Protein AF-A0A1G1V1R4-F1 (afdb_monomer)

Solvent-accessible surface area (backbone atoms only — not comparable to full-atom values): 64163 Å² total; per-residue (Å²): 136,84,91,83,68,83,73,84,56,60,66,58,58,49,45,51,55,51,50,50,51,65,74,57,40,102,78,60,54,80,65,60,55,51,54,53,52,52,51,54,52,51,55,51,52,53,51,51,53,53,53,28,50,53,25,45,52,54,18,42,77,54,49,71,54,102,63,96,54,65,66,62,29,54,48,25,45,53,51,23,53,51,47,33,61,77,70,66,51,61,91,56,66,72,45,66,31,69,69,56,47,52,47,46,52,54,31,33,52,47,17,31,57,74,55,36,62,64,63,26,48,51,52,33,61,76,43,67,54,63,76,67,54,54,74,33,70,71,47,47,54,32,47,53,52,24,31,53,51,26,48,49,52,31,71,71,38,100,70,60,47,68,64,33,53,49,49,26,51,51,52,37,61,74,55,67,60,63,56,75,85,40,54,69,62,52,50,55,54,37,53,56,27,28,72,70,44,40,50,71,57,37,55,52,53,30,64,76,51,67,55,54,62,77,69,42,55,35,72,72,51,30,58,33,41,55,54,19,39,53,56,26,52,81,69,48,40,62,72,54,42,54,50,42,26,72,55,44,34,73,86,60,56,63,68,61,48,51,50,53,52,51,51,49,31,58,76,71,62,40,37,58,57,48,49,55,39,35,79,60,34,78,78,41,42,63,58,48,52,52,54,52,50,51,36,51,50,50,40,62,41,84,88,56,56,67,74,57,30,48,50,31,38,56,48,54,42,44,37,37,67,43,67,44,58,68,59,51,51,54,31,26,49,53,43,44,52,52,67,79,56,80,71,52,94,87,38,96,57,42,42,57,70,52,39,46,44,28,47,59,32,35,74,74,46,73,35,69,62,28,48,49,28,47,55,52,47,46,55,33,86,63,44,38,52,68,58,37,46,54,43,50,59,56,52,61,35,92,88,44,78,83,50,57,70,64,46,36,51,22,50,48,41,47,62,70,71,46,54,66,90,74,48,69,62,63,51,43,39,36,58,53,40,30,70,63,44,84,51,64,67,60,29,52,49,52,51,60,60,42,59,56,46,64,75,56,62,53,90,83,51,46,63,47,62,49,34,65,77,74,35,61,49,36,52,60,61,41,41,62,46,53,51,42,45,34,59,56,13,73,35,79,66,49,63,61,32,48,28,44,24,31,57,58,39,71,88,40,65,71,54,52,53,46,32,47,54,16,48,54,54,37,69,78,41,58,61,71,59,37,30,49,50,22,57,47,54,59,74,31,81,57,34,50,64,70,43,45,58,38,48,21,50,36,30,46,50,51,38,51,40,48,50,55,52,56,33,56,64,58,70,72,55,84,85,62,97,71,93,72,98,63,88,82,74,73,78,83,72,82,74,78,59,67,72,63,59,49,50,64,71,49,91,53,82,36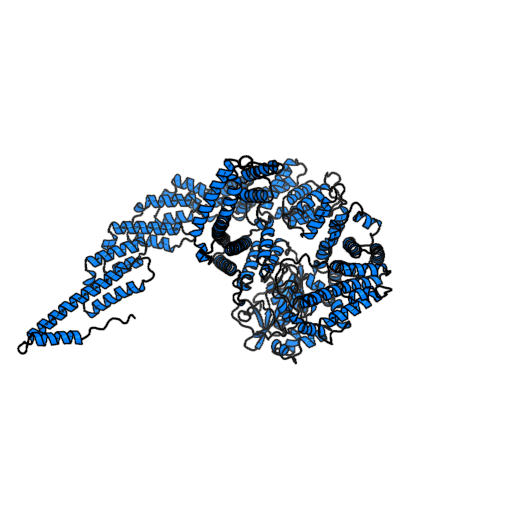,58,63,53,44,34,51,49,52,47,54,52,42,37,51,56,52,43,75,70,24,85,42,91,70,53,41,63,68,50,56,48,52,51,34,64,74,57,70,58,58,56,66,62,52,48,42,45,51,73,39,62,90,47,34,64,62,52,25,54,53,64,45,35,64,81,37,79,66,47,33,52,51,63,38,65,32,64,85,41,68,56,38,25,57,33,52,57,77,50,53,75,70,40,43,52,59,67,68,50,72,48,74,41,58,51,40,76,42,69,49,69,61,74,81,59,54,65,31,55,50,40,32,46,51,56,46,42,37,51,76,73,65,30,32,60,37,42,85,89,75,74,53,80,59,51,46,66,52,39,53,53,51,53,52,51,54,54,50,33,72,76,39,68,93,44,39,62,61,55,47,52,51,50,43,52,52,50,51,52,52,44,48,33,48,48,19,47,56,52,42,67,49,42,60,58,48,52,51,45,48,43,66,47,65,70,42,90,54,73,44,62,69,43,75,69,52,53,52,42,51,61,58,53,40,72,56,41,59,74,70,56,28,54,51,39,54,49,35,43,65,71,44,58,85,38,84,55,45,52,49,70,72,49,48,49,73,68,55,52,52,45,39,54,53,44,51,51,51,35,52,53,42,27,56,52,34,73,73,43,65,61,42,73,77,67,69,49,62,77,92,50,66,81,57,56,64,66,51,54,54,49,46,51,50,50,50,47,43,43,52,53,48,45,52,51,62,41,44,68,56,31,61,48,61,47,32,66,67,96,67,93,76,94,84,85,78,65,33,46,69,63,47,50,55,52,45,36,65,75,33,68,93,34,58,43,36,36,53,52,48,29,46,52,38,58,74,69,58,81,82,80,35,84,53,76,37,47,31,29,39,37,39,35,69,51,65,68,61,43,64,41,46,28,55,42,14,73,58,36,58,38,54,50,12,55,86,80,21,78,48,26,75,15,46,50,13,48,57,61,26,62,30,36,35,41,34,38,36,28,35,55,78,64,45,56,68,73,57,44,51,46,31,70,74,62,32,59,87,73,35,58,85,73,57,55,66,64,54,51,43,72,20,24,46,23,28,29,48,36,33,48,29,20,39,93,82,56,46,54,26,43,35,43,44,66,28,32,28,35,81,36,80,54,38,69,84,54,40,57,58,54,51,51,50,45,34,70,73,44,26,61,78,55,71,33,47,39,32,32,64,84,33,86,39,55,54,48,68,44,69,54,76,30,93,75,27,53,74,72,97,56,57,51,67,25,20,30,76,62,72,81,81,89,77,75,51,75,68,52,50,53,28,51,52,41,48,60,71,70,106

Sequence (1176 aa):
MPENFKPYNLEKAQKEANRLKDIIGPKGTGEDYTAAYNLVKKENFGKAKQEAKSKLESFLSRVGGDSYDSRYAEESLRNARSIQQKFNIPAGELEADPKLQEEAKKAMLKTLSSADLKEMEDIASNLSVSGEVYTQPEFQEAAKKAVILKIGNYVSSYCPADKDLRKALDIKRKFNIDDQSFAETSHVLILNNLKSGNVNNVVKIQEVFSISDEKLLSPEYVALAEQALLANFERGNKDSIEKIKEKFLPDLDITEFVKTQYTGYINERKWDLVIKLKSHFSECEPIFQEFFAEQKEITKNNELPFAERRKAFDILAGLTKNGEASVGQEFSEIISARAKQKEIADSKWGLDPLQEGAFYTLMRLDNSDSNRALFGLVFNENIDSTIKYAVLKKLLRNDSGFLNSQLKENLHAWLYSTSPKQADWHDMQFIGEIQKIPSKELRDKSLKSLSILKGFDLSIFPLYKTWSEKYSNIPQNVFLQVLELDWACESEGLLDKFQKLFSNIRKESSKKDSLLYGITNVLETDTQILKLLGEKLATIDFGSKQDADSLSELLRRIVFLNRIEKIKSYQSDDDQYDRDEDYEEQSRGKQLPPEISEIFSKEAKNLNELVSLVKEVATRKFQEILPNENITAEKIEAIGKEWGDLEPICTYLGRFPSLKEYVAEIVANIDTVGGWKNWRYDLKNEGVKNQVGHLSEEQLEIWRGDYFSEIGDIMVAETGSDKPKQIQHILQEAVLQHRHIFNPEMGQNKNEFISKTLEAIFTEMAKTPDRQSEIIDSEIKNISSDARSIDAIINFNNLSRVRQGIELILSASAEITPSSKIKNTVGFISAYLPAELRKVLESNYSRLEDQKKMTADELFTSEMRQAIEQKTREVEENYQNALNSDIWGEYQLDKNNAKNLEQFYQKRQELKSTIDLLRLLDLSNKLIATNRMAEKEGKKGGETITSVLERLKKYFKDSPLVQDISNVEFILKEKIDFGEKRRLAMIFTDNAQMLWQAGKYPLGNSSCQHYAEGSYANQLMGYVGDPNCKVAYLVDLNRLSQDIRDEIEERGIEEAKDRIPKQDLLNASLARSIIKMTKDRKEEPVILLEPTYTVVYKGDTSMDRYFNLFVDLIVAEPMKAKMARGGGNDSVIKGRSLSPEGQYEDLDLNGVKFIHKLSKSTKEEMEVMERIRSSR

Radius of gyration: 41.55 Å; Cα contacts (8 Å, |Δi|>4): 1458; chains: 1; bounding box: 84×84×143 Å

Structure (mmCIF, N/CA/C/O backbone):
data_AF-A0A1G1V1R4-F1
#
_entry.id   AF-A0A1G1V1R4-F1
#
loop_
_atom_site.group_PDB
_atom_site.id
_atom_site.type_symbol
_atom_site.label_atom_id
_atom_site.label_alt_id
_atom_site.label_comp_id
_atom_site.label_asym_id
_atom_site.label_entity_id
_atom_site.label_seq_id
_atom_site.pdbx_PDB_ins_code
_atom_site.Cartn_x
_atom_site.Cartn_y
_atom_site.Cartn_z
_atom_site.occupancy
_atom_site.B_iso_or_equiv
_atom_site.auth_seq_id
_atom_site.auth_comp_id
_atom_site.auth_asym_id
_atom_site.auth_atom_id
_atom_site.pdbx_PDB_model_num
ATOM 1 N N . MET A 1 1 ? -12.011 -23.637 52.956 1.00 32.91 1 MET A N 1
ATOM 2 C CA . MET A 1 1 ? -12.407 -23.790 54.373 1.00 32.91 1 MET A CA 1
ATOM 3 C C . MET A 1 1 ? -11.177 -23.528 55.226 1.00 32.91 1 MET A C 1
ATOM 5 O O . MET A 1 1 ? -10.180 -24.181 54.951 1.00 32.91 1 MET A O 1
ATOM 9 N N . PRO A 1 2 ? -11.182 -22.602 56.199 1.00 33.88 2 PRO A N 1
ATOM 10 C CA . PRO A 1 2 ? -10.068 -22.478 57.132 1.00 33.88 2 PRO A CA 1
ATOM 11 C C . PRO A 1 2 ? -10.282 -23.405 58.338 1.00 33.88 2 PRO A C 1
ATOM 13 O O . PRO A 1 2 ? -11.259 -23.289 59.074 1.00 33.88 2 PRO A O 1
ATOM 16 N N . GLU A 1 3 ? -9.337 -24.322 58.522 1.00 35.12 3 GLU A N 1
ATOM 17 C CA . GLU A 1 3 ? -9.336 -25.483 59.424 1.00 35.12 3 GLU A CA 1
ATOM 18 C C . GLU A 1 3 ? -9.110 -25.193 60.921 1.00 35.12 3 GLU A C 1
ATOM 20 O O . GLU A 1 3 ? -8.816 -26.107 61.683 1.00 35.12 3 GLU A O 1
ATOM 25 N N . ASN A 1 4 ? -9.279 -23.963 61.411 1.00 36.47 4 ASN A N 1
ATOM 26 C CA . ASN A 1 4 ? -8.907 -23.632 62.797 1.00 36.47 4 ASN A CA 1
ATOM 27 C C . ASN A 1 4 ? -10.069 -23.194 63.691 1.00 36.47 4 ASN A C 1
ATOM 29 O O . ASN A 1 4 ? -9.960 -22.228 64.444 1.00 36.47 4 ASN A O 1
ATOM 33 N N . PHE A 1 5 ? -11.156 -23.966 63.698 1.00 33.91 5 PHE A N 1
ATOM 34 C CA . PHE A 1 5 ? -12.104 -23.936 64.812 1.00 33.91 5 PHE A CA 1
ATOM 35 C C . PHE A 1 5 ? -12.383 -25.354 65.307 1.00 33.91 5 PHE A C 1
ATOM 37 O O . PHE A 1 5 ? -13.095 -26.128 64.670 1.00 33.91 5 PHE A O 1
ATOM 44 N N . LYS A 1 6 ? -11.822 -25.703 66.474 1.00 32.78 6 LYS A N 1
ATOM 45 C CA . LYS A 1 6 ? -12.224 -26.920 67.187 1.00 32.78 6 LYS A CA 1
ATOM 46 C C . LYS A 1 6 ? -13.711 -26.783 67.540 1.00 32.78 6 LYS A C 1
ATOM 48 O O . LYS A 1 6 ? -14.059 -25.832 68.247 1.00 32.78 6 LYS A O 1
ATOM 53 N N . PRO A 1 7 ? -14.591 -27.698 67.094 1.00 36.09 7 PRO A N 1
ATOM 54 C CA . PRO A 1 7 ? -15.961 -27.716 67.573 1.00 36.09 7 PRO A CA 1
ATOM 55 C C . PRO A 1 7 ? -15.930 -27.899 69.091 1.00 36.09 7 PRO A C 1
ATOM 57 O O . PRO A 1 7 ? -15.103 -28.643 69.616 1.00 36.09 7 PRO A O 1
ATOM 60 N N . TYR A 1 8 ? -16.794 -27.144 69.770 1.00 45.06 8 TYR A N 1
ATOM 61 C CA . TYR A 1 8 ? -17.070 -27.170 71.206 1.00 45.06 8 TYR A CA 1
ATOM 62 C C . TYR A 1 8 ? -16.668 -28.508 71.844 1.00 45.06 8 TYR A C 1
ATOM 64 O O . TYR A 1 8 ? -17.337 -29.520 71.634 1.00 45.06 8 TYR A O 1
ATOM 72 N N . ASN A 1 9 ? -15.541 -28.527 72.569 1.00 46.81 9 ASN A N 1
ATOM 73 C CA . ASN A 1 9 ? -15.081 -29.751 73.208 1.00 46.81 9 ASN A CA 1
ATOM 74 C C . ASN A 1 9 ? -16.046 -30.051 74.359 1.00 46.81 9 ASN A C 1
ATOM 76 O O . ASN A 1 9 ? -15.928 -29.463 75.438 1.00 46.81 9 ASN A O 1
ATOM 80 N N . LEU A 1 10 ? -17.006 -30.944 74.103 1.00 43.81 10 LEU A N 1
ATOM 81 C CA . LEU A 1 10 ? -17.908 -31.486 75.108 1.00 43.81 10 LEU A CA 1
ATOM 82 C C . LEU A 1 10 ? -17.106 -31.966 76.318 1.00 43.81 10 LEU A C 1
ATOM 84 O O . LEU A 1 10 ? -17.548 -31.708 77.421 1.00 43.81 10 LEU A O 1
ATOM 88 N N . GLU A 1 11 ? -15.882 -32.493 76.162 1.00 43.19 11 GLU A N 1
ATOM 89 C CA . GLU A 1 11 ? -15.020 -32.851 77.297 1.00 43.19 11 GLU A CA 1
ATOM 90 C C . GLU A 1 11 ? -14.605 -31.664 78.161 1.00 43.19 11 GLU A C 1
ATOM 92 O O . GLU A 1 11 ? -14.310 -31.882 79.324 1.00 43.19 11 GLU A O 1
ATOM 97 N N . LYS A 1 12 ? -14.526 -30.428 77.648 1.00 51.38 12 LYS A N 1
ATOM 98 C CA . LYS A 1 12 ? -14.167 -29.247 78.455 1.00 51.38 12 LYS A CA 1
ATOM 99 C C . LYS A 1 12 ? -15.366 -28.774 79.274 1.00 51.38 12 LYS A C 1
ATOM 101 O O . LYS A 1 12 ? -15.198 -28.453 80.443 1.00 51.38 12 LYS A O 1
ATOM 106 N N . ALA A 1 13 ? -16.566 -28.814 78.691 1.00 47.94 13 ALA A N 1
ATOM 107 C CA . ALA A 1 13 ? -17.819 -28.579 79.409 1.00 47.94 13 ALA A CA 1
ATOM 108 C C . ALA A 1 13 ? -18.133 -29.722 80.397 1.00 47.94 13 ALA A C 1
ATOM 110 O O . ALA A 1 13 ? -18.536 -29.454 81.523 1.00 47.94 13 ALA A O 1
ATOM 111 N N . GLN A 1 14 ? -17.858 -30.980 80.026 1.00 49.69 14 GLN A N 1
ATOM 112 C CA . GLN A 1 14 ? -17.952 -32.153 80.901 1.00 49.69 14 GLN A CA 1
ATOM 113 C C . GLN A 1 14 ? -16.873 -32.118 81.986 1.00 49.69 14 GLN A C 1
ATOM 115 O O . GLN A 1 14 ? -17.165 -32.463 83.121 1.00 49.69 14 GLN A O 1
ATOM 120 N N . LYS A 1 15 ? -15.638 -31.687 81.678 1.00 53.00 15 LYS A N 1
ATOM 121 C CA . LYS A 1 15 ? -14.561 -31.504 82.666 1.00 53.00 15 LYS A CA 1
ATOM 122 C C . LYS A 1 15 ? -14.915 -30.421 83.657 1.00 53.00 15 LYS A C 1
ATOM 124 O O . LYS A 1 15 ? -14.669 -30.637 84.829 1.00 53.00 15 LYS A O 1
ATOM 129 N N . GLU A 1 16 ? -15.487 -29.305 83.217 1.00 52.84 16 GLU A N 1
ATOM 130 C CA . GLU A 1 16 ? -15.883 -28.221 84.117 1.00 52.84 16 GLU A CA 1
ATOM 131 C C . GLU A 1 16 ? -17.115 -28.614 84.948 1.00 52.84 16 GLU A C 1
ATOM 133 O O . GLU A 1 16 ? -17.140 -28.371 86.149 1.00 52.84 16 GLU A O 1
ATOM 138 N N . ALA A 1 17 ? -18.077 -29.341 84.363 1.00 50.62 17 ALA A N 1
ATOM 139 C CA . ALA A 1 17 ? -19.190 -29.956 85.092 1.00 50.62 17 ALA A CA 1
ATOM 140 C C . ALA A 1 17 ? -18.720 -31.027 86.100 1.00 50.62 17 ALA A C 1
ATOM 142 O O . ALA A 1 17 ? -19.251 -31.113 87.205 1.00 50.62 17 ALA A O 1
ATOM 143 N N . ASN A 1 18 ? -17.686 -31.805 85.759 1.00 53.41 18 ASN A N 1
ATOM 144 C CA . ASN A 1 18 ? -17.048 -32.768 86.660 1.00 53.41 18 ASN A CA 1
ATOM 145 C C . ASN A 1 18 ? -16.196 -32.067 87.736 1.00 53.41 18 ASN A C 1
ATOM 147 O O . ASN A 1 18 ? -16.193 -32.506 88.877 1.00 53.41 18 ASN A O 1
ATOM 151 N N . ARG A 1 19 ? -15.550 -30.936 87.423 1.00 58.41 19 ARG A N 1
ATOM 152 C CA . ARG A 1 19 ? -14.848 -30.080 88.397 1.00 58.41 19 ARG A CA 1
ATOM 153 C C . ARG A 1 19 ? -15.816 -29.448 89.393 1.00 58.41 19 ARG A C 1
ATOM 155 O O . ARG A 1 19 ? -15.507 -29.351 90.573 1.00 58.41 19 ARG A O 1
ATOM 162 N N . LEU A 1 20 ? -17.002 -29.054 88.931 1.00 51.91 20 LEU A N 1
ATOM 163 C CA . LEU A 1 20 ? -18.094 -28.571 89.778 1.00 51.91 20 LEU A CA 1
ATOM 164 C C . LEU A 1 20 ? -18.643 -29.688 90.685 1.00 51.91 20 LEU A C 1
ATOM 166 O O . LEU A 1 20 ? -19.013 -29.410 91.821 1.00 51.91 20 LEU A O 1
ATOM 170 N N . LYS A 1 21 ? -18.589 -30.954 90.241 1.00 51.72 21 LYS A N 1
ATOM 171 C CA . LYS A 1 21 ? -18.844 -32.149 91.070 1.00 51.72 21 LYS A CA 1
ATOM 172 C C . LYS A 1 21 ? -17.867 -32.259 92.251 1.00 51.72 21 LYS A C 1
ATOM 174 O O . LYS A 1 21 ? -18.291 -32.552 93.367 1.00 51.72 21 LYS A O 1
ATOM 179 N N . ASP A 1 22 ? -16.589 -31.953 92.019 1.00 52.12 22 ASP A N 1
ATOM 180 C CA . ASP A 1 22 ? -15.541 -31.960 93.050 1.00 52.12 22 ASP A CA 1
ATOM 181 C C . ASP A 1 22 ? -15.615 -30.744 93.997 1.00 52.12 22 ASP A C 1
ATOM 183 O O . ASP A 1 22 ? -15.282 -30.866 95.175 1.00 52.12 22 ASP A O 1
ATOM 187 N N . ILE A 1 23 ? -16.091 -29.582 93.522 1.00 53.03 23 ILE A N 1
ATOM 188 C CA . ILE A 1 23 ? -16.262 -28.356 94.333 1.00 53.03 23 ILE A CA 1
ATOM 189 C C . ILE A 1 23 ? -17.466 -28.457 95.288 1.00 53.03 23 ILE A C 1
ATOM 191 O O . ILE A 1 23 ? -17.404 -27.953 96.407 1.00 53.03 23 ILE A O 1
ATOM 195 N N . ILE A 1 24 ? -18.556 -29.111 94.872 1.00 54.81 24 ILE A N 1
ATOM 196 C CA . ILE A 1 24 ? -19.787 -29.245 95.676 1.00 54.81 24 ILE A CA 1
ATOM 197 C C . ILE A 1 24 ? -19.661 -30.384 96.721 1.00 54.81 24 ILE A C 1
ATOM 199 O O . ILE A 1 24 ? -20.363 -30.403 97.735 1.00 54.81 24 ILE A O 1
ATOM 203 N N . GLY A 1 25 ? -18.705 -31.302 96.535 1.00 52.81 25 GLY A N 1
ATOM 204 C CA . GLY A 1 25 ? -18.397 -32.389 97.468 1.00 52.81 25 GLY A CA 1
ATOM 205 C C . GLY A 1 25 ? -19.476 -33.490 97.548 1.00 52.81 25 GLY A C 1
ATOM 206 O O . GLY A 1 25 ? -20.545 -33.378 96.945 1.00 52.81 25 GLY A O 1
ATOM 207 N N . PRO A 1 26 ? -19.249 -34.576 98.324 1.00 50.19 26 PRO A N 1
ATOM 208 C CA . PRO A 1 26 ? -20.081 -35.794 98.309 1.00 50.19 26 PRO A CA 1
ATOM 209 C C . PRO A 1 26 ? -21.522 -35.632 98.827 1.00 50.19 26 PRO A C 1
ATOM 211 O O . PRO A 1 26 ? -22.249 -36.619 98.908 1.00 50.19 26 PRO A O 1
ATOM 214 N N . LYS A 1 27 ? -21.920 -34.422 99.239 1.00 48.53 27 LYS A N 1
ATOM 215 C CA . LYS A 1 27 ? -23.222 -34.119 99.855 1.00 48.53 27 LYS A CA 1
ATOM 216 C C . LYS A 1 27 ? -24.107 -33.177 99.022 1.00 48.53 27 LYS A C 1
ATOM 218 O O . LYS A 1 27 ? -25.182 -32.826 99.495 1.00 48.53 27 LYS A O 1
ATOM 223 N N . GLY A 1 28 ? -23.686 -32.778 97.818 1.00 53.69 28 GLY A N 1
ATOM 224 C CA . GLY A 1 28 ? -24.488 -31.920 96.936 1.00 53.69 28 GLY A CA 1
ATOM 225 C C . GLY A 1 28 ? -25.776 -32.579 96.447 1.00 53.69 28 GLY A C 1
ATOM 226 O O . GLY A 1 28 ? -25.763 -33.743 96.041 1.00 53.69 28 GLY A O 1
ATOM 227 N N . THR A 1 29 ? -26.879 -31.831 96.453 1.00 58.47 29 THR A N 1
ATOM 228 C CA . THR A 1 29 ? -28.194 -32.302 95.993 1.00 58.47 29 THR A CA 1
ATOM 229 C C . THR A 1 29 ? -28.345 -32.138 94.473 1.00 58.47 29 THR A C 1
ATOM 231 O O . THR A 1 29 ? -27.593 -31.404 93.834 1.00 58.47 29 THR A O 1
ATOM 234 N N . GLY A 1 30 ? -29.320 -32.814 93.849 1.00 55.41 30 GLY A N 1
ATOM 235 C CA . GLY A 1 30 ? -29.573 -32.692 92.399 1.00 55.41 30 GLY A CA 1
ATOM 236 C C . GLY A 1 30 ? -29.926 -31.269 91.926 1.00 55.41 30 GLY A C 1
ATOM 237 O O . GLY A 1 30 ? -29.737 -30.938 90.752 1.00 55.41 30 GLY A O 1
ATOM 238 N N . GLU A 1 31 ? -30.386 -30.406 92.833 1.00 56.53 31 GLU A N 1
ATOM 239 C CA . GLU A 1 31 ? -30.707 -29.001 92.558 1.00 56.53 31 GLU A CA 1
ATOM 240 C C . GLU A 1 31 ? -29.444 -28.141 92.393 1.00 56.53 31 GLU A C 1
ATOM 242 O O . GLU A 1 31 ? -29.388 -27.309 91.484 1.00 56.53 31 GLU A O 1
ATOM 247 N N . ASP A 1 32 ? -28.386 -28.417 93.164 1.00 51.03 32 ASP A N 1
ATOM 248 C CA . ASP A 1 32 ? -27.105 -27.697 93.093 1.00 51.03 32 ASP A CA 1
ATOM 249 C C . ASP A 1 32 ? -26.419 -27.890 91.726 1.00 51.03 32 ASP A C 1
ATOM 251 O O . ASP A 1 32 ? -25.897 -26.946 91.124 1.00 51.03 32 ASP A O 1
ATOM 255 N N . TYR A 1 33 ? -26.502 -29.104 91.170 1.00 54.84 33 TYR A N 1
ATOM 256 C CA . TYR A 1 33 ? -26.005 -29.416 89.823 1.00 54.84 33 TYR A CA 1
ATOM 257 C C . TYR A 1 33 ? -26.789 -28.702 88.721 1.00 54.84 33 TYR A C 1
ATOM 259 O O . TYR A 1 33 ? -26.208 -28.231 87.739 1.00 54.84 33 TYR A O 1
ATOM 267 N N . THR A 1 34 ? -28.108 -28.604 88.883 1.00 58.19 34 THR A N 1
ATOM 268 C CA . THR A 1 34 ? -28.993 -27.959 87.907 1.00 58.19 34 THR A CA 1
ATOM 269 C C . THR A 1 34 ? -28.767 -26.444 87.883 1.00 58.19 34 THR A C 1
ATOM 271 O O . THR A 1 34 ? -28.711 -25.843 86.807 1.00 58.19 34 THR A O 1
ATOM 274 N N . ALA A 1 35 ? -28.556 -25.824 89.048 1.00 56.44 35 ALA A N 1
ATOM 275 C CA . ALA A 1 35 ? -28.215 -24.408 89.159 1.00 56.44 35 ALA A CA 1
ATOM 276 C C . ALA A 1 35 ? -26.865 -24.083 88.493 1.00 56.44 35 ALA A C 1
ATOM 278 O O . ALA A 1 35 ? -26.789 -23.149 87.690 1.00 56.44 35 ALA A O 1
ATOM 279 N N . ALA A 1 36 ? -25.826 -24.887 88.744 1.00 51.53 36 ALA A N 1
ATOM 280 C CA . ALA A 1 36 ? -24.508 -24.704 88.135 1.00 51.53 36 ALA A CA 1
ATOM 281 C C . ALA A 1 36 ? -24.531 -24.893 86.603 1.00 51.53 36 ALA A C 1
ATOM 283 O O . ALA A 1 36 ? -23.967 -24.080 85.866 1.00 51.53 36 ALA A O 1
ATOM 284 N N . TYR A 1 37 ? -25.247 -25.907 86.101 1.00 57.22 37 TYR A N 1
ATOM 285 C CA . TYR A 1 37 ? -25.440 -26.130 84.662 1.00 57.22 37 TYR A CA 1
ATOM 286 C C . TYR A 1 37 ? -26.163 -24.956 83.979 1.00 57.22 37 TYR A C 1
ATOM 288 O O . TYR A 1 37 ? -25.748 -24.499 82.910 1.00 57.22 37 TYR A O 1
ATOM 296 N N . ASN A 1 38 ? -27.209 -24.415 84.611 1.00 57.84 38 ASN A N 1
ATOM 297 C CA . ASN A 1 38 ? -27.937 -23.253 84.096 1.00 57.84 38 ASN A CA 1
ATOM 298 C C . ASN A 1 38 ? -27.076 -21.980 84.070 1.00 57.84 38 ASN A C 1
ATOM 300 O O . ASN A 1 38 ? -27.204 -21.175 83.145 1.00 57.84 38 ASN A O 1
ATOM 304 N N . LEU A 1 39 ? -26.169 -21.815 85.036 1.00 55.25 39 LEU A N 1
ATOM 305 C CA . LEU A 1 39 ? -25.247 -20.680 85.099 1.00 55.25 39 LEU A CA 1
ATOM 306 C C . LEU A 1 39 ? -24.216 -20.732 83.957 1.00 55.25 39 LEU A C 1
ATOM 308 O O . LEU A 1 39 ? -24.060 -19.756 83.223 1.00 55.25 39 LEU A O 1
ATOM 312 N N . VAL A 1 40 ? -23.624 -21.908 83.709 1.00 55.78 40 VAL A N 1
ATOM 313 C CA . VAL A 1 40 ? -22.711 -22.152 82.573 1.00 55.78 40 VAL A CA 1
ATOM 314 C C . VAL A 1 40 ? -23.427 -21.985 81.225 1.00 55.78 40 VAL A C 1
ATOM 316 O O . VAL A 1 40 ? -22.871 -21.413 80.285 1.00 55.78 40 VAL A O 1
ATOM 319 N N . LYS A 1 41 ? -24.687 -22.428 81.112 1.00 59.41 41 LYS A N 1
ATOM 320 C CA . LYS A 1 41 ? -25.512 -22.226 79.908 1.00 59.41 41 LYS A CA 1
ATOM 321 C C . LYS A 1 41 ? -25.770 -20.737 79.635 1.00 59.41 41 LYS A C 1
ATOM 323 O O . LYS A 1 41 ? -25.674 -20.311 78.485 1.00 59.41 41 LYS A O 1
ATOM 328 N N . LYS A 1 42 ? -26.046 -19.942 80.675 1.00 62.22 42 LYS A N 1
ATOM 329 C CA . LYS A 1 42 ? -26.276 -18.490 80.575 1.00 62.22 42 LYS A CA 1
ATOM 330 C C . LYS A 1 42 ? -25.007 -17.723 80.182 1.00 62.22 42 LYS A C 1
ATOM 332 O O . LYS A 1 42 ? -25.074 -16.853 79.316 1.00 62.22 42 LYS A O 1
ATOM 337 N N . GLU A 1 43 ? -23.850 -18.070 80.748 1.00 64.12 43 GLU A N 1
ATOM 338 C CA . GLU A 1 43 ? -22.564 -17.469 80.357 1.00 64.12 43 GLU A CA 1
ATOM 339 C C . GLU A 1 43 ? -22.169 -17.806 78.913 1.00 64.12 43 GLU A C 1
ATOM 341 O O . GLU A 1 43 ? -21.701 -16.937 78.174 1.00 64.12 43 GLU A O 1
ATOM 346 N N . ASN A 1 44 ? -22.392 -19.051 78.482 1.00 63.25 44 ASN A N 1
ATOM 347 C CA . ASN A 1 44 ? -22.116 -19.470 77.107 1.00 63.25 44 ASN A CA 1
ATOM 348 C C . ASN A 1 44 ? -23.034 -18.770 76.094 1.00 63.25 44 ASN A C 1
ATOM 350 O O . ASN A 1 44 ? -22.564 -18.363 75.033 1.00 63.25 44 ASN A O 1
ATOM 354 N N . PHE A 1 45 ? -24.312 -18.572 76.434 1.00 69.75 45 PHE A N 1
ATOM 355 C CA . PHE A 1 45 ? -25.243 -17.789 75.618 1.00 69.75 45 PHE A CA 1
ATOM 356 C C . PHE A 1 45 ? -24.788 -16.323 75.485 1.00 69.75 45 PHE A C 1
ATOM 358 O O . PHE A 1 45 ? -24.783 -15.775 74.383 1.00 69.75 45 PHE A O 1
ATOM 365 N N . GLY A 1 46 ? -24.313 -15.708 76.576 1.00 71.31 46 GLY A N 1
ATOM 366 C CA . GLY A 1 46 ? -23.757 -14.350 76.555 1.00 71.31 46 GLY A CA 1
ATOM 367 C C . GLY A 1 46 ? -22.527 -14.202 75.647 1.00 71.31 46 GLY A C 1
ATOM 368 O O . GLY A 1 46 ? -22.459 -13.263 74.854 1.00 71.31 46 GLY A O 1
ATOM 369 N N . LYS A 1 47 ? -21.587 -15.156 75.699 1.00 74.12 47 LYS A N 1
ATOM 370 C CA . LYS A 1 47 ? -20.391 -15.165 74.832 1.00 74.12 47 LYS A CA 1
ATOM 371 C C . LYS A 1 47 ? -20.742 -15.357 73.354 1.00 74.12 47 LYS A C 1
ATOM 373 O O . LYS A 1 47 ? -20.213 -14.637 72.512 1.00 74.12 47 LYS A O 1
ATOM 378 N N . ALA A 1 48 ? -21.668 -16.267 73.044 1.00 70.62 48 ALA A N 1
ATOM 379 C CA . ALA A 1 48 ? -22.133 -16.496 71.674 1.00 70.62 48 ALA A CA 1
ATOM 380 C C . ALA A 1 48 ? -22.805 -15.250 71.072 1.00 70.62 48 ALA A C 1
ATOM 382 O O . ALA A 1 48 ? -22.561 -14.914 69.914 1.00 70.62 48 ALA A O 1
ATOM 383 N N . LYS A 1 49 ? -23.593 -14.517 71.874 1.00 77.88 49 LYS A N 1
ATOM 384 C CA . LYS A 1 49 ? -24.199 -13.242 71.462 1.00 77.88 49 LYS A CA 1
ATOM 385 C C . LYS A 1 49 ? -23.136 -12.189 71.125 1.00 77.88 49 LYS A C 1
ATOM 387 O O . LYS A 1 49 ? -23.247 -11.503 70.111 1.00 77.88 49 LYS A O 1
ATOM 392 N N . GLN A 1 50 ? -22.090 -12.083 71.944 1.00 79.38 50 GLN A N 1
ATOM 393 C CA . GLN A 1 50 ? -20.995 -11.135 71.723 1.00 79.38 50 GLN A CA 1
ATOM 394 C C . GLN A 1 50 ? -20.157 -11.482 70.479 1.00 79.38 50 GLN A C 1
ATOM 396 O O . GLN A 1 50 ? -19.779 -10.586 69.725 1.00 79.38 50 GLN A O 1
ATOM 401 N N . GLU A 1 51 ? -19.909 -12.768 70.223 1.00 79.50 51 GLU A N 1
ATOM 402 C CA . GLU A 1 51 ? -19.195 -13.224 69.026 1.00 79.50 51 GLU A CA 1
ATOM 403 C C . GLU A 1 51 ? -20.005 -12.977 67.746 1.00 79.50 51 GLU A C 1
ATOM 405 O O . GLU A 1 51 ? -19.472 -12.422 66.784 1.00 79.50 51 GLU A O 1
ATOM 410 N N . ALA A 1 52 ? -21.304 -13.303 67.746 1.00 81.50 52 ALA A N 1
ATOM 411 C CA . ALA A 1 52 ? -22.192 -13.010 66.621 1.00 81.50 52 ALA A CA 1
ATOM 412 C C . ALA A 1 52 ? -22.231 -11.506 66.305 1.00 81.50 52 ALA A C 1
ATOM 414 O O . ALA A 1 52 ? -22.135 -11.118 65.141 1.00 81.50 52 ALA A O 1
ATOM 415 N N . LYS A 1 53 ? -22.284 -10.657 67.341 1.00 82.81 53 LYS A N 1
ATOM 416 C CA . LYS A 1 53 ? -22.219 -9.199 67.197 1.00 82.81 53 LYS A CA 1
ATOM 417 C C . LYS A 1 53 ? -20.908 -8.735 66.554 1.00 82.81 53 LYS A C 1
ATOM 419 O O . LYS A 1 53 ? -20.944 -7.985 65.585 1.00 82.81 53 LYS A O 1
ATOM 424 N N . SER A 1 54 ? -19.764 -9.237 67.022 1.00 82.81 54 SER A N 1
ATOM 425 C CA . SER A 1 54 ? -18.452 -8.896 66.452 1.00 82.81 54 SER A CA 1
ATOM 426 C C . SER A 1 54 ? -18.327 -9.298 64.972 1.00 82.81 54 SER A C 1
ATOM 428 O O . SER A 1 54 ? -17.703 -8.587 64.183 1.00 82.81 54 SER A O 1
ATOM 430 N N . LYS A 1 55 ? -18.960 -10.405 64.554 1.00 85.06 55 LYS A N 1
ATOM 431 C CA . LYS A 1 55 ? -19.007 -10.810 63.138 1.00 85.06 55 LYS A CA 1
ATOM 432 C C . LYS A 1 55 ? -19.863 -9.874 62.279 1.00 85.06 55 LYS A C 1
ATOM 434 O O . LYS A 1 55 ? -19.464 -9.582 61.154 1.00 85.06 55 LYS A O 1
ATOM 439 N N . LEU A 1 56 ? -20.980 -9.361 62.799 1.00 83.12 56 LEU A N 1
ATOM 440 C CA . LEU A 1 56 ? -21.798 -8.358 62.101 1.00 83.12 56 LEU A CA 1
ATOM 441 C C . LEU A 1 56 ? -21.074 -7.004 61.989 1.00 83.12 56 LEU A C 1
ATOM 443 O O . LEU A 1 56 ? -21.098 -6.387 60.929 1.00 83.12 56 LEU A O 1
ATOM 447 N N . GLU A 1 57 ? -20.349 -6.580 63.026 1.00 82.88 57 GLU A N 1
ATOM 448 C CA . GLU A 1 57 ? -19.483 -5.387 62.974 1.00 82.88 57 GLU A CA 1
ATOM 449 C C . GLU A 1 57 ? -18.351 -5.554 61.935 1.00 82.88 57 GLU A C 1
ATOM 451 O O . GLU A 1 57 ? -18.039 -4.640 61.166 1.00 82.88 57 GLU A O 1
ATOM 456 N N . SER A 1 58 ? -17.764 -6.755 61.845 1.00 82.88 58 SER A N 1
ATOM 457 C CA . SER A 1 58 ? -16.764 -7.079 60.820 1.00 82.88 58 SER A CA 1
ATOM 458 C C . SER A 1 58 ? -17.333 -7.092 59.397 1.00 82.88 58 SER A C 1
ATOM 460 O O . SER A 1 58 ? -16.584 -6.826 58.461 1.00 82.88 58 SER A O 1
ATOM 462 N N . PHE A 1 59 ? -18.614 -7.423 59.215 1.00 84.88 59 PHE A N 1
ATOM 463 C CA . PHE A 1 59 ? -19.296 -7.272 57.928 1.00 84.88 59 PHE A CA 1
ATOM 464 C C . PHE A 1 59 ? -19.423 -5.784 57.581 1.00 84.88 59 PHE A C 1
ATOM 466 O O . PHE A 1 59 ? -18.881 -5.347 56.571 1.00 84.88 59 PHE A O 1
ATOM 473 N N . LEU A 1 60 ? -20.018 -4.985 58.471 1.00 82.38 60 LEU A N 1
ATOM 474 C CA . LEU A 1 60 ? -20.281 -3.558 58.251 1.00 82.38 60 LEU A CA 1
ATOM 475 C C . LEU A 1 60 ? -19.026 -2.726 57.954 1.00 82.38 60 LEU A C 1
ATOM 477 O O . LEU A 1 60 ? -19.037 -1.895 57.053 1.00 82.38 60 LEU A O 1
ATOM 481 N N . SER A 1 61 ? -17.926 -2.979 58.664 1.00 79.12 61 SER A N 1
ATOM 482 C CA . SER A 1 61 ? -16.649 -2.274 58.450 1.00 79.12 61 SER A CA 1
ATOM 483 C C . SER A 1 61 ? -15.986 -2.549 57.094 1.00 79.12 61 SER A C 1
ATOM 485 O O . SER A 1 61 ? -15.130 -1.773 56.666 1.00 79.12 61 SER A O 1
ATOM 487 N N . ARG A 1 62 ? -16.352 -3.648 56.422 1.00 76.31 62 ARG A N 1
ATOM 488 C CA . ARG A 1 62 ? -15.760 -4.084 55.144 1.00 76.31 62 ARG A CA 1
ATOM 489 C C . ARG A 1 62 ? -16.646 -3.787 53.936 1.00 76.31 62 ARG A C 1
ATOM 491 O O . ARG A 1 62 ? -16.155 -3.830 52.814 1.00 76.31 62 ARG A O 1
ATOM 498 N N . VAL A 1 63 ? -17.917 -3.478 54.170 1.00 71.25 63 VAL A N 1
ATOM 499 C CA . VAL A 1 63 ? -18.906 -3.119 53.149 1.00 71.25 63 VAL A CA 1
ATOM 500 C C . VAL A 1 63 ? -18.678 -1.670 52.690 1.00 71.25 63 VAL A C 1
ATOM 502 O O . VAL A 1 63 ? -18.375 -0.783 53.496 1.00 71.25 63 VAL A O 1
ATOM 505 N N . GLY A 1 64 ? -18.745 -1.428 51.376 1.00 60.78 64 GLY A N 1
ATOM 506 C CA . GLY A 1 64 ? -18.476 -0.117 50.769 1.00 60.78 64 GLY A CA 1
ATOM 507 C C . GLY A 1 64 ? -17.014 0.368 50.807 1.00 60.78 64 GLY A C 1
ATOM 508 O O . GLY A 1 64 ? -16.783 1.574 50.868 1.00 60.78 64 GLY A O 1
ATOM 509 N N . GLY A 1 65 ? -16.005 -0.511 50.877 1.00 58.16 65 GLY A N 1
ATOM 510 C CA . GLY A 1 65 ? -14.581 -0.155 50.693 1.00 58.16 65 GLY A CA 1
ATOM 511 C C . GLY A 1 65 ? -14.031 -0.585 49.325 1.00 58.16 65 GLY A C 1
ATOM 512 O O . GLY A 1 65 ? -14.550 -1.528 48.744 1.00 58.16 65 GLY A O 1
ATOM 513 N N . ASP A 1 66 ? -12.946 0.040 48.851 1.00 50.75 66 ASP A N 1
ATOM 514 C CA . ASP A 1 66 ? -12.313 -0.208 47.531 1.00 50.75 66 ASP A CA 1
ATOM 515 C C . ASP A 1 66 ? -11.615 -1.588 47.390 1.00 50.75 66 ASP A C 1
ATOM 517 O O . ASP A 1 66 ? -10.759 -1.793 46.531 1.00 50.75 66 ASP A O 1
ATOM 521 N N . SER A 1 67 ? -11.933 -2.551 48.260 1.00 46.28 67 SER A N 1
ATOM 522 C CA . SER A 1 67 ? -11.242 -3.838 48.388 1.00 46.28 67 SER A CA 1
ATOM 523 C C . SER A 1 67 ? -11.977 -4.964 47.655 1.00 46.28 67 SER A C 1
ATOM 525 O O . SER A 1 67 ? -13.154 -5.221 47.899 1.00 46.28 67 SER A O 1
ATOM 527 N N . TYR A 1 68 ? -11.239 -5.691 46.814 1.00 46.91 68 TYR A N 1
ATOM 528 C CA . TYR A 1 68 ? -11.668 -6.783 45.926 1.00 46.91 68 TYR A CA 1
ATOM 529 C C . TYR A 1 68 ? -12.190 -8.068 46.614 1.00 46.91 68 TYR A C 1
ATOM 531 O O . TYR A 1 68 ? -12.268 -9.115 45.970 1.00 46.91 68 TYR A O 1
ATOM 539 N N . ASP A 1 69 ? -12.550 -8.038 47.902 1.00 54.44 69 ASP A N 1
ATOM 540 C CA . ASP A 1 69 ? -12.819 -9.258 48.677 1.00 54.44 69 ASP A CA 1
ATOM 541 C C . ASP A 1 69 ? -14.199 -9.297 49.357 1.00 54.44 69 ASP A C 1
ATOM 543 O O . ASP A 1 69 ? -14.343 -9.552 50.558 1.00 54.44 69 ASP A O 1
ATOM 547 N N . SER A 1 70 ? -15.249 -9.089 48.552 1.00 61.72 70 SER A N 1
ATOM 548 C CA . SER A 1 70 ? -16.664 -9.210 48.954 1.00 61.72 70 SER A CA 1
ATOM 549 C C . SER A 1 70 ? -16.993 -10.549 49.636 1.00 61.72 70 SER A C 1
ATOM 551 O O . SER A 1 70 ? -17.857 -10.617 50.513 1.00 61.72 70 SER A O 1
ATOM 553 N N . ARG A 1 71 ? -16.234 -11.607 49.317 1.00 64.75 71 ARG A N 1
ATOM 554 C CA . ARG A 1 71 ? -16.392 -12.957 49.877 1.00 64.75 71 ARG A CA 1
ATOM 555 C C . ARG A 1 71 ? -16.207 -13.008 51.396 1.00 64.75 71 ARG A C 1
ATOM 557 O O . ARG A 1 71 ? -16.960 -13.710 52.067 1.00 64.75 71 ARG A O 1
ATOM 564 N N . TYR A 1 72 ? -15.265 -12.249 51.963 1.00 66.88 72 TYR A N 1
ATOM 565 C CA . TYR A 1 72 ? -15.042 -12.243 53.418 1.00 66.88 72 TYR A CA 1
ATOM 566 C C . TYR A 1 72 ? -16.095 -11.439 54.190 1.00 66.88 72 TYR A C 1
ATOM 568 O O . TYR A 1 72 ? -16.363 -11.733 55.363 1.00 66.88 72 TYR A O 1
ATOM 576 N N . ALA A 1 73 ? -16.683 -10.415 53.564 1.00 72.31 73 ALA A N 1
ATOM 577 C CA . ALA A 1 73 ? -17.792 -9.673 54.153 1.00 72.31 73 ALA A CA 1
ATOM 578 C C . ALA A 1 73 ? -19.025 -10.589 54.253 1.00 72.31 73 ALA A C 1
ATOM 580 O O . ALA A 1 73 ? -19.546 -10.804 55.351 1.00 72.31 73 ALA A O 1
ATOM 581 N N . GLU A 1 74 ? -19.416 -11.231 53.149 1.00 75.00 74 GLU A N 1
ATOM 582 C CA . GLU A 1 74 ? -20.537 -12.182 53.126 1.00 75.00 74 GLU A CA 1
ATOM 583 C C . GLU A 1 74 ? -20.325 -13.382 54.065 1.00 75.00 74 GLU A C 1
ATOM 585 O O . GLU A 1 74 ? -21.257 -13.817 54.748 1.00 75.00 74 GLU A O 1
ATOM 590 N N . GLU A 1 75 ? -19.094 -13.895 54.169 1.00 80.19 75 GLU A N 1
ATOM 591 C CA . GLU A 1 75 ? -18.743 -14.960 55.113 1.00 80.19 75 GLU A CA 1
ATOM 592 C C . GLU A 1 75 ? -18.978 -14.534 56.571 1.00 80.19 75 GLU A C 1
ATOM 594 O O . GLU A 1 75 ? -19.473 -15.322 57.381 1.00 80.19 75 GLU A O 1
ATOM 599 N N . SER A 1 76 ? -18.687 -13.278 56.915 1.00 78.00 76 SER A N 1
ATOM 600 C CA . SER A 1 76 ? -18.912 -12.751 58.267 1.00 78.00 76 SER A CA 1
ATOM 601 C C . SER A 1 76 ? -20.405 -12.685 58.610 1.00 78.00 76 SER A C 1
ATOM 603 O O . SER A 1 76 ? -20.800 -13.122 59.695 1.00 78.00 76 SER A O 1
ATOM 605 N N . LEU A 1 77 ? -21.247 -12.245 57.665 1.00 82.38 77 LEU A N 1
ATOM 606 C CA . LEU A 1 77 ? -22.708 -12.240 57.811 1.00 82.38 77 LEU A CA 1
ATOM 607 C C . LEU A 1 77 ? -23.272 -13.667 57.934 1.00 82.38 77 LEU A C 1
ATOM 609 O O . LEU A 1 77 ? -24.067 -13.953 58.834 1.00 82.38 77 LEU A O 1
ATOM 613 N N . ARG A 1 78 ? -22.819 -14.595 57.079 1.00 82.69 78 ARG A N 1
ATOM 614 C CA . ARG A 1 78 ? -23.229 -16.009 57.121 1.00 82.69 78 ARG A CA 1
ATOM 615 C C . ARG A 1 78 ? -22.848 -16.670 58.448 1.00 82.69 78 ARG A C 1
ATOM 617 O O . ARG A 1 78 ? -23.659 -17.390 59.033 1.00 82.69 78 ARG A O 1
ATOM 624 N N . ASN A 1 79 ? -21.646 -16.398 58.950 1.00 79.94 79 ASN A N 1
ATOM 625 C CA . ASN A 1 79 ? -21.175 -16.912 60.234 1.00 79.94 79 ASN A CA 1
ATOM 626 C C . ASN A 1 79 ? -22.006 -16.371 61.403 1.00 79.94 79 ASN A C 1
ATOM 628 O O . ASN A 1 79 ? -22.406 -17.146 62.271 1.00 79.94 79 ASN A O 1
ATOM 632 N N . ALA A 1 80 ? -22.336 -15.076 61.401 1.00 81.19 80 ALA A N 1
ATOM 633 C CA . ALA A 1 80 ? -23.213 -14.492 62.412 1.00 81.19 80 ALA A CA 1
ATOM 634 C C . ALA A 1 80 ? -24.599 -15.165 62.432 1.00 81.19 80 ALA A C 1
ATOM 636 O O . ALA A 1 80 ? -25.077 -15.556 63.498 1.00 81.19 80 ALA A O 1
ATOM 637 N N . ARG A 1 81 ? -25.205 -15.388 61.255 1.00 81.12 81 ARG A N 1
ATOM 638 C CA . ARG A 1 81 ? -26.495 -16.094 61.114 1.00 81.12 81 ARG A CA 1
ATOM 639 C C . ARG A 1 81 ? -26.427 -17.543 61.604 1.00 81.12 81 ARG A C 1
ATOM 641 O O . ARG A 1 81 ? -27.346 -18.010 62.275 1.00 81.12 81 ARG A O 1
ATOM 648 N N . SER A 1 82 ? -25.325 -18.243 61.333 1.00 77.25 82 SER A N 1
ATOM 649 C CA . SER A 1 82 ? -25.107 -19.608 61.828 1.00 77.25 82 SER A CA 1
ATOM 650 C C . SER A 1 82 ? -24.993 -19.663 63.359 1.00 77.25 82 SER A C 1
ATOM 652 O O . SER A 1 82 ? -25.593 -20.539 63.985 1.00 77.25 82 SER A O 1
ATOM 654 N N . ILE A 1 83 ? -24.292 -18.706 63.984 1.00 76.00 83 ILE A N 1
ATOM 655 C CA . ILE A 1 83 ? -24.210 -18.594 65.452 1.00 76.00 83 ILE A CA 1
ATOM 656 C C . ILE A 1 83 ? -25.600 -18.302 66.038 1.00 76.00 83 ILE A C 1
ATOM 658 O O . ILE A 1 83 ? -26.011 -18.969 66.987 1.00 76.00 83 ILE A O 1
ATOM 662 N N . GLN A 1 84 ? -26.354 -17.373 65.443 1.00 77.00 84 GLN A N 1
ATOM 663 C CA . GLN A 1 84 ? -27.717 -17.033 65.869 1.00 77.00 84 GLN A CA 1
ATOM 664 C C . GLN A 1 84 ? -28.628 -18.272 65.909 1.00 77.00 84 GLN A C 1
ATOM 666 O O . GLN A 1 84 ? -29.250 -18.544 66.936 1.00 77.00 84 GLN A O 1
ATOM 671 N N . GLN A 1 85 ? -28.631 -19.074 64.838 1.00 76.06 85 GLN A N 1
ATOM 672 C CA . GLN A 1 85 ? -29.412 -20.314 64.753 1.00 76.06 85 GLN A CA 1
ATOM 673 C C . GLN A 1 85 ? -28.941 -21.376 65.754 1.00 76.06 85 GLN A C 1
ATOM 675 O O . GLN A 1 85 ? -29.753 -21.971 66.459 1.00 76.06 85 GLN A O 1
ATOM 680 N N . LYS A 1 86 ? -27.626 -21.603 65.860 1.00 73.50 86 LYS A N 1
ATOM 681 C CA . LYS A 1 86 ? -27.048 -22.651 66.718 1.00 73.50 86 LYS A CA 1
ATOM 682 C C . LYS A 1 86 ? -27.329 -22.433 68.205 1.00 73.50 86 LYS A C 1
ATOM 684 O O . LYS A 1 86 ? -27.467 -23.402 68.949 1.00 73.50 86 LYS A O 1
ATOM 689 N N . PHE A 1 87 ? -27.395 -21.176 68.637 1.00 71.19 87 PHE A N 1
ATOM 690 C CA . PHE A 1 87 ? -27.652 -20.807 70.031 1.00 71.19 87 PHE A CA 1
ATOM 691 C C . PHE A 1 87 ? -29.104 -20.396 70.292 1.00 71.19 87 PHE A C 1
ATOM 693 O O . PHE A 1 87 ? -29.427 -20.024 71.418 1.00 71.19 87 PHE A O 1
ATOM 700 N N . ASN A 1 88 ? -29.980 -20.516 69.288 1.00 72.62 88 ASN A N 1
ATOM 701 C CA . ASN A 1 88 ? -31.395 -20.157 69.365 1.00 72.62 88 ASN A CA 1
ATOM 702 C C . ASN A 1 88 ? -31.610 -18.705 69.841 1.00 72.62 88 ASN A C 1
ATOM 704 O O . ASN A 1 88 ? -32.515 -18.423 70.626 1.00 72.62 88 ASN A O 1
ATOM 708 N N . ILE A 1 89 ? -30.731 -17.797 69.401 1.00 77.06 89 ILE A N 1
ATOM 709 C CA . ILE A 1 89 ? -30.850 -16.362 69.669 1.00 77.06 89 ILE A CA 1
ATOM 710 C C . ILE A 1 89 ? -32.025 -15.845 68.819 1.00 77.06 89 ILE A C 1
ATOM 712 O O . ILE A 1 89 ? -31.993 -16.032 67.599 1.00 77.06 89 ILE A O 1
ATOM 716 N N . PRO A 1 90 ? -33.052 -15.215 69.417 1.00 76.12 90 PRO A N 1
ATOM 717 C CA . PRO A 1 90 ? -34.180 -14.649 68.689 1.00 76.12 90 PRO A CA 1
ATOM 718 C C . PRO A 1 90 ? -33.755 -13.780 67.498 1.00 76.12 90 PRO A C 1
ATOM 720 O O . PRO A 1 90 ? -32.853 -12.942 67.596 1.00 76.12 90 PRO A O 1
ATOM 723 N N . ALA A 1 91 ? -34.433 -13.975 66.366 1.00 64.62 91 ALA A N 1
ATOM 724 C CA . ALA A 1 91 ? -34.318 -13.086 65.217 1.00 64.62 91 ALA A CA 1
ATOM 725 C C . ALA A 1 91 ? -34.775 -11.679 65.631 1.00 64.62 91 ALA A C 1
ATOM 727 O O . ALA A 1 91 ? -35.860 -11.529 66.189 1.00 64.62 91 ALA A O 1
ATOM 728 N N . GLY A 1 92 ? -33.937 -10.668 65.415 1.00 69.44 92 GLY A N 1
ATOM 729 C CA . GLY A 1 92 ? -34.184 -9.296 65.851 1.00 69.44 92 GLY A CA 1
ATOM 730 C C . GLY A 1 92 ? -33.407 -8.889 67.104 1.00 69.44 92 GLY A C 1
ATOM 731 O O . GLY A 1 92 ? -33.208 -7.700 67.314 1.00 69.44 92 GLY A O 1
ATOM 732 N N . GLU A 1 93 ? -32.924 -9.819 67.937 1.00 76.75 93 GLU A N 1
ATOM 733 C CA . GLU A 1 93 ? -32.226 -9.447 69.181 1.00 76.75 93 GLU A CA 1
ATOM 734 C C . GLU A 1 93 ? -30.816 -8.885 68.930 1.00 76.75 93 GLU A C 1
ATOM 736 O O . GLU A 1 93 ? -30.349 -8.022 69.676 1.00 76.75 93 GLU A O 1
ATOM 741 N N . LEU A 1 94 ? -30.126 -9.374 67.896 1.00 77.75 94 LEU A N 1
ATOM 742 C CA . LEU A 1 94 ? -28.828 -8.838 67.473 1.00 77.75 94 LEU A CA 1
ATOM 743 C C . LEU A 1 94 ? -29.015 -7.601 66.589 1.00 77.75 94 LEU A C 1
ATOM 745 O O . LEU A 1 94 ? -28.245 -6.651 66.681 1.00 77.75 94 LEU A O 1
ATOM 749 N N . GLU A 1 95 ? -30.054 -7.616 65.758 1.00 73.12 95 GLU A N 1
ATOM 750 C CA . GLU A 1 95 ? -30.403 -6.556 64.820 1.00 73.12 95 GLU A CA 1
ATOM 751 C C . GLU A 1 95 ? -30.943 -5.313 65.539 1.00 73.12 95 GLU A C 1
ATOM 753 O O . GLU A 1 95 ? -30.676 -4.203 65.104 1.00 73.12 95 GLU A O 1
ATOM 758 N N . ALA A 1 96 ? -31.610 -5.459 66.685 1.00 75.62 96 ALA A N 1
ATOM 759 C CA . ALA A 1 96 ? -32.065 -4.339 67.510 1.00 75.62 96 ALA A CA 1
ATOM 760 C C . ALA A 1 96 ? -30.945 -3.687 68.347 1.00 75.62 96 ALA A C 1
ATOM 762 O O . ALA A 1 96 ? -31.222 -2.783 69.137 1.00 75.62 96 ALA A O 1
ATOM 763 N N . ASP A 1 97 ? -29.688 -4.130 68.217 1.00 82.44 97 ASP A N 1
ATOM 764 C CA . ASP A 1 97 ? -28.572 -3.531 68.946 1.00 82.44 97 ASP A CA 1
ATOM 765 C C . ASP A 1 97 ? -28.309 -2.088 68.465 1.00 82.44 97 ASP A C 1
ATOM 767 O O . ASP A 1 97 ? -27.973 -1.885 67.295 1.00 82.44 97 ASP A O 1
ATOM 771 N N . PRO A 1 98 ? -28.391 -1.071 69.348 1.00 80.44 98 PRO A N 1
ATOM 772 C CA . PRO A 1 98 ? -28.271 0.327 68.933 1.00 80.44 98 PRO A CA 1
ATOM 773 C C . PRO A 1 98 ? -26.925 0.681 68.293 1.00 80.44 98 PRO A C 1
ATOM 775 O O . PRO A 1 98 ? -26.879 1.526 67.404 1.00 80.44 98 PRO A O 1
ATOM 778 N N . LYS A 1 99 ? -25.824 0.041 68.718 1.00 82.62 99 LYS A N 1
ATOM 779 C CA . LYS A 1 99 ? -24.505 0.288 68.114 1.00 82.62 99 LYS A CA 1
ATOM 780 C C . LYS A 1 99 ? -24.430 -0.314 66.717 1.00 82.62 99 LYS A C 1
ATOM 782 O O . LYS A 1 99 ? -23.881 0.311 65.820 1.00 82.62 99 LYS A O 1
ATOM 787 N N . LEU A 1 100 ? -24.999 -1.504 66.534 1.00 82.56 100 LEU A N 1
ATOM 788 C CA . LEU A 1 100 ? -25.020 -2.166 65.235 1.00 82.56 100 LEU A CA 1
ATOM 789 C C . LEU A 1 100 ? -25.897 -1.411 64.226 1.00 82.56 100 LEU A C 1
ATOM 791 O O . LEU A 1 100 ? -25.504 -1.262 63.074 1.00 82.56 100 LEU A O 1
ATOM 795 N N . GLN A 1 101 ? -27.041 -0.883 64.669 1.00 84.81 101 GLN A N 1
ATOM 796 C CA . GLN A 1 101 ? -27.906 -0.022 63.855 1.00 84.81 101 GLN A CA 1
ATOM 797 C C . GLN A 1 101 ? -27.195 1.260 63.407 1.00 84.81 101 GLN A C 1
ATOM 799 O O . GLN A 1 101 ? -27.338 1.682 62.263 1.00 84.81 101 GLN A O 1
ATOM 804 N N . GLU A 1 102 ? -26.398 1.867 64.284 1.00 85.19 102 GLU A N 1
ATOM 805 C CA . GLU A 1 102 ? -25.631 3.066 63.946 1.00 85.19 102 GLU A CA 1
ATOM 806 C C . GLU A 1 102 ? -24.507 2.779 62.937 1.00 85.19 102 GLU A C 1
ATOM 808 O O . GLU A 1 102 ? -24.336 3.510 61.962 1.00 85.19 102 GLU A O 1
ATOM 813 N N . GLU A 1 103 ? -23.775 1.676 63.109 1.00 83.19 103 GLU A N 1
ATOM 814 C CA . GLU A 1 103 ? -22.759 1.249 62.137 1.00 83.19 103 GLU A CA 1
ATOM 815 C C . GLU A 1 103 ? -23.381 0.846 60.787 1.00 83.19 103 GLU A C 1
ATOM 817 O O . GLU A 1 103 ? -22.801 1.115 59.734 1.00 83.19 103 GLU A O 1
ATOM 822 N N . ALA A 1 104 ? -24.593 0.279 60.792 1.00 85.56 104 ALA A N 1
ATOM 823 C CA . ALA A 1 104 ? -25.339 -0.021 59.573 1.00 85.56 104 ALA A CA 1
ATOM 824 C C . ALA A 1 104 ? -25.683 1.252 58.792 1.00 85.56 104 ALA A C 1
ATOM 826 O O . ALA A 1 104 ? -25.442 1.311 57.587 1.00 85.56 104 ALA A O 1
ATOM 827 N N . LYS A 1 105 ? -26.155 2.307 59.471 1.00 88.88 105 LYS A N 1
ATOM 828 C CA . LYS A 1 105 ? -26.410 3.611 58.838 1.00 88.88 105 LYS A CA 1
ATOM 829 C C . LYS A 1 105 ? -25.143 4.216 58.233 1.00 88.88 105 LYS A C 1
ATOM 831 O O . LYS A 1 105 ? -25.182 4.689 57.100 1.00 88.88 105 LYS A O 1
ATOM 836 N N . LYS A 1 106 ? -24.003 4.153 58.930 1.00 88.38 106 LYS A N 1
ATOM 837 C CA . LYS A 1 106 ? -22.718 4.634 58.387 1.00 88.38 106 LYS A CA 1
ATOM 838 C C . LYS A 1 106 ? -22.310 3.883 57.118 1.00 88.38 106 LYS A C 1
ATOM 840 O O . LYS A 1 106 ? -21.908 4.513 56.141 1.00 88.38 106 LYS A O 1
ATOM 845 N N . ALA A 1 107 ? -22.445 2.556 57.107 1.00 85.88 107 ALA A N 1
ATOM 846 C CA . ALA A 1 107 ? -22.165 1.743 55.924 1.00 85.88 107 ALA A CA 1
ATOM 847 C C . ALA A 1 107 ? -23.131 2.059 54.763 1.00 85.88 107 ALA A C 1
ATOM 849 O O . ALA A 1 107 ? -22.705 2.161 53.610 1.00 85.88 107 ALA A O 1
ATOM 850 N N . MET A 1 108 ? -24.412 2.299 55.064 1.00 90.06 108 MET A N 1
ATOM 851 C CA . MET A 1 108 ? -25.407 2.743 54.081 1.00 90.06 108 MET A CA 1
ATOM 852 C C . MET A 1 108 ? -25.073 4.129 53.496 1.00 90.06 108 MET A C 1
ATOM 854 O O . MET A 1 108 ? -25.174 4.315 52.288 1.00 90.06 108 MET A O 1
ATOM 858 N N . LEU A 1 109 ? -24.625 5.103 54.300 1.00 88.94 109 LEU A N 1
ATOM 859 C CA . LEU A 1 109 ? -24.179 6.414 53.790 1.00 88.94 109 LEU A CA 1
ATOM 860 C C . LEU A 1 109 ? -22.955 6.295 52.879 1.00 88.94 109 LEU A C 1
ATOM 862 O O . LEU A 1 109 ? -22.858 6.984 51.859 1.00 88.94 109 LEU A O 1
ATOM 866 N N . LYS A 1 110 ? -22.019 5.413 53.237 1.00 86.94 110 LYS A N 1
ATOM 867 C CA . LYS A 1 110 ? -20.797 5.176 52.466 1.00 86.94 110 LYS A CA 1
ATOM 868 C C . LYS A 1 110 ? -21.100 4.580 51.087 1.00 86.94 110 LYS A C 1
ATOM 870 O O . LYS A 1 110 ? -20.618 5.101 50.086 1.00 86.94 110 LYS A O 1
ATOM 875 N N . THR A 1 111 ? -21.942 3.548 51.034 1.00 86.56 111 THR A N 1
ATOM 876 C CA . THR A 1 111 ? -22.387 2.893 49.784 1.00 86.56 111 THR A CA 1
ATOM 877 C C . THR A 1 111 ? -23.272 3.803 48.925 1.00 86.56 111 THR A C 1
ATOM 879 O O . THR A 1 111 ? -23.140 3.846 47.702 1.00 86.56 111 THR A O 1
ATOM 882 N N . LEU A 1 112 ? -24.114 4.634 49.544 1.00 88.25 112 LEU A N 1
ATOM 883 C CA . LEU A 1 112 ? -24.874 5.658 48.826 1.00 88.25 112 LEU A CA 1
ATOM 884 C C . LEU A 1 112 ? -23.963 6.731 48.211 1.00 88.25 112 LEU A C 1
ATOM 886 O O . LEU A 1 112 ? -24.215 7.179 47.095 1.00 88.25 112 LEU A O 1
ATOM 890 N N . SER A 1 113 ? -22.878 7.107 48.892 1.00 84.31 113 SER A N 1
ATOM 891 C CA . SER A 1 113 ? -21.908 8.092 48.387 1.00 84.31 113 SER A CA 1
ATOM 892 C C . SER A 1 113 ? -21.130 7.594 47.160 1.00 84.31 113 SER A C 1
ATOM 894 O O . SER A 1 113 ? -20.756 8.403 46.313 1.00 84.31 113 SER A O 1
ATOM 896 N N . SER A 1 114 ? -20.937 6.277 47.009 1.00 80.62 114 SER A N 1
ATOM 897 C CA . SER A 1 114 ? -20.432 5.653 45.770 1.00 80.62 114 SER A CA 1
ATOM 898 C C . SER A 1 114 ? -21.538 5.379 44.732 1.00 80.62 114 SER A C 1
ATOM 900 O O . SER A 1 114 ? -21.271 4.901 43.620 1.00 80.62 114 SER A O 1
ATOM 902 N N . ALA A 1 115 ? -22.781 5.750 45.057 1.00 84.88 115 ALA A N 1
ATOM 903 C CA . ALA A 1 115 ? -23.985 5.550 44.262 1.00 84.88 115 ALA A CA 1
ATOM 904 C C . ALA A 1 115 ? -24.275 4.064 43.951 1.00 84.88 115 ALA A C 1
ATOM 906 O O . ALA A 1 115 ? -24.719 3.731 42.842 1.00 84.88 115 ALA A O 1
ATOM 907 N N . ASP A 1 116 ? -24.019 3.179 44.924 1.00 84.69 116 ASP A N 1
ATOM 908 C CA . ASP A 1 116 ? -24.445 1.775 44.913 1.00 84.69 116 ASP A CA 1
ATOM 909 C C . ASP A 1 116 ? -25.720 1.582 45.748 1.00 84.69 116 ASP A C 1
ATOM 911 O O . ASP A 1 116 ? -25.699 1.290 46.944 1.00 84.69 116 ASP A O 1
ATOM 915 N N . LEU A 1 117 ? -26.865 1.772 45.088 1.00 87.12 117 LEU A N 1
ATOM 916 C CA . LEU A 1 117 ? -28.172 1.642 45.726 1.00 87.12 117 LEU A CA 1
ATOM 917 C C . LEU A 1 117 ? -28.474 0.198 46.159 1.00 87.12 117 LEU A C 1
ATOM 919 O O . LEU A 1 117 ? -29.170 -0.003 47.149 1.00 87.12 117 LEU A O 1
ATOM 923 N N . LYS A 1 118 ? -27.948 -0.802 45.442 1.00 85.25 118 LYS A N 1
ATOM 924 C CA . LYS A 1 118 ? -28.255 -2.211 45.707 1.00 85.25 118 LYS A CA 1
ATOM 925 C C . LYS A 1 118 ? -27.573 -2.681 46.988 1.00 85.25 118 LYS A C 1
ATOM 927 O O . LYS A 1 118 ? -28.233 -3.245 47.851 1.00 85.25 118 LYS A O 1
ATOM 932 N N . GLU A 1 119 ? -26.278 -2.404 47.134 1.00 83.06 119 GLU A N 1
ATOM 933 C CA . GLU A 1 119 ? -25.532 -2.771 48.344 1.00 83.06 119 GLU A CA 1
ATOM 934 C C . GLU A 1 119 ? -26.099 -2.052 49.582 1.00 83.06 119 GLU A C 1
ATOM 936 O O . GLU A 1 119 ? -26.261 -2.657 50.641 1.00 83.06 119 GLU A O 1
ATOM 941 N N . MET A 1 120 ? -26.502 -0.783 49.435 1.00 88.00 120 MET A N 1
ATOM 942 C CA . MET A 1 120 ? -27.196 -0.033 50.487 1.00 88.00 120 MET A CA 1
ATOM 943 C C . MET A 1 120 ? -28.516 -0.707 50.912 1.00 88.00 120 MET A C 1
ATOM 945 O O . MET A 1 120 ? -28.803 -0.818 52.108 1.00 88.00 120 MET A O 1
ATOM 949 N N . GLU A 1 121 ? -29.324 -1.160 49.949 1.00 85.50 121 GLU A N 1
ATOM 950 C CA . GLU A 1 121 ? -30.579 -1.877 50.209 1.00 85.50 121 GLU A CA 1
ATOM 951 C C . GLU A 1 121 ? -30.345 -3.242 50.863 1.00 85.50 121 GLU A C 1
ATOM 953 O O . GLU A 1 121 ? -31.067 -3.606 51.797 1.00 85.50 121 GLU A O 1
ATOM 958 N N . ASP A 1 122 ? -29.306 -3.962 50.442 1.00 83.88 122 ASP A N 1
ATOM 959 C CA . ASP A 1 122 ? -28.917 -5.239 51.034 1.00 83.88 122 ASP A CA 1
ATOM 960 C C . ASP A 1 122 ? -28.532 -5.066 52.514 1.00 83.88 122 ASP A C 1
ATOM 962 O O . ASP A 1 122 ? -28.939 -5.873 53.354 1.00 83.88 122 ASP A O 1
ATOM 966 N N . ILE A 1 123 ? -27.814 -3.996 52.881 1.00 83.88 123 ILE A N 1
ATOM 967 C CA . ILE A 1 123 ? -27.506 -3.677 54.290 1.00 83.88 123 ILE A CA 1
ATOM 968 C C . ILE A 1 123 ? -28.793 -3.390 55.070 1.00 83.88 123 ILE A C 1
ATOM 970 O O . ILE A 1 123 ? -29.006 -3.962 56.145 1.00 83.88 123 ILE A O 1
ATOM 974 N N . ALA A 1 124 ? -29.657 -2.525 54.528 1.00 85.12 124 ALA A N 1
ATOM 975 C CA . ALA A 1 124 ? -30.895 -2.112 55.183 1.00 85.12 124 ALA A CA 1
ATOM 976 C C . ALA A 1 124 ? -31.817 -3.308 55.461 1.00 85.12 124 ALA A C 1
ATOM 978 O O . ALA A 1 124 ? -32.345 -3.446 56.566 1.00 85.12 124 ALA A O 1
ATOM 979 N N . SER A 1 125 ? -31.955 -4.209 54.484 1.00 83.62 125 SER A N 1
ATOM 980 C CA . SER A 1 125 ? -32.759 -5.425 54.603 1.00 83.62 125 SER A CA 1
ATOM 981 C C . SER A 1 125 ? -32.154 -6.418 55.600 1.00 83.62 125 SER A C 1
ATOM 983 O O . SER A 1 125 ? -32.832 -6.858 56.531 1.00 83.62 125 SER A O 1
ATOM 985 N N . ASN A 1 126 ? -30.859 -6.730 55.469 1.00 80.44 126 ASN A N 1
ATOM 986 C CA . ASN A 1 126 ? -30.207 -7.763 56.280 1.00 80.44 126 ASN A CA 1
ATOM 987 C C . ASN A 1 126 ? -30.103 -7.411 57.768 1.00 80.44 126 ASN A C 1
ATOM 989 O O . ASN A 1 126 ? -30.053 -8.322 58.600 1.00 80.44 126 ASN A O 1
ATOM 993 N N . LEU A 1 127 ? -30.064 -6.119 58.105 1.00 82.25 127 LEU A N 1
ATOM 994 C CA . LEU A 1 127 ? -29.973 -5.621 59.480 1.00 82.25 127 LEU A CA 1
ATOM 995 C C . LEU A 1 127 ? -31.264 -4.962 59.973 1.00 82.25 127 LEU A C 1
ATOM 997 O O . LEU A 1 127 ? -31.273 -4.406 61.066 1.00 82.25 127 LEU A O 1
ATOM 1001 N N . SER A 1 128 ? -32.360 -5.055 59.211 1.00 81.88 128 SER A N 1
ATOM 1002 C CA . SER A 1 128 ? -33.672 -4.506 59.596 1.00 81.88 128 SER A CA 1
ATOM 1003 C C . SER A 1 128 ? -33.620 -3.015 59.965 1.00 81.88 128 SER A C 1
ATOM 1005 O O . SER A 1 128 ? -34.251 -2.581 60.929 1.00 81.88 128 SER A O 1
ATOM 1007 N N . VAL A 1 129 ? -32.846 -2.230 59.211 1.00 83.31 129 VAL A N 1
ATOM 1008 C CA . VAL A 1 129 ? -32.756 -0.778 59.408 1.00 83.31 129 VAL A CA 1
ATOM 1009 C C . VAL A 1 129 ? -34.088 -0.138 59.009 1.00 83.31 129 VAL A C 1
ATOM 1011 O O . VAL A 1 129 ? -34.638 -0.434 57.948 1.00 83.31 129 VAL A O 1
ATOM 1014 N N . SER A 1 130 ? -34.618 0.742 59.863 1.00 82.75 130 SER A N 1
ATOM 1015 C CA . SER A 1 130 ? -35.896 1.424 59.616 1.00 82.75 130 SER A CA 1
ATOM 1016 C C . SER A 1 130 ? -35.871 2.257 58.329 1.00 82.75 130 SER A C 1
ATOM 1018 O O . SER A 1 130 ? -34.913 2.985 58.062 1.00 82.75 130 SER A O 1
ATOM 1020 N N . GLY A 1 131 ? -36.977 2.234 57.578 1.00 80.19 131 GLY A N 1
ATOM 1021 C CA . GLY A 1 131 ? -37.173 3.077 56.395 1.00 80.19 131 GLY A CA 1
ATOM 1022 C C . GLY A 1 131 ? -37.200 4.584 56.692 1.00 80.19 131 GLY A C 1
ATOM 1023 O O . GLY A 1 131 ? -37.025 5.390 55.783 1.00 80.19 131 GLY A O 1
ATOM 1024 N N . GLU A 1 132 ? -37.341 4.990 57.956 1.00 84.06 132 GLU A N 1
ATOM 1025 C CA . GLU A 1 132 ? -37.221 6.399 58.364 1.00 84.06 132 GLU A CA 1
ATOM 1026 C C . GLU A 1 132 ? -35.842 6.990 58.027 1.00 84.06 132 GLU A C 1
ATOM 1028 O O . GLU A 1 132 ? -35.724 8.196 57.804 1.00 84.06 132 GLU A O 1
ATOM 1033 N N . VAL A 1 133 ? -34.805 6.150 57.910 1.00 85.56 133 VAL A N 1
ATOM 1034 C CA . VAL A 1 133 ? -33.440 6.563 57.550 1.00 85.56 133 VAL A CA 1
ATOM 1035 C C . VAL A 1 133 ? -33.382 7.256 56.185 1.00 85.56 133 VAL A C 1
ATOM 1037 O O . VAL A 1 133 ? -32.642 8.223 56.028 1.00 85.56 133 VAL A O 1
ATOM 1040 N N . TYR A 1 134 ? -34.224 6.862 55.223 1.00 86.81 134 TYR A N 1
ATOM 1041 C CA . TYR A 1 134 ? -34.270 7.504 53.903 1.00 86.81 134 TYR A CA 1
ATOM 1042 C C . TYR A 1 134 ? -34.744 8.963 53.959 1.00 86.81 134 TYR A C 1
ATOM 1044 O O . TYR A 1 134 ? -34.465 9.726 53.040 1.00 86.81 134 TYR A O 1
ATOM 1052 N N . THR A 1 135 ? -35.434 9.372 55.027 1.00 85.94 135 THR A N 1
ATOM 1053 C CA . THR A 1 135 ? -35.922 10.751 55.213 1.00 85.94 135 THR A CA 1
ATOM 1054 C C . THR A 1 135 ? -34.955 11.637 56.002 1.00 85.94 135 THR A C 1
ATOM 1056 O O . THR A 1 135 ? -35.207 12.829 56.171 1.00 85.94 135 THR A O 1
ATOM 1059 N N . GLN A 1 136 ? -33.836 11.084 56.484 1.00 90.25 136 GLN A N 1
ATOM 1060 C CA . GLN A 1 136 ? -32.875 11.832 57.292 1.00 90.25 136 GLN A CA 1
ATOM 1061 C C . GLN A 1 136 ? -32.039 12.794 56.427 1.00 90.25 136 GLN A C 1
ATOM 1063 O O . GLN A 1 136 ? -31.651 12.428 55.313 1.00 90.25 136 GLN A O 1
ATOM 1068 N N . PRO A 1 137 ? -31.704 14.003 56.928 1.00 87.75 137 PRO A N 1
ATOM 1069 C CA . PRO A 1 137 ? -31.009 15.027 56.141 1.00 87.75 137 PRO A CA 1
ATOM 1070 C C . PRO A 1 137 ? -29.685 14.560 55.522 1.00 87.75 137 PRO A C 1
ATOM 1072 O O . PRO A 1 137 ? -29.393 14.861 54.370 1.00 87.75 137 PRO A O 1
ATOM 1075 N N . GLU A 1 138 ? -28.895 13.784 56.262 1.00 89.50 138 GLU A N 1
ATOM 1076 C CA . GLU A 1 138 ? -27.604 13.260 55.801 1.00 89.50 138 GLU A CA 1
ATOM 1077 C C . GLU A 1 138 ? -27.734 12.281 54.621 1.00 89.50 138 GLU A C 1
ATOM 1079 O O . GLU A 1 138 ? -26.934 12.327 53.686 1.00 89.50 138 GLU A O 1
ATOM 1084 N N . PHE A 1 139 ? -28.783 11.455 54.613 1.00 90.06 139 PHE A N 1
ATOM 1085 C CA . PHE A 1 139 ? -29.086 10.527 53.523 1.00 90.06 139 PHE A CA 1
ATOM 1086 C C . PHE A 1 139 ? -29.653 11.247 52.300 1.00 90.06 139 PHE A C 1
ATOM 1088 O O . PHE A 1 139 ? -29.299 10.909 51.171 1.00 90.06 139 PHE A O 1
ATOM 1095 N N . GLN A 1 140 ? -30.476 12.274 52.517 1.00 89.56 140 GLN A N 1
ATOM 1096 C CA . GLN A 1 140 ? -30.987 13.137 51.452 1.00 89.56 140 GLN A CA 1
ATOM 1097 C C . GLN A 1 140 ? -29.845 13.875 50.737 1.00 89.56 140 GLN A C 1
ATOM 1099 O O . GLN A 1 140 ? -29.773 13.866 49.509 1.00 89.56 140 GLN A O 1
ATOM 1104 N N . GLU A 1 141 ? -28.895 14.441 51.483 1.00 87.25 141 GLU A N 1
ATOM 1105 C CA . GLU A 1 141 ? -27.723 15.108 50.902 1.00 87.25 141 GLU A CA 1
ATOM 1106 C C . GLU A 1 141 ? -26.766 14.136 50.194 1.00 87.25 141 GLU A C 1
ATOM 1108 O O . GLU A 1 141 ? -26.265 14.436 49.106 1.00 87.25 141 GLU A O 1
ATOM 1113 N N . ALA A 1 142 ? -26.534 12.947 50.757 1.00 88.44 142 ALA A N 1
ATOM 1114 C CA . ALA A 1 142 ? -25.735 11.912 50.100 1.00 88.44 142 ALA A CA 1
ATOM 1115 C C . ALA A 1 142 ? -26.378 11.441 48.782 1.00 88.44 142 ALA A C 1
ATOM 1117 O O . ALA A 1 142 ? -25.687 11.317 47.768 1.00 88.44 142 ALA A O 1
ATOM 1118 N N . ALA A 1 143 ? -27.701 11.260 48.759 1.00 88.69 143 ALA A N 1
ATOM 1119 C CA . ALA A 1 143 ? -28.435 10.887 47.556 1.00 88.69 143 ALA A CA 1
ATOM 1120 C C . ALA A 1 143 ? -28.388 11.986 46.477 1.00 88.69 143 ALA A C 1
ATOM 1122 O O . ALA A 1 143 ? -28.156 11.677 45.307 1.00 88.69 143 ALA A O 1
ATOM 1123 N N . LYS A 1 144 ? -28.506 13.272 46.847 1.00 86.56 144 LYS A N 1
ATOM 1124 C CA . LYS A 1 144 ? -28.331 14.396 45.904 1.00 86.56 144 LYS A CA 1
ATOM 1125 C C . LYS A 1 144 ? -26.949 14.383 45.250 1.00 86.56 144 LYS A C 1
ATOM 1127 O O . LYS A 1 144 ? -26.843 14.477 44.027 1.00 86.56 144 LYS A O 1
ATOM 1132 N N . LYS A 1 145 ? -25.885 14.207 46.041 1.00 86.56 145 LYS A N 1
ATOM 1133 C CA . LYS A 1 145 ? -24.508 14.107 45.524 1.00 86.56 145 LYS A CA 1
ATOM 1134 C C . LYS A 1 145 ? -24.326 12.905 44.599 1.00 86.56 145 LYS A C 1
ATOM 1136 O O . LYS A 1 145 ? -23.681 13.034 43.561 1.00 86.56 145 LYS A O 1
ATOM 1141 N N . ALA A 1 146 ? -24.926 11.765 44.936 1.00 88.31 146 ALA A N 1
ATOM 1142 C CA . ALA A 1 146 ? -24.888 10.557 44.119 1.00 88.31 146 ALA A CA 1
ATOM 1143 C C . ALA A 1 146 ? -25.561 10.750 42.744 1.00 88.31 146 ALA A C 1
ATOM 1145 O O . ALA A 1 146 ? -25.014 10.315 41.728 1.00 88.31 146 ALA A O 1
ATOM 1146 N N . VAL A 1 147 ? -26.703 11.450 42.692 1.00 86.12 147 VAL A N 1
ATOM 1147 C CA . VAL A 1 147 ? -27.386 11.823 41.437 1.00 86.12 147 VAL A CA 1
ATOM 1148 C C . VAL A 1 147 ? -26.484 12.707 40.571 1.00 86.12 147 VAL A C 1
ATOM 1150 O O . VAL A 1 147 ? -26.271 12.398 39.398 1.00 86.12 147 VAL A O 1
ATOM 1153 N N . ILE A 1 148 ? -25.891 13.757 41.153 1.00 83.19 148 ILE A N 1
ATOM 1154 C CA . ILE A 1 148 ? -24.969 14.661 40.443 1.00 83.19 148 ILE A CA 1
ATOM 1155 C C . ILE A 1 148 ? -23.758 13.892 39.904 1.00 83.19 148 ILE A C 1
ATOM 1157 O O . ILE A 1 148 ? -23.391 14.072 38.746 1.00 83.19 148 ILE A O 1
ATOM 1161 N N . LEU A 1 149 ? -23.171 13.001 40.707 1.00 84.75 149 LEU A N 1
ATOM 1162 C CA . LEU A 1 149 ? -22.032 12.175 40.305 1.00 84.75 149 LEU A CA 1
ATOM 1163 C C . LEU A 1 149 ? -22.364 11.297 39.090 1.00 84.75 149 LEU A C 1
ATOM 1165 O O . LEU A 1 149 ? -21.585 11.243 38.141 1.00 84.75 149 LEU A O 1
ATOM 1169 N N . LYS A 1 150 ? -23.522 10.621 39.084 1.00 85.62 150 LYS A N 1
ATOM 1170 C CA . LYS A 1 150 ? -23.914 9.753 37.961 1.00 85.62 150 LYS A CA 1
ATOM 1171 C C . LYS A 1 150 ? -24.207 10.531 36.684 1.00 85.62 150 LYS A C 1
ATOM 1173 O O . LYS A 1 150 ? -23.811 10.085 35.611 1.00 85.62 150 LYS A O 1
ATOM 1178 N N . ILE A 1 151 ? -24.822 11.705 36.790 1.00 79.06 151 ILE A N 1
ATOM 1179 C CA . ILE A 1 151 ? -25.033 12.588 35.636 1.00 79.06 151 ILE A CA 1
ATOM 1180 C C . ILE A 1 151 ? -23.693 13.137 35.135 1.00 79.06 151 ILE A C 1
ATOM 1182 O O . ILE A 1 151 ? -23.458 13.162 33.932 1.00 79.06 151 ILE A O 1
ATOM 1186 N N . GLY A 1 152 ? -22.785 13.504 36.044 1.00 75.88 152 GLY A N 1
ATOM 1187 C CA . GLY A 1 152 ? -21.421 13.908 35.713 1.00 75.88 152 GLY A CA 1
ATOM 1188 C C . GLY A 1 152 ? -20.682 12.836 34.914 1.00 75.88 152 GLY A C 1
ATOM 1189 O O . GLY A 1 152 ? -20.163 13.145 33.848 1.00 75.88 152 GLY A O 1
ATOM 1190 N N . ASN A 1 153 ? -20.718 11.579 35.368 1.00 79.56 153 ASN A N 1
ATOM 1191 C CA . ASN A 1 153 ? -20.130 10.438 34.654 1.00 79.56 153 ASN A CA 1
ATOM 1192 C C . ASN A 1 153 ? -20.788 10.194 33.291 1.00 79.56 153 ASN A C 1
ATOM 1194 O O . ASN A 1 153 ? -20.102 9.916 32.311 1.00 79.56 153 ASN A O 1
ATOM 1198 N N . TYR A 1 154 ? -22.115 10.313 33.220 1.00 74.06 154 TYR A N 1
ATOM 1199 C CA . TYR A 1 154 ? -22.858 10.172 31.972 1.00 74.06 154 TYR A CA 1
ATOM 1200 C C . TYR A 1 154 ? -22.433 11.235 30.939 1.00 74.06 154 TYR A C 1
ATOM 1202 O O . TYR A 1 154 ? -22.257 10.916 29.767 1.00 74.06 154 TYR A O 1
ATOM 1210 N N . VAL A 1 155 ? -22.235 12.484 31.375 1.00 69.38 155 VAL A N 1
ATOM 1211 C CA . VAL A 1 155 ? -21.884 13.622 30.507 1.00 69.38 155 VAL A CA 1
ATOM 1212 C C . VAL A 1 155 ? -20.387 13.677 30.169 1.00 69.38 155 VAL A C 1
ATOM 1214 O O . VAL A 1 155 ? -20.040 14.134 29.083 1.00 69.38 155 VAL A O 1
ATOM 1217 N N . SER A 1 156 ? -19.496 13.236 31.064 1.00 66.31 156 SER A N 1
ATOM 1218 C CA . SER A 1 156 ? -18.036 13.263 30.859 1.00 66.31 156 SER A CA 1
ATOM 1219 C C . SER A 1 156 ? -17.480 12.030 30.137 1.00 66.31 156 SER A C 1
ATOM 1221 O O . SER A 1 156 ? -16.334 12.053 29.689 1.00 66.31 156 SER A O 1
ATOM 1223 N N . SER A 1 157 ? -18.270 10.960 30.011 1.00 59.03 157 SER A N 1
ATOM 1224 C CA . SER A 1 157 ? -17.867 9.740 29.313 1.00 59.03 157 SER A CA 1
ATOM 1225 C C . SER A 1 157 ? -17.946 9.899 27.791 1.00 59.03 157 SER A C 1
ATOM 1227 O O . SER A 1 157 ? -18.983 10.275 27.245 1.00 59.03 157 SER A O 1
ATOM 1229 N N . TYR A 1 158 ? -16.884 9.494 27.086 1.00 46.97 158 TYR A N 1
ATOM 1230 C CA . TYR A 1 158 ? -16.865 9.359 25.619 1.00 46.97 158 TYR A CA 1
ATOM 1231 C C . TYR A 1 158 ? -17.878 8.316 25.097 1.00 46.97 158 TYR A C 1
ATOM 1233 O O . TYR A 1 158 ? -18.215 8.304 23.907 1.00 46.97 158 TYR A O 1
ATOM 1241 N N . CYS A 1 159 ? -18.391 7.457 25.987 1.00 47.09 159 CYS A N 1
ATOM 1242 C CA . CYS A 1 159 ? -19.460 6.499 25.724 1.00 47.09 159 CYS A CA 1
ATOM 1243 C C . CYS A 1 159 ? -20.484 6.557 26.879 1.00 47.09 159 CYS A C 1
ATOM 1245 O O . CYS A 1 159 ? -20.311 5.880 27.901 1.00 47.09 159 CYS A O 1
ATOM 1247 N N . PRO A 1 160 ? -21.512 7.419 26.787 1.00 59.66 160 PRO A N 1
ATOM 1248 C CA . PRO A 1 160 ? -22.505 7.581 27.841 1.00 59.66 160 PRO A CA 1
ATOM 1249 C C . PRO A 1 160 ? -23.265 6.269 28.055 1.00 59.66 160 PRO A C 1
ATOM 1251 O O . PRO A 1 160 ? -23.985 5.806 27.171 1.00 59.66 160 PRO A O 1
ATOM 1254 N N . ALA A 1 161 ? -23.122 5.649 29.224 1.00 63.31 161 ALA A N 1
ATOM 1255 C CA . ALA A 1 161 ? -23.894 4.460 29.547 1.00 63.31 161 ALA A CA 1
ATOM 1256 C C . ALA A 1 161 ? -25.272 4.882 30.071 1.00 63.31 161 ALA A C 1
ATOM 1258 O O . ALA A 1 161 ? -25.371 5.457 31.155 1.00 63.31 161 ALA A O 1
ATOM 1259 N N . ASP A 1 162 ? -26.352 4.507 29.378 1.00 70.75 162 ASP A N 1
ATOM 1260 C CA . ASP A 1 162 ? -27.734 4.699 29.862 1.00 70.75 162 ASP A CA 1
ATOM 1261 C C . ASP A 1 162 ? -27.950 4.128 31.278 1.00 70.75 162 ASP A C 1
ATOM 1263 O O . ASP A 1 162 ? -28.852 4.540 32.005 1.00 70.75 162 ASP A O 1
ATOM 1267 N N . LYS A 1 163 ? -27.093 3.193 31.706 1.00 80.19 163 LYS A N 1
ATOM 1268 C CA . LYS A 1 163 ? -27.040 2.664 33.071 1.00 80.19 163 LYS A CA 1
ATOM 1269 C C . LYS A 1 163 ? -26.824 3.752 34.128 1.00 80.19 163 LYS A C 1
ATOM 1271 O O . LYS A 1 163 ? -27.447 3.667 35.182 1.00 80.19 163 LYS A O 1
ATOM 1276 N N . ASP A 1 164 ? -25.969 4.744 33.886 1.00 82.12 164 ASP A N 1
ATOM 1277 C CA . ASP A 1 164 ? -25.710 5.812 34.861 1.00 82.12 164 ASP A CA 1
ATOM 1278 C C . ASP A 1 164 ? -26.894 6.776 34.964 1.00 82.12 164 ASP A C 1
ATOM 1280 O O . ASP A 1 164 ? -27.285 7.154 36.069 1.00 82.12 164 ASP A O 1
ATOM 1284 N N . LEU A 1 165 ? -27.545 7.064 33.833 1.00 78.69 165 LEU A N 1
ATOM 1285 C CA . LEU A 1 165 ? -28.792 7.829 33.788 1.00 78.69 165 LEU A CA 1
ATOM 1286 C C . LEU A 1 165 ? -29.917 7.118 34.557 1.00 78.69 165 LEU A C 1
ATOM 1288 O O . LEU A 1 165 ? -30.590 7.720 35.392 1.00 78.69 165 LEU A O 1
ATOM 1292 N N . ARG A 1 166 ? -30.081 5.806 34.333 1.00 83.50 166 ARG A N 1
ATOM 1293 C CA . ARG A 1 166 ? -31.053 4.972 35.061 1.00 83.50 166 ARG A CA 1
ATOM 1294 C C . ARG A 1 166 ? -30.773 4.959 36.560 1.00 83.50 166 ARG A C 1
ATOM 1296 O O . ARG A 1 166 ? -31.690 5.174 37.340 1.00 83.50 166 ARG A O 1
ATOM 1303 N N . LYS A 1 167 ? -29.508 4.804 36.966 1.00 85.25 167 LYS A N 1
ATOM 1304 C CA . LYS A 1 167 ? -29.112 4.867 38.382 1.00 85.25 167 LYS A CA 1
ATOM 1305 C C . LYS A 1 167 ? -29.442 6.216 39.020 1.00 85.25 167 LYS A C 1
ATOM 1307 O O . LYS A 1 167 ? -29.920 6.242 40.150 1.00 85.25 167 LYS A O 1
ATOM 1312 N N . ALA A 1 168 ? -29.211 7.323 38.313 1.00 85.75 168 ALA A N 1
ATOM 1313 C CA . ALA A 1 168 ? -29.575 8.652 38.799 1.00 85.75 168 ALA A CA 1
ATOM 1314 C C . ALA A 1 168 ? -31.095 8.770 39.029 1.00 85.75 168 ALA A C 1
ATOM 1316 O O . ALA A 1 168 ? -31.525 9.244 40.082 1.00 85.75 168 ALA A O 1
ATOM 1317 N N . LEU A 1 169 ? -31.906 8.270 38.088 1.00 84.94 169 LEU A N 1
ATOM 1318 C CA . LEU A 1 169 ? -33.368 8.234 38.208 1.00 84.94 169 LEU A CA 1
ATOM 1319 C C . LEU A 1 169 ? -33.847 7.326 39.352 1.00 84.94 169 LEU A C 1
ATOM 1321 O O . LEU A 1 169 ? -34.763 7.705 40.084 1.00 84.94 169 LEU A O 1
ATOM 1325 N N . ASP A 1 170 ? -33.223 6.162 39.537 1.00 87.38 170 ASP A N 1
ATOM 1326 C CA . ASP A 1 170 ? -33.568 5.217 40.603 1.00 87.38 170 ASP A CA 1
ATOM 1327 C C . ASP A 1 170 ? -33.290 5.811 41.992 1.00 87.38 170 ASP A C 1
ATOM 1329 O O . ASP A 1 170 ? -34.152 5.746 42.871 1.00 87.38 170 ASP A O 1
ATOM 1333 N N . ILE A 1 171 ? -32.136 6.468 42.179 1.00 88.56 171 ILE A N 1
ATOM 1334 C CA . ILE A 1 171 ? -31.795 7.168 43.429 1.00 88.56 171 ILE A CA 1
ATOM 1335 C C . ILE A 1 171 ? -32.786 8.312 43.677 1.00 88.56 171 ILE A C 1
ATOM 1337 O O . ILE A 1 171 ? -33.384 8.385 44.750 1.00 88.56 171 ILE A O 1
ATOM 1341 N N . LYS A 1 172 ? -33.033 9.169 42.679 1.00 86.69 172 LYS A N 1
ATOM 1342 C CA . LYS A 1 172 ? -33.992 10.281 42.790 1.00 86.69 172 LYS A CA 1
ATOM 1343 C C . LYS A 1 172 ? -35.382 9.793 43.217 1.00 86.69 172 LYS A C 1
ATOM 1345 O O . LYS A 1 172 ? -35.976 10.358 44.134 1.00 86.69 172 LYS A O 1
ATOM 1350 N N . ARG A 1 173 ? -35.876 8.710 42.601 1.00 87.94 173 ARG A N 1
ATOM 1351 C CA . ARG A 1 173 ? -37.176 8.102 42.926 1.00 87.94 173 ARG A CA 1
ATOM 1352 C C . ARG A 1 173 ? -37.195 7.504 44.332 1.00 87.94 173 ARG A C 1
ATOM 1354 O O . ARG A 1 173 ? -38.163 7.711 45.055 1.00 87.94 173 ARG A O 1
ATOM 1361 N N . LYS A 1 174 ? -36.148 6.772 44.728 1.00 88.12 174 LYS A N 1
ATOM 1362 C CA . LYS A 1 174 ? -36.079 6.096 46.034 1.00 88.12 174 LYS A CA 1
ATOM 1363 C C . LYS A 1 174 ? -36.088 7.082 47.199 1.00 88.12 174 LYS A C 1
ATOM 1365 O O . LYS A 1 174 ? -36.765 6.840 48.193 1.00 88.12 174 LYS A O 1
ATOM 1370 N N . PHE A 1 175 ? -35.344 8.176 47.066 1.00 90.00 175 PHE A N 1
ATOM 1371 C CA . PHE A 1 175 ? -35.214 9.195 48.108 1.00 90.00 175 PHE A CA 1
ATOM 1372 C C . PHE A 1 175 ? -36.273 10.300 48.010 1.00 90.00 175 PHE A C 1
ATOM 1374 O O . PHE A 1 175 ? -36.295 11.176 48.869 1.00 90.00 175 PHE A O 1
ATOM 1381 N N . ASN A 1 176 ? -37.162 10.243 47.009 1.00 86.38 176 ASN A N 1
ATOM 1382 C CA . ASN A 1 176 ? -38.200 11.244 46.752 1.00 86.38 176 ASN A CA 1
ATOM 1383 C C . ASN A 1 176 ? -37.634 12.679 46.683 1.00 86.38 176 ASN A C 1
ATOM 1385 O O . ASN A 1 176 ? -38.190 13.602 47.276 1.00 86.38 176 ASN A O 1
ATOM 1389 N N . ILE A 1 177 ? -36.499 12.844 45.992 1.00 84.81 177 ILE A N 1
ATOM 1390 C CA . ILE A 1 177 ? -35.813 14.137 45.861 1.00 84.81 177 ILE A CA 1
ATOM 1391 C C . ILE A 1 177 ? -36.539 14.979 44.810 1.00 84.81 177 ILE A C 1
ATOM 1393 O O . ILE A 1 177 ? -36.758 14.520 43.685 1.00 84.81 177 ILE A O 1
ATOM 1397 N N . ASP A 1 178 ? -36.891 16.211 45.171 1.00 81.19 178 ASP A N 1
ATOM 1398 C CA . ASP A 1 178 ? -37.564 17.155 44.283 1.00 81.19 178 ASP A CA 1
ATOM 1399 C C . ASP A 1 178 ? -36.626 17.746 43.211 1.00 81.19 178 ASP A C 1
ATOM 1401 O O . ASP A 1 178 ? -35.406 17.800 43.369 1.00 81.19 178 ASP A O 1
ATOM 1405 N N . ASP A 1 179 ? -37.212 18.223 42.110 1.00 72.06 179 ASP A N 1
ATOM 1406 C CA . ASP A 1 179 ? -36.467 18.821 40.993 1.00 72.06 179 ASP A CA 1
ATOM 1407 C C . ASP A 1 179 ? -35.880 20.206 41.312 1.00 72.06 179 ASP A C 1
ATOM 1409 O O . ASP A 1 179 ? -34.868 20.604 40.727 1.00 72.06 179 ASP A O 1
ATOM 1413 N N . GLN A 1 180 ? -36.469 20.945 42.260 1.00 74.12 180 GLN A N 1
ATOM 1414 C CA . GLN A 1 180 ? -35.984 22.278 42.634 1.00 74.12 180 GLN A CA 1
ATOM 1415 C C . GLN A 1 180 ? -34.621 22.208 43.331 1.00 74.12 180 GLN A C 1
ATOM 1417 O O . GLN A 1 180 ? -33.803 23.112 43.157 1.00 74.12 180 GLN A O 1
ATOM 1422 N N . SER A 1 181 ? -34.333 21.097 44.013 1.00 73.38 181 SER A N 1
ATOM 1423 C CA . SER A 1 181 ? -33.047 20.795 44.645 1.00 73.38 181 SER A CA 1
ATOM 1424 C C . SER A 1 181 ? -31.844 20.802 43.683 1.00 73.38 181 SER A C 1
ATOM 1426 O O . SER A 1 181 ? -30.709 20.845 44.155 1.00 73.38 181 SER A O 1
ATOM 1428 N N . PHE A 1 182 ? -32.050 20.787 42.356 1.00 75.94 182 PHE A N 1
ATOM 1429 C CA . PHE A 1 182 ? -30.976 20.749 41.347 1.00 75.94 182 PHE A CA 1
ATOM 1430 C C . PHE A 1 182 ? -31.005 21.910 40.338 1.00 75.94 182 PHE A C 1
ATOM 1432 O O . PHE A 1 182 ? -30.342 21.847 39.296 1.00 75.94 182 PHE A O 1
ATOM 1439 N N . ALA A 1 183 ? -31.764 22.976 40.605 1.00 71.56 183 ALA A N 1
ATOM 1440 C CA . ALA A 1 183 ? -31.978 24.057 39.639 1.00 71.56 183 ALA A CA 1
ATOM 1441 C C . ALA A 1 183 ? -30.674 24.739 39.164 1.00 71.56 183 ALA A C 1
ATOM 1443 O O . ALA A 1 183 ? -30.519 24.981 37.969 1.00 71.56 183 ALA A O 1
ATOM 1444 N N . GLU A 1 184 ? -29.721 25.002 40.064 1.00 76.00 184 GLU A N 1
ATOM 1445 C CA . GLU A 1 184 ? -28.426 25.620 39.724 1.00 76.00 184 GLU A CA 1
ATOM 1446 C C . GLU A 1 184 ? -27.484 24.644 39.002 1.00 76.00 184 GLU A C 1
ATOM 1448 O O . GLU A 1 184 ? -26.845 24.991 38.010 1.00 76.00 184 GLU A O 1
ATOM 1453 N N . THR A 1 185 ? -27.420 23.391 39.463 1.00 75.88 185 THR A N 1
ATOM 1454 C CA . THR A 1 185 ? -26.551 22.365 38.871 1.00 75.88 185 THR A CA 1
ATOM 1455 C C . THR A 1 185 ? -26.975 22.024 37.447 1.00 75.88 185 THR A C 1
ATOM 1457 O O . THR A 1 185 ? -26.139 21.949 36.547 1.00 75.88 185 THR A O 1
ATOM 1460 N N . SER A 1 186 ? -28.278 21.851 37.224 1.00 78.56 186 SER A N 1
ATOM 1461 C CA . SER A 1 186 ? -28.817 21.578 35.893 1.00 78.56 186 SER A CA 1
ATOM 1462 C C . SER A 1 186 ? -28.586 22.742 34.925 1.00 78.56 186 SER A C 1
ATOM 1464 O O . SER A 1 186 ? -28.195 22.509 33.784 1.00 78.56 186 SER A O 1
ATOM 1466 N N . HIS A 1 187 ? -28.714 23.986 35.395 1.00 82.62 187 HIS A N 1
ATOM 1467 C CA . HIS A 1 187 ? -28.400 25.186 34.620 1.00 82.62 187 HIS A CA 1
ATOM 1468 C C . HIS A 1 187 ? -26.939 25.200 34.135 1.00 82.62 187 HIS A C 1
ATOM 1470 O O . HIS A 1 187 ? -26.691 25.305 32.933 1.00 82.62 187 HIS A O 1
ATOM 1476 N N . VAL A 1 188 ? -25.966 24.987 35.030 1.00 81.81 188 VAL A N 1
ATOM 1477 C CA . VAL A 1 188 ? -24.533 24.941 34.668 1.00 81.81 188 VAL A CA 1
ATOM 1478 C C . VAL A 1 188 ? -24.231 23.828 33.658 1.00 81.81 188 VAL A C 1
ATOM 1480 O O . VAL A 1 188 ? -23.482 24.035 32.700 1.00 81.81 188 VAL A O 1
ATOM 1483 N N . LEU A 1 189 ? -24.824 22.646 33.844 1.00 81.06 189 LEU A N 1
ATOM 1484 C CA . LEU A 1 189 ? -24.624 21.512 32.940 1.00 81.06 189 LEU A CA 1
ATOM 1485 C C . LEU A 1 189 ? -25.172 21.789 31.534 1.00 81.06 189 LEU A C 1
ATOM 1487 O O . LEU A 1 189 ? -24.513 21.441 30.551 1.00 81.06 189 LEU A O 1
ATOM 1491 N N . ILE A 1 190 ? -26.336 22.435 31.424 1.00 84.75 190 ILE A N 1
ATOM 1492 C CA . ILE A 1 190 ? -26.924 22.821 30.134 1.00 84.75 190 ILE A CA 1
ATOM 1493 C C . ILE A 1 190 ? -26.025 23.829 29.416 1.00 84.75 190 ILE A C 1
ATOM 1495 O O . ILE A 1 190 ? -25.677 23.605 28.256 1.00 84.75 190 ILE A O 1
ATOM 1499 N N . LEU A 1 191 ? -25.581 24.887 30.107 1.00 84.62 191 LEU A N 1
ATOM 1500 C CA . LEU A 1 191 ? -24.719 25.918 29.519 1.00 84.62 191 LEU A CA 1
ATOM 1501 C C . LEU A 1 191 ? -23.422 25.331 28.949 1.00 84.62 191 LEU A C 1
ATOM 1503 O O . LEU A 1 191 ? -23.033 25.653 27.827 1.00 84.62 191 LEU A O 1
ATOM 1507 N N . ASN A 1 192 ? -22.758 24.447 29.697 1.00 82.38 192 ASN A N 1
ATOM 1508 C CA . ASN A 1 192 ? -21.502 23.834 29.259 1.00 82.38 192 ASN A CA 1
ATOM 1509 C C . ASN A 1 192 ? -21.688 22.920 28.040 1.00 82.38 192 ASN A C 1
ATOM 1511 O O . ASN A 1 192 ? -20.842 22.904 27.141 1.00 82.38 192 ASN A O 1
ATOM 1515 N N . ASN A 1 193 ? -22.799 22.180 27.980 1.00 84.19 193 ASN A N 1
ATOM 1516 C CA . ASN A 1 193 ? -23.088 21.313 26.841 1.00 84.19 193 ASN A CA 1
ATOM 1517 C C . ASN A 1 193 ? -23.479 22.115 25.594 1.00 84.19 193 ASN A C 1
ATOM 1519 O O . ASN A 1 193 ? -22.987 21.787 24.516 1.00 84.19 193 ASN A O 1
ATOM 1523 N N . LEU A 1 194 ? -24.265 23.191 25.725 1.00 85.06 194 LEU A N 1
ATOM 1524 C CA . LEU A 1 194 ? -24.563 24.092 24.604 1.00 85.06 194 LEU A CA 1
ATOM 1525 C C . LEU A 1 194 ? -23.289 24.754 24.063 1.00 85.06 194 LEU A C 1
ATOM 1527 O O . LEU A 1 194 ? -23.037 24.675 22.865 1.00 85.06 194 LEU A O 1
ATOM 1531 N N . LYS A 1 195 ? -22.414 25.281 24.933 1.00 83.69 195 LYS A N 1
ATOM 1532 C CA . LYS A 1 195 ? -21.104 25.839 24.530 1.00 83.69 195 LYS A CA 1
ATOM 1533 C C . LYS A 1 195 ? -20.223 24.850 23.764 1.00 83.69 195 LYS A C 1
ATOM 1535 O O . LYS A 1 195 ? -19.426 25.256 22.927 1.00 83.69 195 LYS A O 1
ATOM 1540 N N . SER A 1 196 ? -20.361 23.559 24.053 1.00 77.44 196 SER A N 1
ATOM 1541 C CA . SER A 1 196 ? -19.591 22.490 23.401 1.00 77.44 196 SER A CA 1
ATOM 1542 C C . SER A 1 196 ? -20.274 21.931 22.137 1.00 77.44 196 SER A C 1
ATOM 1544 O O . SER A 1 196 ? -19.690 21.110 21.421 1.00 77.44 196 SER A O 1
ATOM 1546 N N . GLY A 1 197 ? -21.507 22.365 21.849 1.00 81.81 197 GLY A N 1
ATOM 1547 C CA . GLY A 1 197 ? -22.334 21.875 20.746 1.00 81.81 197 GLY A CA 1
ATOM 1548 C C . GLY A 1 197 ? -23.066 20.552 21.019 1.00 81.81 197 GLY A C 1
ATOM 1549 O O . GLY A 1 197 ? -23.605 19.959 20.090 1.00 81.81 197 GLY A O 1
ATOM 1550 N N . ASN A 1 198 ? -23.109 20.072 22.265 1.00 84.06 198 ASN A N 1
ATOM 1551 C CA . ASN A 1 198 ? -23.618 18.746 22.642 1.00 84.06 198 ASN A CA 1
ATOM 1552 C C . ASN A 1 198 ? -25.112 18.761 23.014 1.00 84.06 198 ASN A C 1
ATOM 1554 O O . ASN A 1 198 ? -25.488 18.460 24.149 1.00 84.06 198 ASN A O 1
ATOM 1558 N N . VAL A 1 199 ? -25.990 19.084 22.060 1.00 85.75 199 VAL A N 1
ATOM 1559 C CA . VAL A 1 199 ? -27.439 19.224 22.324 1.00 85.75 199 VAL A CA 1
ATOM 1560 C C . VAL A 1 199 ? -28.108 17.931 22.815 1.00 85.75 199 VAL A C 1
ATOM 1562 O O . VAL A 1 199 ? -29.012 17.978 23.644 1.00 85.75 199 VAL A O 1
ATOM 1565 N N . ASN A 1 200 ? -27.614 16.760 22.403 1.00 84.06 200 ASN A N 1
ATOM 1566 C CA . ASN A 1 200 ? -28.122 15.467 22.882 1.00 84.06 200 ASN A CA 1
ATOM 1567 C C . ASN A 1 200 ? -28.004 15.311 24.406 1.00 84.06 200 ASN A C 1
ATOM 1569 O O . ASN A 1 200 ? -28.895 14.757 25.047 1.00 84.06 200 ASN A O 1
ATOM 1573 N N . ASN A 1 201 ? -26.923 15.822 24.999 1.00 82.62 201 ASN A N 1
ATOM 1574 C CA . ASN A 1 201 ? -26.746 15.795 26.448 1.00 82.62 201 ASN A CA 1
ATOM 1575 C C . ASN A 1 201 ? -27.697 16.772 27.135 1.00 82.62 201 ASN A C 1
ATOM 1577 O O . ASN A 1 201 ? -28.214 16.465 28.203 1.00 82.62 201 ASN A O 1
ATOM 1581 N N . VAL A 1 202 ? -27.964 17.919 26.507 1.00 85.31 202 VAL A N 1
ATOM 1582 C CA . VAL A 1 202 ? -28.910 18.915 27.018 1.00 85.31 202 VAL A CA 1
ATOM 1583 C C . VAL A 1 202 ? -30.319 18.331 27.112 1.00 85.31 202 VAL A C 1
ATOM 1585 O O . VAL A 1 202 ? -30.947 18.460 28.159 1.00 85.31 202 VAL A O 1
ATOM 1588 N N . VAL A 1 203 ? -30.777 17.612 26.081 1.00 84.31 203 VAL A N 1
ATOM 1589 C CA . VAL A 1 203 ? -32.079 16.917 26.094 1.00 84.31 203 VAL A CA 1
ATOM 1590 C C . VAL A 1 203 ? -32.143 15.871 27.214 1.00 84.31 203 VAL A C 1
ATOM 1592 O O . VAL A 1 203 ? -33.126 15.793 27.940 1.00 84.31 203 VAL A O 1
ATOM 1595 N N . LYS A 1 204 ? -31.072 15.110 27.444 1.00 80.81 204 LYS A N 1
ATOM 1596 C CA . LYS A 1 204 ? -31.053 14.101 28.518 1.00 80.81 204 LYS A CA 1
ATOM 1597 C C . LYS A 1 204 ? -30.994 14.713 29.921 1.00 80.81 204 LYS A C 1
ATOM 1599 O O . LYS A 1 204 ? -31.617 14.204 30.847 1.00 80.81 204 LYS A O 1
ATOM 1604 N N . ILE A 1 205 ? -30.285 15.830 30.091 1.00 81.81 205 ILE A N 1
ATOM 1605 C CA . ILE A 1 205 ? -30.308 16.623 31.332 1.00 81.81 205 ILE A CA 1
ATOM 1606 C C . ILE A 1 205 ? -31.725 17.166 31.573 1.00 81.81 205 ILE A C 1
ATOM 1608 O O . ILE A 1 205 ? -32.217 17.111 32.701 1.00 81.81 205 ILE A O 1
ATOM 1612 N N . GLN A 1 206 ? -32.393 17.636 30.513 1.00 83.75 206 GLN A N 1
ATOM 1613 C CA . GLN A 1 206 ? -33.778 18.098 30.561 1.00 83.75 206 GLN A CA 1
ATOM 1614 C C . GLN A 1 206 ? -34.719 17.004 31.089 1.00 83.75 206 GLN A C 1
ATOM 1616 O O . GLN A 1 206 ? -35.521 17.284 31.979 1.00 83.75 206 GLN A O 1
ATOM 1621 N N . GLU A 1 207 ? -34.587 15.768 30.600 1.00 80.50 207 GLU A N 1
ATOM 1622 C CA . GLU A 1 207 ? -35.392 14.618 31.039 1.00 80.50 207 GLU A CA 1
ATOM 1623 C C . GLU A 1 207 ? -35.186 14.271 32.522 1.00 80.50 207 GLU A C 1
ATOM 1625 O O . GLU A 1 207 ? -36.150 14.028 33.246 1.00 80.50 207 GLU A O 1
ATOM 1630 N N . VAL A 1 208 ? -33.939 14.259 33.005 1.00 78.94 208 VAL A N 1
ATOM 1631 C CA . VAL A 1 208 ? -33.622 13.838 34.385 1.00 78.94 208 VAL A CA 1
ATOM 1632 C C . VAL A 1 208 ? -34.122 14.835 35.425 1.00 78.94 208 VAL A C 1
ATOM 1634 O O . VAL A 1 208 ? -34.586 14.431 36.496 1.00 78.94 208 VAL A O 1
ATOM 1637 N N . PHE A 1 209 ? -34.021 16.127 35.118 1.00 80.75 209 PHE A N 1
ATOM 1638 C CA . PHE A 1 209 ? -34.403 17.219 36.017 1.00 80.75 209 PHE A CA 1
ATOM 1639 C C . PHE A 1 209 ? -35.779 17.820 35.691 1.00 80.75 209 PHE A C 1
ATOM 1641 O O . PHE A 1 209 ? -36.122 18.872 36.227 1.00 80.75 209 PHE A O 1
ATOM 1648 N N . SER A 1 210 ? -36.547 17.179 34.802 1.00 80.56 210 SER A N 1
ATOM 1649 C CA . SER A 1 210 ? -37.894 17.599 34.385 1.00 80.56 210 SER A CA 1
ATOM 1650 C C . SER A 1 210 ? -37.975 19.081 33.976 1.00 80.56 210 SER A C 1
ATOM 1652 O O . SER A 1 210 ? -38.910 19.796 34.340 1.00 80.56 210 SER A O 1
ATOM 1654 N N . ILE A 1 211 ? -36.968 19.580 33.254 1.00 81.56 211 ILE A N 1
ATOM 1655 C CA . ILE A 1 211 ? -36.887 20.999 32.877 1.00 81.56 211 ILE A CA 1
ATOM 1656 C C . ILE A 1 211 ? -37.891 21.278 31.754 1.00 81.56 211 ILE A C 1
ATOM 1658 O O . ILE A 1 211 ? -37.867 20.614 30.718 1.00 81.56 211 ILE A O 1
ATOM 1662 N N . SER A 1 212 ? -38.769 22.268 31.934 1.00 82.19 212 SER A N 1
ATOM 1663 C CA . SER A 1 212 ? -39.753 22.630 30.907 1.00 82.19 212 SER A CA 1
ATOM 1664 C C . SER A 1 212 ? -39.085 23.217 29.661 1.00 82.19 212 SER A C 1
ATOM 1666 O O . SER A 1 212 ? -38.087 23.934 29.763 1.00 82.19 212 SER A O 1
ATOM 1668 N N . ASP A 1 213 ? -39.665 22.957 28.484 1.00 80.56 213 ASP A N 1
ATOM 1669 C CA . ASP A 1 213 ? -39.197 23.550 27.224 1.00 80.56 213 ASP A CA 1
ATOM 1670 C C . ASP A 1 213 ? -39.225 25.093 27.293 1.00 80.56 213 ASP A C 1
ATOM 1672 O O . ASP A 1 213 ? -38.278 25.746 26.869 1.00 80.56 213 ASP A O 1
ATOM 1676 N N . GLU A 1 214 ? -40.225 25.691 27.957 1.00 82.88 214 GLU A N 1
ATOM 1677 C CA . GLU A 1 214 ? -40.311 27.146 28.192 1.00 82.88 214 GLU A CA 1
ATOM 1678 C C . GLU A 1 214 ? -39.070 27.724 28.891 1.00 82.88 214 GLU A C 1
ATOM 1680 O O . GLU A 1 214 ? -38.650 28.843 28.602 1.00 82.88 214 GLU A O 1
ATOM 1685 N N . LYS A 1 215 ? -38.447 26.960 29.799 1.00 81.69 215 LYS A N 1
ATOM 1686 C CA . LYS A 1 215 ? -37.234 27.390 30.505 1.00 81.69 215 LYS A CA 1
ATOM 1687 C C . LYS A 1 215 ? -35.993 27.316 29.612 1.00 81.69 215 LYS A C 1
ATOM 1689 O O . LYS A 1 215 ? -35.053 28.078 29.835 1.00 81.69 215 LYS A O 1
ATOM 1694 N N . LEU A 1 216 ? -35.986 26.424 28.618 1.00 82.50 216 LEU A N 1
ATOM 1695 C CA . LEU A 1 216 ? -34.921 26.312 27.616 1.00 82.50 216 LEU A CA 1
ATOM 1696 C C . LEU A 1 216 ? -34.986 27.421 26.555 1.00 82.50 216 LEU A C 1
ATOM 1698 O O . LEU A 1 216 ? -33.966 27.720 25.945 1.00 82.50 216 LEU A O 1
ATOM 1702 N N . LEU A 1 217 ? -36.132 28.090 26.406 1.00 86.31 217 LEU A N 1
ATOM 1703 C CA . LEU A 1 217 ? -36.327 29.234 25.504 1.00 86.31 217 LEU A CA 1
ATOM 1704 C C . LEU A 1 217 ? -35.896 30.583 26.109 1.00 86.31 217 LEU A C 1
ATOM 1706 O O . LEU A 1 217 ? -36.251 31.648 25.601 1.00 86.31 217 LEU A O 1
ATOM 1710 N N . SER A 1 218 ? -35.138 30.574 27.209 1.00 86.44 218 SER A N 1
ATOM 1711 C CA . SER A 1 218 ? -34.595 31.810 27.773 1.00 86.44 218 SER A CA 1
ATOM 1712 C C . SER A 1 218 ? -33.522 32.414 26.845 1.00 86.44 218 SER A C 1
ATOM 1714 O O . SER A 1 218 ? -32.784 31.665 26.195 1.00 86.44 218 SER A O 1
ATOM 1716 N N . PRO A 1 219 ? -33.365 33.754 26.802 1.00 86.50 219 PRO A N 1
ATOM 1717 C CA . PRO A 1 219 ? -32.409 34.408 25.901 1.00 86.50 219 PRO A CA 1
ATOM 1718 C C . PRO A 1 219 ? -30.966 33.897 26.025 1.00 86.50 219 PRO A C 1
ATOM 1720 O O . PRO A 1 219 ? -30.230 33.863 25.044 1.00 86.50 219 PRO A O 1
ATOM 1723 N N . GLU A 1 220 ? -30.561 33.478 27.226 1.00 88.75 220 GLU A N 1
ATOM 1724 C CA . GLU A 1 220 ? -29.221 32.951 27.491 1.00 88.75 220 GLU A CA 1
ATOM 1725 C C . GLU A 1 220 ? -28.966 31.614 26.782 1.00 88.75 220 GLU A C 1
ATOM 1727 O O . GLU A 1 220 ? -27.924 31.430 26.151 1.00 88.75 220 GLU A O 1
ATOM 1732 N N . TYR A 1 221 ? -29.918 30.681 26.859 1.00 89.12 221 TYR A N 1
ATOM 1733 C CA . TYR A 1 221 ? -29.785 29.380 26.208 1.00 89.12 221 TYR A CA 1
ATOM 1734 C C . TYR A 1 221 ? -29.937 29.486 24.696 1.00 89.12 221 TYR A C 1
ATOM 1736 O O . TYR A 1 221 ? -29.195 28.824 23.975 1.00 89.12 221 TYR A O 1
ATOM 1744 N N . VAL A 1 222 ? -30.838 30.351 24.224 1.00 89.31 222 VAL A N 1
ATOM 1745 C CA . VAL A 1 222 ? -31.042 30.624 22.796 1.00 89.31 222 VAL A CA 1
ATOM 1746 C C . VAL A 1 222 ? -29.751 31.144 22.153 1.00 89.31 222 VAL A C 1
ATOM 1748 O O . VAL A 1 222 ? -29.294 30.571 21.168 1.00 89.31 222 VAL A O 1
ATOM 1751 N N . ALA A 1 223 ? -29.084 32.133 22.758 1.00 88.31 223 ALA A N 1
ATOM 1752 C CA . ALA A 1 223 ? -27.830 32.679 22.227 1.00 88.31 223 ALA A CA 1
ATOM 1753 C C . ALA A 1 223 ? -26.700 31.631 22.141 1.00 88.31 223 ALA A C 1
ATOM 1755 O O . ALA A 1 223 ? -25.910 31.616 21.196 1.00 88.31 223 ALA A O 1
ATOM 1756 N N . LEU A 1 224 ? -26.607 30.726 23.120 1.00 88.75 224 LEU A N 1
ATOM 1757 C CA . LEU A 1 224 ? -25.636 29.627 23.081 1.00 88.75 224 LEU A CA 1
ATOM 1758 C C . LEU A 1 224 ? -26.036 28.526 22.094 1.00 88.75 224 LEU A C 1
ATOM 1760 O O . LEU A 1 224 ? -25.164 27.898 21.495 1.00 88.75 224 LEU A O 1
ATOM 1764 N N . ALA A 1 225 ? -27.333 28.297 21.905 1.00 89.06 225 ALA A N 1
ATOM 1765 C CA . ALA A 1 225 ? -27.845 27.359 20.919 1.00 89.06 225 ALA A CA 1
ATOM 1766 C C . ALA A 1 225 ? -27.558 27.827 19.482 1.00 89.06 225 ALA A C 1
ATOM 1768 O O . ALA A 1 225 ? -27.220 26.996 18.645 1.00 89.06 225 ALA A O 1
ATOM 1769 N N . GLU A 1 226 ? -27.581 29.134 19.201 1.00 89.38 226 GLU A N 1
ATOM 1770 C CA . GLU A 1 226 ? -27.152 29.699 17.910 1.00 89.38 226 GLU A CA 1
ATOM 1771 C C . GLU A 1 226 ? -25.659 29.450 17.629 1.00 89.38 226 GLU A C 1
ATOM 1773 O O . GLU A 1 226 ? -25.274 29.084 16.518 1.00 89.38 226 GLU A O 1
ATOM 1778 N N . GLN A 1 227 ? -24.799 29.571 18.644 1.00 89.00 227 GLN A N 1
ATOM 1779 C CA . GLN A 1 227 ? -23.377 29.223 18.510 1.00 89.00 227 GLN A CA 1
ATOM 1780 C C . GLN A 1 227 ? -23.187 27.717 18.291 1.00 89.00 227 GLN A C 1
ATOM 1782 O O . GLN A 1 227 ? -22.403 27.294 17.438 1.00 89.00 227 GLN A O 1
ATOM 1787 N N . ALA A 1 228 ? -23.937 26.899 19.034 1.00 89.50 228 ALA A N 1
ATOM 1788 C CA . ALA A 1 228 ? -23.949 25.451 18.877 1.00 89.50 228 ALA A CA 1
ATOM 1789 C C . ALA A 1 228 ? -24.430 25.027 17.482 1.00 89.50 228 ALA A C 1
ATOM 1791 O O . ALA A 1 228 ? -23.923 24.044 16.941 1.00 89.50 228 ALA A O 1
ATOM 1792 N N . LEU A 1 229 ? -25.385 25.757 16.902 1.00 93.06 229 LEU A N 1
ATOM 1793 C CA . LEU A 1 229 ? -25.928 25.521 15.568 1.00 93.06 229 LEU A CA 1
ATOM 1794 C C . LEU A 1 229 ? -24.830 25.644 14.505 1.00 93.06 229 LEU A C 1
ATOM 1796 O O . LEU A 1 229 ? -24.636 24.715 13.723 1.00 93.06 229 LEU A O 1
ATOM 1800 N N . LEU A 1 230 ? -24.061 26.739 14.529 1.00 89.75 230 LEU A N 1
ATOM 1801 C CA . LEU A 1 230 ? -22.928 26.956 13.619 1.00 89.75 230 LEU A CA 1
ATOM 1802 C C . LEU A 1 230 ? -21.840 25.889 13.792 1.00 89.75 230 LEU A C 1
ATOM 1804 O O . LEU A 1 230 ? -21.397 25.291 12.814 1.00 89.75 230 LEU A O 1
ATOM 1808 N N . ALA A 1 231 ? -21.460 25.583 15.035 1.00 87.44 231 ALA A N 1
ATOM 1809 C CA . ALA A 1 231 ? -20.447 24.565 15.307 1.00 87.44 231 ALA A CA 1
ATOM 1810 C C . ALA A 1 231 ? -20.875 23.166 14.824 1.00 87.44 231 ALA A C 1
ATOM 1812 O O . ALA A 1 231 ? -20.060 22.403 14.305 1.00 87.44 231 ALA A O 1
ATOM 1813 N N . ASN A 1 232 ? -22.155 22.809 14.980 1.00 89.25 232 ASN A N 1
ATOM 1814 C CA . ASN A 1 232 ? -22.684 21.542 14.472 1.00 89.25 232 ASN A CA 1
ATOM 1815 C C . ASN A 1 232 ? -22.811 21.530 12.947 1.00 89.25 232 ASN A C 1
ATOM 1817 O O . ASN A 1 232 ? -22.581 20.481 12.342 1.00 89.25 232 ASN A O 1
ATOM 1821 N N . PHE A 1 233 ? -23.100 22.678 12.329 1.00 91.62 233 PHE A N 1
ATOM 1822 C CA . PHE A 1 233 ? -23.067 22.830 10.879 1.00 91.62 233 PHE A CA 1
ATOM 1823 C C . PHE A 1 233 ? -21.672 22.550 10.327 1.00 91.62 233 PHE A C 1
ATOM 1825 O O . PHE A 1 233 ? -21.533 21.623 9.541 1.00 91.62 233 PHE A O 1
ATOM 1832 N N . GLU A 1 234 ? -20.626 23.213 10.827 1.00 89.12 234 GLU A N 1
ATOM 1833 C CA . GLU A 1 234 ? -19.228 22.976 10.412 1.00 89.12 234 GLU A CA 1
ATOM 1834 C C . GLU A 1 234 ? -18.759 21.525 10.653 1.00 89.12 234 GLU A C 1
ATOM 1836 O O . GLU A 1 234 ? -17.896 20.989 9.942 1.00 89.12 234 GLU A O 1
ATOM 1841 N N . ARG A 1 235 ? -19.352 20.840 11.640 1.00 87.12 235 ARG A N 1
ATOM 1842 C CA . ARG A 1 235 ? -19.124 19.411 11.902 1.00 87.12 235 ARG A CA 1
ATOM 1843 C C . ARG A 1 235 ? -19.881 18.479 10.950 1.00 87.12 235 ARG A C 1
ATOM 1845 O O . ARG A 1 235 ? -19.447 17.342 10.821 1.00 87.12 235 ARG A O 1
ATOM 1852 N N . GLY A 1 236 ? -20.931 18.941 10.268 1.00 87.88 236 GLY A N 1
ATOM 1853 C CA . GLY A 1 236 ? -21.798 18.120 9.414 1.00 87.88 236 GLY A CA 1
ATOM 1854 C C . GLY A 1 236 ? -22.889 17.354 10.176 1.00 87.88 236 GLY A C 1
ATOM 1855 O O . GLY A 1 236 ? -23.413 16.370 9.665 1.00 87.88 236 GLY A O 1
ATOM 1856 N N . ASN A 1 237 ? -23.222 17.757 11.408 1.00 87.56 237 ASN A N 1
ATOM 1857 C CA . ASN A 1 237 ? -24.124 17.008 12.288 1.00 87.56 237 ASN A CA 1
ATOM 1858 C C . ASN A 1 237 ? -25.590 17.453 12.133 1.00 87.56 237 ASN A C 1
ATOM 1860 O O . ASN A 1 237 ? -26.075 18.298 12.891 1.00 87.56 237 ASN A O 1
ATOM 1864 N N . LYS A 1 238 ? -26.293 16.868 11.156 1.00 87.50 238 LYS A N 1
ATOM 1865 C CA . LYS A 1 238 ? -27.695 17.190 10.842 1.00 87.50 238 LYS A CA 1
ATOM 1866 C C . LYS A 1 238 ? -28.649 16.939 12.016 1.00 87.50 238 LYS A C 1
ATOM 1868 O O . LYS A 1 238 ? -29.438 17.819 12.350 1.00 87.50 238 LYS A O 1
ATOM 1873 N N . ASP A 1 239 ? -28.516 15.807 12.700 1.00 87.62 239 ASP A N 1
ATOM 1874 C CA . ASP A 1 239 ? -29.385 15.439 13.826 1.00 87.62 239 ASP A CA 1
ATOM 1875 C C . ASP A 1 239 ? -29.329 16.462 14.968 1.00 87.62 239 ASP A C 1
ATOM 1877 O O . ASP A 1 239 ? -30.342 16.783 15.593 1.00 87.62 239 ASP A O 1
ATOM 1881 N N . SER A 1 240 ? -28.137 16.986 15.267 1.00 88.69 240 SER A N 1
ATOM 1882 C CA . SER A 1 240 ? -27.984 18.013 16.302 1.00 88.69 240 SER A CA 1
ATOM 1883 C C . SER A 1 240 ? -28.589 19.350 15.875 1.00 88.69 240 SER A C 1
ATOM 1885 O O . SER A 1 240 ? -29.168 20.040 16.708 1.00 88.69 240 SER A O 1
ATOM 1887 N N . ILE A 1 241 ? -28.499 19.711 14.593 1.00 90.75 241 ILE A N 1
ATOM 1888 C CA . ILE A 1 241 ? -29.123 20.925 14.043 1.00 90.75 241 ILE A CA 1
ATOM 1889 C C . ILE A 1 241 ? -30.649 20.843 14.160 1.00 90.75 241 ILE A C 1
ATOM 1891 O O . ILE A 1 241 ? -31.276 21.792 14.632 1.00 90.75 241 ILE A O 1
ATOM 1895 N N . GLU A 1 242 ? -31.242 19.700 13.806 1.00 89.44 242 GLU A N 1
ATOM 1896 C CA . GLU A 1 242 ? -32.687 19.470 13.938 1.00 89.44 242 GLU A CA 1
ATOM 1897 C C . GLU A 1 242 ? -33.143 19.565 15.398 1.00 89.44 242 GLU A C 1
ATOM 1899 O O . GLU A 1 242 ? -34.096 20.278 15.707 1.00 89.44 242 GLU A O 1
ATOM 1904 N N . LYS A 1 243 ? -32.399 18.959 16.328 1.00 89.75 243 LYS A N 1
ATOM 1905 C CA . LYS A 1 243 ? -32.698 19.049 17.767 1.00 89.75 243 LYS A CA 1
ATOM 1906 C C . LYS A 1 243 ? -32.552 20.462 18.326 1.00 89.75 243 LYS A C 1
ATOM 1908 O O . LYS A 1 243 ? -33.332 20.858 19.189 1.00 89.75 243 LYS A O 1
ATOM 1913 N N . ILE A 1 244 ? -31.568 21.231 17.855 1.00 90.25 244 ILE A N 1
ATOM 1914 C CA . ILE A 1 244 ? -31.414 22.641 18.238 1.00 90.25 244 ILE A CA 1
ATOM 1915 C C . ILE A 1 244 ? -32.620 23.454 17.758 1.00 90.25 244 ILE A C 1
ATOM 1917 O O . ILE A 1 244 ? -33.175 24.222 18.545 1.00 90.25 244 ILE A O 1
ATOM 1921 N N . LYS A 1 245 ? -33.066 23.245 16.511 1.00 91.25 245 LYS A N 1
ATOM 1922 C CA . LYS A 1 245 ? -34.300 23.851 15.995 1.00 91.25 245 LYS A CA 1
ATOM 1923 C C . LYS A 1 245 ? -35.490 23.504 16.882 1.00 91.25 245 LYS A C 1
ATOM 1925 O O . LYS A 1 245 ? -36.176 24.396 17.354 1.00 91.25 245 LYS A O 1
ATOM 1930 N N . GLU A 1 246 ? -35.724 22.224 17.147 1.00 89.94 246 GLU A N 1
ATOM 1931 C CA . GLU A 1 246 ? -36.894 21.789 17.919 1.00 89.94 246 GLU A CA 1
ATOM 1932 C C . GLU A 1 246 ? -36.934 22.363 19.340 1.00 89.94 246 GLU A C 1
ATOM 1934 O O . GLU A 1 246 ? -38.011 22.683 19.840 1.00 89.94 246 GLU A O 1
ATOM 1939 N N . LYS A 1 247 ? -35.774 22.480 19.999 1.00 87.06 247 LYS A N 1
ATOM 1940 C CA . LYS A 1 247 ? -35.697 22.784 21.435 1.00 87.06 247 LYS A CA 1
ATOM 1941 C C . LYS A 1 247 ? -35.387 24.237 21.776 1.00 87.06 247 LYS A C 1
ATOM 1943 O O . LYS A 1 247 ? -35.784 24.691 22.844 1.00 87.06 247 LYS A O 1
ATOM 1948 N N . PHE A 1 248 ? -34.666 24.945 20.911 1.00 89.81 248 PHE A N 1
ATOM 1949 C CA . PHE A 1 248 ? -34.146 26.285 21.207 1.00 89.81 248 PHE A CA 1
ATOM 1950 C C . PHE A 1 248 ? -34.513 27.318 20.147 1.00 89.81 248 PHE A C 1
ATOM 1952 O O . PHE A 1 248 ? -34.670 28.487 20.481 1.00 89.81 248 PHE A O 1
ATOM 1959 N N . LEU A 1 249 ? -34.646 26.902 18.884 1.00 89.56 249 LEU A N 1
ATOM 1960 C CA . LEU A 1 249 ? -34.854 27.797 17.744 1.00 89.56 249 LEU A CA 1
ATOM 1961 C C . LEU A 1 249 ? -36.027 27.315 16.868 1.00 89.56 249 LEU A C 1
ATOM 1963 O O . LEU A 1 249 ? -35.810 26.982 15.701 1.00 89.56 249 LEU A O 1
ATOM 1967 N N . PRO A 1 250 ? -37.265 27.242 17.397 1.00 85.88 250 PRO A N 1
ATOM 1968 C CA . PRO A 1 250 ? -38.394 26.625 16.690 1.00 85.88 250 PRO A CA 1
ATOM 1969 C C . PRO A 1 250 ? -38.753 27.335 15.378 1.00 85.88 250 PRO A C 1
ATOM 1971 O O . PRO A 1 250 ? -39.219 26.686 14.440 1.00 85.88 250 PRO A O 1
ATOM 1974 N N . ASP A 1 251 ? -38.465 28.636 15.292 1.00 87.81 251 ASP A N 1
ATOM 1975 C CA . ASP A 1 251 ? -38.702 29.473 14.112 1.00 87.81 251 ASP A CA 1
ATOM 1976 C C . ASP A 1 251 ? -37.565 29.405 13.069 1.00 87.81 251 ASP A C 1
ATOM 1978 O O . ASP A 1 251 ? -37.643 30.059 12.028 1.00 87.81 251 ASP A O 1
ATOM 1982 N N . LEU A 1 252 ? -36.496 28.632 13.318 1.00 91.38 252 LEU A N 1
ATOM 1983 C CA . LEU A 1 252 ? -35.373 28.490 12.390 1.00 91.38 252 LEU A CA 1
ATOM 1984 C C . LEU A 1 252 ? -35.785 27.718 11.131 1.00 91.38 252 LEU A C 1
ATOM 1986 O O . LEU A 1 252 ? -36.153 26.539 11.188 1.00 91.38 252 LEU A O 1
ATOM 1990 N N . ASP A 1 253 ? -35.593 28.347 9.975 1.00 91.81 253 ASP A N 1
ATOM 1991 C CA . ASP A 1 253 ? -35.552 27.651 8.694 1.00 91.81 253 ASP A CA 1
ATOM 1992 C C . ASP A 1 253 ? -34.148 27.060 8.481 1.00 91.81 253 ASP A C 1
ATOM 1994 O O . ASP A 1 253 ? -33.192 27.767 8.154 1.00 91.81 253 ASP A O 1
ATOM 1998 N N . ILE A 1 254 ? -34.014 25.746 8.698 1.00 89.00 254 ILE A N 1
ATOM 1999 C CA . ILE A 1 254 ? -32.739 25.030 8.531 1.00 89.00 254 ILE A CA 1
ATOM 2000 C C . ILE A 1 254 ? -32.251 25.118 7.088 1.00 89.00 254 ILE A C 1
ATOM 2002 O O . ILE A 1 254 ? -31.053 25.276 6.865 1.00 89.00 254 ILE A O 1
ATOM 2006 N N . THR A 1 255 ? -33.151 25.021 6.110 1.00 88.12 255 THR A N 1
ATOM 2007 C CA . THR A 1 255 ? -32.767 25.049 4.701 1.00 88.12 255 THR A CA 1
ATOM 2008 C C . THR A 1 255 ? -32.185 26.411 4.348 1.00 88.12 255 THR A C 1
ATOM 2010 O O . THR A 1 255 ? -31.104 26.472 3.764 1.00 88.12 255 THR A O 1
ATOM 2013 N N . GLU A 1 256 ? -32.840 27.501 4.743 1.00 91.56 256 GLU A N 1
ATOM 2014 C CA . GLU A 1 256 ? -32.333 28.852 4.481 1.00 91.56 256 GLU A CA 1
ATOM 2015 C C . GLU A 1 256 ? -31.029 29.143 5.240 1.00 91.56 256 GLU A C 1
ATOM 2017 O O . GLU A 1 256 ? -30.090 29.724 4.683 1.00 91.56 256 GLU A O 1
ATOM 2022 N N . PHE A 1 257 ? -30.919 28.664 6.484 1.00 92.75 257 PHE A N 1
ATOM 2023 C CA . PHE A 1 257 ? -29.691 28.750 7.272 1.00 92.75 257 PHE A CA 1
ATOM 2024 C C . PHE A 1 257 ? -28.519 28.040 6.581 1.00 92.75 257 PHE A C 1
ATOM 2026 O O . PHE A 1 257 ? -27.473 28.656 6.366 1.00 92.75 257 PHE A O 1
ATOM 2033 N N . VAL A 1 258 ? -28.701 26.774 6.186 1.00 92.69 258 VAL A N 1
ATOM 2034 C CA . VAL A 1 258 ? -27.676 25.971 5.500 1.00 92.69 258 VAL A CA 1
ATOM 2035 C C . VAL A 1 258 ? -27.224 26.674 4.224 1.00 92.69 258 VAL A C 1
ATOM 2037 O O . VAL A 1 258 ? -26.024 26.859 4.025 1.00 92.69 258 VAL A O 1
ATOM 2040 N N . LYS A 1 259 ? -28.165 27.138 3.391 1.00 92.38 259 LYS A N 1
ATOM 2041 C CA . LYS A 1 259 ? -27.849 27.850 2.144 1.00 92.38 259 LYS A CA 1
ATOM 2042 C C . LYS A 1 259 ? -27.046 29.127 2.391 1.00 92.38 259 LYS A C 1
ATOM 2044 O O . LYS A 1 259 ? -26.044 29.360 1.710 1.00 92.38 259 LYS A O 1
ATOM 2049 N N . THR A 1 260 ? -27.455 29.931 3.373 1.00 93.19 260 THR A N 1
ATOM 2050 C CA . THR A 1 260 ? -26.788 31.193 3.727 1.00 93.19 260 THR A CA 1
ATOM 2051 C C . THR A 1 260 ? -25.355 30.950 4.190 1.00 93.19 260 THR A C 1
ATOM 2053 O O . THR A 1 260 ? -24.424 31.563 3.665 1.00 93.19 260 THR A O 1
ATOM 2056 N N . GLN A 1 261 ? -25.158 30.023 5.133 1.00 94.25 261 GLN A N 1
ATOM 2057 C CA . GLN A 1 261 ? -23.828 29.723 5.667 1.00 94.25 261 GLN A CA 1
ATOM 2058 C C . GLN A 1 261 ? -22.921 29.106 4.600 1.00 94.25 261 GLN A C 1
ATOM 2060 O O . GLN A 1 261 ? -21.776 29.527 4.438 1.00 94.25 261 GLN A O 1
ATOM 2065 N N . TYR A 1 262 ? -23.445 28.163 3.813 1.00 94.19 262 TYR A N 1
ATOM 2066 C CA . TYR A 1 262 ? -22.696 27.522 2.736 1.00 94.19 262 TYR A CA 1
ATOM 2067 C C . TYR A 1 262 ? -22.216 28.533 1.685 1.00 94.19 262 TYR A C 1
ATOM 2069 O O . TYR A 1 262 ? -21.040 28.545 1.319 1.00 94.19 262 TYR A O 1
ATOM 2077 N N . THR A 1 263 ? -23.094 29.451 1.271 1.00 93.75 263 THR A N 1
ATOM 2078 C CA . THR A 1 263 ? -22.749 30.545 0.348 1.00 93.75 263 THR A CA 1
ATOM 2079 C C . THR A 1 263 ? -21.710 31.491 0.957 1.00 93.75 263 THR A C 1
ATOM 2081 O O . THR A 1 263 ? -20.773 31.913 0.276 1.00 93.75 263 THR A O 1
ATOM 2084 N N . GLY A 1 264 ? -21.821 31.788 2.256 1.00 93.69 264 GLY A N 1
ATOM 2085 C CA . GLY A 1 264 ? -20.811 32.538 3.004 1.00 93.69 264 GLY A CA 1
ATOM 2086 C C . GLY A 1 264 ? -19.426 31.892 2.914 1.00 93.69 264 GLY A C 1
ATOM 2087 O O . GLY A 1 264 ? -18.457 32.557 2.549 1.00 93.69 264 GLY A O 1
ATOM 2088 N N . TYR A 1 265 ? -19.332 30.580 3.135 1.00 93.94 265 TYR A N 1
ATOM 2089 C CA . TYR A 1 265 ? -18.067 29.847 3.038 1.00 93.94 265 TYR A CA 1
ATOM 2090 C C . TYR A 1 265 ? -17.488 29.792 1.618 1.00 93.94 265 TYR A C 1
ATOM 2092 O O . TYR A 1 265 ? -16.263 29.846 1.468 1.00 93.94 265 TYR A O 1
ATOM 2100 N N . ILE A 1 266 ? -18.332 29.753 0.579 1.00 91.25 266 ILE A N 1
ATOM 2101 C CA . ILE A 1 266 ? -17.892 29.907 -0.819 1.00 91.25 266 ILE A CA 1
ATOM 2102 C C . ILE A 1 266 ? -17.239 31.283 -1.019 1.00 91.25 266 ILE A C 1
ATOM 2104 O O . ILE A 1 266 ? -16.118 31.372 -1.528 1.00 91.25 266 ILE A O 1
ATOM 2108 N N . ASN A 1 267 ? -17.894 32.353 -0.561 1.00 89.81 267 ASN A N 1
ATOM 2109 C CA . ASN A 1 267 ? -17.392 33.726 -0.686 1.00 89.81 267 ASN A CA 1
ATOM 2110 C C . ASN A 1 267 ? -16.092 33.955 0.104 1.00 89.81 267 ASN A C 1
ATOM 2112 O O . ASN A 1 267 ? -15.174 34.625 -0.376 1.00 89.81 267 ASN A O 1
ATOM 2116 N N . GLU A 1 268 ? -15.984 33.352 1.289 1.00 91.19 268 GLU A N 1
ATOM 2117 C CA . GLU A 1 268 ? -14.789 33.380 2.142 1.00 91.19 268 GLU A CA 1
ATOM 2118 C C . GLU A 1 268 ? -13.666 32.448 1.660 1.00 91.19 268 GLU A C 1
ATOM 2120 O O . GLU A 1 268 ? -12.550 32.512 2.180 1.00 91.19 268 GLU A O 1
ATOM 2125 N N . ARG A 1 269 ? -13.925 31.615 0.642 1.00 89.38 269 ARG A N 1
ATOM 2126 C CA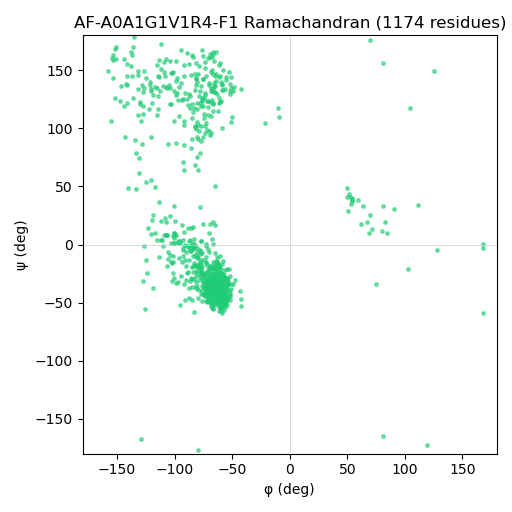 . ARG A 1 269 ? -12.976 30.647 0.065 1.00 89.38 269 ARG A CA 1
ATOM 2127 C C . ARG A 1 269 ? -12.529 29.548 1.037 1.00 89.38 269 ARG A C 1
ATOM 2129 O O . ARG A 1 269 ? -11.397 29.065 0.946 1.00 89.38 269 ARG A O 1
ATOM 2136 N N . LYS A 1 270 ? -13.412 29.123 1.947 1.00 89.44 270 LYS A N 1
ATOM 2137 C CA . LYS A 1 270 ? -13.182 28.006 2.884 1.00 89.44 270 LYS A CA 1
ATOM 2138 C C . LYS A 1 270 ? -13.471 26.659 2.209 1.00 89.44 270 LYS A C 1
ATOM 2140 O O . LYS A 1 270 ? -14.473 26.002 2.479 1.00 89.44 270 LYS A O 1
ATOM 2145 N N . TRP A 1 271 ? -12.631 26.291 1.239 1.00 87.69 271 TRP A N 1
ATOM 2146 C CA . TRP A 1 271 ? -12.887 25.171 0.319 1.00 87.69 271 TRP A CA 1
ATOM 2147 C C . TRP A 1 271 ? -13.000 23.800 0.988 1.00 87.69 271 TRP A C 1
ATOM 2149 O O . TRP A 1 271 ? -13.732 22.946 0.502 1.00 87.69 271 TRP A O 1
ATOM 2159 N N . ASP A 1 272 ? -12.296 23.589 2.092 1.00 85.25 272 ASP A N 1
ATOM 2160 C CA . ASP A 1 272 ? -12.401 22.396 2.927 1.00 85.25 272 ASP A CA 1
ATOM 2161 C C . ASP A 1 272 ? -13.816 22.231 3.504 1.00 85.25 272 ASP A C 1
ATOM 2163 O O . ASP A 1 272 ? -14.412 21.163 3.361 1.00 85.25 272 ASP A O 1
ATOM 2167 N N . LEU A 1 273 ? -14.392 23.302 4.063 1.00 87.62 273 LEU A N 1
ATOM 2168 C CA . LEU A 1 273 ? -15.775 23.310 4.542 1.00 87.62 273 LEU A CA 1
ATOM 2169 C C . LEU A 1 273 ? -16.767 23.181 3.385 1.00 87.62 273 LEU A C 1
ATOM 2171 O O . LEU A 1 273 ? -17.716 22.412 3.487 1.00 87.62 273 LEU A O 1
ATOM 2175 N N . VAL A 1 274 ? -16.541 23.875 2.266 1.00 89.19 274 VAL A N 1
ATOM 2176 C CA . VAL A 1 274 ? -17.420 23.800 1.084 1.00 89.19 274 VAL A CA 1
ATOM 2177 C C . VAL A 1 274 ? -17.535 22.360 0.569 1.00 89.19 274 VAL A C 1
ATOM 2179 O O . VAL A 1 274 ? -18.643 21.886 0.320 1.00 89.19 274 VAL A O 1
ATOM 2182 N N . ILE A 1 275 ? -16.422 21.629 0.450 1.00 85.75 275 ILE A N 1
ATOM 2183 C CA . ILE A 1 275 ? -16.455 20.231 -0.002 1.00 85.75 275 ILE A CA 1
ATOM 2184 C C . ILE A 1 275 ? -17.028 19.305 1.077 1.00 85.75 275 ILE A C 1
ATOM 2186 O O . ILE A 1 275 ? -17.862 18.457 0.766 1.00 85.75 275 ILE A O 1
ATOM 2190 N N . LYS A 1 276 ? -16.648 19.485 2.348 1.00 86.12 276 LYS A N 1
ATOM 2191 C CA . LYS A 1 276 ? -17.175 18.675 3.455 1.00 86.12 276 LYS A CA 1
ATOM 2192 C C . LYS A 1 276 ? -18.694 18.810 3.589 1.00 86.12 276 LYS A C 1
ATOM 2194 O O . LYS A 1 276 ? -19.394 17.814 3.710 1.00 86.12 276 LYS A O 1
ATOM 2199 N N . LEU A 1 277 ? -19.223 20.030 3.583 1.00 87.38 277 LEU A N 1
ATOM 2200 C CA . LEU A 1 277 ? -20.645 20.287 3.829 1.00 87.38 277 LEU A CA 1
ATOM 2201 C C . LEU A 1 277 ? -21.523 19.861 2.650 1.00 87.38 277 LEU A C 1
ATOM 2203 O O . LEU A 1 277 ? -22.645 19.418 2.877 1.00 87.38 277 LEU A O 1
ATOM 2207 N N . LYS A 1 278 ? -20.994 19.907 1.419 1.00 85.12 278 LYS A N 1
ATOM 2208 C CA . LYS A 1 278 ? -21.651 19.364 0.218 1.00 85.12 278 LYS A CA 1
ATOM 2209 C C . LYS A 1 278 ? -22.099 17.913 0.420 1.00 85.12 278 LYS A C 1
ATOM 2211 O O . LYS A 1 278 ? -23.220 17.567 0.076 1.00 85.12 278 LYS A O 1
ATOM 2216 N N . SER A 1 279 ? -21.250 17.074 1.021 1.00 79.75 279 SER A N 1
ATOM 2217 C CA . SER A 1 279 ? -21.561 15.652 1.222 1.00 79.75 279 SER A CA 1
ATOM 2218 C C . SER A 1 279 ? -22.508 15.374 2.394 1.00 79.75 279 SER A C 1
ATOM 2220 O O . SER A 1 279 ? -23.043 14.274 2.484 1.00 79.75 279 SER A O 1
ATOM 2222 N N . HIS A 1 280 ? -22.696 16.335 3.305 1.00 84.06 280 HIS A N 1
ATOM 2223 C CA . HIS A 1 280 ? -23.525 16.175 4.507 1.00 84.06 280 HIS A CA 1
ATOM 2224 C C . HIS A 1 280 ? -24.912 16.821 4.365 1.00 84.06 280 HIS A C 1
ATOM 2226 O O . HIS A 1 280 ? -25.854 16.402 5.037 1.00 84.06 280 HIS A O 1
ATOM 2232 N N . PHE A 1 281 ? -25.053 17.817 3.484 1.00 87.38 281 PHE A N 1
ATOM 2233 C CA . PHE A 1 281 ? -26.294 18.557 3.264 1.00 87.38 281 PHE A CA 1
ATOM 2234 C C . PHE A 1 281 ? -26.654 18.566 1.780 1.00 87.38 281 PHE A C 1
ATOM 2236 O O . PHE A 1 281 ? -25.999 19.213 0.965 1.00 87.38 281 PHE A O 1
ATOM 2243 N N . SER A 1 282 ? -27.742 17.880 1.433 1.00 87.75 282 SER A N 1
ATOM 2244 C CA . SER A 1 282 ? -28.257 17.789 0.059 1.00 87.75 282 SER A CA 1
ATOM 2245 C C . SER A 1 282 ? -28.560 19.148 -0.582 1.00 87.75 282 SER A C 1
ATOM 2247 O O . SER A 1 282 ? -28.479 19.305 -1.794 1.00 87.75 282 SER A O 1
ATOM 2249 N N . GLU A 1 283 ? -28.889 20.142 0.235 1.00 87.00 283 GLU A N 1
ATOM 2250 C CA . GLU A 1 283 ? -29.239 21.507 -0.139 1.00 87.00 283 GLU A CA 1
ATOM 2251 C C . GLU A 1 283 ? -28.032 22.303 -0.651 1.00 87.00 283 GLU A C 1
ATOM 2253 O O . GLU A 1 283 ? -28.202 23.281 -1.379 1.00 87.00 283 GLU A O 1
ATOM 2258 N N . CYS A 1 284 ? -26.820 21.876 -0.290 1.00 90.44 284 CYS A N 1
ATOM 2259 C CA . CYS A 1 284 ? -25.569 22.472 -0.742 1.00 90.44 284 CYS A CA 1
ATOM 2260 C C . CYS A 1 284 ? -25.199 22.035 -2.165 1.00 90.44 284 CYS A C 1
ATOM 2262 O O . CYS A 1 284 ? -24.522 22.782 -2.868 1.00 90.44 284 CYS A O 1
ATOM 2264 N N . GLU A 1 285 ? -25.647 20.854 -2.606 1.00 86.19 285 GLU A N 1
ATOM 2265 C CA . GLU A 1 285 ? -25.277 20.287 -3.909 1.00 86.19 285 GLU A CA 1
ATOM 2266 C C . GLU A 1 285 ? -25.675 21.199 -5.084 1.00 86.19 285 GLU A C 1
ATOM 2268 O O . GLU A 1 285 ? -24.801 21.520 -5.888 1.00 86.19 285 GLU A O 1
ATOM 2273 N N . PRO A 1 286 ? -26.923 21.704 -5.194 1.00 88.75 286 PRO A N 1
ATOM 2274 C CA . PRO A 1 286 ? -27.297 22.582 -6.302 1.00 88.75 286 PRO A CA 1
ATOM 2275 C C . PRO A 1 286 ? -26.499 23.892 -6.320 1.00 88.75 286 PRO A C 1
ATOM 2277 O O . PRO A 1 286 ? -26.067 24.319 -7.387 1.00 88.75 286 PRO A O 1
ATOM 2280 N N . ILE A 1 287 ? -26.248 24.491 -5.146 1.00 92.12 287 ILE A N 1
ATOM 2281 C CA . ILE A 1 287 ? -25.458 25.729 -5.009 1.00 92.12 287 ILE A CA 1
ATOM 2282 C C . ILE A 1 287 ? -24.023 25.487 -5.470 1.00 92.12 287 ILE A C 1
ATOM 2284 O O . ILE A 1 287 ? -23.455 26.284 -6.216 1.00 92.12 287 ILE A O 1
ATOM 2288 N N . PHE A 1 288 ? -23.438 24.372 -5.031 1.00 89.56 288 PHE A N 1
ATOM 2289 C CA . PHE A 1 288 ? -22.101 23.983 -5.438 1.00 89.56 288 PHE A CA 1
ATOM 2290 C C . PHE A 1 288 ? -22.022 23.786 -6.950 1.00 89.56 288 PHE A C 1
ATOM 2292 O O . PHE A 1 288 ? -21.114 24.326 -7.572 1.00 89.56 288 PHE A O 1
ATOM 2299 N N . GLN A 1 289 ? -22.959 23.041 -7.542 1.00 85.19 289 GLN A N 1
ATOM 2300 C CA . GLN A 1 289 ? -22.951 22.752 -8.977 1.00 85.19 289 GLN A CA 1
ATOM 2301 C C . GLN A 1 289 ? -23.118 24.013 -9.824 1.00 85.19 289 GLN A C 1
ATOM 2303 O O . GLN A 1 289 ? -22.406 24.172 -10.812 1.00 85.19 289 GLN A O 1
ATOM 2308 N N . GLU A 1 290 ? -24.000 24.931 -9.423 1.00 90.00 290 GLU A N 1
ATOM 2309 C CA . GLU A 1 290 ? -24.181 26.216 -10.102 1.00 90.00 290 GLU A CA 1
ATOM 2310 C C . GLU A 1 290 ? -22.906 27.067 -10.038 1.00 90.00 290 GLU A C 1
ATOM 2312 O O . GLU A 1 290 ? -22.376 27.459 -11.078 1.00 90.00 290 GLU A O 1
ATOM 2317 N N . PHE A 1 291 ? -22.347 27.263 -8.837 1.00 90.00 291 PHE A N 1
ATOM 2318 C CA . PHE A 1 291 ? -21.086 27.986 -8.646 1.00 90.00 291 PHE A CA 1
ATOM 2319 C C . PHE A 1 291 ? -19.943 27.356 -9.448 1.00 90.00 291 PHE A C 1
ATOM 2321 O O . PHE A 1 291 ? -19.162 28.036 -10.111 1.00 90.00 291 PHE A O 1
ATOM 2328 N N . PHE A 1 292 ? -19.839 26.033 -9.400 1.00 82.62 292 PHE A N 1
ATOM 2329 C CA . PHE A 1 292 ? -18.797 25.279 -10.072 1.00 82.62 292 PHE A CA 1
ATOM 2330 C C . PHE A 1 292 ? -18.897 25.384 -11.597 1.00 82.62 292 PHE A C 1
ATOM 2332 O O . PHE A 1 292 ? -17.882 25.609 -12.262 1.00 82.62 292 PHE A O 1
ATOM 2339 N N . ALA A 1 293 ? -20.107 25.272 -12.151 1.00 82.25 293 ALA A N 1
ATOM 2340 C CA . ALA A 1 293 ? -20.370 25.468 -13.572 1.00 82.25 293 ALA A CA 1
ATOM 2341 C C . ALA A 1 293 ? -20.056 26.905 -14.011 1.00 82.25 293 ALA A C 1
ATOM 2343 O O . ALA A 1 293 ? -19.392 27.098 -15.027 1.00 82.25 293 ALA A O 1
ATOM 2344 N N . GLU A 1 294 ? -20.437 27.906 -13.215 1.00 89.50 294 GLU A N 1
ATOM 2345 C CA . GLU A 1 294 ? -20.112 29.310 -13.476 1.00 89.50 294 GLU A CA 1
ATOM 2346 C C . GLU A 1 294 ? -18.595 29.526 -13.561 1.00 89.50 294 GLU A C 1
ATOM 2348 O O . GLU A 1 294 ? -18.099 30.108 -14.529 1.00 89.50 294 GLU A O 1
ATOM 2353 N N . GLN A 1 295 ? -17.828 29.006 -12.594 1.00 87.38 295 GLN A N 1
ATOM 2354 C CA . GLN A 1 295 ? -16.370 29.133 -12.635 1.00 87.38 295 GLN A CA 1
ATOM 2355 C C . GLN A 1 295 ? -15.777 28.457 -13.879 1.00 87.38 295 GLN A C 1
ATOM 2357 O O . GLN A 1 295 ? -14.853 29.004 -14.484 1.00 87.38 295 GLN A O 1
ATOM 2362 N N . LYS A 1 296 ? -16.317 27.308 -14.307 1.00 76.19 296 LYS A N 1
ATOM 2363 C CA . LYS A 1 296 ? -15.901 26.646 -15.555 1.00 76.19 296 LYS A CA 1
ATOM 2364 C C . LYS A 1 296 ? -16.178 27.512 -16.781 1.00 76.19 296 LYS A C 1
ATOM 2366 O O . LYS A 1 296 ? -15.286 27.669 -17.616 1.00 76.19 296 LYS A O 1
ATOM 2371 N N . GLU A 1 297 ? -17.352 28.120 -16.882 1.00 82.94 297 GLU A N 1
ATOM 2372 C CA . GLU A 1 297 ? -17.680 29.008 -18.002 1.00 82.94 297 GLU A CA 1
ATOM 2373 C C . GLU A 1 297 ? -16.787 30.255 -18.028 1.00 82.94 297 GLU A C 1
ATOM 2375 O O . GLU A 1 297 ? -16.249 30.605 -19.081 1.00 82.94 297 GLU A O 1
ATOM 2380 N N . ILE A 1 298 ? -16.502 30.861 -16.869 1.00 84.94 298 ILE A N 1
ATOM 2381 C CA . ILE A 1 298 ? -15.555 31.986 -16.767 1.00 84.94 298 ILE A CA 1
ATOM 2382 C C . ILE A 1 298 ? -14.175 31.585 -17.302 1.00 84.94 298 ILE A C 1
ATOM 2384 O O . ILE A 1 298 ? -13.529 32.361 -18.007 1.00 84.94 298 ILE A O 1
ATOM 2388 N N . THR A 1 299 ? -13.717 30.364 -17.009 1.00 72.50 299 THR A N 1
ATOM 2389 C CA . THR A 1 299 ? -12.424 29.883 -17.516 1.00 72.50 299 THR A CA 1
ATOM 2390 C C . THR A 1 299 ? -12.403 29.631 -19.025 1.00 72.50 299 THR A C 1
ATOM 2392 O O . THR A 1 299 ? -11.348 29.785 -19.641 1.00 72.50 299 THR A O 1
ATOM 2395 N N . LYS A 1 300 ? -13.553 29.295 -19.624 1.00 69.25 300 LYS A N 1
ATOM 2396 C CA . LYS A 1 300 ? -13.723 29.026 -21.064 1.00 69.25 300 LYS A CA 1
ATOM 2397 C C . LYS A 1 300 ? -13.956 30.300 -21.891 1.00 69.25 300 LYS A C 1
ATOM 2399 O O . LYS A 1 300 ? -13.725 30.290 -23.098 1.00 69.25 300 LYS A O 1
ATOM 2404 N N . ASN A 1 301 ? -14.371 31.406 -21.268 1.00 78.56 301 ASN A N 1
ATOM 2405 C CA . ASN A 1 301 ? -14.712 32.641 -21.972 1.00 78.56 301 ASN A CA 1
ATOM 2406 C C . ASN A 1 301 ? -13.474 33.477 -22.355 1.00 78.56 301 ASN A C 1
ATOM 2408 O O . ASN A 1 301 ? -12.883 34.167 -21.527 1.00 78.56 301 ASN A O 1
ATOM 2412 N N . ASN A 1 302 ? -13.105 33.471 -23.637 1.00 67.25 302 ASN A N 1
ATOM 2413 C CA . ASN A 1 302 ? -11.930 34.186 -24.152 1.00 67.25 302 ASN A CA 1
ATOM 2414 C C . ASN A 1 302 ? -12.063 35.714 -24.218 1.00 67.25 302 ASN A C 1
ATOM 2416 O O . ASN A 1 302 ? -11.055 36.390 -24.415 1.00 67.25 302 ASN A O 1
ATOM 2420 N N . GLU A 1 303 ? -13.263 36.258 -24.024 1.00 78.50 303 GLU A N 1
ATOM 2421 C CA . GLU A 1 303 ? -13.511 37.702 -24.011 1.00 78.50 303 GLU A CA 1
ATOM 2422 C C . GLU A 1 303 ? -13.207 38.333 -22.639 1.00 78.50 303 GLU A C 1
ATOM 2424 O O . GLU A 1 303 ? -13.035 39.550 -22.539 1.00 78.50 303 GLU A O 1
ATOM 2429 N N . LEU A 1 304 ? -13.082 37.521 -21.578 1.00 79.81 304 LEU A N 1
ATOM 2430 C CA . LEU A 1 304 ? -12.796 38.003 -20.225 1.00 79.81 304 LEU A CA 1
ATOM 2431 C C . LEU A 1 304 ? -11.297 38.291 -19.993 1.00 79.81 304 LEU A C 1
ATOM 2433 O O . LEU A 1 304 ? -10.424 37.523 -20.426 1.00 79.81 304 LEU A O 1
ATOM 2437 N N . PRO A 1 305 ? -10.954 39.346 -19.222 1.00 80.31 305 PRO A N 1
ATOM 2438 C CA . PRO A 1 305 ? -9.574 39.640 -18.850 1.00 80.31 305 PRO A CA 1
ATOM 2439 C C . PRO A 1 305 ? -8.881 38.456 -18.162 1.00 80.31 305 PRO A C 1
ATOM 2441 O O . PRO A 1 305 ? -9.448 37.787 -17.298 1.00 80.31 305 PRO A O 1
ATOM 2444 N N . PHE A 1 306 ? -7.592 38.243 -18.458 1.00 70.50 306 PHE A N 1
ATOM 2445 C CA . PHE A 1 306 ? -6.799 37.163 -17.846 1.00 70.50 306 PHE A CA 1
ATOM 2446 C C . PHE A 1 306 ? -6.836 37.181 -16.310 1.00 70.50 306 PHE A C 1
ATOM 2448 O O . PHE A 1 306 ? -6.851 36.128 -15.683 1.00 70.50 306 PHE A O 1
ATOM 2455 N N . ALA A 1 307 ? -6.879 38.362 -15.685 1.00 74.25 307 ALA A N 1
ATOM 2456 C CA . ALA A 1 307 ? -6.956 38.485 -14.230 1.00 74.25 307 ALA A CA 1
ATOM 2457 C C . ALA A 1 307 ? -8.242 37.879 -13.638 1.00 74.25 307 ALA A C 1
ATOM 2459 O O . ALA A 1 307 ? -8.215 37.362 -12.523 1.00 74.25 307 ALA A O 1
ATOM 2460 N N . GLU A 1 308 ? -9.348 37.937 -14.373 1.00 81.12 308 GLU A N 1
ATOM 2461 C CA . GLU A 1 308 ? -10.651 37.427 -13.951 1.00 81.12 308 GLU A CA 1
ATOM 2462 C C . GLU A 1 308 ? -10.720 35.910 -14.135 1.00 81.12 308 GLU A C 1
ATOM 2464 O O . GLU A 1 308 ? -10.986 35.178 -13.183 1.00 81.12 308 GLU A O 1
ATOM 2469 N N . ARG A 1 309 ? -10.280 35.424 -15.298 1.00 77.44 309 ARG A N 1
ATOM 2470 C CA . ARG A 1 309 ? -10.113 33.987 -15.562 1.00 77.44 309 ARG A CA 1
ATOM 2471 C C . ARG A 1 309 ? -9.141 33.328 -14.591 1.00 77.44 309 ARG A C 1
ATOM 2473 O O . ARG A 1 309 ? -9.397 32.243 -14.081 1.00 77.44 309 ARG A O 1
ATOM 2480 N N . ARG A 1 310 ? -8.052 34.020 -14.246 1.00 76.12 310 ARG A N 1
ATOM 2481 C CA . ARG A 1 310 ? -7.088 33.575 -13.232 1.00 76.12 310 ARG A CA 1
ATOM 2482 C C . ARG A 1 310 ? -7.731 33.379 -11.863 1.00 76.12 310 ARG A C 1
ATOM 2484 O O . ARG A 1 310 ? -7.375 32.419 -11.189 1.00 76.12 310 ARG A O 1
ATOM 2491 N N . LYS A 1 311 ? -8.664 34.241 -11.444 1.00 84.38 311 LYS A N 1
ATOM 2492 C CA . LYS A 1 311 ? -9.391 34.040 -10.180 1.00 84.38 311 LYS A CA 1
ATOM 2493 C C . LYS A 1 311 ? -10.232 32.764 -10.229 1.00 84.38 311 LYS A C 1
ATOM 2495 O O . LYS A 1 311 ? -10.183 32.004 -9.268 1.00 84.38 311 LYS A O 1
ATOM 2500 N N . ALA A 1 312 ? -10.920 32.502 -11.339 1.00 84.69 312 ALA A N 1
ATOM 2501 C CA . ALA A 1 312 ? -11.678 31.266 -11.520 1.00 84.69 312 ALA A CA 1
ATOM 2502 C C . ALA A 1 312 ? -10.762 30.023 -11.507 1.00 84.69 312 ALA A C 1
ATOM 2504 O O . ALA A 1 312 ? -11.049 29.058 -10.803 1.00 84.69 312 ALA A O 1
ATOM 2505 N N . PHE A 1 313 ? -9.587 30.075 -12.150 1.00 76.75 313 PHE A N 1
ATOM 2506 C CA . PHE A 1 313 ? -8.579 29.006 -12.039 1.00 76.75 313 PHE A CA 1
ATOM 2507 C C . PHE A 1 313 ? -8.062 28.817 -10.607 1.00 76.75 313 PHE A C 1
ATOM 2509 O O . PHE A 1 313 ? -7.873 27.687 -10.158 1.00 76.75 313 PHE A O 1
ATOM 2516 N N . ASP A 1 314 ? -7.826 29.904 -9.865 1.00 80.56 314 ASP A N 1
ATOM 2517 C CA . ASP A 1 314 ? -7.407 29.840 -8.461 1.00 80.56 314 ASP A CA 1
ATOM 2518 C C . ASP A 1 314 ? -8.476 29.148 -7.590 1.00 80.56 314 ASP A C 1
ATOM 2520 O O . ASP A 1 314 ? -8.124 28.355 -6.712 1.00 80.56 314 ASP A O 1
ATOM 2524 N N . ILE A 1 315 ? -9.759 29.414 -7.859 1.00 86.31 315 ILE A N 1
ATOM 2525 C CA . ILE A 1 315 ? -10.907 28.790 -7.189 1.00 86.31 315 ILE A CA 1
ATOM 2526 C C . ILE A 1 315 ? -10.986 27.299 -7.530 1.00 86.31 315 ILE A C 1
ATOM 2528 O O . ILE A 1 315 ? -10.940 26.471 -6.622 1.00 86.31 315 ILE A O 1
ATOM 2532 N N . LEU A 1 316 ? -11.015 26.937 -8.817 1.00 81.19 316 LEU A N 1
ATOM 2533 C CA . LEU A 1 316 ? -11.105 25.543 -9.267 1.00 81.19 316 LEU A CA 1
ATOM 2534 C C . LEU A 1 316 ? -9.923 24.696 -8.765 1.00 81.19 316 LEU A C 1
ATOM 2536 O O . LEU A 1 316 ? -10.112 23.572 -8.297 1.00 81.19 316 LEU A O 1
ATOM 2540 N N . ALA A 1 317 ? -8.706 25.252 -8.761 1.00 73.38 317 ALA A N 1
ATOM 2541 C CA . ALA A 1 317 ? -7.540 24.603 -8.162 1.00 73.38 317 ALA A CA 1
ATOM 2542 C C . ALA A 1 317 ? -7.692 24.412 -6.641 1.00 73.38 317 ALA A C 1
ATOM 2544 O O . ALA A 1 317 ? -7.236 23.406 -6.096 1.00 73.38 317 ALA A O 1
ATOM 2545 N N . GLY A 1 318 ? -8.303 25.380 -5.951 1.00 79.19 318 GLY A N 1
ATOM 2546 C CA . GLY A 1 318 ? -8.628 25.303 -4.527 1.00 79.19 318 GLY A CA 1
ATOM 2547 C C . GLY A 1 318 ? -9.630 24.193 -4.214 1.00 79.19 318 GLY A C 1
ATOM 2548 O O . GLY A 1 318 ? -9.383 23.407 -3.303 1.00 79.19 318 GLY A O 1
ATOM 2549 N N . LEU A 1 319 ? -10.696 24.072 -5.006 1.00 80.25 319 LEU A N 1
ATOM 2550 C CA . LEU A 1 319 ? -11.691 23.000 -4.887 1.00 80.25 319 LEU A CA 1
ATOM 2551 C C . LEU A 1 319 ? -11.075 21.620 -5.161 1.00 80.25 319 LEU A C 1
ATOM 2553 O O . LEU A 1 319 ? -11.248 20.694 -4.371 1.00 80.25 319 LEU A O 1
ATOM 2557 N N . THR A 1 320 ? -10.263 21.504 -6.217 1.00 73.44 320 THR A N 1
ATOM 2558 C CA . THR A 1 320 ? -9.590 20.242 -6.579 1.00 73.44 320 THR A CA 1
ATOM 2559 C C . THR A 1 320 ? -8.660 19.756 -5.465 1.00 73.44 320 THR A C 1
ATOM 2561 O O . THR A 1 320 ? -8.629 18.573 -5.138 1.00 73.44 320 THR A O 1
ATOM 2564 N N . LYS A 1 321 ? -7.924 20.673 -4.820 1.00 69.88 321 LYS A N 1
ATOM 2565 C CA . LYS A 1 321 ? -7.056 20.352 -3.671 1.00 69.88 321 LYS A CA 1
ATOM 2566 C C . LYS A 1 321 ? -7.812 19.846 -2.445 1.00 69.88 321 LYS A C 1
ATOM 2568 O O . LYS A 1 321 ? -7.188 19.229 -1.586 1.00 69.88 321 LYS A O 1
ATOM 2573 N N . ASN A 1 322 ? -9.106 20.138 -2.348 1.00 71.31 322 ASN A N 1
ATOM 2574 C CA . ASN A 1 322 ? -9.939 19.801 -1.199 1.00 71.31 322 ASN A CA 1
ATOM 2575 C C . ASN A 1 322 ? -10.935 18.665 -1.478 1.00 71.31 322 ASN A C 1
ATOM 2577 O O . ASN A 1 322 ? -11.742 18.376 -0.604 1.00 71.31 322 ASN A O 1
ATOM 2581 N N . GLY A 1 323 ? -10.849 17.988 -2.631 1.00 63.34 323 GLY A N 1
ATOM 2582 C CA . GLY A 1 323 ? -11.584 16.742 -2.890 1.00 63.34 323 GLY A CA 1
ATOM 2583 C C . GLY A 1 323 ? -12.402 16.701 -4.183 1.00 63.34 323 GLY A C 1
ATOM 2584 O O . GLY A 1 323 ? -12.934 15.646 -4.509 1.00 63.34 323 GLY A O 1
ATOM 2585 N N . GLU A 1 324 ? -12.487 17.793 -4.951 1.00 74.56 324 GLU A N 1
ATOM 2586 C CA . GLU A 1 324 ? -13.244 17.809 -6.215 1.00 74.56 324 GLU A CA 1
ATOM 2587 C C . GLU A 1 324 ? -12.392 17.308 -7.398 1.00 74.56 324 GLU A C 1
ATOM 2589 O O . GLU A 1 324 ? -11.779 18.088 -8.131 1.00 74.56 324 GLU A O 1
ATOM 2594 N N . ALA A 1 325 ? -12.316 15.984 -7.566 1.00 65.69 325 ALA A N 1
ATOM 2595 C CA . ALA A 1 325 ? -11.461 15.332 -8.564 1.00 65.69 325 ALA A CA 1
ATOM 2596 C C . ALA A 1 325 ? -11.887 15.592 -10.025 1.00 65.69 325 ALA A C 1
ATOM 2598 O O . ALA A 1 325 ? -11.034 15.569 -10.917 1.00 65.69 325 ALA A O 1
ATOM 2599 N N . SER A 1 326 ? -13.167 15.901 -10.272 1.00 67.44 326 SER A N 1
ATOM 2600 C CA . SER A 1 326 ? -13.725 16.062 -11.625 1.00 67.44 326 SER A CA 1
ATOM 2601 C C . SER A 1 326 ? -13.041 17.169 -12.444 1.00 67.44 326 SER A C 1
ATOM 2603 O O . SER A 1 326 ? -12.842 17.021 -13.648 1.00 67.44 326 SER A O 1
ATOM 2605 N N . VAL A 1 327 ? -12.594 18.253 -11.794 1.00 66.00 327 VAL A N 1
ATOM 2606 C CA . VAL A 1 327 ? -11.821 19.338 -12.435 1.00 66.00 327 VAL A CA 1
ATOM 2607 C C . VAL A 1 327 ? -10.461 18.850 -12.908 1.00 66.00 327 VAL A C 1
ATOM 2609 O O . VAL A 1 327 ? -10.014 19.191 -14.002 1.00 66.00 327 VAL A O 1
ATOM 2612 N N . GLY A 1 328 ? -9.771 18.095 -12.048 1.00 67.56 328 GLY A N 1
ATOM 2613 C CA . GLY A 1 328 ? -8.431 17.599 -12.328 1.00 67.56 328 GLY A CA 1
ATOM 2614 C C . GLY A 1 328 ? -8.430 16.701 -13.559 1.00 67.56 328 GLY A C 1
ATOM 2615 O O . GLY A 1 328 ? -7.531 16.820 -14.390 1.00 67.56 328 GLY A O 1
ATOM 2616 N N . GLN A 1 329 ? -9.463 15.869 -13.699 1.00 68.31 329 GLN A N 1
ATOM 2617 C CA . GLN A 1 329 ? -9.665 15.000 -14.852 1.00 68.31 329 GLN A CA 1
ATOM 2618 C C . GLN A 1 329 ? -9.998 15.795 -16.122 1.00 68.31 329 GLN A C 1
ATOM 2620 O O . GLN A 1 329 ? -9.259 15.683 -17.096 1.00 68.31 329 GLN A O 1
ATOM 2625 N N . GLU A 1 330 ? -11.003 16.678 -16.096 1.00 71.62 330 GLU A N 1
ATOM 2626 C CA . GLU A 1 330 ? -11.386 17.498 -17.264 1.00 71.62 330 GLU A CA 1
ATOM 2627 C C . GLU A 1 330 ? -10.209 18.359 -17.766 1.00 71.62 330 GLU A C 1
ATOM 2629 O O . GLU A 1 330 ? -9.921 18.418 -18.962 1.00 71.62 330 GLU A O 1
ATOM 2634 N N . PHE A 1 331 ? -9.451 18.990 -16.862 1.00 74.75 331 PHE A N 1
ATOM 2635 C CA . PHE A 1 331 ? -8.262 19.757 -17.244 1.00 74.75 331 PHE A CA 1
ATOM 2636 C C . PHE A 1 331 ? -7.103 18.879 -17.713 1.00 74.75 331 PHE A C 1
ATOM 2638 O O . PHE A 1 331 ? -6.352 19.294 -18.600 1.00 74.75 331 PHE A O 1
ATOM 2645 N N . SER A 1 332 ? -6.961 17.669 -17.173 1.00 75.00 332 SER A N 1
ATOM 2646 C CA . SER A 1 332 ? -6.005 16.690 -17.695 1.00 75.00 332 SER A CA 1
ATOM 2647 C C . SER A 1 332 ? -6.375 16.260 -19.110 1.00 75.00 332 SER A C 1
ATOM 2649 O O . SER A 1 332 ? -5.480 16.151 -19.944 1.00 75.00 332 SER A O 1
ATOM 2651 N N . GLU A 1 333 ? -7.659 16.083 -19.420 1.00 77.94 333 GLU A N 1
ATOM 2652 C CA . GLU A 1 333 ? -8.152 15.771 -20.765 1.00 77.94 333 GLU A CA 1
ATOM 2653 C C . GLU A 1 333 ? -7.906 16.927 -21.739 1.00 77.94 333 GLU A C 1
ATOM 2655 O O . GLU A 1 333 ? -7.345 16.708 -22.813 1.00 77.94 333 GLU A O 1
ATOM 2660 N N . ILE A 1 334 ? -8.223 18.165 -21.340 1.00 77.00 334 ILE A N 1
ATOM 2661 C CA . ILE A 1 334 ? -7.952 19.380 -22.128 1.00 77.00 334 ILE A CA 1
ATOM 2662 C C . ILE A 1 334 ? -6.457 19.501 -22.458 1.00 77.00 334 ILE A C 1
ATOM 2664 O O . ILE A 1 334 ? -6.085 19.739 -23.609 1.00 77.00 334 ILE A O 1
ATOM 2668 N N . ILE A 1 335 ? -5.585 19.295 -21.466 1.00 78.50 335 ILE A N 1
ATOM 2669 C CA . ILE A 1 335 ? -4.130 19.340 -21.659 1.00 78.50 335 ILE A CA 1
ATOM 2670 C C . ILE A 1 335 ? -3.625 18.159 -22.484 1.00 78.50 335 ILE A C 1
ATOM 2672 O O . ILE A 1 335 ? -2.778 18.335 -23.356 1.00 78.50 335 ILE A O 1
ATOM 2676 N N . SER A 1 336 ? -4.160 16.962 -22.267 1.00 73.12 336 SER A N 1
ATOM 2677 C CA . SER A 1 336 ? -3.752 15.767 -23.011 1.00 73.12 336 SER A CA 1
ATOM 2678 C C . SER A 1 336 ? -4.182 15.840 -24.478 1.00 73.12 336 SER A C 1
ATOM 2680 O O . SER A 1 336 ? -3.450 15.385 -25.357 1.00 73.12 336 SER A O 1
ATOM 2682 N N . ALA A 1 337 ? -5.323 16.468 -24.779 1.00 74.69 337 ALA A N 1
ATOM 2683 C CA . ALA A 1 337 ? -5.774 16.717 -26.146 1.00 74.69 337 ALA A CA 1
ATOM 2684 C C . ALA A 1 337 ? -4.789 17.599 -26.929 1.00 74.69 337 ALA A C 1
ATOM 2686 O O . ALA A 1 337 ? -4.614 17.402 -28.135 1.00 74.69 337 ALA A O 1
ATOM 2687 N N . ARG A 1 338 ? -4.071 18.507 -26.252 1.00 74.44 338 ARG A N 1
ATOM 2688 C CA . ARG A 1 338 ? -3.048 19.349 -26.884 1.00 74.44 338 ARG A CA 1
ATOM 2689 C C . ARG A 1 338 ? -1.909 18.536 -27.495 1.00 74.44 338 ARG A C 1
ATOM 2691 O O . ARG A 1 338 ? -1.385 18.931 -28.535 1.00 74.44 338 ARG A O 1
ATOM 2698 N N . ALA A 1 339 ? -1.570 17.380 -26.917 1.00 63.22 339 ALA A N 1
ATOM 2699 C CA . ALA A 1 339 ? -0.579 16.458 -27.479 1.00 63.22 339 ALA A CA 1
ATOM 2700 C C . ALA A 1 339 ? -0.943 15.955 -28.893 1.00 63.22 339 ALA A C 1
ATOM 2702 O O . ALA A 1 339 ? -0.072 15.458 -29.600 1.00 63.22 339 ALA A O 1
ATOM 2703 N N . LYS A 1 340 ? -2.208 16.102 -29.321 1.00 64.50 340 LYS A N 1
ATOM 2704 C CA . LYS A 1 340 ? -2.738 15.617 -30.607 1.00 64.50 340 LYS A CA 1
ATOM 2705 C C . LYS A 1 340 ? -3.068 16.731 -31.619 1.00 64.50 340 LYS A C 1
ATOM 2707 O O . LYS A 1 340 ? -3.511 16.423 -32.722 1.00 64.50 340 LYS A O 1
ATOM 2712 N N . GLN A 1 341 ? -2.894 18.010 -31.273 1.00 67.12 341 GLN A N 1
ATOM 2713 C CA . GLN A 1 341 ? -3.335 19.159 -32.088 1.00 67.12 341 GLN A CA 1
ATOM 2714 C C . GLN A 1 341 ? -2.147 19.958 -32.666 1.00 67.12 341 GLN A C 1
ATOM 2716 O O . GLN A 1 341 ? -1.088 20.022 -32.045 1.00 67.12 341 GLN A O 1
ATOM 2721 N N . LYS A 1 342 ? -2.321 20.606 -33.833 1.00 60.94 342 LYS A N 1
ATOM 2722 C CA . LYS A 1 342 ? -1.329 21.539 -34.426 1.00 60.94 342 LYS A CA 1
ATOM 2723 C C . LYS A 1 342 ? -1.321 22.898 -33.709 1.00 60.94 342 LYS A C 1
ATOM 2725 O O . LYS A 1 342 ? -2.230 23.189 -32.940 1.00 60.94 342 LYS A O 1
ATOM 2730 N N . GLU A 1 343 ? -0.259 23.685 -33.881 1.00 58.22 343 GLU A N 1
ATOM 2731 C CA . GLU A 1 343 ? -0.084 25.009 -33.260 1.00 58.22 343 GLU A CA 1
ATOM 2732 C C . GLU A 1 343 ? -1.235 25.983 -33.560 1.00 58.22 343 GLU A C 1
ATOM 2734 O O . GLU A 1 343 ? -1.798 25.985 -34.655 1.00 58.22 343 GLU A O 1
ATOM 2739 N N . ILE A 1 344 ? -1.567 26.817 -32.572 1.00 64.94 344 ILE A N 1
ATOM 2740 C CA . ILE A 1 344 ? -2.499 27.935 -32.720 1.00 64.94 344 ILE A CA 1
ATOM 2741 C C . ILE A 1 344 ? -1.650 29.176 -32.975 1.00 64.94 344 ILE A C 1
ATOM 2743 O O . ILE A 1 344 ? -0.944 29.625 -32.075 1.00 64.94 344 ILE A O 1
ATOM 2747 N N . ALA A 1 345 ? -1.718 29.695 -34.202 1.00 51.81 345 ALA A N 1
ATOM 2748 C CA . ALA A 1 345 ? -0.787 30.689 -34.746 1.00 51.81 345 ALA A CA 1
ATOM 2749 C C . ALA A 1 345 ? -0.653 31.988 -33.922 1.00 51.81 345 ALA A C 1
ATOM 2751 O O . ALA A 1 345 ? 0.371 32.659 -34.019 1.00 51.81 345 ALA A O 1
ATOM 2752 N N . ASP A 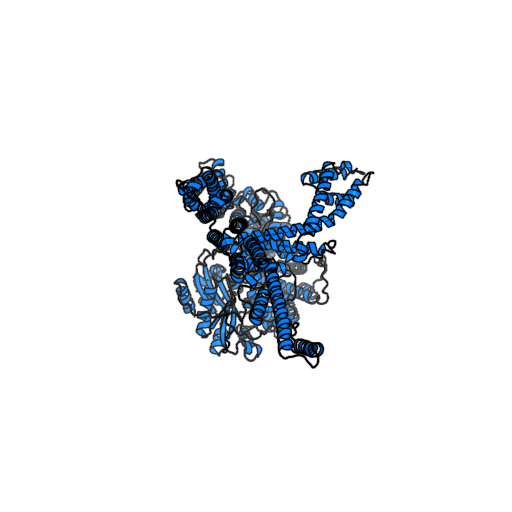1 346 ? -1.646 32.314 -33.088 1.00 59.50 346 ASP A N 1
ATOM 2753 C CA . ASP A 1 346 ? -1.698 33.554 -32.301 1.00 59.50 346 ASP A CA 1
ATOM 2754 C C . ASP A 1 346 ? -1.430 33.354 -30.791 1.00 59.50 346 ASP A C 1
ATOM 2756 O O . ASP A 1 346 ? -1.598 34.285 -29.998 1.00 59.50 346 ASP A O 1
ATOM 2760 N N . SER A 1 347 ? -1.017 32.156 -30.351 1.00 66.75 347 SER A N 1
ATOM 2761 C CA . SER A 1 347 ? -0.696 31.891 -28.939 1.00 66.75 347 SER A CA 1
ATOM 2762 C C . SER A 1 347 ? 0.779 32.135 -28.617 1.00 66.75 347 SER A C 1
ATOM 2764 O O . SER A 1 347 ? 1.673 31.569 -29.239 1.00 66.75 347 SER A O 1
ATOM 2766 N N . LYS A 1 348 ? 1.048 32.899 -27.549 1.00 64.00 348 LYS A N 1
ATOM 2767 C CA . LYS A 1 348 ? 2.410 33.172 -27.054 1.00 64.00 348 LYS A CA 1
ATOM 2768 C C . LYS A 1 348 ? 3.148 31.918 -26.569 1.00 64.00 348 LYS A C 1
ATOM 2770 O O . LYS A 1 348 ? 4.376 31.899 -26.582 1.00 64.00 348 LYS A O 1
ATOM 2775 N N . TRP A 1 349 ? 2.420 30.914 -26.086 1.00 68.06 349 TRP A N 1
ATOM 2776 C CA . TRP A 1 349 ? 2.999 29.690 -25.527 1.00 68.06 349 TRP A CA 1
ATOM 2777 C C . TRP A 1 349 ? 2.547 28.422 -26.264 1.00 68.06 349 TRP A C 1
ATOM 2779 O O . TRP A 1 349 ? 2.798 27.310 -25.798 1.00 68.06 349 TRP A O 1
ATOM 2789 N N . GLY A 1 350 ? 1.866 28.575 -27.403 1.00 70.12 350 GLY A N 1
ATOM 2790 C CA . GLY A 1 350 ? 1.292 27.462 -28.154 1.00 70.12 350 GLY A CA 1
ATOM 2791 C C . GLY A 1 350 ? 0.147 26.755 -27.420 1.00 70.12 350 GLY A C 1
ATOM 2792 O O . GLY A 1 350 ? -0.155 25.611 -27.748 1.00 70.12 350 GLY A O 1
ATOM 2793 N N . LEU A 1 351 ? -0.469 27.395 -26.424 1.00 76.94 351 LEU A N 1
ATOM 2794 C CA . LEU A 1 351 ? -1.675 26.940 -25.730 1.00 76.94 351 LEU A CA 1
ATOM 2795 C C . LEU A 1 351 ? -2.810 27.933 -26.008 1.00 76.94 351 LEU A C 1
ATOM 2797 O O . LEU A 1 351 ? -2.596 29.143 -25.922 1.00 76.94 351 LEU A O 1
ATOM 2801 N N . ASP A 1 352 ? -4.013 27.464 -26.334 1.00 73.12 352 ASP A N 1
ATOM 2802 C CA . ASP A 1 352 ? -5.176 28.357 -26.277 1.00 73.12 352 ASP A CA 1
ATOM 2803 C C . ASP A 1 352 ? -5.463 28.768 -24.823 1.00 73.12 352 ASP A C 1
ATOM 2805 O O . ASP A 1 352 ? -4.955 28.150 -23.884 1.00 73.12 352 ASP A O 1
ATOM 2809 N N . PRO A 1 353 ? -6.283 29.799 -24.587 1.00 68.38 353 PRO A N 1
ATOM 2810 C CA . PRO A 1 353 ? -6.485 30.265 -23.224 1.00 68.38 353 PRO A CA 1
ATOM 2811 C C . PRO A 1 353 ? -7.158 29.248 -22.281 1.00 68.38 353 PRO A C 1
ATOM 2813 O O . PRO A 1 353 ? -6.931 29.309 -21.071 1.00 68.38 353 PRO A O 1
ATOM 2816 N N . LEU A 1 354 ? -7.952 28.304 -22.805 1.00 70.88 354 LEU A N 1
ATOM 2817 C CA . LEU A 1 354 ? -8.532 27.215 -22.014 1.00 70.88 354 LEU A CA 1
ATOM 2818 C C . LEU A 1 354 ? -7.434 26.226 -21.591 1.00 70.88 354 LEU A C 1
ATOM 2820 O O . LEU A 1 354 ? -7.371 25.815 -20.430 1.00 70.88 354 LEU A O 1
ATOM 2824 N N . GLN A 1 355 ? -6.521 25.902 -22.503 1.00 77.62 355 GLN A N 1
ATOM 2825 C CA . GLN A 1 355 ? -5.344 25.077 -22.249 1.00 77.62 355 GLN A CA 1
ATOM 2826 C C . GLN A 1 355 ? -4.343 25.768 -21.315 1.00 77.62 355 GLN A C 1
ATOM 2828 O O . GLN A 1 355 ? -3.828 25.124 -20.408 1.00 77.62 355 GLN A O 1
ATOM 2833 N N . GLU A 1 356 ? -4.081 27.070 -21.461 1.00 76.62 356 GLU A N 1
ATOM 2834 C CA . GLU A 1 356 ? -3.250 27.832 -20.513 1.00 76.62 356 GLU A CA 1
ATOM 2835 C C . GLU A 1 356 ? -3.831 27.757 -19.099 1.00 76.62 356 GLU A C 1
ATOM 2837 O O . GLU A 1 356 ? -3.118 27.557 -18.114 1.00 76.62 356 GLU A O 1
ATOM 2842 N N . GLY A 1 357 ? -5.151 27.868 -19.007 1.00 72.00 357 GLY A N 1
ATOM 2843 C CA . GLY A 1 357 ? -5.914 27.713 -17.786 1.00 72.00 357 GLY A CA 1
ATOM 2844 C C . GLY A 1 357 ? -5.771 26.363 -17.100 1.00 72.00 357 GLY A C 1
ATOM 2845 O O . GLY A 1 357 ? -5.429 26.268 -15.912 1.00 72.00 357 GLY A O 1
ATOM 2846 N N . ALA A 1 358 ? -6.000 25.308 -17.878 1.00 78.44 358 ALA A N 1
ATOM 2847 C CA . ALA A 1 358 ? -5.808 23.938 -17.444 1.00 78.44 358 ALA A CA 1
ATOM 2848 C C . ALA A 1 358 ? -4.348 23.720 -17.008 1.00 78.44 358 ALA A C 1
ATOM 2850 O O . ALA A 1 358 ? -4.097 23.234 -15.907 1.00 78.44 358 ALA A O 1
ATOM 2851 N N . PHE A 1 359 ? -3.378 24.210 -17.784 1.00 83.31 359 PHE A N 1
ATOM 2852 C CA . PHE A 1 359 ? -1.953 24.142 -17.471 1.00 83.31 359 PHE A CA 1
ATOM 2853 C C . PHE A 1 359 ? -1.634 24.798 -16.122 1.00 83.31 359 PHE A C 1
ATOM 2855 O O . PHE A 1 359 ? -1.022 24.169 -15.257 1.00 83.31 359 PHE A O 1
ATOM 2862 N N . TYR A 1 360 ? -2.095 26.031 -15.887 1.00 78.50 360 TYR A N 1
ATOM 2863 C CA . TYR A 1 360 ? -1.883 26.727 -14.615 1.00 78.50 360 TYR A CA 1
ATOM 2864 C C . TYR A 1 360 ? -2.490 25.993 -13.422 1.00 78.50 360 TYR A C 1
ATOM 2866 O O . TYR A 1 360 ? -1.896 25.987 -12.337 1.00 78.50 360 TYR A O 1
ATOM 2874 N N . THR A 1 361 ? -3.656 25.382 -13.617 1.00 75.94 361 THR A N 1
ATOM 2875 C CA . THR A 1 361 ? -4.333 24.603 -12.582 1.00 75.94 361 THR A CA 1
ATOM 2876 C C . THR A 1 361 ? -3.533 23.345 -12.257 1.00 75.94 361 THR A C 1
ATOM 2878 O O . THR A 1 361 ? -3.109 23.175 -11.111 1.00 75.94 361 THR A O 1
ATOM 2881 N N . LEU A 1 362 ? -3.212 22.527 -13.264 1.00 81.19 362 LEU A N 1
ATOM 2882 C CA . LEU A 1 362 ? -2.442 21.291 -13.094 1.00 81.19 362 LEU A CA 1
ATOM 2883 C C . LEU A 1 362 ? -1.038 21.551 -12.524 1.00 81.19 362 LEU A C 1
ATOM 2885 O O . LEU A 1 362 ? -0.533 20.763 -11.725 1.00 81.19 362 LEU A O 1
ATOM 2889 N N . MET A 1 363 ? -0.400 22.676 -12.865 1.00 82.50 363 MET A N 1
ATOM 2890 C CA . MET A 1 363 ? 0.913 23.067 -12.329 1.00 82.50 363 MET A CA 1
ATOM 2891 C C . MET A 1 363 ? 0.913 23.302 -10.809 1.00 82.50 363 MET A C 1
ATOM 2893 O O . MET A 1 363 ? 1.974 23.305 -10.183 1.00 82.50 363 MET A O 1
ATOM 2897 N N . ARG A 1 364 ? -0.260 23.487 -10.194 1.00 77.25 364 ARG A N 1
ATOM 2898 C CA . ARG A 1 364 ? -0.424 23.683 -8.743 1.00 77.25 364 ARG A CA 1
ATOM 2899 C C . ARG A 1 364 ? -0.940 22.451 -8.013 1.00 77.25 364 ARG A C 1
ATOM 2901 O O . ARG A 1 364 ? -0.998 22.490 -6.779 1.00 77.25 364 ARG A O 1
ATOM 2908 N N . LEU A 1 365 ? -1.347 21.431 -8.758 1.00 73.56 365 LEU A N 1
ATOM 2909 C CA . LEU A 1 365 ? -1.778 20.136 -8.258 1.00 73.56 365 LEU A CA 1
ATOM 2910 C C . LEU A 1 365 ? -0.584 19.188 -8.279 1.00 73.56 365 LEU A C 1
ATOM 2912 O O . LEU A 1 365 ? 0.190 19.200 -9.231 1.00 73.56 365 LEU A O 1
ATOM 2916 N N . ASP A 1 366 ? -0.424 18.375 -7.243 1.00 71.81 366 ASP A N 1
ATOM 2917 C CA . ASP A 1 366 ? 0.637 17.366 -7.186 1.00 71.81 366 ASP A CA 1
ATOM 2918 C C . ASP A 1 366 ? 0.035 15.971 -7.032 1.00 71.81 366 ASP A C 1
ATOM 2920 O O . ASP A 1 366 ? 0.299 15.244 -6.084 1.00 71.81 366 ASP A O 1
ATOM 2924 N N . ASN A 1 367 ? -0.848 15.636 -7.973 1.00 70.44 367 ASN A N 1
ATOM 2925 C CA . ASN A 1 367 ? -1.413 14.303 -8.112 1.00 70.44 367 ASN A CA 1
ATOM 2926 C C . ASN A 1 367 ? -0.942 13.670 -9.425 1.00 70.44 367 ASN A C 1
ATOM 2928 O O . ASN A 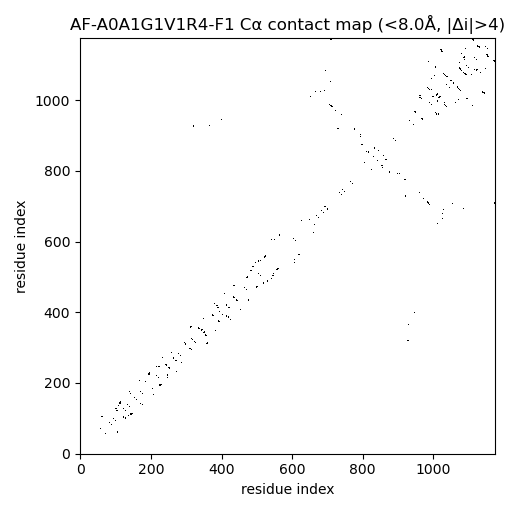1 367 ? -0.543 14.351 -10.374 1.00 70.44 367 ASN A O 1
ATOM 2932 N N . SER A 1 368 ? -1.004 12.343 -9.479 1.00 67.94 368 SER A N 1
ATOM 2933 C CA . SER A 1 368 ? -0.471 11.563 -10.593 1.00 67.94 368 SER A CA 1
ATOM 2934 C C . SER A 1 368 ? -1.172 11.859 -11.935 1.00 67.94 368 SER A C 1
ATOM 2936 O O . SER A 1 368 ? -0.536 11.722 -12.975 1.00 67.94 368 SER A O 1
ATOM 2938 N N . ASP A 1 369 ? -2.455 12.262 -11.980 1.00 64.62 369 ASP A N 1
ATOM 2939 C CA . ASP A 1 369 ? -3.164 12.569 -13.252 1.00 64.62 369 ASP A CA 1
ATOM 2940 C C . ASP A 1 369 ? -2.653 13.869 -13.836 1.00 64.62 369 ASP A C 1
ATOM 2942 O O . ASP A 1 369 ? -2.190 13.917 -14.975 1.00 64.62 369 ASP A O 1
ATOM 2946 N N . SER A 1 370 ? -2.612 14.886 -12.981 1.00 77.88 370 SER A N 1
ATOM 2947 C CA . SER A 1 370 ? -2.084 16.199 -13.318 1.00 77.88 370 SER A CA 1
ATOM 2948 C C . SER A 1 370 ? -0.628 16.093 -13.766 1.00 77.88 370 SER A C 1
ATOM 2950 O O . SER A 1 370 ? -0.239 16.681 -14.771 1.00 77.88 370 SER A O 1
ATOM 2952 N N . ASN A 1 371 ? 0.187 15.319 -13.043 1.00 83.25 371 ASN A N 1
ATOM 2953 C CA . ASN A 1 371 ? 1.597 15.124 -13.371 1.00 83.25 371 ASN A CA 1
ATOM 2954 C C . ASN A 1 371 ? 1.786 14.381 -14.700 1.00 83.25 371 ASN A C 1
ATOM 2956 O O . ASN A 1 371 ? 2.634 14.790 -15.489 1.00 83.25 371 ASN A O 1
ATOM 2960 N N . ARG A 1 372 ? 0.969 13.360 -14.992 1.00 79.75 372 ARG A N 1
ATOM 2961 C CA . ARG A 1 372 ? 1.006 12.627 -16.267 1.00 79.75 372 ARG A CA 1
ATOM 2962 C C . ARG A 1 372 ? 0.600 13.506 -17.450 1.00 79.75 372 ARG A C 1
ATOM 2964 O O . ARG A 1 372 ? 1.329 13.543 -18.438 1.00 79.75 372 ARG A O 1
ATOM 2971 N N . ALA A 1 373 ? -0.510 14.236 -17.333 1.00 80.12 373 ALA A N 1
ATOM 2972 C CA . ALA A 1 373 ? -0.977 15.149 -18.375 1.00 80.12 373 ALA A CA 1
ATOM 2973 C C . ALA A 1 373 ? 0.064 16.241 -18.672 1.00 80.12 373 ALA A C 1
ATOM 2975 O O . ALA A 1 373 ? 0.384 16.503 -19.830 1.00 80.12 373 ALA A O 1
ATOM 2976 N N . LEU A 1 374 ? 0.666 16.823 -17.628 1.00 87.12 374 LEU A N 1
ATOM 2977 C CA . LEU A 1 374 ? 1.753 17.790 -17.786 1.00 87.12 374 LEU A CA 1
ATOM 2978 C C . LEU A 1 374 ? 2.994 17.164 -18.425 1.00 87.12 374 LEU A C 1
ATOM 2980 O O . LEU A 1 374 ? 3.559 17.759 -19.337 1.00 87.12 374 LEU A O 1
ATOM 2984 N N . PHE A 1 375 ? 3.418 15.977 -17.980 1.00 87.25 375 PHE A N 1
ATOM 2985 C CA . PHE A 1 375 ? 4.604 15.313 -18.525 1.00 87.25 375 PHE A CA 1
ATOM 2986 C C . PHE A 1 375 ? 4.455 15.020 -20.021 1.00 87.25 375 PHE A C 1
ATOM 2988 O O . PHE A 1 375 ? 5.407 15.211 -20.771 1.00 87.25 375 PHE A O 1
ATOM 2995 N N . GLY A 1 376 ? 3.242 14.686 -20.475 1.00 83.88 376 GLY A N 1
ATOM 2996 C CA . GLY A 1 376 ? 2.920 14.530 -21.895 1.00 83.88 376 GLY A CA 1
ATOM 2997 C C . GLY A 1 376 ? 3.254 15.756 -22.757 1.00 83.88 376 GLY A C 1
ATOM 2998 O O . GLY A 1 376 ? 3.679 15.603 -23.901 1.00 83.88 376 GLY A O 1
ATOM 2999 N N . LEU A 1 377 ? 3.140 16.975 -22.212 1.00 85.06 377 LEU A N 1
ATOM 3000 C CA . LEU A 1 377 ? 3.481 18.212 -22.931 1.00 85.06 377 LEU A CA 1
ATOM 3001 C C . LEU A 1 377 ? 4.977 18.339 -23.238 1.00 85.06 377 LEU A C 1
ATOM 3003 O O . LEU A 1 377 ? 5.343 19.012 -24.201 1.00 85.06 377 LEU A O 1
ATOM 3007 N N . VAL A 1 378 ? 5.844 17.699 -22.446 1.00 87.06 378 VAL A N 1
ATOM 3008 C CA . VAL A 1 378 ? 7.303 17.745 -22.642 1.00 87.06 378 VAL A CA 1
ATOM 3009 C C . VAL A 1 378 ? 7.686 17.146 -23.998 1.00 87.06 378 VAL A C 1
ATOM 3011 O O . VAL A 1 378 ? 8.587 17.656 -24.663 1.00 87.06 378 VAL A O 1
ATOM 3014 N N . PHE A 1 379 ? 6.952 16.122 -24.439 1.00 81.88 379 PHE A N 1
ATOM 3015 C CA . PHE A 1 379 ? 7.222 15.380 -25.672 1.00 81.88 379 PHE A CA 1
ATOM 3016 C C . PHE A 1 379 ? 6.646 16.037 -26.934 1.00 81.88 379 PHE A C 1
ATOM 3018 O O . PHE A 1 379 ? 6.956 15.607 -28.041 1.00 81.88 379 PHE A O 1
ATOM 3025 N N . ASN A 1 380 ? 5.811 17.073 -26.803 1.00 78.00 380 ASN A N 1
ATOM 3026 C CA . ASN A 1 380 ? 5.170 17.714 -27.950 1.00 78.00 380 ASN A CA 1
ATOM 3027 C C . ASN A 1 380 ? 6.087 18.780 -28.567 1.00 78.00 380 ASN A C 1
ATOM 3029 O O . ASN A 1 380 ? 6.465 19.745 -27.903 1.00 78.00 380 ASN A O 1
ATOM 3033 N N . GLU A 1 381 ? 6.435 18.630 -29.844 1.00 75.25 381 GLU A N 1
ATOM 3034 C CA . GLU A 1 381 ? 7.287 19.572 -30.588 1.00 75.25 381 GLU A CA 1
ATOM 3035 C C . GLU A 1 381 ? 6.705 20.994 -30.643 1.00 75.25 381 GLU A C 1
ATOM 3037 O O . GLU A 1 381 ? 7.455 21.963 -30.601 1.00 75.25 381 GLU A O 1
ATOM 3042 N N . ASN A 1 382 ? 5.375 21.127 -30.634 1.00 75.06 382 ASN A N 1
ATOM 3043 C CA . ASN A 1 382 ? 4.658 22.396 -30.803 1.00 75.06 382 ASN A CA 1
ATOM 3044 C C . ASN A 1 382 ? 4.407 23.156 -29.484 1.00 75.06 38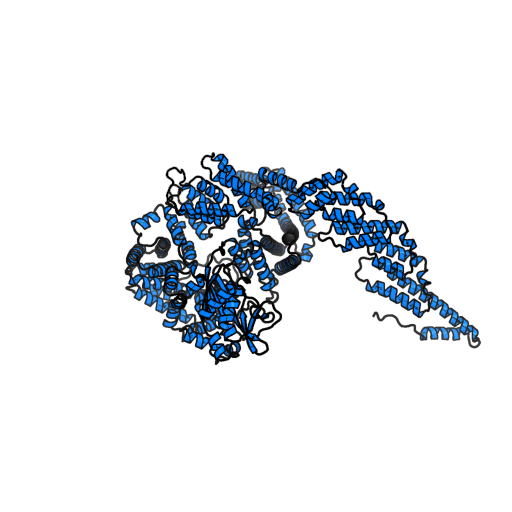2 ASN A C 1
ATOM 3046 O O . ASN A 1 382 ? 3.545 24.035 -29.431 1.00 75.06 382 ASN A O 1
ATOM 3050 N N . ILE A 1 383 ? 5.083 22.774 -28.397 1.00 81.38 383 ILE A N 1
ATOM 3051 C CA . ILE A 1 383 ? 4.980 23.423 -27.082 1.00 81.38 383 ILE A CA 1
ATOM 3052 C C . ILE A 1 383 ? 6.242 24.236 -26.805 1.00 81.38 383 ILE A C 1
ATOM 3054 O O . ILE A 1 383 ? 7.358 23.739 -26.969 1.00 81.38 383 ILE A O 1
ATOM 3058 N N . ASP A 1 384 ? 6.060 25.466 -26.320 1.00 82.25 384 ASP A N 1
ATOM 3059 C CA . ASP A 1 384 ? 7.169 26.361 -25.994 1.00 82.25 384 ASP A CA 1
ATOM 3060 C C . ASP A 1 384 ? 8.122 25.751 -24.946 1.00 82.25 384 ASP A C 1
ATOM 3062 O O . ASP A 1 384 ? 7.706 25.189 -23.926 1.00 82.25 384 ASP A O 1
ATOM 3066 N N . SER A 1 385 ? 9.428 25.917 -25.175 1.00 84.25 385 SER A N 1
ATOM 3067 C CA . SER A 1 385 ? 10.498 25.431 -24.286 1.00 84.25 385 SER A CA 1
ATOM 3068 C C . SER A 1 385 ? 10.346 25.888 -22.827 1.00 84.25 385 SER A C 1
ATOM 3070 O O . SER A 1 385 ? 10.711 25.156 -21.905 1.00 84.25 385 SER A O 1
ATOM 3072 N N . THR A 1 386 ? 9.751 27.060 -22.582 1.00 84.00 386 THR A N 1
ATOM 3073 C CA . THR A 1 386 ? 9.496 27.590 -21.236 1.00 84.00 386 THR A CA 1
ATOM 3074 C C . THR A 1 386 ? 8.433 26.777 -20.502 1.00 84.00 386 THR A C 1
ATOM 3076 O O . THR A 1 386 ? 8.569 26.549 -19.297 1.00 84.00 386 THR A O 1
ATOM 3079 N N . ILE A 1 387 ? 7.395 26.304 -21.207 1.00 85.69 387 ILE A N 1
ATOM 3080 C CA . ILE A 1 387 ? 6.386 25.399 -20.638 1.00 85.69 387 ILE A CA 1
ATOM 3081 C C . ILE A 1 387 ? 7.039 24.068 -20.287 1.00 85.69 387 ILE A C 1
ATOM 3083 O O . ILE A 1 387 ? 6.912 23.619 -19.147 1.00 85.69 387 ILE A O 1
ATOM 3087 N N . LYS A 1 388 ? 7.778 23.466 -21.227 1.00 88.06 388 LYS A N 1
ATOM 3088 C CA . LYS A 1 388 ? 8.459 22.181 -21.000 1.00 88.06 388 LYS A CA 1
ATOM 3089 C C . LYS A 1 388 ? 9.404 22.257 -19.800 1.00 88.06 388 LYS A C 1
ATOM 3091 O O . LYS A 1 388 ? 9.381 21.391 -18.926 1.00 88.06 388 LYS A O 1
ATOM 3096 N N . TYR A 1 389 ? 10.157 23.352 -19.699 1.00 88.06 389 TYR A N 1
ATOM 3097 C CA . TYR A 1 389 ? 11.023 23.638 -18.560 1.00 88.06 389 TYR A CA 1
ATOM 3098 C C . TYR A 1 389 ? 10.249 23.766 -17.246 1.00 88.06 389 TYR A C 1
ATOM 3100 O O . TYR A 1 389 ? 10.641 23.174 -16.240 1.00 88.06 389 TYR A O 1
ATOM 3108 N N . ALA A 1 390 ? 9.144 24.516 -17.234 1.00 88.06 390 ALA A N 1
ATOM 3109 C CA . ALA A 1 390 ? 8.317 24.675 -16.043 1.00 88.06 390 ALA A CA 1
ATOM 3110 C C . ALA A 1 390 ? 7.743 23.330 -15.571 1.00 88.06 390 ALA A C 1
ATOM 3112 O O . ALA A 1 390 ? 7.794 23.038 -14.373 1.00 88.06 390 ALA A O 1
ATOM 3113 N N . VAL A 1 391 ? 7.267 22.499 -16.505 1.00 90.12 391 VAL A N 1
ATOM 3114 C CA . VAL A 1 391 ? 6.784 21.140 -16.230 1.00 90.12 391 VAL A CA 1
ATOM 3115 C C . VAL A 1 391 ? 7.883 20.286 -15.613 1.00 90.12 391 VAL A C 1
ATOM 3117 O O . VAL A 1 391 ? 7.700 19.793 -14.501 1.00 90.12 391 VAL A O 1
ATOM 3120 N N . LEU A 1 392 ? 9.035 20.133 -16.277 1.00 88.88 392 LEU A N 1
ATOM 3121 C CA . LEU A 1 392 ? 10.113 19.293 -15.749 1.00 88.88 392 LEU A CA 1
ATOM 3122 C C . LEU A 1 392 ? 10.588 19.795 -14.386 1.00 88.88 392 LEU A C 1
ATOM 3124 O O . LEU A 1 392 ? 10.700 19.013 -13.448 1.00 88.88 392 LEU A O 1
ATOM 3128 N N . LYS A 1 393 ? 10.755 21.110 -14.215 1.00 89.31 393 LYS A N 1
ATOM 3129 C CA . LYS A 1 393 ? 11.136 21.696 -12.926 1.00 89.31 393 LYS A CA 1
ATOM 3130 C C . LYS A 1 393 ? 10.134 21.385 -11.815 1.00 89.31 393 LYS A C 1
ATOM 3132 O O . LYS A 1 393 ? 10.547 21.227 -10.670 1.00 89.31 393 LYS A O 1
ATOM 3137 N N . LYS A 1 394 ? 8.834 21.309 -12.123 1.00 89.00 394 LYS A N 1
ATOM 3138 C CA . LYS A 1 394 ? 7.802 20.869 -11.173 1.00 89.00 394 LYS A CA 1
ATOM 3139 C C . LYS A 1 394 ? 7.947 19.383 -10.848 1.00 89.00 394 LYS A C 1
ATOM 3141 O O . LYS A 1 394 ? 7.955 19.029 -9.674 1.00 89.00 394 LYS A O 1
ATOM 3146 N N . LEU A 1 395 ? 8.055 18.531 -11.864 1.00 86.50 395 LEU A N 1
ATOM 3147 C CA . LEU A 1 395 ? 8.075 17.075 -11.691 1.00 86.50 395 LEU A CA 1
ATOM 3148 C C . LEU A 1 395 ? 9.350 16.577 -10.994 1.00 86.50 395 LEU A C 1
ATOM 3150 O O . LEU A 1 395 ? 9.304 15.577 -10.279 1.00 86.50 395 LEU A O 1
ATOM 3154 N N . LEU A 1 396 ? 10.459 17.302 -11.153 1.00 84.88 396 LEU A N 1
ATOM 3155 C CA . LEU A 1 396 ? 11.764 16.991 -10.568 1.00 84.88 396 LEU A CA 1
ATOM 3156 C C . LEU A 1 396 ? 11.944 17.474 -9.118 1.00 84.88 396 LEU A C 1
ATOM 3158 O O . LEU A 1 396 ? 12.989 17.214 -8.525 1.00 84.88 396 LEU A O 1
ATOM 3162 N N . ARG A 1 397 ? 10.964 18.154 -8.504 1.00 80.56 397 ARG A N 1
ATOM 3163 C CA . ARG A 1 397 ? 11.086 18.604 -7.102 1.00 80.56 397 ARG A CA 1
ATOM 3164 C C . ARG A 1 397 ? 11.155 17.412 -6.147 1.00 80.56 397 ARG A C 1
ATOM 3166 O O . ARG A 1 397 ? 10.497 16.401 -6.373 1.00 80.56 397 ARG A O 1
ATOM 3173 N N . ASN A 1 398 ? 11.925 17.522 -5.064 1.00 57.88 398 ASN A N 1
ATOM 3174 C CA . ASN A 1 398 ? 12.166 16.419 -4.119 1.00 57.88 398 ASN A CA 1
ATOM 3175 C C . ASN A 1 398 ? 10.890 15.842 -3.476 1.00 57.88 398 ASN A C 1
ATOM 3177 O O . ASN A 1 398 ? 10.886 14.672 -3.119 1.00 57.88 398 ASN A O 1
ATOM 3181 N N . ASP A 1 399 ? 9.818 16.628 -3.373 1.00 60.00 399 ASP A N 1
ATOM 3182 C CA . ASP A 1 399 ? 8.504 16.238 -2.844 1.00 60.00 399 ASP A CA 1
ATOM 3183 C C . ASP A 1 399 ? 7.609 15.480 -3.848 1.00 60.00 399 ASP A C 1
ATOM 3185 O O . ASP A 1 399 ? 6.698 14.765 -3.427 1.00 60.00 399 ASP A O 1
ATOM 3189 N N . SER A 1 400 ? 7.901 15.568 -5.153 1.00 61.03 400 SER A N 1
ATOM 3190 C CA . SER A 1 400 ? 7.190 14.844 -6.215 1.00 61.03 400 SER A CA 1
ATOM 3191 C C . SER A 1 400 ? 7.681 13.394 -6.319 1.00 61.03 400 SER A C 1
ATOM 3193 O O . SER A 1 400 ? 8.846 13.138 -6.653 1.00 61.03 400 SER A O 1
ATOM 3195 N N . GLY A 1 401 ? 6.775 12.444 -6.060 1.00 64.06 401 GLY A N 1
ATOM 3196 C CA . GLY A 1 401 ? 6.986 10.995 -6.208 1.00 64.06 401 GLY A CA 1
ATOM 3197 C C . GLY A 1 401 ? 6.582 10.427 -7.576 1.00 64.06 401 GLY A C 1
ATOM 3198 O O . GLY A 1 401 ? 6.483 9.212 -7.722 1.00 64.06 401 GLY A O 1
ATOM 3199 N N . PHE A 1 402 ? 6.295 11.285 -8.563 1.00 73.44 402 PHE A N 1
ATOM 3200 C CA . PHE A 1 402 ? 5.787 10.867 -9.876 1.00 73.44 402 PHE A CA 1
ATOM 3201 C C . PHE A 1 402 ? 6.833 10.140 -10.739 1.00 73.44 402 PHE A C 1
ATOM 3203 O O . PHE A 1 402 ? 6.496 9.184 -11.432 1.00 73.44 402 PHE A O 1
ATOM 3210 N N . LEU A 1 403 ? 8.092 10.584 -10.701 1.00 75.88 403 LEU A N 1
ATOM 3211 C CA . LEU A 1 403 ? 9.205 9.965 -11.428 1.00 75.88 403 LEU A CA 1
ATOM 3212 C C . LEU A 1 403 ? 10.003 9.064 -10.480 1.00 75.88 403 LEU A C 1
ATOM 3214 O O . LEU A 1 403 ? 10.231 9.441 -9.329 1.00 75.88 403 LEU A O 1
ATOM 3218 N N . ASN A 1 404 ? 10.458 7.903 -10.965 1.00 72.56 404 ASN A N 1
ATOM 3219 C CA . ASN A 1 404 ? 11.387 7.066 -10.201 1.00 72.56 404 ASN A CA 1
ATOM 3220 C C . ASN A 1 404 ? 12.708 7.822 -9.940 1.00 72.56 404 ASN A C 1
ATOM 3222 O O . ASN A 1 404 ? 13.056 8.739 -10.689 1.00 72.56 404 ASN A O 1
ATOM 3226 N N . SER A 1 405 ? 13.422 7.465 -8.869 1.00 72.62 405 SER A N 1
ATOM 3227 C CA . SER A 1 405 ? 14.622 8.184 -8.412 1.00 72.62 405 SER A CA 1
ATOM 3228 C C . SER A 1 405 ? 15.694 8.294 -9.498 1.00 72.62 405 SER A C 1
ATOM 3230 O O . SER A 1 405 ? 16.173 9.393 -9.759 1.00 72.62 405 SER A O 1
ATOM 3232 N N . GLN A 1 406 ? 15.997 7.198 -10.194 1.00 72.31 406 GLN A N 1
ATOM 3233 C CA . GLN A 1 406 ? 17.040 7.167 -11.221 1.00 72.31 406 GLN A CA 1
ATOM 3234 C C . GLN A 1 406 ? 16.707 8.049 -12.436 1.00 72.31 406 GLN A C 1
ATOM 3236 O O . GLN A 1 406 ? 17.523 8.857 -12.870 1.00 72.31 406 GLN A O 1
ATOM 3241 N N . LEU A 1 407 ? 15.486 7.949 -12.968 1.00 76.94 407 LEU A N 1
ATOM 3242 C CA . LEU A 1 407 ? 15.013 8.775 -14.081 1.00 76.94 407 LEU A CA 1
ATOM 3243 C C . LEU A 1 407 ? 14.935 10.248 -13.674 1.00 76.94 407 LEU A C 1
ATOM 3245 O O . LEU A 1 407 ? 15.256 11.122 -14.474 1.00 76.94 407 LEU A O 1
ATOM 3249 N N . LYS A 1 408 ? 14.530 10.529 -12.432 1.00 82.00 408 LYS A N 1
ATOM 3250 C CA . LYS A 1 408 ? 14.515 11.879 -11.865 1.00 82.00 408 LYS A CA 1
ATOM 3251 C C . LYS A 1 408 ? 15.924 12.461 -11.806 1.00 82.00 408 LYS A C 1
ATOM 3253 O O . LYS A 1 408 ? 16.107 13.595 -12.230 1.00 82.00 408 LYS A O 1
ATOM 3258 N N . GLU A 1 409 ? 16.914 11.698 -11.349 1.00 79.94 409 GLU A N 1
ATOM 3259 C CA . GLU A 1 409 ? 18.320 12.116 -11.361 1.00 79.94 409 GLU A CA 1
ATOM 3260 C C . GLU A 1 409 ? 18.837 12.368 -12.779 1.00 79.94 409 GLU A C 1
ATOM 3262 O O . GLU A 1 409 ? 19.416 13.421 -13.037 1.00 79.94 409 GLU A O 1
ATOM 3267 N N . ASN A 1 410 ? 18.577 11.448 -13.710 1.00 78.75 410 ASN A N 1
ATOM 3268 C CA . ASN A 1 410 ? 19.020 11.554 -15.101 1.00 78.75 410 ASN A CA 1
ATOM 3269 C C . ASN A 1 410 ? 18.393 12.771 -15.807 1.00 78.75 410 ASN A C 1
ATOM 3271 O O . ASN A 1 410 ? 19.089 13.559 -16.444 1.00 78.75 410 ASN A O 1
ATOM 3275 N N . LEU A 1 411 ? 17.083 12.981 -15.642 1.00 83.00 411 LEU A N 1
ATOM 3276 C CA . LEU A 1 411 ? 16.378 14.149 -16.176 1.00 83.00 411 LEU A CA 1
ATOM 3277 C C . LEU A 1 411 ? 16.797 15.448 -15.489 1.00 83.00 411 LEU A C 1
ATOM 3279 O O . LEU A 1 411 ? 16.812 16.495 -16.131 1.00 83.00 411 LEU A O 1
ATOM 3283 N N . HIS A 1 412 ? 17.137 15.404 -14.201 1.00 84.38 412 HIS A N 1
ATOM 3284 C CA . HIS A 1 412 ? 17.697 16.550 -13.497 1.00 84.38 412 HIS A CA 1
ATOM 3285 C C . HIS A 1 412 ? 19.072 16.910 -14.069 1.00 84.38 412 HIS A C 1
ATOM 3287 O O . HIS A 1 412 ? 19.302 18.072 -14.393 1.00 84.38 412 HIS A O 1
ATOM 3293 N N . ALA A 1 413 ? 19.964 15.936 -14.263 1.00 80.62 413 ALA A N 1
ATOM 3294 C CA . ALA A 1 413 ? 21.259 16.162 -14.902 1.00 80.62 413 ALA A CA 1
ATOM 3295 C C . ALA A 1 413 ? 21.096 16.765 -16.309 1.00 80.62 413 ALA A C 1
ATOM 3297 O O . ALA A 1 413 ? 21.676 17.815 -16.588 1.00 80.62 413 ALA A O 1
ATOM 3298 N N . TRP A 1 414 ? 20.218 16.192 -17.141 1.00 82.56 414 TRP A N 1
ATOM 3299 C CA . TRP A 1 414 ? 19.909 16.716 -18.476 1.00 82.56 414 TRP A CA 1
ATOM 3300 C C . TRP A 1 414 ? 19.353 18.150 -18.427 1.00 82.56 414 TRP A C 1
ATOM 3302 O O . TRP A 1 414 ? 19.887 19.038 -19.091 1.00 82.56 414 TRP A O 1
ATOM 3312 N N . LEU A 1 415 ? 18.340 18.420 -17.590 1.00 83.19 415 LEU A N 1
ATOM 3313 C CA . LEU A 1 415 ? 17.669 19.727 -17.513 1.00 83.19 415 LEU A CA 1
ATOM 3314 C C . LEU A 1 415 ? 18.615 20.863 -17.102 1.00 83.19 415 LEU A C 1
ATOM 3316 O O . LEU A 1 415 ? 18.412 22.009 -17.504 1.00 83.19 415 LEU A O 1
ATOM 3320 N N . TYR A 1 416 ? 19.610 20.556 -16.268 1.00 79.44 416 TYR A N 1
ATOM 3321 C CA . TYR A 1 416 ? 20.569 21.529 -15.747 1.00 79.44 416 TYR A CA 1
ATOM 3322 C C . TYR A 1 416 ? 21.922 21.512 -16.475 1.00 79.44 416 TYR A C 1
ATOM 3324 O O . TYR A 1 416 ? 22.791 22.309 -16.125 1.00 79.44 416 TYR A O 1
ATOM 3332 N N . SER A 1 417 ? 22.091 20.670 -17.501 1.00 74.12 417 SER A N 1
ATOM 3333 C CA . SER A 1 417 ? 23.297 20.633 -18.344 1.00 74.12 417 SER A CA 1
ATOM 3334 C C . SER A 1 417 ? 23.423 21.847 -19.278 1.00 74.12 417 SER A C 1
ATOM 3336 O O . SER A 1 417 ? 24.523 22.217 -19.678 1.00 74.12 417 SER A O 1
ATOM 3338 N N . THR A 1 418 ? 22.307 22.505 -19.611 1.00 68.06 418 THR A N 1
ATOM 3339 C CA . THR A 1 418 ? 22.256 23.657 -20.522 1.00 68.06 418 THR A CA 1
ATOM 3340 C C . THR A 1 418 ? 21.080 24.578 -20.183 1.00 68.06 418 THR A C 1
ATOM 3342 O O . THR A 1 418 ? 20.212 24.242 -19.375 1.00 68.06 418 THR A O 1
ATOM 3345 N N . SER A 1 419 ? 21.037 25.783 -20.759 1.00 68.75 419 SER A N 1
ATOM 3346 C CA . SER A 1 419 ? 19.902 26.686 -20.538 1.00 68.75 419 SER A CA 1
ATOM 3347 C C . SER A 1 419 ? 18.652 26.212 -21.303 1.00 68.75 419 SER A C 1
ATOM 3349 O O . SER A 1 419 ? 18.778 25.636 -22.381 1.00 68.75 419 SER A O 1
ATOM 3351 N N . PRO A 1 420 ? 17.420 26.506 -20.840 1.00 67.75 420 PRO A N 1
ATOM 3352 C CA . PRO A 1 420 ? 16.193 25.973 -21.458 1.00 67.75 420 PRO A CA 1
ATOM 3353 C C . PRO A 1 420 ? 15.993 26.355 -22.929 1.00 67.75 420 PRO A C 1
ATOM 3355 O O . PRO A 1 420 ? 15.319 25.640 -23.665 1.00 67.75 420 PRO A O 1
ATOM 3358 N N . LYS A 1 421 ? 16.574 27.490 -23.342 1.00 67.69 421 LYS A N 1
ATOM 3359 C CA . LYS A 1 421 ? 16.553 27.989 -24.726 1.00 67.69 421 LYS A CA 1
ATOM 3360 C C . LYS A 1 421 ? 17.621 27.347 -25.617 1.00 67.69 421 LYS A C 1
ATOM 3362 O O . LYS A 1 421 ? 17.544 27.486 -26.829 1.00 67.69 421 LYS A O 1
ATOM 3367 N N . GLN A 1 422 ? 18.632 26.728 -25.014 1.00 69.94 422 GLN A N 1
ATOM 3368 C CA . GLN A 1 422 ? 19.742 26.051 -25.688 1.00 69.94 422 GLN A CA 1
ATOM 3369 C C . GLN A 1 422 ? 19.613 24.522 -25.620 1.00 69.94 422 GLN A C 1
ATOM 3371 O O . GLN A 1 422 ? 20.333 23.834 -26.334 1.00 69.94 422 GLN A O 1
ATOM 3376 N N . ALA A 1 423 ? 18.716 23.998 -24.778 1.00 73.75 423 ALA A N 1
ATOM 3377 C CA . ALA A 1 423 ? 18.392 22.580 -24.706 1.00 73.75 423 ALA A CA 1
ATOM 3378 C C . ALA A 1 423 ? 17.715 22.105 -25.997 1.00 73.75 423 ALA A C 1
ATOM 3380 O O . ALA A 1 423 ? 16.741 22.716 -26.450 1.00 73.75 423 ALA A O 1
ATOM 3381 N N . ASP A 1 424 ? 18.193 20.991 -26.552 1.00 82.38 424 ASP A N 1
ATOM 3382 C CA . ASP A 1 424 ? 17.513 20.318 -27.653 1.00 82.38 424 ASP A CA 1
ATOM 3383 C C . ASP A 1 424 ? 16.372 19.456 -27.102 1.00 82.38 424 ASP A C 1
ATOM 3385 O O . ASP A 1 424 ? 16.538 18.303 -26.711 1.00 82.38 424 ASP A O 1
ATOM 3389 N N . TRP A 1 425 ? 15.175 20.038 -27.037 1.00 83.62 425 TRP A N 1
ATOM 3390 C CA . TRP A 1 425 ? 13.992 19.363 -26.501 1.00 83.62 425 TRP A CA 1
ATOM 3391 C C . TRP A 1 425 ? 13.560 18.127 -27.306 1.00 83.62 425 TRP A C 1
ATOM 3393 O O . TRP A 1 425 ? 12.720 17.373 -26.812 1.00 83.62 425 TRP A O 1
ATOM 3403 N N . HIS A 1 426 ? 14.117 17.890 -28.500 1.00 85.12 426 HIS A N 1
ATOM 3404 C CA . HIS A 1 426 ? 13.875 16.658 -29.255 1.00 85.12 426 HIS A CA 1
ATOM 3405 C C . HIS A 1 426 ? 14.518 15.435 -28.589 1.00 85.12 426 HIS A C 1
ATOM 3407 O O . HIS A 1 426 ? 14.012 14.329 -28.757 1.00 85.12 426 HIS A O 1
ATOM 3413 N N . ASP A 1 427 ? 15.534 15.614 -27.736 1.00 84.06 427 ASP A N 1
ATOM 3414 C CA . ASP A 1 427 ? 16.105 14.524 -26.932 1.00 84.06 427 ASP A CA 1
ATOM 3415 C C . ASP A 1 427 ? 15.044 13.844 -26.047 1.00 84.06 427 ASP A C 1
ATOM 3417 O O . ASP A 1 427 ? 15.105 12.645 -25.771 1.00 84.06 427 ASP A O 1
ATOM 3421 N N . MET A 1 428 ? 14.010 14.587 -25.633 1.00 85.00 428 MET A N 1
ATOM 3422 C CA . MET A 1 428 ? 12.912 14.039 -24.833 1.00 85.00 428 MET A CA 1
ATOM 3423 C C . MET A 1 428 ? 12.037 13.052 -25.617 1.00 85.00 428 MET A C 1
ATOM 3425 O O . MET A 1 428 ? 11.341 12.248 -24.995 1.00 85.00 428 MET A O 1
ATOM 3429 N N . GLN A 1 429 ? 12.083 13.055 -26.955 1.00 84.06 429 GLN A N 1
ATOM 3430 C CA . GLN A 1 429 ? 11.333 12.097 -27.772 1.00 84.06 429 GLN A CA 1
ATOM 3431 C C . GLN A 1 429 ? 11.765 10.662 -27.505 1.00 84.06 429 GLN A C 1
ATOM 3433 O O . GLN A 1 429 ? 10.906 9.793 -27.423 1.00 84.06 429 GLN A O 1
ATOM 3438 N N . PHE A 1 430 ? 13.057 10.412 -27.273 1.00 87.44 430 PHE A N 1
ATOM 3439 C CA . PHE A 1 430 ? 13.539 9.072 -26.938 1.00 87.44 430 PHE A CA 1
ATOM 3440 C C . PHE A 1 430 ? 12.849 8.525 -25.681 1.00 87.44 430 PHE A C 1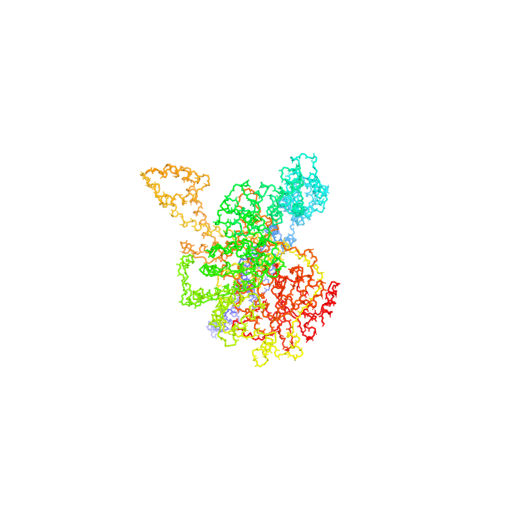
ATOM 3442 O O . PHE A 1 430 ? 12.390 7.386 -25.667 1.00 87.44 430 PHE A O 1
ATOM 3449 N N . ILE A 1 431 ? 12.685 9.358 -24.649 1.00 85.94 431 ILE A N 1
ATOM 3450 C CA . ILE A 1 431 ? 11.973 8.986 -23.417 1.00 85.94 431 ILE A CA 1
ATOM 3451 C C . ILE A 1 431 ? 10.482 8.757 -23.702 1.00 85.94 431 ILE A C 1
ATOM 3453 O O . ILE A 1 431 ? 9.896 7.806 -23.183 1.00 85.94 431 ILE A O 1
ATOM 3457 N N . GLY A 1 432 ? 9.875 9.597 -24.544 1.00 82.94 432 GLY A N 1
ATOM 3458 C CA . GLY A 1 432 ? 8.492 9.430 -24.994 1.00 82.94 432 GLY A CA 1
ATOM 3459 C C . GLY A 1 432 ? 8.259 8.123 -25.764 1.00 82.94 432 GLY A C 1
ATOM 3460 O O . GLY A 1 432 ? 7.256 7.454 -25.535 1.00 82.94 432 GLY A O 1
ATOM 3461 N N . GLU A 1 433 ? 9.188 7.719 -26.630 1.00 86.75 433 GLU A N 1
ATOM 3462 C CA . GLU A 1 433 ? 9.116 6.471 -27.400 1.00 86.75 433 GLU A CA 1
ATOM 3463 C C . GLU A 1 433 ? 9.405 5.233 -26.542 1.00 86.75 433 GLU A C 1
ATOM 3465 O O . GLU A 1 433 ? 8.722 4.219 -26.679 1.00 86.75 433 GLU A O 1
ATOM 3470 N N . ILE A 1 434 ? 10.339 5.315 -25.586 1.00 86.25 434 ILE A N 1
ATOM 3471 C CA . ILE A 1 434 ? 10.557 4.251 -24.591 1.00 86.25 434 ILE A CA 1
ATOM 3472 C C . ILE A 1 434 ? 9.274 4.009 -23.785 1.00 86.25 434 ILE A C 1
ATOM 3474 O O . ILE A 1 434 ? 8.905 2.862 -23.536 1.00 86.25 434 ILE A O 1
ATOM 3478 N N . GLN A 1 435 ? 8.533 5.065 -23.426 1.00 78.88 435 GLN A N 1
ATOM 3479 C CA . GLN A 1 435 ? 7.258 4.920 -22.715 1.00 78.88 435 GLN A CA 1
ATOM 3480 C C . GLN A 1 435 ? 6.186 4.154 -23.504 1.00 78.88 435 GLN A C 1
ATOM 3482 O O . GLN A 1 435 ? 5.265 3.615 -22.889 1.00 78.88 435 GLN A O 1
ATOM 3487 N N . LYS A 1 436 ? 6.314 4.060 -24.833 1.00 78.88 436 LYS A N 1
ATOM 3488 C CA . LYS A 1 436 ? 5.402 3.306 -25.706 1.00 78.88 436 LYS A CA 1
ATOM 3489 C C . LYS A 1 436 ? 5.762 1.823 -25.829 1.00 78.88 436 LYS A C 1
ATOM 3491 O O . LYS A 1 436 ? 4.998 1.082 -26.442 1.00 78.88 436 LYS A O 1
ATOM 3496 N N . ILE A 1 437 ? 6.885 1.370 -25.258 1.00 74.81 437 ILE A N 1
ATOM 3497 C CA . ILE A 1 437 ? 7.249 -0.054 -25.233 1.00 74.81 437 ILE A CA 1
ATOM 3498 C C . ILE A 1 437 ? 6.143 -0.836 -24.494 1.00 74.81 437 ILE A C 1
ATOM 3500 O O . ILE A 1 437 ? 5.872 -0.514 -23.331 1.00 74.81 437 ILE A O 1
ATOM 3504 N N . PRO A 1 438 ? 5.520 -1.862 -25.116 1.00 56.38 438 PRO A N 1
ATOM 3505 C CA . PRO A 1 438 ? 4.406 -2.596 -24.508 1.00 56.38 438 PRO A CA 1
ATOM 3506 C C . PRO A 1 438 ? 4.795 -3.315 -23.212 1.00 56.38 438 PRO A C 1
ATOM 3508 O O . PRO A 1 438 ? 4.108 -3.202 -22.195 1.00 56.38 438 PRO A O 1
ATOM 3511 N N . SER A 1 439 ? 5.942 -4.001 -23.220 1.00 61.88 439 SER A N 1
ATOM 3512 C CA . SER A 1 439 ? 6.453 -4.724 -22.053 1.00 61.88 439 SER A CA 1
ATOM 3513 C C . SER A 1 439 ? 6.830 -3.755 -20.930 1.00 61.88 439 SER A C 1
ATOM 3515 O O . SER A 1 439 ? 7.763 -2.963 -21.069 1.00 61.88 439 SER A O 1
ATOM 3517 N N . LYS A 1 440 ? 6.110 -3.829 -19.798 1.00 59.78 440 LYS A N 1
ATOM 3518 C CA . LYS A 1 440 ? 6.383 -3.022 -18.593 1.00 59.78 440 LYS A CA 1
ATOM 3519 C C . LYS A 1 440 ? 7.799 -3.247 -18.082 1.00 59.78 440 LYS A C 1
ATOM 3521 O O . LYS A 1 440 ? 8.509 -2.279 -17.850 1.00 59.78 440 LYS A O 1
ATOM 3526 N N . GLU A 1 441 ? 8.221 -4.505 -17.989 1.00 64.19 441 GLU A N 1
ATOM 3527 C CA . GLU A 1 441 ? 9.573 -4.851 -17.550 1.00 64.19 441 GLU A CA 1
ATOM 3528 C C . GLU A 1 441 ? 10.637 -4.235 -18.467 1.00 64.19 441 GLU A C 1
ATOM 3530 O O . GLU A 1 441 ? 11.566 -3.583 -17.994 1.00 64.19 441 GLU A O 1
ATOM 3535 N N . LEU A 1 442 ? 10.474 -4.390 -19.785 1.00 70.69 442 LEU A N 1
ATOM 3536 C CA . LEU A 1 442 ? 11.435 -3.875 -20.757 1.00 70.69 442 LEU A CA 1
ATOM 3537 C C . LEU A 1 442 ? 11.465 -2.346 -20.767 1.00 70.69 442 LEU A C 1
ATOM 3539 O O . LEU A 1 442 ? 12.541 -1.760 -20.849 1.00 70.69 442 LEU A O 1
ATOM 3543 N N . ARG A 1 443 ? 10.302 -1.699 -20.647 1.00 79.12 443 ARG A N 1
ATOM 3544 C CA . ARG A 1 443 ? 10.173 -0.244 -20.529 1.00 79.12 443 ARG A CA 1
ATOM 3545 C C . ARG A 1 443 ? 10.863 0.278 -19.272 1.00 79.12 443 ARG A C 1
ATOM 3547 O O . ARG A 1 443 ? 11.650 1.215 -19.362 1.00 79.12 443 ARG A O 1
ATOM 3554 N N . ASP A 1 444 ? 10.600 -0.333 -18.121 1.00 70.25 444 ASP A N 1
ATOM 3555 C CA . ASP A 1 444 ? 11.164 0.096 -16.841 1.00 70.25 444 ASP A CA 1
ATOM 3556 C C . ASP A 1 444 ? 12.687 -0.086 -16.827 1.00 70.25 444 ASP A C 1
ATOM 3558 O O . ASP A 1 444 ? 13.402 0.835 -16.431 1.00 70.25 444 ASP A O 1
ATOM 3562 N N . LYS A 1 445 ? 13.200 -1.217 -17.334 1.00 77.38 445 LYS A N 1
ATOM 3563 C CA . LYS A 1 445 ? 14.645 -1.427 -17.532 1.00 77.38 445 LYS A CA 1
ATOM 3564 C C . LYS A 1 445 ? 15.237 -0.403 -18.503 1.00 77.38 445 LYS A C 1
ATOM 3566 O O . LYS A 1 445 ? 16.230 0.238 -18.185 1.00 77.38 445 LYS A O 1
ATOM 3571 N N . SER A 1 446 ? 14.576 -0.155 -19.633 1.00 83.00 446 SER A N 1
ATOM 3572 C CA . SER A 1 446 ? 15.035 0.820 -20.634 1.00 83.00 446 SER A CA 1
ATOM 3573 C C . SER A 1 446 ? 15.097 2.253 -20.093 1.00 83.00 446 SER A C 1
ATOM 3575 O O . SER A 1 446 ? 15.964 3.011 -20.517 1.00 83.00 446 SER A O 1
ATOM 3577 N N . LEU A 1 447 ? 14.208 2.626 -19.160 1.00 79.94 447 LEU A N 1
ATOM 3578 C CA . LEU A 1 447 ? 14.229 3.921 -18.464 1.00 79.94 447 LEU A CA 1
ATOM 3579 C C . LEU A 1 447 ? 15.272 3.983 -17.336 1.00 79.94 447 LEU A C 1
ATOM 3581 O O . LEU A 1 447 ? 15.776 5.068 -17.042 1.00 79.94 447 LEU A O 1
ATOM 3585 N N . LYS A 1 448 ? 15.578 2.848 -16.691 1.00 74.00 448 LYS A N 1
ATOM 3586 C CA . LYS A 1 448 ? 16.643 2.744 -15.679 1.00 74.00 448 LYS A CA 1
ATOM 3587 C C . LYS A 1 448 ? 18.026 2.903 -16.313 1.00 74.00 448 LYS A C 1
ATOM 3589 O O . LYS A 1 448 ? 18.837 3.658 -15.784 1.00 74.00 448 LYS A O 1
ATOM 3594 N N . SER A 1 449 ? 18.261 2.273 -17.463 1.00 65.75 449 SER A N 1
ATOM 3595 C CA . SER A 1 449 ? 19.554 2.236 -18.165 1.00 65.75 449 SER A CA 1
ATOM 3596 C C . SER A 1 449 ? 19.889 3.511 -18.958 1.00 65.75 449 SER A C 1
ATOM 3598 O O . SER A 1 449 ? 20.510 3.435 -20.010 1.00 65.75 449 SER A O 1
ATOM 3600 N N . LEU A 1 450 ? 19.453 4.689 -18.492 1.00 71.25 450 LEU A N 1
ATOM 3601 C CA . LEU A 1 450 ? 19.682 5.987 -19.152 1.00 71.25 450 LEU A CA 1
ATOM 3602 C C . LEU A 1 450 ? 20.830 6.792 -18.513 1.00 71.25 450 LEU A C 1
ATOM 3604 O O . LEU A 1 450 ? 20.764 8.024 -18.449 1.00 71.25 450 LEU A O 1
ATOM 3608 N N . SER A 1 451 ? 21.863 6.117 -18.002 1.00 68.06 451 SER A N 1
ATOM 3609 C CA . SER A 1 451 ? 23.030 6.747 -17.360 1.00 68.06 451 SER A CA 1
ATOM 3610 C C . SER A 1 451 ? 23.753 7.735 -18.270 1.00 68.06 451 SER A C 1
ATOM 3612 O O . SER A 1 451 ? 24.328 8.707 -17.773 1.00 68.06 451 SER A O 1
ATOM 3614 N N . ILE A 1 452 ? 23.660 7.566 -19.590 1.00 69.38 452 ILE A N 1
ATOM 3615 C CA . ILE A 1 452 ? 24.207 8.507 -20.562 1.00 69.38 452 ILE A CA 1
ATOM 3616 C C . ILE A 1 452 ? 23.732 9.950 -20.355 1.00 69.38 452 ILE A C 1
ATOM 3618 O O . ILE A 1 452 ? 24.516 10.880 -20.517 1.00 69.38 452 ILE A O 1
ATOM 3622 N N . LEU A 1 453 ? 22.503 10.173 -19.877 1.00 70.69 453 LEU A N 1
ATOM 3623 C CA . LEU A 1 453 ? 21.992 11.525 -19.603 1.00 70.69 453 LEU A CA 1
ATOM 3624 C C . LEU A 1 453 ? 22.726 12.236 -18.445 1.00 70.69 453 LEU A C 1
ATOM 3626 O O . LEU A 1 453 ? 22.591 13.448 -18.290 1.00 70.69 453 LEU A O 1
ATOM 3630 N N . LYS A 1 454 ? 23.495 11.497 -17.634 1.00 68.06 454 LYS A N 1
ATOM 3631 C CA . LYS A 1 454 ? 24.309 12.007 -16.518 1.00 68.06 454 LYS A CA 1
ATOM 3632 C C . LYS A 1 454 ? 25.786 12.178 -16.891 1.00 68.06 454 LYS A C 1
ATOM 3634 O O . LYS A 1 454 ? 26.442 13.060 -16.343 1.00 68.06 454 LYS A O 1
ATOM 3639 N N . GLY A 1 455 ? 26.310 11.312 -17.761 1.00 59.44 455 GLY A N 1
ATOM 3640 C CA . GLY A 1 455 ? 27.744 11.205 -18.055 1.00 59.44 455 GLY A CA 1
ATOM 3641 C C . GLY A 1 455 ? 28.207 11.849 -19.365 1.00 59.44 455 GLY A C 1
ATOM 3642 O O . GLY A 1 455 ? 29.406 12.064 -19.524 1.00 59.44 455 GLY A O 1
ATOM 3643 N N . PHE A 1 456 ? 27.295 12.158 -20.292 1.00 64.31 456 PHE A N 1
ATOM 3644 C CA . PHE A 1 456 ? 27.644 12.689 -21.612 1.00 64.31 456 PHE A CA 1
ATOM 3645 C C . PHE A 1 456 ? 27.568 14.216 -21.676 1.00 64.31 456 PHE A C 1
ATOM 3647 O O . PHE A 1 456 ? 26.585 14.827 -21.254 1.00 64.31 456 PHE A O 1
ATOM 3654 N N . ASP A 1 457 ? 28.576 14.838 -22.288 1.00 67.12 457 ASP A N 1
ATOM 3655 C CA . ASP A 1 457 ? 28.500 16.246 -22.668 1.00 67.12 457 ASP A CA 1
ATOM 3656 C C . ASP A 1 457 ? 27.669 16.392 -23.953 1.00 67.12 457 ASP A C 1
ATOM 3658 O O . ASP A 1 457 ? 28.155 16.219 -25.075 1.00 67.12 457 ASP A O 1
ATOM 3662 N N . LEU A 1 458 ? 26.392 16.727 -23.777 1.00 67.62 458 LEU A N 1
ATOM 3663 C CA . LEU A 1 458 ? 25.431 16.930 -24.867 1.00 67.62 458 LEU A CA 1
ATOM 3664 C C . LEU A 1 458 ? 25.816 18.086 -25.802 1.00 67.62 458 LEU A C 1
ATOM 3666 O O . LEU A 1 458 ? 25.307 18.161 -26.920 1.00 67.62 458 LEU A O 1
ATOM 3670 N N . SER A 1 459 ? 26.721 18.979 -25.381 1.00 65.12 459 SER A N 1
ATOM 3671 C CA . SER A 1 459 ? 27.256 20.024 -26.259 1.00 65.12 459 SER A CA 1
ATOM 3672 C C . SER A 1 459 ? 28.251 19.474 -27.289 1.00 65.12 459 SER A C 1
ATOM 3674 O O . SER A 1 459 ? 28.377 20.033 -28.379 1.00 65.12 459 SER A O 1
ATOM 3676 N N . ILE A 1 460 ? 28.914 18.356 -26.973 1.00 67.31 460 ILE A N 1
ATOM 3677 C CA . ILE A 1 460 ? 29.886 17.672 -27.837 1.00 67.31 460 ILE A CA 1
ATOM 3678 C C . ILE A 1 460 ? 29.192 16.602 -28.691 1.00 67.31 460 ILE A C 1
ATOM 3680 O O . ILE A 1 460 ? 29.557 16.407 -29.852 1.00 67.31 460 ILE A O 1
ATOM 3684 N N . PHE A 1 461 ? 28.162 15.945 -28.151 1.00 74.88 461 PHE A N 1
ATOM 3685 C CA . PHE A 1 461 ? 27.376 14.932 -28.855 1.00 74.88 461 PHE A CA 1
ATOM 3686 C C . PHE A 1 461 ? 25.872 15.243 -28.751 1.00 74.88 461 PHE A C 1
ATOM 3688 O O . PHE A 1 461 ? 25.195 14.750 -27.847 1.00 74.88 461 PHE A O 1
ATOM 3695 N N . PRO A 1 462 ? 25.321 16.065 -29.664 1.00 80.06 462 PRO A N 1
ATOM 3696 C CA . PRO A 1 462 ? 23.896 16.379 -29.660 1.00 80.06 462 PRO A CA 1
ATOM 3697 C C . PRO A 1 462 ? 23.100 15.124 -30.043 1.00 80.06 462 PRO A C 1
ATOM 3699 O O . PRO A 1 462 ? 23.185 14.667 -31.187 1.00 80.06 462 PRO A O 1
ATOM 3702 N N . LEU A 1 463 ? 22.361 14.547 -29.089 1.00 85.81 463 LEU A N 1
ATOM 3703 C CA . LEU A 1 463 ? 21.748 13.217 -29.211 1.00 85.81 463 LEU A CA 1
ATOM 3704 C C . LEU A 1 463 ? 20.794 13.131 -30.405 1.00 85.81 463 LEU A C 1
ATOM 3706 O O . LEU A 1 463 ? 21.022 12.329 -31.316 1.00 85.81 463 LEU A O 1
ATOM 3710 N N . TYR A 1 464 ? 19.758 13.974 -30.439 1.00 87.94 464 TYR A N 1
ATOM 3711 C CA . TYR A 1 464 ? 18.764 13.932 -31.511 1.00 87.94 464 TYR A CA 1
ATOM 3712 C C . TYR A 1 464 ? 19.355 14.255 -32.889 1.00 87.94 464 TYR A C 1
ATOM 3714 O O . TYR A 1 464 ? 19.068 13.576 -33.880 1.00 87.94 464 TYR A O 1
ATOM 3722 N N . LYS A 1 465 ? 20.231 15.261 -32.968 1.00 87.56 465 LYS A N 1
ATOM 3723 C CA . LYS A 1 465 ? 20.910 15.621 -34.220 1.00 87.56 465 LYS A CA 1
ATOM 3724 C C . LYS A 1 465 ? 21.777 14.475 -34.744 1.00 87.56 465 LYS A C 1
ATOM 3726 O O . LYS A 1 465 ? 21.707 14.132 -35.919 1.00 87.56 465 LYS A O 1
ATOM 3731 N N . THR A 1 466 ? 22.558 13.844 -33.872 1.00 88.25 466 THR A N 1
ATOM 3732 C CA . THR A 1 466 ? 23.438 12.738 -34.268 1.00 88.25 466 THR A CA 1
ATOM 3733 C C . THR A 1 466 ? 22.633 11.525 -34.720 1.00 88.25 466 THR A C 1
ATOM 3735 O O . THR A 1 466 ? 22.947 10.917 -35.745 1.00 88.25 466 THR A O 1
ATOM 3738 N N . TRP A 1 467 ? 21.553 11.208 -34.003 1.00 92.75 467 TRP A N 1
ATOM 3739 C CA . TRP A 1 467 ? 20.616 10.170 -34.410 1.00 92.75 467 TRP A CA 1
ATOM 3740 C C . TRP A 1 467 ? 19.998 10.465 -35.781 1.00 92.75 467 TRP A C 1
ATOM 3742 O O . TRP A 1 467 ? 20.098 9.642 -36.686 1.00 92.75 467 TRP A O 1
ATOM 3752 N N . SER A 1 468 ? 19.412 11.648 -35.971 1.00 92.44 468 SER A N 1
ATOM 3753 C CA . SER A 1 468 ? 18.707 11.995 -37.211 1.00 92.44 468 SER A CA 1
ATOM 3754 C C . SER A 1 468 ? 19.627 12.052 -38.438 1.00 92.44 468 SER A C 1
ATOM 3756 O O . SER A 1 468 ? 19.241 11.572 -39.506 1.00 92.44 468 SER A O 1
ATOM 3758 N N . GLU A 1 469 ? 20.850 12.572 -38.296 1.00 91.94 469 GLU A N 1
ATOM 3759 C CA . GLU A 1 469 ? 21.800 12.722 -39.407 1.00 91.94 469 GLU A CA 1
ATOM 3760 C C . GLU A 1 469 ? 22.554 11.427 -39.751 1.00 91.94 469 GLU A C 1
ATOM 3762 O O . GLU A 1 469 ? 22.833 11.187 -40.927 1.00 91.94 469 GLU A O 1
ATOM 3767 N N . LYS A 1 470 ? 22.897 10.589 -38.759 1.00 91.44 470 LYS A N 1
ATOM 3768 C CA . LYS A 1 470 ? 23.782 9.421 -38.964 1.00 91.44 470 LYS A CA 1
ATOM 3769 C C . LYS A 1 470 ? 23.137 8.074 -38.653 1.00 91.44 470 LYS A C 1
ATOM 3771 O O . LYS A 1 470 ? 23.380 7.106 -39.374 1.00 91.44 470 LYS A O 1
ATOM 3776 N N . TYR A 1 471 ? 22.304 8.003 -37.616 1.00 93.94 471 TYR A N 1
ATOM 3777 C CA . TYR A 1 471 ? 21.836 6.738 -37.033 1.00 93.94 471 TYR A CA 1
ATOM 3778 C C . TYR A 1 471 ? 20.313 6.536 -37.093 1.00 93.94 471 TYR A C 1
ATOM 3780 O O . TYR A 1 471 ? 19.738 5.778 -36.315 1.00 93.94 471 TYR A O 1
ATOM 3788 N N . SER A 1 472 ? 19.645 7.179 -38.052 1.00 93.06 472 SER A N 1
ATOM 3789 C CA . SER A 1 472 ? 18.179 7.229 -38.147 1.00 93.06 472 SER A CA 1
ATOM 3790 C C . SER A 1 472 ? 17.509 5.905 -38.531 1.00 93.06 472 SER A C 1
ATOM 3792 O O . SER A 1 472 ? 16.281 5.811 -38.494 1.00 93.06 472 SER A O 1
ATOM 3794 N N . ASN A 1 473 ? 18.280 4.864 -38.882 1.00 93.69 473 ASN A N 1
ATOM 3795 C CA . ASN A 1 473 ? 17.713 3.526 -39.061 1.00 93.69 473 ASN A CA 1
ATOM 3796 C C . ASN A 1 473 ? 17.514 2.819 -37.715 1.00 93.69 473 ASN A C 1
ATOM 3798 O O . ASN A 1 473 ? 16.642 1.954 -37.630 1.00 93.69 473 ASN A O 1
ATOM 3802 N N . ILE A 1 474 ? 18.271 3.190 -36.675 1.00 94.19 474 ILE A N 1
ATOM 3803 C CA . ILE A 1 474 ? 18.057 2.701 -35.311 1.00 94.19 474 ILE A CA 1
ATOM 3804 C C . ILE A 1 474 ? 16.765 3.338 -34.769 1.00 94.19 474 ILE A C 1
ATOM 3806 O O . ILE A 1 474 ? 16.655 4.565 -34.759 1.00 94.19 474 ILE A O 1
ATOM 3810 N N . PRO A 1 475 ? 15.769 2.552 -34.325 1.00 92.25 475 PRO A N 1
ATOM 3811 C CA . PRO A 1 475 ? 14.523 3.100 -33.791 1.00 92.25 475 PRO A CA 1
ATOM 3812 C C . PRO A 1 475 ? 14.741 3.993 -32.559 1.00 92.25 475 PRO A C 1
ATOM 3814 O O . PRO A 1 475 ? 15.591 3.705 -31.717 1.00 92.25 475 PRO A O 1
ATOM 3817 N N . GLN A 1 476 ? 13.935 5.049 -32.409 1.00 90.19 476 GLN A N 1
ATOM 3818 C CA . GLN A 1 476 ? 14.037 5.991 -31.282 1.00 90.19 476 GLN A CA 1
ATOM 3819 C C . GLN A 1 476 ? 13.851 5.309 -29.914 1.00 90.19 476 GLN A C 1
ATOM 3821 O O . GLN A 1 476 ? 14.546 5.643 -28.961 1.00 90.19 476 GLN A O 1
ATOM 3826 N N . ASN A 1 477 ? 12.979 4.302 -29.818 1.00 88.31 477 ASN A N 1
ATOM 3827 C CA . ASN A 1 477 ? 12.773 3.515 -28.597 1.00 88.31 477 ASN A CA 1
ATOM 3828 C C . ASN A 1 477 ? 13.921 2.538 -28.265 1.00 88.31 477 ASN A C 1
ATOM 3830 O O . ASN A 1 477 ? 13.817 1.828 -27.269 1.00 88.31 477 ASN A O 1
ATOM 3834 N N . VAL A 1 478 ? 14.967 2.469 -29.099 1.00 90.56 478 VAL A N 1
ATOM 3835 C CA . VAL A 1 478 ? 16.125 1.563 -28.948 1.00 90.56 478 VAL A CA 1
ATOM 3836 C C . VAL A 1 478 ? 17.458 2.329 -28.930 1.00 90.56 478 VAL A C 1
ATOM 3838 O O . VAL A 1 478 ? 18.456 1.843 -28.398 1.00 90.56 478 VAL A O 1
ATOM 3841 N N . PHE A 1 479 ? 17.502 3.526 -29.525 1.00 91.81 479 PHE A N 1
ATOM 3842 C CA . PHE A 1 479 ? 18.740 4.270 -29.768 1.00 91.81 479 PHE A CA 1
ATOM 3843 C C . PHE A 1 479 ? 19.554 4.536 -28.499 1.00 91.81 479 PHE A C 1
ATOM 3845 O O . PHE A 1 479 ? 20.758 4.292 -28.501 1.00 91.81 479 PHE A O 1
ATOM 3852 N N . LEU A 1 480 ? 18.910 4.975 -27.411 1.00 88.88 480 LEU A N 1
ATOM 3853 C CA . LEU A 1 480 ? 19.621 5.249 -26.158 1.00 88.88 480 LEU A CA 1
ATOM 3854 C C . LEU A 1 480 ? 20.232 3.979 -25.555 1.00 88.88 480 LEU A C 1
ATOM 3856 O O . LEU A 1 480 ? 21.330 4.043 -25.020 1.00 88.88 480 LEU A O 1
ATOM 3860 N N . GLN A 1 481 ? 19.579 2.822 -25.697 1.00 90.38 481 GLN A N 1
ATOM 3861 C CA . GLN A 1 481 ? 20.097 1.547 -25.195 1.00 90.38 481 GLN A CA 1
ATOM 3862 C C . GLN A 1 481 ? 21.288 1.052 -26.027 1.00 90.38 481 GLN A C 1
ATOM 3864 O O . GLN A 1 481 ? 22.250 0.531 -25.471 1.00 90.38 481 GLN A O 1
ATOM 3869 N N . VAL A 1 482 ? 21.255 1.237 -27.352 1.00 90.94 482 VAL A N 1
ATOM 3870 C CA . VAL A 1 482 ? 22.403 0.924 -28.225 1.00 90.94 482 VAL A CA 1
ATOM 3871 C C . VAL A 1 482 ? 23.580 1.846 -27.924 1.00 90.94 482 VAL A C 1
ATOM 3873 O O . VAL A 1 482 ? 24.714 1.384 -27.885 1.00 90.94 482 VAL A O 1
ATOM 3876 N N . LEU A 1 483 ? 23.312 3.133 -27.705 1.00 88.81 483 LEU A N 1
ATOM 3877 C CA . LEU A 1 483 ? 24.338 4.118 -27.386 1.00 88.81 483 LEU A CA 1
ATOM 3878 C C . LEU A 1 483 ? 24.981 3.841 -26.018 1.00 88.81 483 LEU A C 1
ATOM 3880 O O . LEU A 1 483 ? 26.200 3.898 -25.895 1.00 88.81 483 LEU A O 1
ATOM 3884 N N . GLU A 1 484 ? 24.179 3.484 -25.012 1.00 87.25 484 GLU A N 1
ATOM 3885 C CA . GLU A 1 484 ? 24.682 3.046 -23.706 1.00 87.25 484 GLU A CA 1
ATOM 3886 C C . GLU A 1 484 ? 25.532 1.773 -23.838 1.00 87.25 484 GLU A C 1
ATOM 3888 O O . GLU A 1 484 ? 26.576 1.665 -23.202 1.00 87.25 484 GLU A O 1
ATOM 3893 N N . LEU A 1 485 ? 25.128 0.827 -24.696 1.00 88.56 485 LEU A N 1
ATOM 3894 C CA . LEU A 1 485 ? 25.883 -0.405 -24.930 1.00 88.56 485 LEU A CA 1
ATOM 3895 C C . LEU A 1 485 ? 27.224 -0.131 -25.619 1.00 88.56 485 LEU A C 1
ATOM 3897 O O . LEU A 1 485 ? 28.241 -0.652 -25.177 1.00 88.56 485 LEU A O 1
ATOM 3901 N N . ASP A 1 486 ? 27.233 0.692 -26.669 1.00 88.56 486 ASP A N 1
ATOM 3902 C CA . ASP A 1 486 ? 28.449 1.142 -27.366 1.00 88.56 486 ASP A CA 1
ATOM 3903 C C . ASP A 1 486 ? 29.436 1.787 -26.381 1.00 88.56 486 ASP A C 1
ATOM 3905 O O . ASP A 1 486 ? 30.611 1.414 -26.345 1.00 88.56 486 ASP A O 1
ATOM 3909 N N . TRP A 1 487 ? 28.926 2.646 -25.492 1.00 85.19 487 TRP A N 1
ATOM 3910 C CA . TRP A 1 487 ? 29.722 3.288 -24.450 1.00 85.19 487 TRP A CA 1
ATOM 3911 C C . TRP A 1 487 ? 30.246 2.301 -23.398 1.00 85.19 487 TRP A C 1
ATOM 3913 O O . TRP A 1 487 ? 31.438 2.314 -23.093 1.00 85.19 487 TRP A O 1
ATOM 3923 N N . ALA A 1 488 ? 29.396 1.413 -22.875 1.00 84.81 488 ALA A N 1
ATOM 3924 C CA . ALA A 1 488 ? 29.782 0.410 -21.880 1.00 84.81 488 ALA A CA 1
ATOM 3925 C C . ALA A 1 488 ? 30.786 -0.622 -22.428 1.00 84.81 488 ALA A C 1
ATOM 3927 O O . ALA A 1 488 ? 31.612 -1.149 -21.682 1.00 84.81 488 ALA A O 1
ATOM 3928 N N . CYS A 1 489 ? 30.723 -0.898 -23.731 1.00 85.88 489 CYS A N 1
ATOM 3929 C CA . CYS A 1 489 ? 31.651 -1.766 -24.444 1.00 85.88 489 CYS A CA 1
ATOM 3930 C C . CYS A 1 489 ? 33.010 -1.111 -24.739 1.00 85.88 489 CYS A C 1
ATOM 3932 O O . CYS A 1 489 ? 33.932 -1.837 -25.102 1.00 85.88 489 CYS A O 1
ATOM 3934 N N . GLU A 1 490 ? 33.140 0.219 -24.630 1.00 82.81 490 GLU A N 1
ATOM 3935 C CA . GLU A 1 490 ? 34.340 0.988 -25.020 1.00 82.81 490 GLU A CA 1
ATOM 3936 C C . GLU A 1 490 ? 34.845 0.660 -26.448 1.00 82.81 490 GLU A C 1
ATOM 3938 O O . GLU A 1 490 ? 36.035 0.753 -26.747 1.00 82.81 490 GLU A O 1
ATOM 3943 N N . SER A 1 491 ? 33.937 0.261 -27.346 1.00 75.06 491 SER A N 1
ATOM 3944 C CA . SER A 1 491 ? 34.266 -0.222 -28.692 1.00 75.06 491 SER A CA 1
ATOM 3945 C C . SER A 1 491 ? 34.105 0.878 -29.739 1.00 75.06 491 SER A C 1
ATOM 3947 O O . SER A 1 491 ? 33.032 1.455 -29.871 1.00 75.06 491 SER A O 1
ATOM 3949 N N . GLU A 1 492 ? 35.106 1.087 -30.598 1.00 73.31 492 GLU A N 1
ATOM 3950 C CA . GLU A 1 492 ? 34.948 1.960 -31.770 1.00 73.31 492 GLU A CA 1
ATOM 3951 C C . GLU A 1 492 ? 34.091 1.285 -32.865 1.00 73.31 492 GLU A C 1
ATOM 3953 O O . GLU A 1 492 ? 34.343 0.148 -33.270 1.00 73.31 492 GLU A O 1
ATOM 3958 N N . GLY A 1 493 ? 33.075 1.995 -33.373 1.00 80.38 493 GLY A N 1
ATOM 3959 C CA . GLY A 1 493 ? 32.322 1.615 -34.579 1.00 80.38 493 GLY A CA 1
ATOM 3960 C C . GLY A 1 493 ? 31.166 0.624 -34.387 1.00 80.38 493 GLY A C 1
ATOM 3961 O O . GLY A 1 493 ? 30.618 0.137 -35.380 1.00 80.38 493 GLY A O 1
ATOM 3962 N N . LEU A 1 494 ? 30.759 0.311 -33.151 1.00 88.25 494 LEU A N 1
ATOM 3963 C CA . LEU A 1 494 ? 29.642 -0.608 -32.899 1.00 88.25 494 LEU A CA 1
ATOM 3964 C C . LEU A 1 494 ? 28.291 0.023 -33.304 1.00 88.25 494 LEU A C 1
ATOM 3966 O O . LEU A 1 494 ? 27.474 -0.644 -33.948 1.00 88.25 494 LEU A O 1
ATOM 3970 N N . LEU A 1 495 ? 28.093 1.321 -33.049 1.00 89.88 495 LEU A N 1
ATOM 3971 C CA . LEU A 1 495 ? 26.949 2.106 -33.550 1.00 89.88 495 LEU A CA 1
ATOM 3972 C C . LEU A 1 495 ? 26.730 1.995 -35.070 1.00 89.88 495 LEU A C 1
ATOM 3974 O O . LEU A 1 495 ? 25.596 1.797 -35.512 1.00 89.88 495 LEU A O 1
ATOM 3978 N N . ASP A 1 496 ? 27.794 2.073 -35.877 1.00 91.44 496 ASP A N 1
ATOM 3979 C CA . ASP A 1 496 ? 27.705 1.965 -37.342 1.00 91.44 496 ASP A CA 1
ATOM 3980 C C . ASP A 1 496 ? 27.201 0.580 -37.784 1.00 91.44 496 ASP A C 1
ATOM 3982 O O . ASP A 1 496 ? 26.409 0.453 -38.728 1.00 91.44 496 ASP A O 1
ATOM 3986 N N . LYS A 1 497 ? 27.605 -0.476 -37.068 1.00 92.44 497 LYS A N 1
ATOM 3987 C CA . LYS A 1 497 ? 27.139 -1.847 -37.322 1.00 92.44 497 LYS A CA 1
ATOM 3988 C C . LYS A 1 497 ? 25.667 -2.015 -36.959 1.00 92.44 497 LYS A C 1
ATOM 3990 O O . LYS A 1 497 ? 24.907 -2.571 -37.753 1.00 92.44 497 LYS A O 1
ATOM 3995 N N . PHE A 1 498 ? 25.227 -1.475 -35.820 1.00 93.81 498 PHE A N 1
ATOM 3996 C CA . PHE A 1 498 ? 23.804 -1.457 -35.461 1.00 93.81 498 PHE A CA 1
ATOM 3997 C C . PHE A 1 498 ? 22.968 -0.663 -36.467 1.00 93.81 498 PHE A C 1
ATOM 3999 O O . PHE A 1 498 ? 21.904 -1.123 -36.876 1.00 93.81 498 PHE A O 1
ATOM 4006 N N . GLN A 1 499 ? 23.461 0.479 -36.941 1.00 94.00 499 GLN A N 1
ATOM 4007 C CA . GLN A 1 499 ? 22.811 1.265 -37.989 1.00 94.00 499 GLN A CA 1
ATOM 4008 C C . GLN A 1 499 ? 22.621 0.456 -39.283 1.00 94.00 499 GLN A C 1
ATOM 4010 O O . GLN A 1 499 ? 21.525 0.443 -39.854 1.00 94.00 499 GLN A O 1
ATOM 4015 N N . LYS A 1 500 ? 23.656 -0.272 -39.725 1.00 94.50 500 LYS A N 1
ATOM 4016 C CA . LYS A 1 500 ? 23.583 -1.195 -40.872 1.00 94.50 500 LYS A CA 1
ATOM 4017 C C . LYS A 1 500 ? 22.587 -2.331 -40.613 1.00 94.50 500 LYS A C 1
ATOM 4019 O O . LYS A 1 500 ? 21.740 -2.594 -41.467 1.00 94.50 500 LYS A O 1
ATOM 4024 N N . LEU A 1 501 ? 22.619 -2.948 -39.431 1.00 95.06 501 LEU A N 1
ATOM 4025 C CA . LEU A 1 501 ? 21.706 -4.024 -39.035 1.00 95.06 501 LEU A CA 1
ATOM 4026 C C . LEU A 1 501 ? 20.240 -3.575 -39.068 1.00 95.06 501 LEU A C 1
ATOM 4028 O O . LEU A 1 501 ? 19.425 -4.176 -39.771 1.00 95.06 501 LEU A O 1
ATOM 4032 N N . PHE A 1 502 ? 19.909 -2.484 -38.371 1.00 94.50 502 PHE A N 1
ATOM 4033 C CA . PHE A 1 502 ? 18.548 -1.951 -38.299 1.00 94.50 502 PHE A CA 1
ATOM 4034 C C . PHE A 1 502 ? 18.016 -1.485 -39.660 1.00 94.50 502 PHE A C 1
ATOM 4036 O O . PHE A 1 502 ? 16.818 -1.622 -39.922 1.00 94.50 502 PHE A O 1
ATOM 4043 N N . SER A 1 503 ? 18.893 -1.032 -40.566 1.00 94.19 503 SER A N 1
ATOM 4044 C CA . SER A 1 503 ? 18.507 -0.738 -41.953 1.00 94.19 503 SER A CA 1
ATOM 4045 C C . SER A 1 503 ? 17.986 -1.983 -42.691 1.00 94.19 503 SER A C 1
ATOM 4047 O O . SER A 1 503 ? 16.982 -1.905 -43.404 1.00 94.19 503 SER A O 1
ATOM 4049 N N . ASN A 1 504 ? 18.591 -3.149 -42.441 1.00 92.69 504 ASN A N 1
ATOM 4050 C CA . ASN A 1 504 ? 18.259 -4.416 -43.096 1.00 92.69 504 ASN A CA 1
ATOM 4051 C C . ASN A 1 504 ? 17.077 -5.158 -42.449 1.00 92.69 504 ASN A C 1
ATOM 4053 O O . ASN A 1 504 ? 16.456 -5.997 -43.102 1.00 92.69 504 ASN A O 1
ATOM 4057 N N . ILE A 1 505 ? 16.714 -4.827 -41.204 1.00 91.69 505 ILE A N 1
ATOM 4058 C CA . ILE A 1 505 ? 15.541 -5.387 -40.501 1.00 91.69 505 ILE A CA 1
ATOM 4059 C C . ILE A 1 505 ? 14.388 -4.385 -40.354 1.00 91.69 505 ILE A C 1
ATOM 4061 O O . ILE A 1 505 ? 13.490 -4.567 -39.534 1.00 91.69 505 ILE A O 1
ATOM 4065 N N . ARG A 1 506 ? 14.365 -3.315 -41.160 1.00 85.81 506 ARG A N 1
ATOM 4066 C CA . ARG A 1 506 ? 13.398 -2.211 -41.020 1.00 85.81 506 ARG A CA 1
ATOM 4067 C C . ARG A 1 506 ? 11.925 -2.649 -41.019 1.00 85.81 506 ARG A C 1
ATOM 4069 O O . ARG A 1 506 ? 11.121 -1.972 -40.381 1.00 85.81 506 ARG A O 1
ATOM 4076 N N . LYS A 1 507 ? 11.568 -3.752 -41.686 1.00 84.00 507 LYS A N 1
ATOM 4077 C CA . LYS A 1 507 ? 10.192 -4.289 -41.763 1.00 84.00 507 LYS A CA 1
ATOM 4078 C C . LYS A 1 507 ? 9.912 -5.475 -40.825 1.00 84.00 507 LYS A C 1
ATOM 4080 O O . LYS A 1 507 ? 8.813 -6.005 -40.852 1.00 84.00 507 LYS A O 1
ATOM 4085 N N . GLU A 1 508 ? 10.880 -5.897 -40.018 1.00 78.56 508 GLU A N 1
ATOM 4086 C CA . GLU A 1 508 ? 10.794 -7.117 -39.204 1.00 78.56 508 GLU A CA 1
ATOM 4087 C C . GLU A 1 508 ? 10.578 -6.746 -37.728 1.00 78.56 508 GLU A C 1
ATOM 4089 O O . GLU A 1 508 ? 11.549 -6.593 -36.985 1.00 78.56 508 GLU A O 1
ATOM 4094 N N . SER A 1 509 ? 9.324 -6.547 -37.304 1.00 72.31 509 SER A N 1
ATOM 4095 C CA . SER A 1 509 ? 8.980 -6.152 -35.922 1.00 72.31 509 SER A CA 1
ATOM 4096 C C . SER A 1 509 ? 9.572 -7.112 -34.885 1.00 72.31 509 SER A C 1
ATOM 4098 O O . SER A 1 509 ? 10.350 -6.691 -34.031 1.00 72.31 509 SER A O 1
ATOM 4100 N N . SER A 1 510 ? 9.333 -8.414 -35.052 1.00 71.06 510 SER A N 1
ATOM 4101 C CA . SER A 1 510 ? 9.787 -9.468 -34.132 1.00 71.06 510 SER A CA 1
ATOM 4102 C C . SER A 1 510 ? 11.303 -9.480 -33.882 1.00 71.06 510 SER A C 1
ATOM 4104 O O . SER A 1 510 ? 11.759 -9.703 -32.756 1.00 71.06 510 SER A O 1
ATOM 4106 N N . LYS A 1 511 ? 12.106 -9.196 -34.917 1.00 81.88 511 LYS A N 1
ATOM 4107 C CA . LYS A 1 511 ? 13.573 -9.111 -34.811 1.00 81.88 511 LYS A CA 1
ATOM 4108 C C . LYS A 1 511 ? 14.015 -7.882 -34.025 1.00 81.88 511 LYS A C 1
ATOM 4110 O O . LYS A 1 511 ? 14.940 -7.975 -33.221 1.00 81.88 511 LYS A O 1
ATOM 4115 N N . LYS A 1 512 ? 13.359 -6.737 -34.235 1.00 84.56 512 LYS A N 1
ATOM 4116 C CA . LYS A 1 512 ? 13.660 -5.506 -33.489 1.00 84.56 512 LYS A CA 1
ATOM 4117 C C . LYS A 1 512 ? 13.338 -5.665 -32.010 1.00 84.56 512 LYS A C 1
ATOM 4119 O O . LYS A 1 512 ? 14.160 -5.283 -31.184 1.00 84.56 512 LYS A O 1
ATOM 4124 N N . ASP A 1 513 ? 12.202 -6.277 -31.690 1.00 76.50 513 ASP A N 1
ATOM 4125 C CA . ASP A 1 513 ? 11.788 -6.503 -30.304 1.00 76.50 513 ASP A CA 1
ATOM 4126 C C . ASP A 1 513 ? 12.733 -7.477 -29.593 1.00 76.50 513 ASP A C 1
ATOM 4128 O O . ASP A 1 513 ? 13.177 -7.223 -28.472 1.00 76.50 513 ASP A O 1
ATOM 4132 N N . SER A 1 514 ? 13.140 -8.545 -30.286 1.00 78.38 514 SER A N 1
ATOM 4133 C CA . SER A 1 514 ? 14.132 -9.498 -29.776 1.00 78.38 514 SER A CA 1
ATOM 4134 C C . SER A 1 514 ? 15.492 -8.843 -29.515 1.00 78.38 514 SER A C 1
ATOM 4136 O O . SER A 1 514 ? 16.154 -9.172 -28.525 1.00 78.38 514 SER A O 1
ATOM 4138 N N . LEU A 1 515 ? 15.924 -7.923 -30.382 1.00 88.88 515 LEU A N 1
ATOM 4139 C CA . LEU A 1 515 ? 17.159 -7.161 -30.194 1.00 88.88 515 LEU A CA 1
ATOM 4140 C C . LEU A 1 515 ? 17.047 -6.168 -29.041 1.00 88.88 515 LEU A C 1
ATOM 4142 O O . LEU A 1 515 ? 17.942 -6.148 -28.205 1.00 88.88 515 LEU A O 1
ATOM 4146 N N . LEU A 1 516 ? 15.960 -5.396 -28.955 1.00 86.38 516 LEU A N 1
ATOM 4147 C CA . LEU A 1 516 ? 15.726 -4.479 -27.838 1.00 86.38 516 LEU A CA 1
ATOM 4148 C C . LEU A 1 516 ? 15.763 -5.233 -26.504 1.00 86.38 516 LEU A C 1
ATOM 4150 O O . LEU A 1 516 ? 16.453 -4.808 -25.585 1.00 86.38 516 LEU A O 1
ATOM 4154 N N . TYR A 1 517 ? 15.102 -6.391 -26.420 1.00 82.88 517 TYR A N 1
ATOM 4155 C CA . TYR A 1 517 ? 15.176 -7.249 -25.239 1.00 82.88 517 TYR A CA 1
ATOM 4156 C C . TYR A 1 517 ? 16.621 -7.659 -24.909 1.00 82.88 517 TYR A C 1
ATOM 4158 O O . TYR A 1 517 ? 17.053 -7.518 -23.767 1.00 82.88 517 TYR A O 1
ATOM 4166 N N . GLY A 1 518 ? 17.386 -8.135 -25.897 1.00 84.06 518 GLY A N 1
ATOM 4167 C CA . GLY A 1 518 ? 18.784 -8.527 -25.694 1.00 84.06 518 GLY A CA 1
ATOM 4168 C C . GLY A 1 518 ? 19.667 -7.363 -25.228 1.00 84.06 518 GLY A C 1
ATOM 4169 O O . GLY A 1 518 ? 20.391 -7.501 -24.247 1.00 84.06 518 GLY A O 1
ATOM 4170 N N . ILE A 1 519 ? 19.566 -6.208 -25.892 1.00 89.75 519 ILE A N 1
ATOM 4171 C CA . ILE A 1 519 ? 20.355 -5.002 -25.601 1.00 89.75 519 ILE A CA 1
ATOM 4172 C C . ILE A 1 519 ? 20.018 -4.471 -24.209 1.00 89.75 519 ILE A C 1
ATOM 4174 O O . ILE A 1 519 ? 20.916 -4.253 -23.406 1.00 89.75 519 ILE A O 1
ATOM 4178 N N . THR A 1 520 ? 18.739 -4.297 -23.880 1.00 86.00 520 THR A N 1
ATOM 4179 C CA . THR A 1 520 ? 18.358 -3.724 -22.585 1.00 86.00 520 THR A CA 1
ATOM 4180 C C . THR A 1 520 ? 18.816 -4.598 -21.416 1.00 86.00 520 THR A C 1
ATOM 4182 O O . THR A 1 520 ? 19.278 -4.066 -20.413 1.00 86.00 520 THR A O 1
ATOM 4185 N N . ASN A 1 521 ? 18.728 -5.928 -21.536 1.00 81.62 521 ASN A N 1
ATOM 4186 C CA . ASN A 1 521 ? 19.153 -6.828 -20.461 1.00 81.62 521 ASN A CA 1
ATOM 4187 C C . ASN A 1 521 ? 20.680 -6.957 -20.358 1.00 81.62 521 ASN A C 1
ATOM 4189 O O . ASN A 1 521 ? 21.198 -7.109 -19.253 1.00 81.62 521 ASN A O 1
ATOM 4193 N N . VAL A 1 522 ? 21.418 -6.886 -21.474 1.00 87.25 522 VAL A N 1
ATOM 4194 C CA . VAL A 1 522 ? 22.885 -7.021 -21.434 1.00 87.25 522 VAL A CA 1
ATOM 4195 C C . VAL A 1 522 ? 23.550 -5.868 -20.687 1.00 87.25 522 VAL A C 1
ATOM 4197 O O . VAL A 1 522 ? 24.574 -6.090 -20.056 1.00 87.25 522 VAL A O 1
ATOM 4200 N N . LEU A 1 523 ? 22.930 -4.685 -20.651 1.00 85.94 523 LEU A N 1
ATOM 4201 C CA . LEU A 1 523 ? 23.430 -3.516 -19.917 1.00 85.94 523 LEU A CA 1
ATOM 4202 C C . LEU A 1 523 ? 23.541 -3.730 -18.395 1.00 85.94 523 LEU A C 1
ATOM 4204 O O . LEU A 1 523 ? 24.267 -2.997 -17.735 1.00 85.94 523 LEU A O 1
ATOM 4208 N N . GLU A 1 524 ? 22.875 -4.740 -17.827 1.00 80.88 524 GLU A N 1
ATOM 4209 C CA . GLU A 1 524 ? 22.990 -5.110 -16.403 1.00 80.88 524 GLU A CA 1
ATOM 4210 C C . GLU A 1 524 ? 24.166 -6.081 -16.121 1.00 80.88 524 GLU A C 1
ATOM 4212 O O . GLU A 1 524 ? 24.343 -6.582 -15.000 1.00 80.88 524 GLU A O 1
ATOM 4217 N N . THR A 1 525 ? 24.957 -6.394 -17.150 1.00 83.94 525 THR A N 1
ATOM 4218 C CA . THR A 1 525 ? 26.110 -7.301 -17.085 1.00 83.94 525 THR A CA 1
ATOM 4219 C C . THR A 1 525 ? 27.338 -6.614 -16.487 1.00 83.94 525 THR A C 1
ATOM 4221 O O . THR A 1 525 ? 27.479 -5.397 -16.570 1.00 83.94 525 THR A O 1
ATOM 4224 N N . ASP A 1 526 ? 28.241 -7.394 -15.882 1.00 82.94 526 ASP A N 1
ATOM 4225 C CA . ASP A 1 526 ? 29.529 -6.891 -15.403 1.00 82.94 526 ASP A CA 1
ATOM 4226 C C . ASP A 1 526 ? 30.282 -6.115 -16.501 1.00 82.94 526 ASP A C 1
ATOM 4228 O O . ASP A 1 526 ? 30.415 -6.574 -17.641 1.00 82.94 526 ASP A O 1
ATOM 4232 N N . THR A 1 527 ? 30.788 -4.929 -16.153 1.00 84.12 527 THR A N 1
ATOM 4233 C CA . THR A 1 527 ? 31.438 -4.019 -17.103 1.00 84.12 527 THR A CA 1
ATOM 4234 C C . THR A 1 527 ? 32.664 -4.649 -17.768 1.00 84.12 527 THR A C 1
ATOM 4236 O O . THR A 1 527 ? 32.937 -4.357 -18.928 1.00 84.12 527 THR A O 1
ATOM 4239 N N . GLN A 1 528 ? 33.396 -5.542 -17.091 1.00 84.88 528 GLN A N 1
ATOM 4240 C CA . GLN A 1 528 ? 34.542 -6.224 -17.695 1.00 84.88 528 GLN A CA 1
ATOM 4241 C C . GLN A 1 528 ? 34.098 -7.209 -18.793 1.00 84.88 528 GLN A C 1
ATOM 4243 O O . GLN A 1 528 ? 34.758 -7.304 -19.827 1.00 84.88 528 GLN A O 1
ATOM 4248 N N . ILE A 1 529 ? 32.958 -7.893 -18.623 1.00 87.69 529 ILE A N 1
ATOM 4249 C CA . ILE A 1 529 ? 32.377 -8.759 -19.668 1.00 87.69 529 ILE A CA 1
ATOM 4250 C C . ILE A 1 529 ? 31.908 -7.915 -20.857 1.00 87.69 529 ILE A C 1
ATOM 4252 O O . ILE A 1 529 ? 32.137 -8.300 -22.002 1.00 87.69 529 ILE A O 1
ATOM 4256 N N . LEU A 1 530 ? 31.279 -6.762 -20.603 1.00 89.06 530 LEU A N 1
ATOM 4257 C CA . LEU A 1 530 ? 30.832 -5.856 -21.667 1.00 89.06 530 LEU A CA 1
ATOM 4258 C C . LEU A 1 530 ? 32.000 -5.322 -22.503 1.00 89.06 530 LEU A C 1
ATOM 4260 O O . LEU A 1 530 ? 31.887 -5.292 -23.727 1.00 89.06 530 LEU A O 1
ATOM 4264 N N . LYS A 1 531 ? 33.135 -4.987 -21.877 1.00 88.44 531 LYS A N 1
ATOM 4265 C CA . LYS A 1 531 ? 34.366 -4.599 -22.586 1.00 88.44 531 LYS A CA 1
ATOM 4266 C C . LYS A 1 531 ? 34.876 -5.715 -23.499 1.00 88.44 531 LYS A C 1
ATOM 4268 O O . LYS A 1 531 ? 35.067 -5.488 -24.690 1.00 88.44 531 LYS A O 1
ATOM 4273 N N . LEU A 1 532 ? 35.003 -6.940 -22.981 1.00 88.50 532 LEU A N 1
ATOM 4274 C CA . LEU A 1 532 ? 35.440 -8.098 -23.776 1.00 88.50 532 LEU A CA 1
ATOM 4275 C C . LEU A 1 532 ? 34.472 -8.421 -24.928 1.00 88.50 532 LEU A C 1
ATOM 4277 O O . LEU A 1 532 ? 34.897 -8.746 -26.039 1.00 88.50 532 LEU A O 1
ATOM 4281 N N . LEU A 1 533 ? 33.162 -8.307 -24.684 1.00 89.81 533 LEU A N 1
ATOM 4282 C CA . LEU A 1 533 ? 32.140 -8.447 -25.718 1.00 89.81 533 LEU A CA 1
ATOM 4283 C C . LEU A 1 533 ? 32.292 -7.365 -26.794 1.00 89.81 533 LEU A C 1
ATOM 4285 O O . LEU A 1 533 ? 32.226 -7.684 -27.980 1.00 89.81 533 LEU A O 1
ATOM 4289 N N . GLY A 1 534 ? 32.524 -6.118 -26.384 1.00 87.81 534 GLY A N 1
ATOM 4290 C CA . GLY A 1 534 ? 32.773 -4.973 -27.255 1.00 87.81 534 GLY A CA 1
ATOM 4291 C C . GLY A 1 534 ? 33.966 -5.190 -28.176 1.00 87.81 534 GLY A C 1
ATOM 4292 O O . GLY A 1 534 ? 33.809 -5.178 -29.397 1.00 87.81 534 GLY A O 1
ATOM 4293 N N . GLU A 1 535 ? 35.132 -5.488 -27.598 1.00 86.62 535 GLU A N 1
ATOM 4294 C CA . GLU A 1 535 ? 36.359 -5.820 -28.332 1.00 86.62 535 GLU A CA 1
ATOM 4295 C C . GLU A 1 535 ? 36.111 -6.929 -29.360 1.00 86.62 535 GLU A C 1
ATOM 4297 O O . GLU A 1 535 ? 36.556 -6.848 -30.509 1.00 86.62 535 GLU A O 1
ATOM 4302 N N . LYS A 1 536 ? 35.340 -7.957 -28.986 1.00 88.56 536 LYS A N 1
ATOM 4303 C CA . LYS A 1 536 ? 35.047 -9.060 -29.896 1.00 88.56 536 LYS A CA 1
ATOM 4304 C C . LYS A 1 536 ? 34.100 -8.668 -31.020 1.00 88.56 536 LYS A C 1
ATOM 4306 O O . LYS A 1 536 ? 34.376 -8.968 -32.184 1.00 88.56 536 LYS A O 1
ATOM 4311 N N . LEU A 1 537 ? 33.009 -7.979 -30.700 1.00 89.75 537 LEU A N 1
ATOM 4312 C CA . LEU A 1 537 ? 32.049 -7.482 -31.682 1.00 89.75 537 LEU A CA 1
ATOM 4313 C C . LEU A 1 537 ? 32.685 -6.469 -32.639 1.00 89.75 537 LEU A C 1
ATOM 4315 O O . LEU A 1 537 ? 32.286 -6.418 -33.803 1.00 89.75 537 LEU A O 1
ATOM 4319 N N . ALA A 1 538 ? 33.709 -5.722 -32.217 1.00 85.88 538 ALA A N 1
ATOM 4320 C CA . ALA A 1 538 ? 34.488 -4.850 -33.094 1.00 85.88 538 ALA A CA 1
ATOM 4321 C C . ALA A 1 538 ? 35.170 -5.636 -34.232 1.00 85.88 538 ALA A C 1
ATOM 4323 O O . ALA A 1 538 ? 35.175 -5.178 -35.377 1.00 85.88 538 ALA A O 1
ATOM 4324 N N . THR A 1 539 ? 35.642 -6.858 -33.960 1.00 86.12 539 THR A N 1
ATOM 4325 C CA . THR A 1 539 ? 36.322 -7.718 -34.952 1.00 86.12 539 THR A CA 1
ATOM 4326 C C . THR A 1 539 ? 35.385 -8.479 -35.898 1.00 86.12 539 THR A C 1
ATOM 4328 O O . THR A 1 539 ? 35.819 -8.911 -36.964 1.00 86.12 539 THR A O 1
ATOM 4331 N N . ILE A 1 540 ? 34.102 -8.622 -35.550 1.00 89.31 540 ILE A N 1
ATOM 4332 C CA . ILE A 1 540 ? 33.107 -9.362 -36.342 1.00 89.31 540 ILE A CA 1
ATOM 4333 C C . ILE A 1 540 ? 32.303 -8.384 -37.212 1.00 89.31 540 ILE A C 1
ATOM 4335 O O . ILE A 1 540 ? 31.702 -7.446 -36.688 1.00 89.31 540 ILE A O 1
ATOM 4339 N N . ASP A 1 541 ? 32.250 -8.577 -38.534 1.00 86.69 541 ASP A N 1
ATOM 4340 C CA . ASP A 1 541 ? 31.281 -7.846 -39.372 1.00 86.69 541 ASP A CA 1
ATOM 4341 C C . ASP A 1 541 ? 29.896 -8.468 -39.181 1.00 86.69 541 ASP A C 1
ATOM 4343 O O . ASP A 1 541 ? 29.708 -9.670 -39.371 1.00 86.69 541 ASP A O 1
ATOM 4347 N N . PHE A 1 542 ? 28.931 -7.644 -38.786 1.00 89.81 542 PHE A N 1
ATOM 4348 C CA . PHE A 1 542 ? 27.534 -8.031 -38.681 1.00 89.81 542 PHE A CA 1
ATOM 4349 C C . PHE A 1 542 ? 26.653 -6.880 -39.154 1.00 89.81 542 PHE A C 1
ATOM 4351 O O . PHE A 1 542 ? 26.962 -5.700 -38.984 1.00 89.81 542 PHE A O 1
ATOM 4358 N N . GLY A 1 543 ? 25.543 -7.229 -39.789 1.00 85.56 543 GLY A N 1
ATOM 4359 C CA . GLY A 1 543 ? 24.601 -6.249 -40.318 1.00 85.56 543 GLY A CA 1
ATOM 4360 C C . GLY A 1 543 ? 23.558 -6.835 -41.257 1.00 85.56 543 GLY A C 1
ATOM 4361 O O . GLY A 1 543 ? 22.699 -6.097 -41.723 1.00 85.56 543 GLY A O 1
ATOM 4362 N N . SER A 1 544 ? 23.619 -8.130 -41.565 1.00 87.88 544 SER A N 1
ATOM 4363 C CA . SER A 1 544 ? 22.614 -8.830 -42.362 1.00 87.88 544 SER A CA 1
ATOM 4364 C C . SER A 1 544 ? 21.339 -9.116 -41.557 1.00 87.88 544 SER A C 1
ATOM 4366 O O . SER A 1 544 ? 21.306 -9.020 -40.332 1.00 87.88 544 SER A O 1
ATOM 4368 N N . LYS A 1 545 ? 20.261 -9.519 -42.240 1.00 85.44 545 LYS A N 1
ATOM 4369 C CA . LYS A 1 545 ? 18.997 -9.898 -41.583 1.00 85.44 545 LYS A CA 1
ATOM 4370 C C . LYS A 1 545 ? 19.146 -11.143 -40.690 1.00 85.44 545 LYS A C 1
ATOM 4372 O O . LYS A 1 545 ? 18.417 -11.278 -39.703 1.00 85.44 545 LYS A O 1
ATOM 4377 N N . GLN A 1 546 ? 20.047 -12.056 -41.049 1.00 84.50 546 GLN A N 1
ATOM 4378 C CA . GLN A 1 546 ? 20.344 -13.269 -40.286 1.00 84.50 546 GLN A CA 1
ATOM 4379 C C . GLN A 1 546 ? 21.091 -12.941 -38.989 1.00 84.50 546 GLN A C 1
ATOM 4381 O O . GLN A 1 546 ? 20.790 -13.528 -37.954 1.00 84.50 546 GLN A O 1
ATOM 4386 N N . ASP A 1 547 ? 21.973 -11.940 -39.024 1.00 90.06 547 ASP A N 1
ATOM 4387 C CA . ASP A 1 547 ? 22.772 -11.529 -37.864 1.00 90.06 547 ASP A CA 1
ATOM 4388 C C . ASP A 1 547 ? 21.924 -11.008 -36.699 1.00 90.06 547 ASP A C 1
ATOM 4390 O O . ASP A 1 547 ? 22.359 -11.076 -35.556 1.00 90.06 547 ASP A O 1
ATOM 4394 N N . ALA A 1 548 ? 20.710 -10.509 -36.960 1.00 87.19 548 ALA A N 1
ATOM 4395 C CA . ALA A 1 548 ? 19.818 -10.006 -35.915 1.00 87.19 548 ALA A CA 1
ATOM 4396 C C . ALA A 1 548 ? 19.452 -11.085 -34.882 1.00 87.19 548 ALA A C 1
ATOM 4398 O O . ALA A 1 548 ? 19.438 -10.804 -33.684 1.00 87.19 548 ALA A O 1
ATOM 4399 N N . ASP A 1 549 ? 19.191 -12.314 -35.337 1.00 82.81 549 ASP A N 1
ATOM 4400 C CA . ASP A 1 549 ? 18.824 -13.414 -34.437 1.00 82.81 549 ASP A CA 1
ATOM 4401 C C . ASP A 1 549 ? 20.056 -13.880 -33.662 1.00 82.81 549 ASP A C 1
ATOM 4403 O O . ASP A 1 549 ? 20.004 -14.016 -32.443 1.00 82.81 549 ASP A O 1
ATOM 4407 N N . SER A 1 550 ? 21.188 -14.036 -34.356 1.00 88.44 550 SER A N 1
ATOM 4408 C CA . SER A 1 550 ? 22.463 -14.430 -33.753 1.00 88.44 550 SER A CA 1
ATOM 4409 C C . SER A 1 550 ? 22.954 -13.418 -32.720 1.00 88.44 550 SER A C 1
ATOM 4411 O O . SER A 1 550 ? 23.463 -13.809 -31.673 1.00 88.44 550 SER A O 1
ATOM 4413 N N . LEU A 1 551 ? 22.788 -12.119 -32.982 1.00 91.88 551 LEU A N 1
ATOM 4414 C CA . LEU A 1 551 ? 23.155 -11.065 -32.043 1.00 91.88 551 LEU A CA 1
ATOM 4415 C C . LEU A 1 551 ? 22.220 -11.055 -30.834 1.00 91.88 551 LEU A C 1
ATOM 4417 O O . LEU A 1 551 ? 22.702 -11.018 -29.708 1.00 91.88 551 LEU A O 1
ATOM 4421 N N . SER A 1 552 ? 20.900 -11.129 -31.041 1.00 84.38 552 SER A N 1
ATOM 4422 C CA . SER A 1 552 ? 19.946 -11.222 -29.925 1.00 84.38 552 SER A CA 1
ATOM 4423 C C . SER A 1 552 ? 20.262 -12.422 -29.029 1.00 84.38 552 SER A C 1
ATOM 4425 O O . SER A 1 552 ? 20.321 -12.286 -27.807 1.00 84.38 552 SER A O 1
ATOM 4427 N N . GLU A 1 553 ? 20.547 -13.571 -29.639 1.00 83.06 553 GLU A N 1
ATOM 4428 C CA . GLU A 1 553 ? 20.914 -14.797 -28.939 1.00 83.06 553 GLU A CA 1
ATOM 4429 C C . GLU A 1 553 ? 22.232 -14.660 -28.169 1.00 83.06 553 GLU A C 1
ATOM 4431 O O . GLU A 1 553 ? 22.314 -15.046 -27.002 1.00 83.06 553 GLU A O 1
ATOM 4436 N N . LEU A 1 554 ? 23.256 -14.062 -28.786 1.00 89.06 554 LEU A N 1
ATOM 4437 C CA . LEU A 1 554 ? 24.528 -13.780 -28.126 1.00 89.06 554 LEU A CA 1
ATOM 4438 C C . LEU A 1 554 ? 24.317 -12.945 -26.860 1.00 89.06 554 LEU A C 1
ATOM 4440 O O . LEU A 1 554 ? 24.793 -13.327 -25.793 1.00 89.06 554 LEU A O 1
ATOM 4444 N N . LEU A 1 555 ? 23.577 -11.837 -26.965 1.00 88.44 555 LEU A N 1
ATOM 4445 C CA . LEU A 1 555 ? 23.329 -10.935 -25.840 1.00 88.44 555 LEU A CA 1
ATOM 4446 C C . LEU A 1 555 ? 22.593 -11.649 -24.698 1.00 88.44 555 LEU A C 1
ATOM 4448 O O . LEU A 1 555 ? 23.005 -11.538 -23.544 1.00 88.44 555 LEU A O 1
ATOM 4452 N N . ARG A 1 556 ? 21.568 -12.456 -25.007 1.00 79.38 556 ARG A N 1
ATOM 4453 C CA . ARG A 1 556 ? 20.856 -13.268 -24.001 1.00 79.38 556 ARG A CA 1
ATOM 4454 C C . ARG A 1 556 ? 21.784 -14.259 -23.301 1.00 79.38 556 ARG A C 1
ATOM 4456 O O . ARG A 1 556 ? 21.720 -14.406 -22.082 1.00 79.38 556 ARG A O 1
ATOM 4463 N N . ARG A 1 557 ? 22.682 -14.913 -24.043 1.00 79.94 557 ARG A N 1
ATOM 4464 C CA . ARG A 1 557 ? 23.649 -15.859 -23.466 1.00 79.94 557 ARG A CA 1
ATOM 4465 C C . ARG A 1 557 ? 24.694 -15.179 -22.589 1.00 79.94 557 ARG A C 1
ATOM 4467 O O . ARG A 1 557 ? 25.086 -15.759 -21.582 1.00 79.94 557 ARG A O 1
ATOM 4474 N N . ILE A 1 558 ? 25.117 -13.964 -22.930 1.00 84.56 558 ILE A N 1
ATOM 4475 C CA . ILE A 1 558 ? 26.015 -13.169 -22.083 1.00 84.56 558 ILE A CA 1
ATOM 4476 C C . ILE A 1 558 ? 25.334 -12.788 -20.766 1.00 84.56 558 ILE A C 1
ATOM 4478 O O . ILE A 1 558 ? 25.919 -12.995 -19.703 1.00 84.56 558 ILE A O 1
ATOM 4482 N N . VAL A 1 559 ? 24.082 -12.321 -20.822 1.00 78.31 559 VAL A N 1
ATOM 4483 C CA . VAL A 1 559 ? 23.270 -12.050 -19.620 1.00 78.31 559 VAL A CA 1
ATOM 4484 C C . VAL A 1 559 ? 23.185 -13.293 -18.738 1.00 78.31 559 VAL A C 1
ATOM 4486 O O . VAL A 1 559 ? 23.402 -13.228 -17.528 1.00 78.31 559 VAL A O 1
ATOM 4489 N N . PHE A 1 560 ? 22.898 -14.440 -19.352 1.00 74.12 560 PHE A N 1
ATOM 4490 C CA . PHE A 1 560 ? 22.802 -15.717 -18.660 1.00 74.12 560 PHE A CA 1
ATOM 4491 C C . PHE A 1 560 ? 24.126 -16.137 -18.003 1.00 74.12 560 PHE A C 1
ATOM 4493 O O . PHE A 1 560 ? 24.145 -16.460 -16.816 1.00 74.12 560 PHE A O 1
ATOM 4500 N N . LEU A 1 561 ? 25.243 -16.062 -18.733 1.00 78.19 561 LEU A N 1
ATOM 4501 C CA . LEU A 1 561 ? 26.578 -16.391 -18.227 1.00 78.19 561 LEU A CA 1
ATOM 4502 C C . LEU A 1 561 ? 26.965 -15.519 -17.023 1.00 78.19 561 LEU A C 1
ATOM 4504 O O . LEU A 1 561 ? 27.406 -16.036 -15.999 1.00 78.19 561 LEU A O 1
ATOM 4508 N N . ASN A 1 562 ? 26.735 -14.208 -17.115 1.00 78.69 562 ASN A N 1
ATOM 4509 C CA . ASN A 1 562 ? 26.991 -13.264 -16.027 1.00 78.69 562 ASN A CA 1
ATOM 4510 C C . ASN A 1 562 ? 26.216 -13.617 -14.747 1.00 78.69 562 ASN A C 1
ATOM 4512 O O . ASN A 1 562 ? 26.742 -13.503 -13.641 1.00 78.69 562 ASN A O 1
ATOM 4516 N N . ARG A 1 563 ? 24.969 -14.080 -14.881 1.00 73.38 563 ARG A N 1
ATOM 4517 C CA . ARG A 1 563 ? 24.158 -14.499 -13.729 1.00 73.38 563 ARG A CA 1
ATOM 4518 C C . ARG A 1 563 ? 24.681 -15.778 -13.080 1.00 73.38 563 ARG A C 1
ATOM 4520 O O . ARG A 1 563 ? 24.713 -15.840 -11.855 1.00 73.38 563 ARG A O 1
ATOM 4527 N N . ILE A 1 564 ? 25.124 -16.764 -13.865 1.00 72.69 564 ILE A N 1
ATOM 4528 C CA . ILE A 1 564 ? 25.728 -17.993 -13.321 1.00 72.69 564 ILE A CA 1
ATOM 4529 C C . ILE A 1 564 ? 26.960 -17.668 -12.466 1.00 72.69 564 ILE A C 1
ATOM 4531 O O . ILE A 1 564 ? 27.119 -18.225 -11.380 1.00 72.69 564 ILE A O 1
ATOM 4535 N N . GLU A 1 565 ? 27.807 -16.736 -12.904 1.00 73.81 565 GLU A N 1
ATOM 4536 C CA . GLU A 1 565 ? 28.990 -16.350 -12.125 1.00 73.81 565 GLU A CA 1
ATOM 4537 C C . GLU A 1 565 ? 28.642 -15.605 -10.837 1.00 73.81 565 GLU A C 1
ATOM 4539 O O . GLU A 1 565 ? 29.249 -15.867 -9.795 1.00 73.81 565 GLU A O 1
ATOM 4544 N N . LYS A 1 566 ? 27.617 -14.740 -10.861 1.00 69.62 566 LYS A N 1
ATOM 4545 C CA . LYS A 1 566 ? 27.106 -14.123 -9.629 1.00 69.62 566 LYS A CA 1
ATOM 4546 C C . LYS A 1 566 ? 26.710 -15.200 -8.612 1.00 69.62 566 LYS A C 1
ATOM 4548 O O . LYS A 1 566 ? 27.148 -15.114 -7.470 1.00 69.62 566 LYS A O 1
ATOM 4553 N N . ILE A 1 567 ? 25.994 -16.251 -9.030 1.00 65.75 567 ILE A N 1
ATOM 4554 C CA . ILE A 1 567 ? 25.571 -17.366 -8.156 1.00 65.75 567 ILE A CA 1
ATOM 4555 C C . ILE A 1 567 ? 26.766 -18.081 -7.515 1.00 65.75 567 ILE A C 1
ATOM 4557 O O . ILE A 1 567 ? 26.761 -18.308 -6.308 1.00 65.75 567 ILE A O 1
ATOM 4561 N N . LYS A 1 568 ? 27.810 -18.407 -8.287 1.00 61.06 568 LYS A N 1
ATOM 4562 C CA . LYS A 1 568 ? 29.003 -19.083 -7.748 1.00 61.06 568 LYS A CA 1
ATOM 4563 C C . LYS A 1 568 ? 29.736 -18.250 -6.704 1.00 61.06 568 LYS A C 1
ATOM 4565 O O . LYS A 1 568 ? 30.245 -18.808 -5.740 1.00 61.06 568 LYS A O 1
ATOM 4570 N N . SER A 1 569 ? 29.757 -16.930 -6.877 1.00 54.75 569 SER A N 1
ATOM 4571 C CA . SER A 1 569 ? 30.392 -16.032 -5.914 1.00 54.75 569 SER A CA 1
ATOM 4572 C C . SER A 1 569 ? 29.648 -15.924 -4.578 1.00 54.75 569 SER A C 1
ATOM 4574 O O . SER A 1 569 ? 30.271 -15.559 -3.593 1.00 54.75 569 SER A O 1
ATOM 4576 N N . TYR A 1 570 ? 28.355 -16.269 -4.532 1.00 49.56 570 TYR A N 1
ATOM 4577 C CA . TYR A 1 570 ? 27.589 -16.373 -3.284 1.00 49.56 570 TYR A CA 1
ATOM 4578 C C . TYR A 1 570 ? 27.811 -17.712 -2.565 1.00 49.56 570 TYR A C 1
ATOM 4580 O O . TYR A 1 570 ? 27.708 -17.770 -1.349 1.00 49.56 570 TYR A O 1
ATOM 4588 N N . GLN A 1 571 ? 28.147 -18.782 -3.294 1.00 46.16 571 GLN A N 1
ATOM 4589 C CA . GLN A 1 571 ? 28.369 -20.120 -2.724 1.00 46.16 571 GLN A CA 1
ATOM 4590 C C . GLN A 1 571 ? 29.759 -20.303 -2.085 1.00 46.16 571 GLN A C 1
ATOM 4592 O O . GLN A 1 571 ? 29.996 -21.319 -1.440 1.00 46.16 571 GLN A O 1
ATOM 4597 N N . SER A 1 572 ? 30.692 -19.362 -2.273 1.00 42.91 572 SER A N 1
ATOM 4598 C CA . SER A 1 572 ? 32.037 -19.420 -1.677 1.00 42.91 572 SER A CA 1
ATOM 4599 C C . SER A 1 572 ? 32.159 -18.737 -0.313 1.00 42.91 572 SER A C 1
ATOM 4601 O O . SER A 1 572 ? 33.165 -18.945 0.359 1.00 42.91 572 SER A O 1
ATOM 4603 N N . ASP A 1 573 ? 31.165 -17.940 0.090 1.00 35.97 573 ASP A N 1
ATOM 4604 C CA . ASP A 1 573 ? 31.235 -17.073 1.278 1.00 35.97 573 ASP A CA 1
ATOM 4605 C C . ASP A 1 573 ? 30.497 -17.666 2.505 1.00 35.97 573 ASP A C 1
ATOM 4607 O O . ASP A 1 573 ? 30.404 -17.021 3.549 1.00 35.97 573 ASP A O 1
ATOM 4611 N N . ASP A 1 574 ? 30.031 -18.921 2.419 1.00 35.16 574 ASP A N 1
ATOM 4612 C CA . ASP A 1 574 ? 29.264 -19.629 3.467 1.00 35.16 574 ASP A CA 1
ATOM 4613 C C . ASP A 1 574 ? 30.059 -19.967 4.753 1.00 35.16 574 ASP A C 1
ATOM 4615 O O . ASP A 1 574 ? 29.507 -20.567 5.675 1.00 35.16 574 ASP A O 1
ATOM 4619 N N . ASP A 1 575 ? 31.320 -19.538 4.879 1.00 34.03 575 ASP A N 1
ATOM 4620 C CA . ASP A 1 575 ? 32.139 -19.784 6.077 1.00 34.03 575 ASP A CA 1
ATOM 4621 C C . ASP A 1 575 ? 32.304 -18.577 7.025 1.00 34.03 575 ASP A C 1
ATOM 4623 O O . ASP A 1 575 ? 32.961 -18.720 8.059 1.00 34.03 575 ASP A O 1
ATOM 4627 N N . GLN A 1 576 ? 31.704 -17.402 6.775 1.00 30.84 576 GLN A N 1
ATOM 4628 C CA . GLN A 1 576 ? 31.846 -16.260 7.700 1.00 30.84 576 GLN A CA 1
ATOM 4629 C C . GLN A 1 576 ? 30.579 -15.407 7.863 1.00 30.84 576 GLN A C 1
ATOM 4631 O O . GLN A 1 576 ? 30.363 -14.404 7.188 1.00 30.84 576 GLN A O 1
ATOM 4636 N N . TYR A 1 577 ? 29.776 -15.751 8.873 1.00 34.03 577 TYR A N 1
ATOM 4637 C CA . TYR A 1 577 ? 28.846 -14.807 9.490 1.00 34.03 577 TYR A CA 1
ATOM 4638 C C . TYR A 1 577 ? 29.608 -13.861 10.423 1.00 34.03 577 TYR A C 1
ATOM 4640 O O . TYR A 1 577 ? 29.686 -14.118 11.620 1.00 34.03 577 TYR A O 1
ATOM 4648 N N . ASP A 1 578 ? 30.096 -12.742 9.895 1.00 31.56 578 ASP A N 1
ATOM 4649 C CA . ASP A 1 578 ? 30.250 -11.526 10.692 1.00 31.56 578 ASP A CA 1
ATOM 4650 C C . ASP A 1 578 ? 29.621 -10.343 9.948 1.00 31.56 578 ASP A C 1
ATOM 4652 O O . ASP A 1 578 ? 29.906 -10.051 8.787 1.00 31.56 578 ASP A O 1
ATOM 4656 N N . ARG A 1 579 ? 28.664 -9.712 10.633 1.00 42.84 579 ARG A N 1
ATOM 4657 C CA . ARG A 1 579 ? 27.970 -8.504 10.194 1.00 42.84 579 ARG A CA 1
ATOM 4658 C C . ARG A 1 579 ? 28.920 -7.326 10.345 1.00 42.84 579 ARG A C 1
ATOM 4660 O O . ARG A 1 579 ? 29.089 -6.880 11.472 1.00 42.84 579 ARG A O 1
ATOM 4667 N N . ASP A 1 580 ? 29.398 -6.777 9.235 1.00 29.62 580 ASP A N 1
ATOM 4668 C CA . ASP A 1 580 ? 29.899 -5.404 9.193 1.00 29.62 580 ASP A CA 1
ATOM 4669 C C . ASP A 1 580 ? 29.311 -4.628 8.004 1.00 29.62 580 ASP A C 1
ATOM 4671 O O . ASP A 1 580 ? 29.192 -5.112 6.876 1.00 29.62 580 ASP A O 1
ATOM 4675 N N . GLU A 1 581 ? 28.869 -3.410 8.319 1.00 33.69 581 GLU A N 1
ATOM 4676 C CA . GLU A 1 581 ? 28.219 -2.432 7.449 1.00 33.69 581 GLU A CA 1
ATOM 4677 C C . GLU A 1 581 ? 29.249 -1.669 6.594 1.00 33.69 581 GLU A C 1
ATOM 4679 O O . GLU A 1 581 ? 29.359 -0.461 6.732 1.00 33.69 581 GLU A O 1
ATOM 4684 N N . ASP A 1 582 ? 29.980 -2.342 5.698 1.00 27.88 582 ASP A N 1
ATOM 4685 C CA . ASP A 1 582 ? 30.902 -1.685 4.742 1.00 27.88 582 ASP A CA 1
ATOM 4686 C C . ASP A 1 582 ? 30.866 -2.344 3.342 1.00 27.88 582 ASP A C 1
ATOM 4688 O O . ASP A 1 582 ? 31.881 -2.654 2.717 1.00 27.88 582 ASP A O 1
ATOM 4692 N N . TYR A 1 583 ? 29.661 -2.565 2.804 1.00 31.59 583 TYR A N 1
ATOM 4693 C CA . TYR A 1 583 ? 29.464 -3.260 1.519 1.00 31.59 583 TYR A CA 1
ATOM 4694 C C . TYR A 1 583 ? 29.760 -2.434 0.249 1.00 31.59 583 TYR A C 1
ATOM 4696 O O . TYR A 1 583 ? 29.602 -2.957 -0.854 1.00 31.59 583 TYR A O 1
ATOM 4704 N N . GLU A 1 584 ? 30.223 -1.182 0.346 1.00 30.66 584 GLU A N 1
ATOM 4705 C CA . GLU A 1 584 ? 30.498 -0.360 -0.850 1.00 30.66 584 GLU A CA 1
ATOM 4706 C C . GLU A 1 584 ? 31.980 -0.245 -1.258 1.00 30.66 584 GLU A C 1
ATOM 4708 O O . GLU A 1 584 ? 32.251 0.174 -2.384 1.00 30.66 584 GLU A O 1
ATOM 4713 N N . GLU A 1 585 ? 32.956 -0.695 -0.456 1.00 29.03 585 GLU A N 1
ATOM 4714 C CA . GLU A 1 585 ? 34.386 -0.531 -0.809 1.00 29.03 585 GLU A CA 1
ATOM 4715 C C . GLU A 1 585 ? 35.129 -1.793 -1.290 1.00 29.03 585 GLU A C 1
ATOM 4717 O O . GLU A 1 585 ? 36.236 -1.676 -1.818 1.00 29.03 585 GLU A O 1
ATOM 4722 N N . GLN A 1 586 ? 34.531 -2.991 -1.247 1.00 30.00 586 GLN A N 1
ATOM 4723 C CA . GLN A 1 586 ? 35.223 -4.235 -1.655 1.00 30.00 586 GLN A CA 1
ATOM 4724 C C . GLN A 1 586 ? 34.995 -4.693 -3.112 1.00 30.00 586 GLN A C 1
ATOM 4726 O O . GLN A 1 586 ? 35.575 -5.686 -3.548 1.00 30.00 586 GLN A O 1
ATOM 4731 N N . SER A 1 587 ? 34.230 -3.957 -3.928 1.00 33.72 587 SER A N 1
ATOM 4732 C CA . SER A 1 587 ? 33.960 -4.350 -5.330 1.00 33.72 587 SER A CA 1
ATOM 4733 C C . SER A 1 587 ? 35.083 -4.001 -6.326 1.00 33.72 587 SER A C 1
ATOM 4735 O O . SER A 1 587 ? 35.007 -4.346 -7.505 1.00 33.72 587 SER A O 1
ATOM 4737 N N . ARG A 1 588 ? 36.164 -3.341 -5.890 1.00 32.94 588 ARG A N 1
ATOM 4738 C CA . ARG A 1 588 ? 37.322 -3.012 -6.741 1.00 32.94 588 ARG A CA 1
ATOM 4739 C C . ARG A 1 588 ? 38.401 -4.093 -6.642 1.00 32.94 588 ARG A C 1
ATOM 4741 O O . ARG A 1 588 ? 39.455 -3.864 -6.062 1.00 32.94 588 ARG A O 1
ATOM 4748 N N . GLY A 1 589 ? 38.149 -5.272 -7.215 1.00 39.00 589 GLY A N 1
ATOM 4749 C CA . GLY A 1 589 ? 39.206 -6.288 -7.309 1.00 39.00 589 GLY A CA 1
ATOM 4750 C C . GLY A 1 589 ? 38.836 -7.720 -7.699 1.00 39.00 589 GLY A C 1
ATOM 4751 O O . GLY A 1 589 ? 39.750 -8.538 -7.775 1.00 39.00 589 GLY A O 1
ATOM 4752 N N . LYS A 1 590 ? 37.568 -8.073 -7.962 1.00 53.91 590 LYS A N 1
ATOM 4753 C CA . LYS A 1 590 ? 37.256 -9.423 -8.471 1.00 53.91 590 LYS A CA 1
ATOM 4754 C C . LYS A 1 590 ? 37.752 -9.549 -9.923 1.00 53.91 590 LYS A C 1
ATOM 4756 O O . LYS A 1 590 ? 37.253 -8.872 -10.820 1.00 53.91 590 LYS A O 1
ATOM 4761 N N . GLN A 1 591 ? 38.782 -10.373 -10.137 1.00 60.50 591 GLN A N 1
ATOM 4762 C CA . GLN A 1 591 ? 39.217 -10.797 -11.471 1.00 60.50 591 GLN A CA 1
ATOM 4763 C C . GLN A 1 591 ? 38.124 -11.659 -12.111 1.00 60.50 591 GLN A C 1
ATOM 4765 O O . GLN A 1 591 ? 37.574 -12.544 -11.455 1.00 60.50 591 GLN A O 1
ATOM 4770 N N . LEU A 1 592 ? 37.839 -11.413 -13.392 1.00 69.31 592 LEU A N 1
ATOM 4771 C CA . LEU A 1 592 ? 36.985 -12.276 -14.205 1.00 69.31 592 LEU A CA 1
ATOM 4772 C C . LEU A 1 592 ? 37.450 -13.742 -14.139 1.00 69.31 592 LEU A C 1
ATOM 4774 O O . LEU A 1 592 ? 38.653 -13.996 -14.264 1.00 69.31 592 LEU A O 1
ATOM 4778 N N . PRO A 1 593 ? 36.524 -14.712 -14.025 1.00 73.44 593 PRO A N 1
ATOM 4779 C CA . PRO A 1 593 ? 36.849 -16.126 -14.142 1.00 73.44 593 PRO A CA 1
ATOM 4780 C C . PRO A 1 593 ? 37.654 -16.411 -15.425 1.00 73.44 593 PRO A C 1
ATOM 4782 O O . PRO A 1 593 ? 37.281 -15.920 -16.503 1.00 73.44 593 PRO A O 1
ATOM 4785 N N . PRO A 1 594 ? 38.743 -17.201 -15.350 1.00 76.12 594 PRO A N 1
ATOM 4786 C CA . PRO A 1 594 ? 39.608 -17.471 -16.496 1.00 76.12 594 PRO A CA 1
ATOM 4787 C C . PRO A 1 594 ? 38.853 -18.043 -17.696 1.00 76.12 594 PRO A C 1
ATOM 4789 O O . PRO A 1 594 ? 39.166 -17.691 -18.830 1.00 76.12 594 PRO A O 1
ATOM 4792 N N . GLU A 1 595 ? 37.823 -18.864 -17.464 1.00 76.25 595 GLU A N 1
ATOM 4793 C CA . GLU A 1 595 ? 37.074 -19.504 -18.547 1.00 76.25 595 GLU A CA 1
ATOM 4794 C C . GLU A 1 595 ? 36.230 -18.505 -19.347 1.00 76.25 595 GLU A C 1
ATOM 4796 O O . GLU A 1 595 ? 36.020 -18.718 -20.537 1.00 76.25 595 GLU A O 1
ATOM 4801 N N . ILE A 1 596 ? 35.779 -17.400 -18.737 1.00 78.44 596 ILE A N 1
ATOM 4802 C CA . ILE A 1 596 ? 35.062 -16.329 -19.452 1.00 78.44 596 ILE A CA 1
ATOM 4803 C C . ILE A 1 596 ? 36.035 -15.516 -20.295 1.00 78.44 596 ILE A C 1
ATOM 4805 O O . ILE A 1 596 ? 35.764 -15.246 -21.464 1.00 78.44 596 ILE A O 1
ATOM 4809 N N . SER A 1 597 ? 37.198 -15.185 -19.732 1.00 80.19 597 SER A N 1
ATOM 4810 C CA . SER A 1 597 ? 38.261 -14.497 -20.473 1.00 80.19 597 SER A CA 1
ATOM 4811 C C . SER A 1 597 ? 38.752 -15.338 -21.665 1.00 80.19 597 SER A C 1
ATOM 4813 O O . SER A 1 597 ? 39.048 -14.801 -22.733 1.00 80.19 597 SER A O 1
ATOM 4815 N N . GLU A 1 598 ? 38.774 -16.668 -21.523 1.00 82.69 598 GLU A N 1
ATOM 4816 C CA . GLU A 1 598 ? 39.150 -17.606 -22.586 1.00 82.69 598 GLU A CA 1
ATOM 4817 C C . GLU A 1 598 ? 38.140 -17.657 -23.750 1.00 82.69 598 GLU A C 1
ATOM 4819 O O . GLU A 1 598 ? 38.533 -17.890 -24.892 1.00 82.69 598 GLU A O 1
ATOM 4824 N N . ILE A 1 599 ? 36.842 -17.411 -23.513 1.00 81.75 599 ILE A N 1
ATOM 4825 C CA . ILE A 1 599 ? 35.838 -17.350 -24.596 1.00 81.75 599 ILE A CA 1
ATOM 4826 C C . ILE A 1 599 ? 36.209 -16.255 -25.594 1.00 81.75 599 ILE A C 1
ATOM 4828 O O . ILE A 1 599 ? 36.221 -16.483 -26.804 1.00 81.75 599 ILE A O 1
ATOM 4832 N N . PHE A 1 600 ? 36.509 -15.061 -25.084 1.00 80.94 600 PHE A N 1
ATOM 4833 C CA . PHE A 1 600 ? 36.743 -13.888 -25.919 1.00 80.94 600 PHE A CA 1
ATOM 4834 C C . PHE A 1 600 ? 38.133 -13.899 -26.577 1.00 80.94 600 PHE A C 1
ATOM 4836 O O . PHE A 1 600 ? 38.303 -13.312 -27.652 1.00 80.94 600 PHE A O 1
ATOM 4843 N N . SER A 1 601 ? 39.095 -14.648 -26.018 1.00 81.06 601 SER A N 1
ATOM 4844 C CA . SER A 1 601 ? 40.422 -14.848 -26.619 1.00 81.06 601 SER A CA 1
ATOM 4845 C C . SER A 1 601 ? 40.435 -15.836 -27.799 1.00 81.06 601 SER A C 1
ATOM 4847 O O . SER A 1 601 ? 41.304 -15.730 -28.666 1.00 81.06 601 SER A O 1
ATOM 4849 N N . LYS A 1 602 ? 39.461 -16.755 -27.898 1.00 84.19 602 LYS A N 1
ATOM 4850 C CA . LYS A 1 602 ? 39.327 -17.702 -29.026 1.00 84.19 602 LYS A CA 1
ATOM 4851 C C . LYS A 1 602 ? 38.900 -17.000 -30.314 1.00 84.19 602 LYS A C 1
ATOM 4853 O O . LYS A 1 602 ? 38.047 -16.120 -30.292 1.00 84.19 602 LYS A O 1
ATOM 4858 N N . GLU A 1 603 ? 39.473 -17.372 -31.459 1.00 82.44 603 GLU A N 1
ATOM 4859 C CA . GLU A 1 603 ? 39.116 -16.783 -32.761 1.00 82.44 603 GLU A CA 1
ATOM 4860 C C . GLU A 1 603 ? 37.658 -17.119 -33.138 1.00 82.44 603 GLU A C 1
ATOM 4862 O O . GLU A 1 603 ? 37.247 -18.273 -33.050 1.00 82.44 603 GLU A O 1
ATOM 4867 N N . ALA A 1 604 ? 36.878 -16.114 -33.552 1.00 86.62 604 ALA A N 1
ATOM 4868 C CA . ALA A 1 604 ? 35.504 -16.274 -34.035 1.00 86.62 604 ALA A CA 1
ATOM 4869 C C . ALA A 1 604 ? 35.280 -15.324 -35.216 1.00 86.62 604 ALA A C 1
ATOM 4871 O O . ALA A 1 604 ? 35.472 -14.115 -35.081 1.00 86.62 604 ALA A O 1
ATOM 4872 N N . LYS A 1 605 ? 34.903 -15.864 -36.378 1.00 84.69 605 LYS A N 1
ATOM 4873 C CA . LYS A 1 605 ? 34.814 -15.120 -37.647 1.00 84.69 605 LYS A CA 1
ATOM 4874 C C . LYS A 1 605 ? 33.446 -14.487 -37.884 1.00 84.69 605 LYS A C 1
ATOM 4876 O O . LYS A 1 605 ? 33.314 -13.610 -38.732 1.00 84.69 605 LYS A O 1
ATOM 4881 N N . ASN A 1 606 ? 32.421 -14.956 -37.180 1.00 90.06 606 ASN A N 1
ATOM 4882 C CA . ASN A 1 606 ? 31.042 -14.489 -37.291 1.00 90.06 606 ASN A CA 1
ATOM 4883 C C . ASN A 1 606 ? 30.303 -14.659 -35.953 1.00 90.06 606 ASN A C 1
ATOM 4885 O O . ASN A 1 606 ? 30.794 -15.320 -35.034 1.00 90.06 606 ASN A O 1
ATOM 4889 N N . LEU A 1 607 ? 29.104 -14.076 -35.851 1.00 90.19 607 LEU A N 1
ATOM 4890 C CA . LEU A 1 607 ? 28.297 -14.132 -34.630 1.00 90.19 607 LEU A CA 1
ATOM 4891 C C . LEU A 1 607 ? 27.913 -15.563 -34.234 1.00 90.19 607 LEU A C 1
ATOM 4893 O O . LEU A 1 607 ? 27.882 -15.857 -33.047 1.00 90.19 607 LEU A O 1
ATOM 4897 N N . ASN A 1 608 ? 27.662 -16.465 -35.188 1.00 86.50 608 ASN A N 1
ATOM 4898 C CA . ASN A 1 608 ? 27.267 -17.844 -34.875 1.00 86.50 608 ASN A CA 1
ATOM 4899 C C . ASN A 1 608 ? 28.400 -18.632 -34.207 1.00 86.50 608 ASN A C 1
ATOM 4901 O O . ASN A 1 608 ? 28.154 -19.379 -33.262 1.00 86.50 608 ASN A O 1
ATOM 4905 N N . GLU A 1 609 ? 29.641 -18.443 -34.662 1.00 88.06 609 GLU A N 1
ATOM 4906 C CA . GLU A 1 609 ? 30.821 -19.035 -34.022 1.00 88.06 609 GLU A CA 1
ATOM 4907 C C . GLU A 1 609 ? 30.994 -18.511 -32.590 1.00 88.06 609 GLU A C 1
ATOM 4909 O O . GLU A 1 609 ? 31.190 -19.301 -31.668 1.00 88.06 609 GLU A O 1
ATOM 4914 N N . LEU A 1 610 ? 30.835 -17.198 -32.378 1.00 88.69 610 LEU A N 1
ATOM 4915 C CA . LEU A 1 610 ? 30.913 -16.605 -31.040 1.00 88.69 610 LEU A CA 1
ATOM 4916 C C . LEU A 1 610 ? 29.777 -17.093 -30.124 1.00 88.69 610 LEU A C 1
ATOM 4918 O O . LEU A 1 610 ? 30.027 -17.455 -28.975 1.00 88.69 610 LEU A O 1
ATOM 4922 N N . VAL A 1 611 ? 28.547 -17.175 -30.641 1.00 86.31 611 VAL A N 1
ATOM 4923 C CA . VAL A 1 611 ? 27.400 -17.769 -29.936 1.00 86.31 611 VAL A CA 1
ATOM 4924 C C . VAL A 1 611 ? 27.714 -19.202 -29.516 1.00 86.31 611 VAL A C 1
ATOM 4926 O O . VAL A 1 611 ? 27.430 -19.564 -28.378 1.00 86.31 611 VAL A O 1
ATOM 4929 N N . SER A 1 612 ? 28.334 -20.006 -30.386 1.00 84.62 612 SER A N 1
ATOM 4930 C CA . SER A 1 612 ? 28.706 -21.390 -30.070 1.00 84.62 612 SER A CA 1
ATOM 4931 C C . SER A 1 612 ? 29.743 -21.483 -28.945 1.00 84.62 612 SER A C 1
ATOM 4933 O O . SER A 1 612 ? 29.621 -22.351 -28.082 1.00 84.62 612 SER A O 1
ATOM 4935 N N . LEU A 1 613 ? 30.734 -20.585 -28.916 1.00 85.06 613 LEU A N 1
ATOM 4936 C CA . LEU A 1 613 ? 31.745 -20.542 -27.852 1.00 85.06 613 LEU A CA 1
ATOM 4937 C C . LEU A 1 613 ? 31.131 -20.160 -26.499 1.00 85.06 613 LEU A C 1
ATOM 4939 O O . LEU A 1 613 ? 31.363 -20.836 -25.496 1.00 85.06 613 LEU A O 1
ATOM 4943 N N . VAL A 1 614 ? 30.304 -19.108 -26.474 1.00 84.31 614 VAL A N 1
ATOM 4944 C CA . VAL A 1 614 ? 29.585 -18.686 -25.260 1.00 84.31 614 VAL A CA 1
ATOM 4945 C C . VAL A 1 614 ? 28.625 -19.787 -24.804 1.00 84.31 614 VAL A C 1
ATOM 4947 O O . VAL A 1 614 ? 28.541 -20.081 -23.614 1.00 84.31 614 VAL A O 1
ATOM 4950 N N . LYS A 1 615 ? 27.929 -20.436 -25.748 1.00 77.81 615 LYS A N 1
ATOM 4951 C CA . LYS A 1 615 ? 27.007 -21.551 -25.496 1.00 77.81 615 LYS A CA 1
ATOM 4952 C C . LYS A 1 615 ? 27.681 -22.701 -24.765 1.00 77.81 615 LYS A C 1
ATOM 4954 O O . LYS A 1 615 ? 27.117 -23.196 -23.791 1.00 77.81 615 LYS A O 1
ATOM 4959 N N . GLU A 1 616 ? 28.841 -23.138 -25.243 1.00 78.00 616 GLU A N 1
ATOM 4960 C CA . GLU A 1 616 ? 29.554 -24.276 -24.668 1.00 78.00 616 GLU A CA 1
ATOM 4961 C C . GLU A 1 616 ? 29.927 -24.009 -23.204 1.00 78.00 616 GLU A C 1
ATOM 4963 O O . GLU A 1 616 ? 29.667 -24.839 -22.331 1.00 78.00 616 GLU A O 1
ATOM 4968 N N . VAL A 1 617 ? 30.468 -22.822 -22.916 1.00 79.00 617 VAL A N 1
ATOM 4969 C CA . VAL A 1 617 ? 30.869 -22.456 -21.552 1.00 79.00 617 VAL A CA 1
ATOM 4970 C C . VAL A 1 617 ? 29.659 -22.230 -20.652 1.00 79.00 617 VAL A C 1
ATOM 4972 O O . VAL A 1 617 ? 29.633 -22.762 -19.545 1.00 79.00 617 VAL A O 1
ATOM 4975 N N . ALA A 1 618 ? 28.633 -21.514 -21.120 1.00 74.75 618 ALA A N 1
ATOM 4976 C CA . ALA A 1 618 ? 27.412 -21.285 -20.348 1.00 74.75 618 ALA A CA 1
ATOM 4977 C C . ALA A 1 618 ? 26.714 -22.602 -19.978 1.00 74.75 618 ALA A C 1
ATOM 4979 O O . ALA A 1 618 ? 26.291 -22.778 -18.838 1.00 74.75 618 ALA A O 1
ATOM 4980 N N . THR A 1 619 ? 26.659 -23.553 -20.914 1.00 73.25 619 THR A N 1
ATOM 4981 C CA . THR A 1 619 ? 26.132 -24.902 -20.670 1.00 73.25 619 THR A CA 1
ATOM 4982 C C . THR A 1 619 ? 26.924 -25.620 -19.585 1.00 73.25 619 THR A C 1
ATOM 4984 O O . THR A 1 619 ? 26.343 -26.118 -18.624 1.00 73.25 619 THR A O 1
ATOM 4987 N N . ARG A 1 620 ? 28.254 -25.666 -19.727 1.00 76.69 620 ARG A N 1
ATOM 4988 C CA . ARG A 1 620 ? 29.131 -26.368 -18.787 1.00 76.69 620 ARG A CA 1
ATOM 4989 C C . ARG A 1 620 ? 29.014 -25.781 -17.383 1.00 76.69 620 ARG A C 1
ATOM 4991 O O . ARG A 1 620 ? 28.808 -26.512 -16.422 1.00 76.69 620 ARG A O 1
ATOM 4998 N N . LYS A 1 621 ? 29.055 -24.451 -17.276 1.00 77.00 621 LYS A N 1
ATOM 4999 C CA . LYS A 1 621 ? 28.898 -23.727 -16.010 1.00 77.00 621 LYS A CA 1
ATOM 5000 C C . LYS A 1 621 ? 27.516 -23.962 -15.388 1.00 77.00 621 LYS A C 1
ATOM 5002 O O . LYS A 1 621 ? 27.425 -24.068 -14.170 1.00 77.00 621 LYS A O 1
ATOM 5007 N N . PHE A 1 622 ? 26.459 -24.085 -16.195 1.00 75.56 622 PHE A N 1
ATOM 5008 C CA . PHE A 1 622 ? 25.121 -24.421 -15.702 1.00 75.56 622 PHE A CA 1
ATOM 5009 C C . PHE A 1 622 ? 25.040 -25.861 -15.166 1.00 75.56 622 PHE A C 1
ATOM 5011 O O . PHE A 1 622 ? 24.466 -26.094 -14.107 1.00 75.56 622 PHE A O 1
ATOM 5018 N N . GLN A 1 623 ? 25.666 -26.824 -15.847 1.00 75.31 623 GLN A N 1
ATOM 5019 C CA . GLN A 1 623 ? 25.768 -28.209 -15.369 1.00 75.31 623 GLN A CA 1
ATOM 5020 C C . GLN A 1 623 ? 26.600 -28.320 -14.080 1.00 75.31 623 GLN A C 1
ATOM 5022 O O . GLN A 1 623 ? 26.269 -29.099 -13.196 1.00 75.31 623 GLN A O 1
ATOM 5027 N N . GLU A 1 624 ? 27.647 -27.507 -13.919 1.00 75.44 624 GLU A N 1
ATOM 5028 C CA . GLU A 1 624 ? 28.439 -27.464 -12.679 1.00 75.44 624 GLU A CA 1
ATOM 5029 C C . GLU A 1 624 ? 27.613 -27.006 -11.460 1.00 75.44 624 GLU A C 1
ATOM 5031 O O . GLU A 1 624 ? 27.878 -27.430 -10.330 1.00 75.44 624 GLU A O 1
ATOM 5036 N N . ILE A 1 625 ? 26.601 -26.153 -11.666 1.00 76.44 625 ILE A N 1
ATOM 5037 C CA . ILE A 1 625 ? 25.731 -25.657 -10.589 1.00 76.44 625 ILE A CA 1
ATOM 5038 C C . ILE A 1 625 ? 24.460 -26.493 -10.383 1.00 76.44 625 ILE A C 1
ATOM 5040 O O . ILE A 1 625 ? 23.744 -26.222 -9.426 1.00 76.44 625 ILE A O 1
ATOM 5044 N N . LEU A 1 626 ? 24.171 -27.511 -11.201 1.00 82.00 626 LEU A N 1
ATOM 5045 C CA . LEU A 1 626 ? 23.018 -28.404 -11.017 1.00 82.00 626 LEU A CA 1
ATOM 5046 C C . LEU A 1 626 ? 23.440 -29.878 -11.139 1.00 82.00 626 LEU A C 1
ATOM 5048 O O . LEU A 1 626 ? 23.774 -30.328 -12.233 1.00 82.00 626 LEU A O 1
ATOM 5052 N N . PRO A 1 627 ? 23.408 -30.667 -10.048 1.00 72.50 627 PRO A N 1
ATOM 5053 C CA . PRO A 1 627 ? 23.940 -32.026 -10.036 1.00 72.50 627 PRO A CA 1
ATOM 5054 C C . PRO A 1 627 ? 22.950 -33.031 -10.650 1.00 72.50 627 PRO A C 1
ATOM 5056 O O . PRO A 1 627 ? 22.303 -33.788 -9.931 1.00 72.50 627 PRO A O 1
ATOM 5059 N N . ASN A 1 628 ? 22.801 -33.049 -11.980 1.00 81.75 628 ASN A N 1
ATOM 5060 C CA . ASN A 1 628 ? 21.962 -34.039 -12.664 1.00 81.75 628 ASN A CA 1
ATOM 5061 C C . ASN A 1 628 ? 22.451 -34.338 -14.093 1.00 81.75 628 ASN A C 1
ATOM 5063 O O . ASN A 1 628 ? 22.580 -33.440 -14.923 1.00 81.75 628 ASN A O 1
ATOM 5067 N N . GLU A 1 629 ? 22.680 -35.620 -14.390 1.00 80.00 629 GLU A N 1
ATOM 5068 C CA . GLU A 1 629 ? 23.196 -36.098 -15.682 1.00 80.00 629 GLU A CA 1
ATOM 5069 C C . GLU A 1 629 ? 22.235 -35.880 -16.864 1.00 80.00 629 GLU A C 1
ATOM 5071 O O . GLU A 1 629 ? 22.675 -35.781 -18.008 1.00 80.00 629 GLU A O 1
ATOM 5076 N N . ASN A 1 630 ? 20.932 -35.742 -16.596 1.00 81.88 630 ASN A N 1
ATOM 5077 C CA . ASN A 1 630 ? 19.904 -35.513 -17.615 1.00 81.88 630 ASN A CA 1
ATOM 5078 C C . ASN A 1 630 ? 19.749 -34.031 -18.000 1.00 81.88 630 ASN A C 1
ATOM 5080 O O . ASN A 1 630 ? 18.958 -33.705 -18.893 1.00 81.88 630 ASN A O 1
ATOM 5084 N N . ILE A 1 631 ? 20.482 -33.123 -17.343 1.00 83.44 631 ILE A N 1
ATOM 5085 C CA . ILE A 1 631 ? 20.546 -31.707 -17.715 1.00 83.44 631 ILE A CA 1
ATOM 5086 C C . ILE A 1 631 ? 21.615 -31.556 -18.797 1.00 83.44 631 ILE A C 1
ATOM 5088 O O . ILE A 1 631 ? 22.797 -31.369 -18.513 1.00 83.44 631 ILE A O 1
ATOM 5092 N N . THR A 1 632 ? 21.202 -31.660 -20.059 1.00 80.81 632 THR A N 1
ATOM 5093 C CA . THR A 1 632 ? 22.089 -31.494 -21.219 1.00 80.81 632 THR A CA 1
ATOM 5094 C C . THR A 1 632 ? 22.067 -30.062 -21.762 1.00 80.81 632 THR A C 1
ATOM 5096 O O . THR A 1 632 ? 21.183 -29.264 -21.437 1.00 80.81 632 THR A O 1
ATOM 5099 N N . ALA A 1 633 ? 23.025 -29.745 -22.637 1.00 72.12 633 ALA A N 1
ATOM 5100 C CA . ALA A 1 633 ? 23.098 -28.473 -23.359 1.00 72.12 633 ALA A CA 1
ATOM 5101 C C . ALA A 1 633 ? 21.803 -28.146 -24.107 1.00 72.12 633 ALA A C 1
ATOM 5103 O O . ALA A 1 633 ? 21.292 -27.028 -24.050 1.00 72.12 633 ALA A O 1
ATOM 5104 N N . GLU A 1 634 ? 21.274 -29.152 -24.800 1.00 76.44 634 GLU A N 1
ATOM 5105 C CA . GLU A 1 634 ? 20.076 -29.055 -25.623 1.00 76.44 634 GLU A CA 1
ATOM 5106 C C . GLU A 1 634 ? 18.850 -28.768 -24.757 1.00 76.44 634 GLU A C 1
ATOM 5108 O O . GLU A 1 634 ? 17.978 -27.997 -25.154 1.00 76.44 634 GLU A O 1
ATOM 5113 N N . LYS A 1 635 ? 18.799 -29.346 -23.550 1.00 79.94 635 LYS A N 1
ATOM 5114 C CA . LYS A 1 635 ? 17.693 -29.137 -22.613 1.00 79.94 635 LYS A CA 1
ATOM 5115 C C . LYS A 1 635 ? 17.675 -27.708 -22.076 1.00 79.94 635 LYS A C 1
ATOM 5117 O O . LYS A 1 635 ? 16.637 -27.058 -22.120 1.00 79.94 635 LYS A O 1
ATOM 5122 N N . ILE A 1 636 ? 18.824 -27.192 -21.643 1.00 77.06 636 ILE A N 1
ATOM 5123 C CA . ILE A 1 636 ? 18.952 -25.802 -21.171 1.00 77.06 636 ILE A CA 1
ATOM 5124 C C . ILE A 1 636 ? 18.546 -24.822 -22.280 1.00 77.06 636 ILE A C 1
ATOM 5126 O O . ILE A 1 636 ? 17.845 -23.844 -22.029 1.00 77.06 636 ILE A O 1
ATOM 5130 N N . GLU A 1 637 ? 18.949 -25.103 -23.519 1.00 71.12 637 GLU A N 1
ATOM 5131 C CA . GLU A 1 637 ? 18.599 -24.292 -24.684 1.00 71.12 637 GLU A CA 1
ATOM 5132 C C . GLU A 1 637 ? 17.102 -24.334 -25.013 1.00 71.12 637 GLU A C 1
ATOM 5134 O O . GLU A 1 637 ? 16.518 -23.292 -25.307 1.00 71.12 637 GLU A O 1
ATOM 5139 N N . ALA A 1 638 ? 16.469 -25.507 -24.934 1.00 77.56 638 ALA A N 1
ATOM 5140 C CA . ALA A 1 638 ? 15.031 -25.642 -25.142 1.00 77.56 638 ALA A CA 1
ATOM 5141 C C . ALA A 1 638 ? 14.238 -24.814 -24.118 1.00 77.56 638 ALA A C 1
ATOM 5143 O O . ALA A 1 638 ? 13.378 -24.025 -24.513 1.00 77.56 638 ALA A O 1
ATOM 5144 N N . ILE A 1 639 ? 14.598 -24.913 -22.832 1.00 78.19 639 ILE A N 1
ATOM 5145 C CA . ILE A 1 639 ? 13.962 -24.139 -21.756 1.00 78.19 639 ILE A CA 1
ATOM 5146 C C . ILE A 1 639 ? 14.208 -22.641 -21.971 1.00 78.19 639 ILE A C 1
ATOM 5148 O O . ILE A 1 639 ? 13.271 -21.850 -21.914 1.00 78.19 639 ILE A O 1
ATOM 5152 N N . GLY A 1 640 ? 15.444 -22.235 -22.278 1.00 72.12 640 GLY A N 1
ATOM 5153 C CA . GLY A 1 640 ? 15.781 -20.827 -22.506 1.00 72.12 640 GLY A CA 1
ATOM 5154 C C . GLY A 1 640 ? 15.041 -20.218 -23.697 1.00 72.12 640 GLY A C 1
ATOM 5155 O O . GLY A 1 640 ? 14.611 -19.067 -23.636 1.00 72.12 640 GLY A O 1
ATOM 5156 N N . LYS A 1 641 ? 14.828 -20.997 -24.763 1.00 71.25 641 LYS A N 1
ATOM 5157 C CA . LYS A 1 641 ? 14.041 -20.575 -25.926 1.00 71.25 641 LYS A CA 1
ATOM 5158 C C . LYS A 1 641 ? 12.554 -20.445 -25.601 1.00 71.25 641 LYS A C 1
ATOM 5160 O O . LYS A 1 641 ? 11.932 -19.490 -26.059 1.00 71.25 641 LYS A O 1
ATOM 5165 N N . GLU A 1 642 ? 11.992 -21.395 -24.856 1.00 72.69 642 GLU A N 1
ATOM 5166 C CA . GLU A 1 642 ? 10.575 -21.384 -24.477 1.00 72.69 642 GLU A CA 1
ATOM 5167 C C . GLU A 1 642 ? 10.267 -20.259 -23.484 1.00 72.69 642 GLU A C 1
ATOM 5169 O O . GLU A 1 642 ? 9.294 -19.528 -23.653 1.00 72.69 642 GLU A O 1
ATOM 5174 N N . TRP A 1 643 ? 11.119 -20.077 -22.475 1.00 74.81 643 TRP A N 1
ATOM 5175 C CA . TRP A 1 643 ? 10.873 -19.111 -21.410 1.00 74.81 643 TRP A CA 1
ATOM 5176 C C . TRP A 1 643 ? 11.318 -17.696 -21.775 1.00 74.81 643 TRP A C 1
ATOM 5178 O O . TRP A 1 643 ? 10.833 -16.727 -21.194 1.00 74.81 643 TRP A O 1
ATOM 5188 N N . GLY A 1 644 ? 12.255 -17.559 -22.715 1.00 64.69 644 GLY A N 1
ATOM 5189 C CA . GLY A 1 644 ? 12.891 -16.295 -23.086 1.00 64.69 644 GLY A CA 1
ATOM 5190 C C . GLY A 1 644 ? 13.925 -15.803 -22.065 1.00 64.69 644 GLY A C 1
ATOM 5191 O O . GLY A 1 644 ? 14.942 -15.241 -22.473 1.00 64.69 644 GLY A O 1
ATOM 5192 N N . ASP A 1 645 ? 13.695 -16.056 -20.771 1.00 65.00 645 ASP A N 1
ATOM 5193 C CA . ASP A 1 645 ? 14.607 -15.758 -19.667 1.00 65.00 645 ASP A CA 1
ATOM 5194 C C . ASP A 1 645 ? 14.698 -16.928 -18.672 1.00 65.00 645 ASP A C 1
ATOM 5196 O O . ASP A 1 645 ? 13.689 -17.380 -18.128 1.00 65.00 645 ASP A O 1
ATOM 5200 N N . LEU A 1 646 ? 15.919 -17.390 -18.391 1.00 73.44 646 LEU A N 1
ATOM 5201 C CA . LEU A 1 646 ? 16.199 -18.386 -17.346 1.00 73.44 646 LEU A CA 1
ATOM 5202 C C . LEU A 1 646 ? 16.433 -17.743 -15.966 1.00 73.44 646 LEU A C 1
ATOM 5204 O O . LEU A 1 646 ? 16.716 -18.456 -15.001 1.00 73.44 646 LEU A O 1
ATOM 5208 N N . GLU A 1 647 ? 16.304 -16.412 -15.863 1.00 73.31 647 GLU A N 1
ATOM 5209 C CA . GLU A 1 647 ? 16.413 -15.645 -14.615 1.00 73.31 647 GLU A CA 1
ATOM 5210 C C . GLU A 1 647 ? 15.714 -16.297 -13.425 1.00 73.31 647 GLU A C 1
ATOM 5212 O O . GLU A 1 647 ? 16.381 -16.423 -12.400 1.00 73.31 647 GLU A O 1
ATOM 5217 N N . PRO A 1 648 ? 14.459 -16.788 -13.525 1.00 77.75 648 PRO A N 1
ATOM 5218 C CA . PRO A 1 648 ? 13.779 -17.322 -12.352 1.00 77.75 648 PRO A CA 1
ATOM 5219 C C . PRO A 1 648 ? 14.524 -18.505 -11.726 1.00 77.75 648 PRO A C 1
ATOM 5221 O O . PRO A 1 648 ? 14.652 -18.568 -10.507 1.00 77.75 648 PRO A O 1
ATOM 5224 N N . ILE A 1 649 ? 15.086 -19.406 -12.543 1.00 81.56 649 ILE A N 1
ATOM 5225 C CA . ILE A 1 649 ? 15.859 -20.568 -12.068 1.00 81.56 649 ILE A CA 1
ATOM 5226 C C . ILE A 1 649 ? 17.149 -20.099 -11.388 1.00 81.56 649 ILE A C 1
ATOM 5228 O O . ILE A 1 649 ? 17.478 -20.538 -10.287 1.00 81.56 649 ILE A O 1
ATOM 5232 N N . CYS A 1 650 ? 17.870 -19.180 -12.031 1.00 73.69 650 CYS A N 1
ATOM 5233 C CA . CYS A 1 650 ? 19.129 -18.637 -11.528 1.00 73.69 650 CYS A CA 1
ATOM 5234 C C . CYS A 1 650 ? 18.947 -17.882 -10.204 1.00 73.69 650 CYS A C 1
ATOM 5236 O O . CYS A 1 650 ? 19.689 -18.112 -9.251 1.00 73.69 650 CYS A O 1
ATOM 5238 N N . THR A 1 651 ? 17.940 -17.016 -10.124 1.00 72.94 651 THR A N 1
ATOM 5239 C CA . THR A 1 651 ? 17.629 -16.231 -8.926 1.00 72.94 651 THR A CA 1
ATOM 5240 C C . THR A 1 651 ? 17.224 -17.132 -7.763 1.00 72.94 651 THR A C 1
ATOM 5242 O O . THR A 1 651 ? 17.655 -16.902 -6.633 1.00 72.94 651 THR A O 1
ATOM 5245 N N . TYR A 1 652 ? 16.492 -18.216 -8.039 1.00 76.69 652 TYR A N 1
ATOM 5246 C CA . TYR A 1 652 ? 16.196 -19.245 -7.045 1.00 76.69 652 TYR A CA 1
ATOM 5247 C C . TYR A 1 652 ? 17.448 -19.908 -6.476 1.00 76.69 652 TYR A C 1
ATOM 5249 O O . TYR A 1 652 ? 17.615 -19.964 -5.260 1.00 76.69 652 TYR A O 1
ATOM 5257 N N . LEU A 1 653 ? 18.332 -20.388 -7.353 1.00 75.00 653 LEU A N 1
ATOM 5258 C CA . LEU A 1 653 ? 19.556 -21.090 -6.962 1.00 75.00 653 LEU A CA 1
ATOM 5259 C C . LEU A 1 653 ? 20.545 -20.188 -6.223 1.00 75.00 653 LEU A C 1
ATOM 5261 O O . LEU A 1 653 ? 21.201 -20.642 -5.290 1.00 75.00 653 LEU A O 1
ATOM 5265 N N . GLY A 1 654 ? 20.648 -18.919 -6.630 1.00 71.00 654 GLY A N 1
ATOM 5266 C CA . GLY A 1 654 ? 21.492 -17.936 -5.952 1.00 71.00 654 GLY A CA 1
ATOM 5267 C C . GLY A 1 654 ? 21.012 -17.622 -4.540 1.00 71.00 654 GLY A C 1
ATOM 5268 O O . GLY A 1 654 ? 21.828 -17.432 -3.647 1.00 71.00 654 GLY A O 1
ATOM 5269 N N . ARG A 1 655 ? 19.692 -17.593 -4.330 1.00 73.25 655 ARG A N 1
ATOM 5270 C CA . ARG A 1 655 ? 19.099 -17.245 -3.036 1.00 73.25 655 ARG A CA 1
ATOM 5271 C C . ARG A 1 655 ? 18.950 -18.439 -2.092 1.00 73.25 655 ARG A C 1
ATOM 5273 O O . ARG A 1 655 ? 19.045 -18.258 -0.883 1.00 73.25 655 ARG A O 1
ATOM 5280 N N . PHE A 1 656 ? 18.726 -19.641 -2.627 1.00 79.25 656 PHE A N 1
ATOM 5281 C CA . PHE A 1 656 ? 18.509 -20.861 -1.843 1.00 79.25 656 PHE A CA 1
ATOM 5282 C C . PHE A 1 656 ? 19.384 -22.023 -2.339 1.00 79.25 656 PHE A C 1
ATOM 5284 O O . PHE A 1 656 ? 18.873 -22.968 -2.949 1.00 79.25 656 PHE A O 1
ATOM 5291 N N . PRO A 1 657 ? 20.700 -22.000 -2.053 1.00 75.50 657 PRO A N 1
ATOM 5292 C CA . PRO A 1 657 ? 21.612 -23.072 -2.451 1.00 75.50 657 PRO A CA 1
ATOM 5293 C C . PRO A 1 657 ? 21.213 -24.455 -1.914 1.00 75.50 657 PRO A C 1
ATOM 5295 O O . PRO A 1 657 ? 21.503 -25.458 -2.558 1.00 75.50 657 PRO A O 1
ATOM 5298 N N . SER A 1 658 ? 20.500 -24.528 -0.782 1.00 78.81 658 SER A N 1
ATOM 5299 C CA . SER A 1 658 ? 20.009 -25.787 -0.194 1.00 78.81 658 SER A CA 1
ATOM 5300 C C . SER A 1 658 ? 18.984 -26.533 -1.058 1.00 78.81 658 SER A C 1
ATOM 5302 O O . SER A 1 658 ? 18.757 -27.720 -0.849 1.00 78.81 658 SER A O 1
ATOM 5304 N N . LEU A 1 659 ? 18.357 -25.861 -2.030 1.00 83.62 659 LEU A N 1
ATOM 5305 C CA . LEU A 1 659 ? 17.371 -26.454 -2.939 1.00 83.62 659 LEU A CA 1
ATOM 5306 C C . LEU A 1 659 ? 17.990 -26.967 -4.247 1.00 83.62 659 LEU A C 1
ATOM 5308 O O . LEU A 1 659 ? 17.257 -27.413 -5.132 1.00 83.62 659 LEU A O 1
ATOM 5312 N N . LYS A 1 660 ? 19.319 -26.906 -4.388 1.00 85.81 660 LYS A N 1
ATOM 5313 C CA . LYS A 1 660 ? 20.056 -27.215 -5.621 1.00 85.81 660 LYS A CA 1
ATOM 5314 C C . LYS A 1 660 ? 19.684 -28.573 -6.219 1.00 85.81 660 LYS A C 1
ATOM 5316 O O . LYS A 1 660 ? 19.415 -28.648 -7.416 1.00 85.81 660 LYS A O 1
ATOM 5321 N N . GLU A 1 661 ? 19.635 -29.631 -5.413 1.00 87.00 661 GLU A N 1
ATOM 5322 C CA . GLU A 1 661 ? 19.293 -30.985 -5.867 1.00 87.00 661 GLU A CA 1
ATOM 5323 C C . GLU A 1 661 ? 17.846 -31.068 -6.362 1.00 87.00 661 GLU A C 1
ATOM 5325 O O . GLU A 1 661 ? 17.582 -31.633 -7.423 1.00 87.00 661 GLU A O 1
ATOM 5330 N N . TYR A 1 662 ? 16.913 -30.458 -5.629 1.00 89.31 662 TYR A N 1
ATOM 5331 C CA . TYR A 1 662 ? 15.495 -30.472 -5.980 1.00 89.31 662 TYR A CA 1
ATOM 5332 C C . TYR A 1 662 ? 15.220 -29.659 -7.252 1.00 89.31 662 TYR A C 1
ATOM 5334 O O . TYR A 1 662 ? 14.518 -30.116 -8.151 1.00 89.31 662 TYR A O 1
ATOM 5342 N N . VAL A 1 663 ? 15.842 -28.484 -7.392 1.00 89.19 663 VAL A N 1
ATOM 5343 C CA . VAL A 1 663 ? 15.771 -27.687 -8.625 1.00 89.19 663 VAL A CA 1
ATOM 5344 C C . VAL A 1 663 ? 16.387 -28.446 -9.801 1.00 89.19 663 VAL A C 1
ATOM 5346 O O . VAL A 1 663 ? 15.819 -28.421 -10.892 1.00 89.19 663 VAL A O 1
ATOM 5349 N N . ALA A 1 664 ? 17.504 -29.153 -9.601 1.00 88.69 664 ALA A N 1
ATOM 5350 C CA . ALA A 1 664 ? 18.109 -29.976 -10.646 1.00 88.69 664 ALA A CA 1
ATOM 5351 C C . ALA A 1 664 ? 17.168 -31.100 -11.106 1.00 88.69 664 ALA A C 1
ATOM 5353 O O . ALA A 1 664 ? 17.059 -31.353 -12.305 1.00 88.69 664 ALA A O 1
ATOM 5354 N N . GLU A 1 665 ? 16.459 -31.750 -10.180 1.00 89.06 665 GLU A N 1
ATOM 5355 C CA . GLU A 1 665 ? 15.445 -32.754 -10.511 1.00 89.06 665 GLU A CA 1
ATOM 5356 C C . GLU A 1 665 ? 14.294 -32.158 -11.332 1.00 89.06 665 GLU A C 1
ATOM 5358 O O . GLU A 1 665 ? 13.927 -32.722 -12.364 1.00 89.06 665 GLU A O 1
ATOM 5363 N N . ILE A 1 666 ? 13.767 -30.996 -10.931 1.00 89.94 666 ILE A N 1
ATOM 5364 C CA . ILE A 1 666 ? 12.704 -30.315 -11.681 1.00 89.94 666 ILE A CA 1
ATOM 5365 C C . ILE A 1 666 ? 13.204 -29.975 -13.090 1.00 89.94 666 ILE A C 1
ATOM 5367 O O . ILE A 1 666 ? 12.584 -30.381 -14.069 1.00 89.94 666 ILE A O 1
ATOM 5371 N N . VAL A 1 667 ? 14.348 -29.289 -13.215 1.00 88.44 667 VAL A N 1
ATOM 5372 C CA . VAL A 1 667 ? 14.926 -28.866 -14.507 1.00 88.44 667 VAL A CA 1
ATOM 5373 C C . VAL A 1 667 ? 15.202 -30.052 -15.430 1.00 88.44 667 VAL A C 1
ATOM 5375 O O . VAL A 1 667 ? 14.985 -29.957 -16.640 1.00 88.44 667 VAL A O 1
ATOM 5378 N N . ALA A 1 668 ? 15.611 -31.194 -14.876 1.00 87.25 668 ALA A N 1
ATOM 5379 C CA . ALA A 1 668 ? 15.812 -32.415 -15.642 1.00 87.25 668 ALA A CA 1
ATOM 5380 C C . ALA A 1 668 ? 14.529 -32.933 -16.321 1.00 87.25 668 ALA A C 1
ATOM 5382 O O . ALA A 1 668 ? 14.650 -33.676 -17.291 1.00 87.25 668 ALA A O 1
ATOM 5383 N N . ASN A 1 669 ? 13.331 -32.523 -15.890 1.00 88.38 669 ASN A N 1
ATOM 5384 C CA . ASN A 1 669 ? 12.046 -33.041 -16.376 1.00 88.38 669 ASN A CA 1
ATOM 5385 C C . ASN A 1 669 ? 11.153 -31.993 -17.090 1.00 88.38 669 ASN A C 1
ATOM 5387 O O . ASN A 1 669 ? 9.996 -32.279 -17.384 1.00 88.38 669 ASN A O 1
ATOM 5391 N N . ILE A 1 670 ? 11.655 -30.787 -17.402 1.00 82.94 670 ILE A N 1
ATOM 5392 C CA . ILE A 1 670 ? 10.897 -29.719 -18.119 1.00 82.94 670 ILE A CA 1
ATOM 5393 C C . ILE A 1 670 ? 10.918 -29.912 -19.656 1.00 82.94 670 ILE A C 1
ATOM 5395 O O . ILE A 1 670 ? 10.418 -29.103 -20.423 1.00 82.94 670 ILE A O 1
ATOM 5399 N N . ASP A 1 671 ? 11.492 -31.004 -20.143 1.00 62.56 671 ASP A N 1
ATOM 5400 C CA . ASP A 1 671 ? 11.912 -31.201 -21.534 1.00 62.56 671 ASP A CA 1
ATOM 5401 C C . ASP A 1 671 ? 10.803 -31.223 -22.594 1.00 62.56 671 ASP A C 1
ATOM 5403 O O . ASP A 1 671 ? 11.049 -30.819 -23.730 1.00 62.56 671 ASP A O 1
ATOM 5407 N N . THR A 1 672 ? 9.596 -31.673 -22.250 1.00 65.56 672 THR A N 1
ATOM 5408 C CA . THR A 1 672 ? 8.392 -31.563 -23.095 1.00 65.56 672 THR A CA 1
ATOM 5409 C C . THR A 1 672 ? 7.139 -31.487 -22.224 1.00 65.56 672 THR A C 1
ATOM 5411 O O . THR A 1 672 ? 7.148 -31.983 -21.100 1.00 65.56 672 THR A O 1
ATOM 5414 N N . VAL A 1 673 ? 6.018 -30.971 -22.752 1.00 60.41 673 VAL A N 1
ATOM 5415 C CA . VAL A 1 673 ? 4.716 -31.009 -22.047 1.00 60.41 673 VAL A CA 1
ATOM 5416 C C . VAL A 1 673 ? 4.385 -32.433 -21.567 1.00 60.41 673 VAL A C 1
ATOM 5418 O O . VAL A 1 673 ? 3.910 -32.611 -20.451 1.00 60.41 673 VAL A O 1
ATOM 5421 N N . GLY A 1 674 ? 4.702 -33.463 -22.361 1.00 70.50 674 GLY A N 1
ATOM 5422 C CA . GLY A 1 674 ? 4.522 -34.864 -21.966 1.00 70.50 674 GLY A CA 1
ATOM 5423 C C . GLY A 1 674 ? 5.478 -35.322 -20.858 1.00 70.50 674 GLY A C 1
ATOM 5424 O O . GLY A 1 674 ? 5.034 -35.947 -19.899 1.00 70.50 674 GLY A O 1
ATOM 5425 N N . GLY A 1 675 ? 6.771 -34.994 -20.960 1.00 81.50 675 GLY A N 1
ATOM 5426 C CA . GLY A 1 675 ? 7.789 -35.320 -19.950 1.00 81.50 675 GLY A CA 1
ATOM 5427 C C . GLY A 1 675 ? 7.485 -34.690 -18.592 1.00 81.50 675 GLY A C 1
ATOM 5428 O O . GLY A 1 675 ? 7.426 -35.393 -17.582 1.00 81.50 675 GLY A O 1
ATOM 5429 N N . TRP A 1 676 ? 7.142 -33.402 -18.601 1.00 89.12 676 TRP A N 1
ATOM 5430 C CA . TRP A 1 676 ? 6.754 -32.639 -17.419 1.00 89.12 676 TRP A CA 1
ATOM 5431 C C . TRP A 1 676 ? 5.583 -33.275 -16.668 1.00 89.12 676 TRP A C 1
ATOM 5433 O O . TRP A 1 676 ? 5.666 -33.540 -15.467 1.00 89.12 676 TRP A O 1
ATOM 5443 N N . LYS A 1 677 ? 4.492 -33.577 -17.382 1.00 90.94 677 LYS A N 1
ATOM 5444 C CA . LYS A 1 677 ? 3.297 -34.189 -16.785 1.00 90.94 677 LYS A CA 1
ATOM 5445 C C . LYS A 1 677 ? 3.579 -35.619 -16.317 1.00 90.94 677 LYS A C 1
ATOM 5447 O O . LYS A 1 677 ? 3.076 -36.019 -15.269 1.00 90.94 677 LYS A O 1
ATOM 5452 N N . ASN A 1 678 ? 4.382 -36.384 -17.058 1.00 89.81 678 ASN A N 1
ATOM 5453 C CA . ASN A 1 678 ? 4.734 -37.753 -16.682 1.00 89.81 678 ASN A CA 1
ATOM 5454 C C . ASN A 1 678 ? 5.532 -37.803 -15.379 1.00 89.81 678 ASN A C 1
ATOM 5456 O O . ASN A 1 678 ? 5.222 -38.642 -14.542 1.00 89.81 678 ASN A O 1
ATOM 5460 N N . TRP A 1 679 ? 6.507 -36.909 -15.191 1.00 91.88 679 TRP A N 1
ATOM 5461 C CA . TRP A 1 679 ? 7.265 -36.822 -13.942 1.00 91.88 679 TRP A CA 1
ATOM 5462 C C . TRP A 1 679 ? 6.381 -36.348 -12.786 1.00 91.88 679 TRP A C 1
ATOM 5464 O O . TRP A 1 679 ? 6.285 -37.019 -11.758 1.00 91.88 679 TRP A O 1
ATOM 5474 N N . ARG A 1 680 ? 5.668 -35.229 -12.975 1.00 92.56 680 ARG A N 1
ATOM 5475 C CA . ARG A 1 680 ? 4.886 -34.598 -11.904 1.00 92.56 680 ARG A CA 1
ATOM 5476 C C . ARG A 1 680 ? 3.797 -35.526 -11.363 1.00 92.56 680 ARG A C 1
ATOM 5478 O O . ARG A 1 680 ? 3.582 -35.587 -10.159 1.00 92.56 680 ARG A O 1
ATOM 5485 N N . TYR A 1 681 ? 3.126 -36.269 -12.243 1.00 94.81 681 TYR A N 1
ATOM 5486 C CA . TYR A 1 681 ? 2.012 -37.154 -11.898 1.00 94.81 681 TYR A CA 1
ATOM 5487 C C . TYR A 1 681 ? 2.395 -38.649 -11.886 1.00 94.81 681 TYR A C 1
ATOM 5489 O O . TYR A 1 681 ? 1.513 -39.496 -12.058 1.00 94.81 681 TYR A O 1
ATOM 5497 N N . ASP A 1 682 ? 3.676 -38.998 -11.689 1.00 94.12 682 ASP A N 1
ATOM 5498 C CA . ASP A 1 682 ? 4.115 -40.396 -11.570 1.00 94.12 682 ASP A CA 1
ATOM 5499 C C . ASP A 1 682 ? 3.671 -41.029 -10.240 1.00 94.12 682 ASP A C 1
ATOM 5501 O O . ASP A 1 682 ? 4.322 -40.898 -9.201 1.00 94.12 682 ASP A O 1
ATOM 5505 N N . LEU A 1 683 ? 2.576 -41.790 -10.276 1.00 94.19 683 LEU A N 1
ATOM 5506 C CA . LEU A 1 683 ? 2.031 -42.493 -9.109 1.00 94.19 683 LEU A CA 1
ATOM 5507 C C . LEU A 1 683 ? 2.946 -43.602 -8.550 1.00 94.19 683 LEU A C 1
ATOM 5509 O O . LEU A 1 683 ? 2.632 -44.161 -7.497 1.00 94.19 683 LEU A O 1
ATOM 5513 N N . LYS A 1 684 ? 4.062 -43.943 -9.215 1.00 94.38 684 LYS A N 1
ATOM 5514 C CA . LYS A 1 684 ? 5.086 -44.836 -8.643 1.00 94.38 684 LYS A CA 1
ATOM 5515 C C . LYS A 1 684 ? 5.915 -44.145 -7.563 1.00 94.38 684 LYS A C 1
ATOM 5517 O O . LYS A 1 684 ? 6.460 -44.827 -6.697 1.00 94.38 684 LYS A O 1
ATOM 5522 N N . ASN A 1 685 ? 6.009 -42.817 -7.601 1.00 93.38 685 ASN A N 1
ATOM 5523 C CA . ASN A 1 685 ? 6.628 -42.039 -6.542 1.00 93.38 685 ASN A CA 1
ATOM 5524 C C . ASN A 1 685 ? 5.650 -41.935 -5.359 1.00 93.38 685 ASN A C 1
ATOM 5526 O O . ASN A 1 685 ? 4.550 -41.395 -5.482 1.00 93.38 685 ASN A O 1
ATOM 5530 N N . GLU A 1 686 ? 6.048 -42.444 -4.190 1.00 91.50 686 GLU A N 1
ATOM 5531 C CA . GLU A 1 686 ? 5.194 -42.444 -2.993 1.00 91.50 686 GLU A CA 1
ATOM 5532 C C . GLU A 1 686 ? 4.811 -41.022 -2.539 1.00 91.50 686 GLU A C 1
ATOM 5534 O O . GLU A 1 686 ? 3.701 -40.809 -2.057 1.00 91.50 686 GLU A O 1
ATOM 5539 N N . GLY A 1 687 ? 5.667 -40.016 -2.747 1.00 91.06 687 GLY A N 1
ATOM 5540 C CA . GLY A 1 687 ? 5.335 -38.617 -2.465 1.00 91.06 687 GLY A CA 1
ATOM 5541 C C . GLY A 1 687 ? 4.227 -38.075 -3.376 1.00 91.06 687 GLY A C 1
ATOM 5542 O O . GLY A 1 687 ? 3.261 -37.487 -2.888 1.00 91.06 687 GLY A O 1
ATOM 5543 N N . VAL A 1 688 ? 4.308 -38.356 -4.681 1.00 95.19 688 VAL A N 1
ATOM 5544 C CA . VAL A 1 688 ? 3.273 -37.999 -5.672 1.00 95.19 688 VAL A CA 1
ATOM 5545 C C . VAL A 1 688 ? 1.957 -38.712 -5.359 1.00 95.19 688 VAL A C 1
ATOM 5547 O O . VAL A 1 688 ? 0.894 -38.091 -5.295 1.00 95.19 688 VAL A O 1
ATOM 5550 N N . LYS A 1 689 ? 2.024 -40.015 -5.076 1.00 94.44 689 LYS A N 1
ATOM 5551 C CA . LYS A 1 689 ? 0.867 -40.834 -4.698 1.00 94.44 689 LYS A CA 1
ATOM 5552 C C . LYS A 1 689 ? 0.183 -40.327 -3.426 1.00 94.44 689 LYS A C 1
ATOM 5554 O O . LYS A 1 689 ? -1.044 -40.298 -3.371 1.00 94.44 689 LYS A O 1
ATOM 5559 N N . ASN A 1 690 ? 0.940 -39.851 -2.438 1.00 91.94 690 ASN A N 1
ATOM 5560 C CA . ASN A 1 690 ? 0.377 -39.249 -1.225 1.00 91.94 690 ASN A CA 1
ATOM 5561 C C . ASN A 1 690 ? -0.393 -37.947 -1.493 1.00 91.94 690 ASN A C 1
ATOM 5563 O O . ASN A 1 690 ? -1.298 -37.603 -0.731 1.00 91.94 690 ASN A O 1
ATOM 5567 N N . GLN A 1 691 ? -0.044 -37.219 -2.553 1.00 94.31 691 GLN A N 1
ATOM 5568 C CA . GLN A 1 691 ? -0.680 -35.954 -2.906 1.00 94.31 691 GLN A CA 1
ATOM 5569 C C . GLN A 1 691 ? -1.916 -36.128 -3.795 1.00 94.31 691 GLN A C 1
ATOM 5571 O O . GLN A 1 691 ? -2.946 -35.523 -3.510 1.00 94.31 691 GLN A O 1
ATOM 5576 N N . VAL A 1 692 ? -1.844 -36.959 -4.841 1.00 95.31 692 VAL A N 1
ATOM 5577 C CA . VAL A 1 692 ? -2.910 -37.082 -5.862 1.00 95.31 692 VAL A CA 1
ATOM 5578 C C . VAL A 1 692 ? -3.412 -38.511 -6.090 1.00 95.31 692 VAL A C 1
ATOM 5580 O O . VAL A 1 692 ? -4.346 -38.717 -6.856 1.00 95.31 692 VAL A O 1
ATOM 5583 N N . GLY A 1 693 ? -2.867 -39.515 -5.398 1.00 93.06 693 GLY A N 1
ATOM 5584 C CA . GLY A 1 693 ? -3.246 -40.926 -5.575 1.00 93.06 693 GLY A CA 1
ATOM 5585 C C . GLY A 1 693 ? -4.635 -41.306 -5.047 1.00 93.06 693 GLY A C 1
ATOM 5586 O O . GLY A 1 693 ? -5.050 -42.447 -5.212 1.00 93.06 693 GLY A O 1
ATOM 5587 N N . HIS A 1 694 ? -5.350 -40.370 -4.417 1.00 93.06 694 HIS A N 1
ATOM 5588 C CA . HIS A 1 694 ? -6.754 -40.532 -4.025 1.00 93.06 694 HIS A CA 1
ATOM 5589 C C . HIS A 1 694 ? -7.732 -40.239 -5.181 1.00 93.06 694 HIS A C 1
ATOM 5591 O O . HIS A 1 694 ? -8.929 -40.481 -5.046 1.00 93.06 694 HIS A O 1
ATOM 5597 N N . LEU A 1 695 ? -7.239 -39.717 -6.311 1.00 95.62 695 LEU A N 1
ATOM 5598 C CA . LEU A 1 695 ? -8.034 -39.476 -7.513 1.00 95.62 695 LEU A CA 1
ATOM 5599 C C . LEU A 1 695 ? -8.197 -40.763 -8.332 1.00 95.62 695 LEU A C 1
ATOM 5601 O O . LEU A 1 695 ? -7.258 -41.545 -8.478 1.00 95.62 695 LEU A O 1
ATOM 5605 N N . SER A 1 696 ? -9.378 -40.956 -8.920 1.00 94.75 696 SER A N 1
ATOM 5606 C CA . SER A 1 696 ? -9.569 -41.945 -9.995 1.00 94.75 696 SER A CA 1
ATOM 5607 C C . SER A 1 696 ? -8.806 -41.548 -11.266 1.00 94.75 696 SER A C 1
ATOM 5609 O O . SER A 1 696 ? -8.428 -40.390 -11.423 1.00 94.75 696 SER A O 1
ATOM 5611 N N . GLU A 1 697 ? -8.610 -42.480 -12.205 1.00 94.31 697 GLU A N 1
ATOM 5612 C CA . GLU A 1 697 ? -7.918 -42.191 -13.476 1.00 94.31 697 GLU A CA 1
ATOM 5613 C C . GLU A 1 697 ? -8.582 -41.050 -14.265 1.00 94.31 697 GLU A C 1
ATOM 5615 O O . GLU A 1 697 ? -7.894 -40.146 -14.730 1.00 94.31 697 GLU A O 1
ATOM 5620 N N . GLU A 1 698 ? -9.918 -41.034 -14.346 1.00 94.38 698 GLU A N 1
ATOM 5621 C CA . GLU A 1 698 ? -10.678 -39.962 -15.010 1.00 94.38 698 GLU A CA 1
ATOM 5622 C C . GLU A 1 698 ? -10.472 -38.608 -14.311 1.00 94.38 698 GLU A C 1
ATOM 5624 O O . GLU A 1 698 ? -10.220 -37.592 -14.956 1.00 94.38 698 GLU A O 1
ATOM 5629 N N . GLN A 1 699 ? -10.518 -38.593 -12.976 1.00 95.75 699 GLN A N 1
ATOM 5630 C CA . GLN A 1 699 ? -10.277 -37.389 -12.177 1.00 95.75 699 GLN A CA 1
ATOM 5631 C C . GLN A 1 699 ? -8.838 -36.883 -12.309 1.00 95.75 699 GLN A C 1
ATOM 5633 O O . GLN A 1 699 ? -8.621 -35.674 -12.384 1.00 95.75 699 GLN A O 1
ATOM 5638 N N . LEU A 1 700 ? -7.860 -37.789 -12.338 1.00 95.31 700 LEU A N 1
ATOM 5639 C CA . LEU A 1 700 ? -6.455 -37.443 -12.505 1.00 95.31 700 LEU A CA 1
ATOM 5640 C C . LEU A 1 700 ? -6.194 -36.846 -13.889 1.00 95.31 700 LEU A C 1
ATOM 5642 O O . LEU A 1 700 ? -5.429 -35.893 -13.983 1.00 95.31 700 LEU A O 1
ATOM 5646 N N . GLU A 1 701 ? -6.845 -37.351 -14.939 1.00 94.50 701 GLU A N 1
ATOM 5647 C CA . GLU A 1 701 ? -6.711 -36.795 -16.288 1.00 94.50 701 GLU A CA 1
ATOM 5648 C C . GLU A 1 701 ? -7.307 -35.381 -16.379 1.00 94.50 701 GLU A C 1
ATOM 5650 O O . GLU A 1 701 ? -6.664 -34.470 -16.903 1.00 94.50 701 GLU A O 1
ATOM 5655 N N . ILE A 1 702 ? -8.476 -35.151 -15.765 1.00 94.62 702 ILE A N 1
ATOM 5656 C CA . ILE A 1 702 ? -9.065 -33.805 -15.669 1.00 94.62 702 ILE A CA 1
ATOM 5657 C C . ILE A 1 702 ? -8.136 -32.863 -14.895 1.00 94.62 702 ILE A C 1
ATOM 5659 O O . ILE A 1 702 ? -7.882 -31.744 -15.344 1.00 94.62 702 ILE A O 1
ATOM 5663 N N . TRP A 1 703 ? -7.605 -33.306 -13.750 1.00 95.69 703 TRP A N 1
ATOM 5664 C CA . TRP A 1 703 ? -6.668 -32.507 -12.962 1.00 95.69 703 TRP A CA 1
ATOM 5665 C C . TRP A 1 703 ? -5.388 -32.213 -13.742 1.00 95.69 703 TRP A C 1
ATOM 5667 O O . TRP A 1 703 ? -4.910 -31.087 -13.697 1.00 95.69 703 TRP A O 1
ATOM 5677 N N . ARG A 1 704 ? -4.854 -33.182 -14.493 1.00 92.75 704 ARG A N 1
ATOM 5678 C CA . ARG A 1 704 ? -3.639 -33.055 -15.309 1.00 92.75 704 ARG A CA 1
ATOM 5679 C C . ARG A 1 704 ? -3.796 -32.044 -16.450 1.00 92.75 704 ARG A C 1
ATOM 5681 O O . ARG A 1 704 ? -2.803 -31.400 -16.788 1.00 92.75 704 ARG A O 1
ATOM 5688 N N . GLY A 1 705 ? -5.000 -31.850 -16.989 1.00 91.00 705 GLY A N 1
ATOM 5689 C CA . GLY A 1 705 ? -5.284 -30.927 -18.095 1.00 91.00 705 GLY A CA 1
ATOM 5690 C C . GLY A 1 705 ? -4.898 -29.461 -17.839 1.00 91.00 705 GLY A C 1
ATOM 5691 O O . GLY A 1 705 ? -4.902 -28.987 -16.699 1.00 91.00 705 GLY A O 1
ATOM 5692 N N . ASP A 1 706 ? -4.548 -28.747 -18.912 1.00 90.94 706 ASP A N 1
ATOM 5693 C CA . ASP A 1 706 ? -4.416 -27.286 -18.932 1.00 90.94 706 ASP A CA 1
ATOM 5694 C C . ASP A 1 706 ? -5.633 -26.692 -19.646 1.00 90.94 706 ASP A C 1
ATOM 5696 O O . ASP A 1 706 ? -6.027 -27.173 -20.709 1.00 90.94 706 ASP A O 1
ATOM 5700 N N . TYR A 1 707 ? -6.228 -25.648 -19.073 1.00 92.12 707 TYR A N 1
ATOM 5701 C CA . TYR A 1 707 ? -7.456 -25.051 -19.593 1.00 92.12 707 TYR A CA 1
ATOM 5702 C C . TYR A 1 707 ? -7.280 -23.555 -19.795 1.00 92.12 707 TYR A C 1
ATOM 5704 O O . TYR A 1 707 ? -6.765 -22.859 -18.921 1.00 92.12 707 TYR A O 1
ATOM 5712 N N . PHE A 1 708 ? -7.732 -23.054 -20.940 1.00 91.56 708 PHE A N 1
ATOM 5713 C CA . PHE A 1 708 ? -7.684 -21.639 -21.285 1.00 91.56 708 PHE A CA 1
ATOM 5714 C C . PHE A 1 708 ? -8.942 -21.280 -22.077 1.00 91.56 708 PHE A C 1
ATOM 5716 O O . PHE A 1 708 ? -9.181 -21.871 -23.132 1.00 91.56 708 PHE A O 1
ATOM 5723 N N . SER A 1 709 ? -9.736 -20.352 -21.534 1.00 88.69 709 SER A N 1
ATOM 5724 C CA . SER A 1 709 ? -10.998 -19.876 -22.112 1.00 88.69 709 SER A CA 1
ATOM 5725 C C . SER A 1 709 ? -11.119 -18.365 -21.997 1.00 88.69 709 SER A C 1
ATOM 5727 O O . SER A 1 709 ? -10.773 -17.777 -20.970 1.00 88.69 709 SER A O 1
ATOM 5729 N N . GLU A 1 710 ? -11.723 -17.744 -23.004 1.00 86.75 710 GLU A N 1
ATOM 5730 C CA . GLU A 1 710 ? -12.256 -16.390 -22.881 1.00 86.75 710 GLU A CA 1
ATOM 5731 C C . GLU A 1 710 ? -13.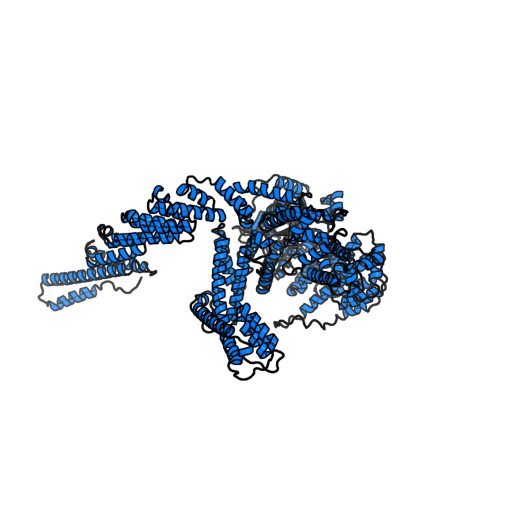495 -16.391 -21.972 1.00 86.75 710 GLU A C 1
ATOM 5733 O O . GLU A 1 710 ? -14.340 -17.282 -22.062 1.00 86.75 710 GLU A O 1
ATOM 5738 N N . ILE A 1 711 ? -13.596 -15.406 -21.079 1.00 82.62 711 ILE A N 1
ATOM 5739 C CA . ILE A 1 711 ? -14.757 -15.227 -20.193 1.00 82.62 711 ILE A CA 1
ATOM 5740 C C . ILE A 1 711 ? -15.632 -14.042 -20.627 1.00 82.62 711 ILE A C 1
ATOM 5742 O O . ILE A 1 711 ? -16.816 -14.012 -20.303 1.00 82.62 711 ILE A O 1
ATOM 5746 N N . GLY A 1 712 ? -15.094 -13.126 -21.443 1.00 75.88 712 GLY A N 1
ATOM 5747 C CA . GLY A 1 712 ? -15.845 -12.097 -22.169 1.00 75.88 712 GLY A CA 1
ATOM 5748 C C . GLY A 1 712 ? -15.467 -10.658 -21.814 1.00 75.88 712 GLY A C 1
ATOM 5749 O O . GLY A 1 712 ? -14.500 -10.412 -21.093 1.00 75.88 712 GLY A O 1
ATOM 5750 N N . ASP A 1 713 ? -16.245 -9.711 -22.349 1.00 73.75 713 ASP A N 1
ATOM 5751 C CA . ASP A 1 713 ? -16.095 -8.276 -22.088 1.00 73.75 713 ASP A CA 1
ATOM 5752 C C . ASP A 1 713 ? -16.722 -7.916 -20.743 1.00 73.75 713 ASP A C 1
ATOM 5754 O O . ASP A 1 713 ? -17.912 -7.602 -20.645 1.00 73.75 713 ASP A O 1
ATOM 5758 N N . ILE A 1 714 ? -15.907 -7.980 -19.701 1.00 66.19 714 ILE A N 1
ATOM 5759 C CA . ILE A 1 714 ? -16.340 -7.788 -18.324 1.00 66.19 714 ILE A CA 1
ATOM 5760 C C . ILE A 1 714 ? -15.985 -6.370 -17.895 1.00 66.19 714 ILE A C 1
ATOM 5762 O O . ILE A 1 714 ? -14.859 -5.895 -18.075 1.00 66.19 714 ILE A O 1
ATOM 5766 N N . MET A 1 715 ? -16.962 -5.694 -17.292 1.00 59.97 715 MET A N 1
ATOM 5767 C CA . MET A 1 715 ? -16.675 -4.522 -16.477 1.00 59.97 715 MET A CA 1
ATOM 5768 C C . MET A 1 715 ? -16.054 -5.039 -15.188 1.00 59.97 715 MET A C 1
ATOM 5770 O O . MET A 1 715 ? -16.750 -5.547 -14.306 1.00 59.97 715 MET A O 1
ATOM 5774 N N . VAL A 1 716 ? -14.734 -4.933 -15.071 1.00 53.94 716 VAL A N 1
ATOM 5775 C CA . VAL A 1 716 ? -14.111 -5.065 -13.760 1.00 53.94 716 VAL A CA 1
ATOM 5776 C C . VAL A 1 716 ? -14.552 -3.825 -13.005 1.00 53.94 716 VAL A C 1
ATOM 5778 O O . VAL A 1 716 ? -14.000 -2.762 -13.227 1.00 53.94 716 VAL A O 1
ATOM 5781 N N . ALA A 1 717 ? -15.617 -3.911 -12.207 1.00 45.09 717 ALA A N 1
ATOM 5782 C CA . ALA A 1 717 ? -16.027 -2.770 -11.403 1.00 45.09 717 ALA A CA 1
ATOM 5783 C C . ALA A 1 717 ? -14.785 -2.249 -10.671 1.00 45.09 717 ALA A C 1
ATOM 5785 O O . ALA A 1 717 ? -14.055 -3.051 -10.081 1.00 45.09 717 ALA A O 1
ATOM 5786 N N . GLU A 1 718 ? -14.538 -0.933 -10.710 1.00 42.78 718 GLU A N 1
ATOM 5787 C CA . GLU A 1 718 ? -13.762 -0.318 -9.643 1.00 42.78 718 GLU A CA 1
ATOM 5788 C C . GLU A 1 718 ? -14.441 -0.796 -8.365 1.00 42.78 718 GLU A C 1
ATOM 5790 O O . GLU A 1 718 ? -15.553 -0.374 -8.032 1.00 42.78 718 GLU A O 1
ATOM 5795 N N . THR A 1 719 ? -13.826 -1.738 -7.655 1.00 41.00 719 THR A N 1
ATOM 5796 C CA . THR A 1 719 ? -14.085 -1.821 -6.237 1.00 41.00 719 THR A CA 1
ATOM 5797 C C . THR A 1 719 ? -13.662 -0.451 -5.748 1.00 41.00 719 THR A C 1
ATOM 5799 O O . THR A 1 719 ? -12.479 -0.129 -5.677 1.00 41.00 719 THR A O 1
ATOM 5802 N N . GLY A 1 720 ? -14.653 0.414 -5.535 1.00 39.34 720 GLY A N 1
ATOM 5803 C CA . GLY A 1 720 ? -14.505 1.739 -4.960 1.00 39.34 720 GLY A CA 1
ATOM 5804 C C . GLY A 1 720 ? -14.035 1.638 -3.513 1.00 39.34 720 GLY A C 1
ATOM 5805 O O . GLY A 1 720 ? -14.641 2.201 -2.606 1.00 39.34 720 GLY A O 1
ATOM 5806 N N . SER A 1 721 ? -12.977 0.884 -3.247 1.00 46.19 721 SER A N 1
ATOM 5807 C CA . SER A 1 721 ? -12.175 1.062 -2.063 1.00 46.19 721 SER A CA 1
ATOM 5808 C C . SER A 1 721 ? -11.338 2.302 -2.328 1.00 46.19 721 SER A C 1
ATOM 5810 O O . SER A 1 721 ? -10.275 2.253 -2.943 1.00 46.19 721 SER A O 1
ATOM 5812 N N . ASP A 1 722 ? -11.886 3.430 -1.894 1.00 65.69 722 ASP A N 1
ATOM 5813 C CA . ASP A 1 722 ? -11.144 4.475 -1.202 1.00 65.69 722 ASP A CA 1
ATOM 5814 C C . ASP A 1 722 ? -9.723 3.979 -0.852 1.00 65.69 722 ASP A C 1
ATOM 5816 O O . ASP A 1 722 ? -9.590 3.067 -0.035 1.00 65.69 722 ASP A O 1
ATOM 5820 N N . LYS A 1 723 ? -8.670 4.494 -1.512 1.00 72.50 723 LYS A N 1
ATOM 5821 C CA . LYS A 1 723 ? -7.266 4.073 -1.288 1.00 72.50 723 LYS A CA 1
ATOM 5822 C C . LYS A 1 723 ? -6.909 3.917 0.207 1.00 72.50 723 LYS A C 1
ATOM 5824 O O . LYS A 1 723 ? -6.259 2.930 0.544 1.00 72.50 723 LYS A O 1
ATOM 5829 N N . PRO A 1 724 ? -7.370 4.802 1.116 1.00 80.19 724 PRO A N 1
ATOM 5830 C CA . PRO A 1 724 ? -7.365 4.589 2.562 1.00 80.19 724 PRO A CA 1
ATOM 5831 C C . PRO A 1 724 ? -7.789 3.195 3.029 1.00 80.19 724 PRO A C 1
ATOM 5833 O O . PRO A 1 724 ? -7.042 2.536 3.742 1.00 80.19 724 PRO A O 1
ATOM 5836 N N . LYS A 1 725 ? -8.950 2.703 2.589 1.00 75.38 725 LYS A N 1
ATOM 5837 C CA . LYS A 1 725 ? -9.479 1.386 2.967 1.00 75.38 725 LYS A CA 1
ATOM 5838 C C . LYS A 1 725 ? -8.606 0.245 2.455 1.00 75.38 725 LYS A C 1
ATOM 5840 O O . LYS A 1 725 ? -8.449 -0.749 3.154 1.00 75.38 725 LYS A O 1
ATOM 5845 N N . GLN A 1 726 ? -8.015 0.384 1.266 1.00 73.94 726 GLN A N 1
ATOM 5846 C CA . GLN A 1 726 ? -7.072 -0.619 0.754 1.00 73.94 726 GLN A CA 1
ATOM 5847 C C . GLN A 1 726 ? -5.808 -0.686 1.618 1.00 73.94 726 GLN A C 1
ATOM 5849 O O . GLN A 1 726 ? -5.349 -1.772 1.961 1.00 73.94 726 GLN A O 1
ATOM 5854 N N . ILE A 1 727 ? -5.270 0.474 2.007 1.00 82.31 727 ILE A N 1
ATOM 5855 C CA . ILE A 1 727 ? -4.096 0.574 2.885 1.00 82.31 727 ILE A CA 1
ATOM 5856 C C . ILE A 1 727 ? -4.410 -0.014 4.264 1.00 82.31 727 ILE A C 1
ATOM 5858 O O . ILE A 1 727 ? -3.631 -0.819 4.774 1.00 82.31 727 ILE A O 1
ATOM 5862 N N . GLN A 1 728 ? -5.566 0.338 4.838 1.00 85.12 728 GLN A N 1
ATOM 5863 C CA . GLN A 1 728 ? -6.050 -0.237 6.093 1.00 85.12 728 GLN A CA 1
ATOM 5864 C C . GLN A 1 728 ? -6.140 -1.756 6.008 1.00 85.12 728 GLN A C 1
ATOM 5866 O O . GLN A 1 728 ? -5.658 -2.437 6.907 1.00 85.12 728 GLN A O 1
ATOM 5871 N N . HIS A 1 729 ? -6.708 -2.286 4.925 1.00 78.94 729 HIS A N 1
ATOM 5872 C CA . HIS A 1 729 ? -6.853 -3.722 4.755 1.00 78.94 729 HIS A CA 1
ATOM 5873 C C . HIS A 1 729 ? -5.509 -4.445 4.643 1.00 78.94 729 HIS A C 1
ATOM 5875 O O . HIS A 1 729 ? -5.305 -5.433 5.336 1.00 78.94 729 HIS A O 1
ATOM 5881 N N . ILE A 1 730 ? -4.569 -3.936 3.838 1.00 80.56 730 ILE A N 1
ATOM 5882 C CA . ILE A 1 730 ? -3.227 -4.534 3.715 1.00 80.56 730 ILE A CA 1
ATOM 5883 C C . ILE A 1 730 ? -2.547 -4.621 5.077 1.00 80.56 730 ILE A C 1
ATOM 5885 O O . ILE A 1 730 ? -2.026 -5.670 5.452 1.00 80.56 730 ILE A O 1
ATOM 5889 N N . LEU A 1 731 ? -2.574 -3.527 5.839 1.00 87.38 731 LEU A N 1
ATOM 5890 C CA . LEU A 1 731 ? -1.976 -3.497 7.170 1.00 87.38 731 LEU A CA 1
ATOM 5891 C C . LEU A 1 731 ? -2.743 -4.395 8.152 1.00 87.38 731 LEU A C 1
ATOM 5893 O O . LEU A 1 731 ? -2.126 -5.030 9.005 1.00 87.38 731 LEU A O 1
ATOM 5897 N N . GLN A 1 732 ? -4.065 -4.499 8.014 1.00 85.44 732 GLN A N 1
ATOM 5898 C CA . GLN A 1 732 ? -4.891 -5.395 8.815 1.00 85.44 732 GLN A CA 1
ATOM 5899 C C . GLN A 1 732 ? -4.560 -6.867 8.553 1.00 85.44 732 GLN A C 1
ATOM 5901 O O . GLN A 1 732 ? -4.396 -7.618 9.511 1.00 85.44 732 GLN A O 1
ATOM 5906 N N . GLU A 1 733 ? -4.434 -7.295 7.297 1.00 78.50 733 GLU A N 1
ATOM 5907 C CA . GLU A 1 733 ? -4.061 -8.675 6.960 1.00 78.50 733 GLU A CA 1
ATOM 5908 C C . GLU A 1 733 ? -2.633 -8.997 7.398 1.00 78.50 733 GLU A C 1
ATOM 5910 O O . GLU A 1 733 ? -2.397 -10.042 8.012 1.00 78.50 733 GLU A O 1
ATOM 5915 N N . ALA A 1 734 ? -1.695 -8.074 7.164 1.00 81.50 734 ALA A N 1
ATOM 5916 C CA . ALA A 1 734 ? -0.306 -8.216 7.588 1.00 81.50 734 ALA A CA 1
ATOM 5917 C C . ALA A 1 734 ? -0.185 -8.460 9.101 1.00 81.50 734 ALA A C 1
ATOM 5919 O O . ALA A 1 734 ? 0.643 -9.262 9.536 1.00 81.50 734 ALA A O 1
ATOM 5920 N N . VAL A 1 735 ? -1.027 -7.801 9.902 1.00 83.88 735 VAL A N 1
ATOM 5921 C CA . VAL A 1 735 ? -1.045 -7.943 11.364 1.00 83.88 735 VAL A CA 1
ATOM 5922 C C . VAL A 1 735 ? -1.859 -9.162 11.806 1.00 83.88 735 VAL A C 1
ATOM 5924 O O . VAL A 1 735 ? -1.320 -10.046 12.467 1.00 83.88 735 VAL A O 1
ATOM 5927 N N . LEU A 1 736 ? -3.142 -9.234 11.439 1.00 80.00 736 LEU A N 1
ATOM 5928 C CA . LEU A 1 736 ? -4.089 -10.200 12.007 1.00 80.00 736 LEU A CA 1
ATOM 5929 C C . LEU A 1 736 ? -3.992 -11.595 11.386 1.00 80.00 736 LEU A C 1
ATOM 5931 O O . LEU A 1 736 ? -4.156 -12.585 12.097 1.00 80.00 736 LEU A O 1
ATOM 5935 N N . GLN A 1 737 ? -3.773 -11.681 10.072 1.00 73.50 737 GLN A N 1
ATOM 5936 C CA . GLN A 1 737 ? -3.786 -12.960 9.360 1.00 73.50 737 GLN A CA 1
ATOM 5937 C C . GLN A 1 737 ? -2.379 -13.534 9.223 1.00 73.50 737 GLN A C 1
ATOM 5939 O O . GLN A 1 737 ? -2.138 -14.684 9.582 1.00 73.50 737 GLN A O 1
ATOM 5944 N N . HIS A 1 738 ? -1.441 -12.732 8.718 1.00 71.44 738 HIS A N 1
ATOM 5945 C CA . HIS A 1 738 ? -0.126 -13.235 8.323 1.00 71.44 738 HIS A CA 1
ATOM 5946 C C . HIS A 1 738 ? 0.960 -13.068 9.386 1.00 71.44 738 HIS A C 1
ATOM 5948 O O . HIS A 1 738 ? 2.040 -13.645 9.246 1.00 71.44 738 HIS A O 1
ATOM 5954 N N . ARG A 1 739 ? 0.696 -12.288 10.443 1.00 77.31 739 ARG A N 1
ATOM 5955 C CA . ARG A 1 739 ? 1.638 -12.035 11.548 1.00 77.31 739 ARG A CA 1
ATOM 5956 C C . ARG A 1 739 ? 3.018 -11.564 11.066 1.00 77.31 739 ARG A C 1
ATOM 5958 O O . ARG A 1 739 ? 4.056 -11.968 11.588 1.00 77.31 739 ARG A O 1
ATOM 5965 N N . HIS A 1 740 ? 3.040 -10.692 10.059 1.00 82.00 740 HIS A N 1
ATOM 5966 C CA . HIS A 1 740 ? 4.261 -10.201 9.414 1.00 82.00 740 HIS A CA 1
ATOM 5967 C C . HIS A 1 740 ? 5.112 -9.286 10.313 1.00 82.00 740 HIS A C 1
ATOM 5969 O O . HIS A 1 740 ? 6.308 -9.122 10.060 1.00 82.00 740 HIS A O 1
ATOM 5975 N N . ILE A 1 741 ? 4.526 -8.705 11.368 1.00 81.75 741 ILE A N 1
ATOM 5976 C CA . ILE A 1 741 ? 5.230 -7.838 12.331 1.00 81.75 741 ILE A CA 1
ATOM 5977 C C . ILE A 1 741 ? 5.913 -8.653 13.432 1.00 81.75 741 ILE A C 1
ATOM 5979 O O . ILE A 1 741 ? 7.084 -8.419 13.735 1.00 81.75 741 ILE A O 1
ATOM 5983 N N . PHE A 1 742 ? 5.181 -9.596 14.025 1.00 80.62 742 PHE A N 1
ATOM 5984 C CA . PHE A 1 742 ? 5.642 -10.448 15.114 1.00 80.62 742 PHE A CA 1
ATOM 5985 C C . PHE A 1 742 ? 4.974 -11.822 15.006 1.00 80.62 742 PHE A C 1
ATOM 5987 O O . PHE A 1 742 ? 3.748 -11.919 15.023 1.00 80.62 742 PHE A O 1
ATOM 5994 N N . ASN A 1 743 ? 5.784 -12.883 14.939 1.00 69.94 743 ASN A N 1
ATOM 5995 C CA . ASN A 1 743 ? 5.306 -14.260 14.987 1.00 69.94 743 ASN A CA 1
ATOM 5996 C C . ASN A 1 743 ? 5.828 -14.957 16.262 1.00 69.94 743 ASN A C 1
ATOM 5998 O O . ASN A 1 743 ? 7.029 -15.243 16.340 1.00 69.94 743 ASN A O 1
ATOM 6002 N N . PRO A 1 744 ? 4.956 -15.282 17.238 1.00 65.75 744 PRO A N 1
AT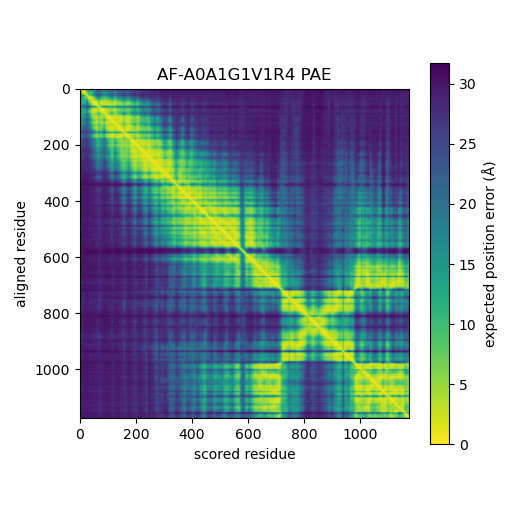OM 6003 C CA . PRO A 1 744 ? 5.368 -15.918 18.490 1.00 65.75 744 PRO A CA 1
ATOM 6004 C C . PRO A 1 744 ? 5.971 -17.320 18.298 1.00 65.75 744 PRO A C 1
ATOM 6006 O O . PRO A 1 744 ? 6.720 -17.779 19.157 1.00 65.75 744 PRO A O 1
ATOM 6009 N N . GLU A 1 745 ? 5.704 -17.991 17.174 1.00 58.53 745 GLU A N 1
ATOM 6010 C CA . GLU A 1 745 ? 6.230 -19.332 16.873 1.00 58.53 745 GLU A CA 1
ATOM 6011 C C . GLU A 1 745 ? 7.700 -19.314 16.423 1.00 58.53 745 GLU A C 1
ATOM 6013 O O . GLU A 1 745 ? 8.398 -20.317 16.548 1.00 58.53 745 GLU A O 1
ATOM 6018 N N . MET A 1 746 ? 8.196 -18.162 15.957 1.00 54.53 746 MET A N 1
ATOM 6019 C CA . MET A 1 746 ? 9.577 -17.977 15.483 1.00 54.53 746 MET A CA 1
ATOM 6020 C C . MET A 1 746 ? 10.543 -17.529 16.599 1.00 54.53 746 MET A C 1
ATOM 6022 O O . MET A 1 746 ? 11.728 -17.320 16.346 1.00 54.53 746 MET A O 1
ATOM 6026 N N . GLY A 1 747 ? 10.060 -17.357 17.838 1.00 47.84 747 GLY A N 1
ATOM 6027 C CA . GLY A 1 747 ? 10.892 -17.091 19.021 1.00 47.84 747 GLY A CA 1
ATOM 6028 C C . GLY A 1 747 ? 11.595 -15.723 19.071 1.00 47.84 747 GLY A C 1
ATOM 6029 O O . GLY A 1 747 ? 12.440 -15.510 19.940 1.00 47.84 747 GLY A O 1
ATOM 6030 N N . GLN A 1 748 ? 11.273 -14.786 18.174 1.00 55.88 748 GLN A N 1
ATOM 6031 C CA . GLN A 1 748 ? 11.845 -13.436 18.165 1.00 55.88 748 GLN A CA 1
ATOM 6032 C C . GLN A 1 748 ? 10.875 -12.423 18.792 1.00 55.88 748 GLN A C 1
ATOM 6034 O O . GLN A 1 748 ? 9.928 -12.006 18.140 1.00 55.88 748 GLN A O 1
ATOM 6039 N N . ASN A 1 749 ? 11.148 -11.942 20.013 1.00 60.97 749 ASN A N 1
ATOM 6040 C CA . ASN A 1 749 ? 10.354 -10.896 20.701 1.00 60.97 749 ASN A CA 1
ATOM 6041 C C . ASN A 1 749 ? 10.474 -9.480 20.088 1.00 60.97 749 ASN A C 1
ATOM 6043 O O . ASN A 1 749 ? 10.040 -8.493 20.683 1.00 60.97 749 ASN A O 1
ATOM 6047 N N . LYS A 1 750 ? 11.095 -9.337 18.913 1.00 69.38 750 LYS A N 1
ATOM 6048 C CA . LYS A 1 750 ? 11.286 -8.036 18.260 1.00 69.38 750 LYS A CA 1
ATOM 6049 C C . LYS A 1 750 ? 9.937 -7.565 17.691 1.00 69.38 750 LYS A C 1
ATOM 6051 O O . LYS A 1 750 ? 9.301 -8.310 16.958 1.00 69.38 750 LYS A O 1
ATOM 6056 N N . ASN A 1 751 ? 9.525 -6.333 18.007 1.00 84.69 751 ASN A N 1
ATOM 6057 C CA . ASN A 1 751 ? 8.279 -5.685 17.554 1.00 84.69 751 ASN A CA 1
ATOM 6058 C C . ASN A 1 751 ? 6.962 -6.227 18.152 1.00 84.69 751 ASN A C 1
ATOM 6060 O O . ASN A 1 751 ? 5.887 -5.875 17.660 1.00 84.69 751 ASN A O 1
ATOM 6064 N N . GLU A 1 752 ? 7.009 -7.042 19.214 1.00 86.94 752 GLU A N 1
ATOM 6065 C CA . GLU A 1 752 ? 5.805 -7.570 19.882 1.00 86.94 752 GLU A CA 1
ATOM 6066 C C . GLU A 1 752 ? 4.843 -6.449 20.313 1.00 86.94 752 GLU A C 1
ATOM 6068 O O . GLU A 1 752 ? 3.628 -6.564 20.144 1.00 86.94 752 GLU A O 1
ATOM 6073 N N . PHE A 1 753 ? 5.390 -5.337 20.816 1.00 89.25 753 PHE A N 1
ATOM 6074 C CA . PHE A 1 753 ? 4.613 -4.155 21.183 1.00 89.25 753 PHE A CA 1
ATOM 6075 C C . PHE A 1 753 ? 3.828 -3.600 19.988 1.00 89.25 753 PHE A C 1
ATOM 6077 O O . PHE A 1 753 ? 2.624 -3.397 20.095 1.00 89.25 753 PHE A O 1
ATOM 6084 N N . ILE A 1 754 ? 4.488 -3.423 18.835 1.00 92.00 754 ILE A N 1
ATOM 6085 C CA . ILE A 1 754 ? 3.853 -2.896 17.619 1.00 92.00 754 ILE A CA 1
ATOM 6086 C C . ILE A 1 754 ? 2.674 -3.784 17.200 1.00 92.00 754 ILE A C 1
ATOM 6088 O O . ILE A 1 754 ? 1.591 -3.265 16.931 1.00 92.00 754 ILE A O 1
ATOM 6092 N N . SER A 1 755 ? 2.865 -5.110 17.181 1.00 89.12 755 SER A N 1
ATOM 6093 C CA . SER A 1 755 ? 1.807 -6.060 16.802 1.00 89.12 755 SER A CA 1
ATOM 6094 C C . SER A 1 755 ? 0.618 -5.979 17.753 1.00 89.12 755 SER A C 1
ATOM 6096 O O . SER A 1 755 ? -0.504 -5.769 17.305 1.00 89.12 755 SER A O 1
ATOM 6098 N N . LYS A 1 756 ? 0.860 -6.039 19.070 1.00 89.94 756 LYS A N 1
ATOM 6099 C CA . LYS A 1 756 ? -0.204 -5.985 20.085 1.00 89.94 756 LYS A CA 1
ATOM 6100 C C . LYS A 1 756 ? -0.991 -4.679 20.046 1.00 89.94 756 LYS A C 1
ATOM 6102 O O . LYS A 1 756 ? -2.215 -4.707 20.162 1.00 89.94 756 LYS A O 1
ATOM 6107 N N . THR A 1 757 ? -0.310 -3.548 19.863 1.00 92.06 757 THR A N 1
ATOM 6108 C CA . THR A 1 757 ? -0.972 -2.247 19.718 1.00 92.06 757 THR A CA 1
ATOM 6109 C C . THR A 1 757 ? -1.871 -2.233 18.482 1.00 92.06 757 THR A C 1
ATOM 6111 O O . THR A 1 757 ? -3.042 -1.880 18.586 1.00 92.06 757 THR A O 1
ATOM 6114 N N . LEU A 1 758 ? -1.372 -2.667 17.320 1.00 93.81 758 LEU A N 1
ATOM 6115 C CA . LEU A 1 758 ? -2.168 -2.683 16.090 1.00 93.81 758 LEU A CA 1
ATOM 6116 C C . LEU A 1 758 ? -3.327 -3.690 16.155 1.00 93.81 758 LEU A C 1
ATOM 6118 O O . LEU A 1 758 ? -4.429 -3.364 15.727 1.00 93.81 758 LEU A O 1
ATOM 6122 N N . GLU A 1 759 ? -3.129 -4.873 16.741 1.00 92.00 759 GLU A N 1
ATOM 6123 C CA . GLU A 1 759 ? -4.185 -5.870 16.978 1.00 92.00 759 GLU A CA 1
ATOM 6124 C C . GLU A 1 759 ? -5.325 -5.309 17.839 1.00 92.00 759 GLU A C 1
ATOM 6126 O O . GLU A 1 759 ? -6.504 -5.486 17.510 1.00 92.00 759 GLU A O 1
ATOM 6131 N N . ALA A 1 760 ? -4.986 -4.601 18.922 1.00 91.12 760 ALA A N 1
ATOM 6132 C CA . ALA A 1 760 ? -5.965 -3.943 19.781 1.00 91.12 760 ALA A CA 1
ATOM 6133 C C . ALA A 1 760 ? -6.738 -2.862 19.013 1.00 91.12 760 ALA A C 1
ATOM 6135 O O . ALA A 1 760 ? -7.968 -2.831 19.069 1.00 91.12 760 ALA A O 1
ATOM 6136 N N . ILE A 1 761 ? -6.034 -2.037 18.231 1.00 92.88 761 ILE A N 1
ATOM 6137 C CA . ILE A 1 761 ? -6.645 -0.988 17.409 1.00 92.88 761 ILE A CA 1
ATOM 6138 C C . ILE A 1 761 ? -7.587 -1.582 16.364 1.00 92.88 761 ILE A C 1
ATOM 6140 O O . ILE A 1 761 ? -8.740 -1.164 16.297 1.00 92.88 761 ILE A O 1
ATOM 6144 N N . PHE A 1 762 ? -7.175 -2.606 15.613 1.00 91.12 762 PHE A N 1
ATOM 6145 C CA . PHE A 1 762 ? -8.057 -3.262 14.644 1.00 91.12 762 PHE A CA 1
ATOM 6146 C C . PHE A 1 762 ? -9.277 -3.913 15.307 1.00 91.12 762 PHE A C 1
ATOM 6148 O O . PHE A 1 762 ? -10.378 -3.866 14.755 1.00 91.12 762 PHE A O 1
ATOM 6155 N N . THR A 1 763 ? -9.109 -4.481 16.505 1.00 87.94 763 THR A N 1
ATOM 6156 C CA . THR A 1 763 ? -10.214 -5.060 17.280 1.00 87.94 763 THR A CA 1
ATOM 6157 C C . THR A 1 763 ? -11.230 -3.994 17.697 1.00 87.94 763 THR A C 1
ATOM 6159 O O . THR A 1 763 ? -12.435 -4.220 17.590 1.00 87.94 763 THR A O 1
ATOM 6162 N N . GLU A 1 764 ? -10.775 -2.823 18.144 1.00 86.12 764 GLU A N 1
ATOM 6163 C CA . GLU A 1 764 ? -11.656 -1.703 18.499 1.00 86.12 764 GLU A CA 1
ATOM 6164 C C . GLU A 1 764 ? -12.298 -1.056 17.260 1.00 86.12 764 GLU A C 1
ATOM 6166 O O . GLU A 1 764 ? -13.508 -0.820 17.245 1.00 86.12 764 GLU A O 1
ATOM 6171 N N . MET A 1 765 ? -11.542 -0.871 16.171 1.00 85.44 765 MET A N 1
ATOM 6172 C CA . MET A 1 765 ? -12.059 -0.386 14.883 1.00 85.44 765 MET A CA 1
ATOM 6173 C C . MET A 1 765 ? -13.183 -1.277 14.332 1.00 85.44 765 MET A C 1
ATOM 6175 O O . MET A 1 765 ? -14.127 -0.767 13.726 1.00 85.44 765 MET A O 1
ATOM 6179 N N . ALA A 1 766 ? -13.103 -2.595 14.550 1.00 80.31 766 ALA A N 1
ATOM 6180 C CA . ALA A 1 766 ? -14.136 -3.546 14.145 1.00 80.31 766 ALA A CA 1
ATOM 6181 C C . ALA A 1 766 ? -15.411 -3.453 15.005 1.00 80.31 766 ALA A C 1
ATOM 6183 O O . ALA A 1 766 ? -16.505 -3.720 14.508 1.00 80.31 766 ALA A O 1
ATOM 6184 N N . LYS A 1 767 ? -15.294 -3.064 16.284 1.00 82.19 767 LYS A N 1
ATOM 6185 C CA . LYS A 1 767 ? -16.443 -2.871 17.188 1.00 82.19 767 LYS A CA 1
ATOM 6186 C C . LYS A 1 767 ? -17.188 -1.568 16.910 1.00 82.19 767 LYS A C 1
ATOM 6188 O O . LYS A 1 767 ? -18.409 -1.537 17.045 1.00 82.19 767 LYS A O 1
ATOM 6193 N N . THR A 1 768 ? -16.474 -0.504 16.535 1.00 79.00 768 THR A N 1
ATOM 6194 C CA . THR A 1 768 ? -17.059 0.823 16.269 1.00 79.00 768 THR A CA 1
ATOM 6195 C C . THR A 1 768 ? -16.525 1.438 14.967 1.00 79.00 768 THR A C 1
ATOM 6197 O O . THR A 1 768 ? -15.676 2.333 15.016 1.00 79.00 768 THR A O 1
ATOM 6200 N N . PRO A 1 769 ? -17.035 1.003 13.796 1.00 73.19 769 PRO A N 1
ATOM 6201 C CA . PRO A 1 769 ? -16.563 1.458 12.483 1.00 73.19 769 PRO A CA 1
ATOM 6202 C C . PRO A 1 769 ? -16.673 2.971 12.248 1.00 73.19 769 PRO A C 1
ATOM 6204 O O . PRO A 1 769 ? -15.848 3.543 11.544 1.00 73.19 769 PRO A O 1
ATOM 6207 N N . ASP A 1 770 ? -17.641 3.641 12.877 1.00 75.31 770 ASP A N 1
ATOM 6208 C CA . ASP A 1 770 ? -17.862 5.084 12.699 1.00 75.31 770 ASP A CA 1
ATOM 6209 C C . ASP A 1 770 ? -16.870 5.961 13.493 1.00 75.31 770 ASP A C 1
ATOM 6211 O O . ASP A 1 770 ? -16.857 7.178 13.327 1.00 75.31 770 ASP A O 1
ATOM 6215 N N . ARG A 1 771 ? -16.039 5.368 14.368 1.00 80.50 771 ARG A N 1
ATOM 6216 C CA . ARG A 1 771 ? -15.081 6.076 15.247 1.00 80.50 771 ARG A CA 1
ATOM 6217 C C . ARG A 1 771 ? -13.619 5.689 15.010 1.00 80.50 771 ARG A C 1
ATOM 6219 O O . ARG A 1 771 ? -12.777 5.877 15.883 1.00 80.50 771 ARG A O 1
ATOM 6226 N N . GLN A 1 772 ? -13.300 5.141 13.840 1.00 81.44 772 GLN A N 1
ATOM 6227 C CA . GLN A 1 772 ? -11.953 4.645 13.536 1.00 81.44 772 GLN A CA 1
ATOM 6228 C C . GLN A 1 772 ? -10.867 5.722 13.681 1.00 81.44 772 GLN A C 1
ATOM 6230 O O . GLN A 1 772 ? -9.884 5.486 14.381 1.00 81.44 772 GLN A O 1
ATOM 6235 N N . SER A 1 773 ? -11.074 6.915 13.114 1.00 82.06 773 SER A N 1
ATOM 6236 C CA . SER A 1 773 ? -10.114 8.022 13.239 1.00 82.06 773 SER A CA 1
ATOM 6237 C C . SER A 1 773 ? -9.934 8.484 14.688 1.00 82.06 773 SER A C 1
ATOM 6239 O O . SER A 1 773 ? -8.811 8.718 15.112 1.00 82.06 773 SER A O 1
ATOM 6241 N N . GLU A 1 774 ? -11.004 8.528 15.496 1.00 86.31 774 GLU A N 1
ATOM 6242 C CA . GLU A 1 774 ? -10.910 8.901 16.920 1.00 86.31 774 GLU A CA 1
ATOM 6243 C C . GLU A 1 774 ? -10.066 7.899 17.726 1.00 86.31 774 GLU A C 1
ATOM 6245 O O . GLU A 1 774 ? -9.275 8.299 18.584 1.00 86.31 774 GLU A O 1
ATOM 6250 N N . ILE A 1 775 ? -10.216 6.599 17.441 1.00 87.62 775 ILE A N 1
ATOM 6251 C CA . ILE A 1 775 ? -9.437 5.522 18.072 1.00 87.62 775 ILE A CA 1
ATOM 6252 C C . ILE A 1 775 ? -7.954 5.676 17.724 1.00 87.62 775 ILE A C 1
ATOM 6254 O O . ILE A 1 775 ? -7.102 5.659 18.615 1.00 87.62 775 ILE A O 1
ATOM 6258 N N . ILE A 1 776 ? -7.652 5.864 16.437 1.00 89.00 776 ILE A N 1
ATOM 6259 C CA . ILE A 1 776 ? -6.280 6.012 15.949 1.00 89.00 776 ILE A CA 1
ATOM 6260 C C . ILE A 1 776 ? -5.638 7.290 16.510 1.00 89.00 776 ILE A C 1
ATOM 6262 O O . ILE A 1 776 ? -4.521 7.234 17.025 1.00 89.00 776 ILE A O 1
ATOM 6266 N N . ASP A 1 777 ? -6.343 8.423 16.487 1.00 87.62 777 ASP A N 1
ATOM 6267 C CA . ASP A 1 777 ? -5.859 9.702 17.017 1.00 87.62 777 ASP A CA 1
ATOM 6268 C C . ASP A 1 777 ? -5.577 9.642 18.521 1.00 87.62 777 ASP A C 1
ATOM 6270 O O . ASP A 1 777 ? -4.562 10.170 18.995 1.00 87.62 777 ASP A O 1
ATOM 6274 N N . SER A 1 778 ? -6.458 8.987 19.283 1.00 90.25 778 SER A N 1
ATOM 6275 C CA . SER A 1 778 ? -6.265 8.775 20.718 1.00 90.25 778 SER A CA 1
ATOM 6276 C C . SER A 1 778 ? -4.987 7.982 20.985 1.00 90.25 778 SER A C 1
ATOM 6278 O O . SER A 1 778 ? -4.176 8.381 21.823 1.00 90.25 778 SER A O 1
ATOM 6280 N N . GLU A 1 779 ? -4.764 6.901 20.240 1.00 93.50 779 GLU A N 1
ATOM 6281 C CA . GLU A 1 779 ? -3.583 6.059 20.414 1.00 93.50 779 GLU A CA 1
ATOM 6282 C C . GLU A 1 779 ? -2.296 6.766 19.970 1.00 93.50 779 GLU A C 1
ATOM 6284 O O . GLU A 1 779 ? -1.293 6.759 20.688 1.00 93.50 779 GLU A O 1
ATOM 6289 N N . ILE A 1 780 ? -2.329 7.487 18.843 1.00 91.75 780 ILE A N 1
ATOM 6290 C CA . ILE A 1 780 ? -1.213 8.336 18.405 1.00 91.75 780 ILE A CA 1
ATOM 6291 C C . ILE A 1 780 ? -0.861 9.352 19.494 1.00 91.75 780 ILE A C 1
ATOM 6293 O O . ILE A 1 780 ? 0.325 9.608 19.728 1.00 91.75 780 ILE A O 1
ATOM 6297 N N . LYS A 1 781 ? -1.857 9.949 20.159 1.00 92.19 781 LYS A N 1
ATOM 6298 C CA . LYS A 1 781 ? -1.642 10.922 21.236 1.00 92.19 781 LYS A CA 1
ATOM 6299 C C . LYS A 1 781 ? -0.996 10.280 22.466 1.00 92.19 781 LYS A C 1
ATOM 6301 O O . LYS A 1 781 ? -0.069 10.889 23.006 1.00 92.19 781 LYS A O 1
ATOM 6306 N N . ASN A 1 782 ? -1.430 9.082 22.858 1.00 91.12 782 ASN A N 1
ATOM 6307 C CA . ASN A 1 782 ? -0.848 8.316 23.966 1.00 91.12 782 ASN A CA 1
ATOM 6308 C C . ASN A 1 782 ? 0.623 7.987 23.685 1.00 91.12 782 ASN A C 1
ATOM 6310 O O . ASN A 1 782 ? 1.511 8.481 24.379 1.00 91.12 782 ASN A O 1
ATOM 6314 N N . ILE A 1 783 ? 0.901 7.311 22.566 1.00 93.19 783 ILE A N 1
ATOM 6315 C CA . ILE A 1 783 ? 2.265 6.921 22.179 1.00 93.19 783 ILE A CA 1
ATOM 6316 C C . ILE A 1 783 ? 3.162 8.154 21.977 1.00 93.19 783 ILE A C 1
ATOM 6318 O O . ILE A 1 783 ? 4.350 8.142 22.306 1.00 93.19 783 ILE A O 1
ATOM 6322 N N . SER A 1 784 ? 2.613 9.260 21.461 1.00 91.12 784 SER A N 1
ATOM 6323 C CA . SER A 1 784 ? 3.357 10.520 21.330 1.00 91.12 784 SER A CA 1
ATOM 6324 C C . SER A 1 784 ? 3.707 11.145 22.680 1.00 91.12 784 SER A C 1
ATOM 6326 O O . SER A 1 784 ? 4.737 11.813 22.776 1.00 91.12 784 SER A O 1
ATOM 6328 N N . SER A 1 785 ? 2.865 10.978 23.702 1.00 90.75 785 SER A N 1
ATOM 6329 C CA . SER A 1 785 ? 3.157 11.418 25.069 1.00 90.75 785 SER A CA 1
ATOM 6330 C C . SER A 1 785 ? 4.326 10.620 25.642 1.00 90.75 785 SER A C 1
ATOM 6332 O O . SER A 1 785 ? 5.301 11.204 26.114 1.00 90.75 785 SER A O 1
ATOM 6334 N N . ASP A 1 786 ? 4.297 9.302 25.483 1.00 92.06 786 ASP A N 1
ATOM 6335 C CA . ASP A 1 786 ? 5.355 8.420 25.975 1.00 92.06 786 ASP A CA 1
ATOM 6336 C C . ASP A 1 786 ? 6.683 8.654 25.267 1.00 92.06 786 ASP A C 1
ATOM 6338 O O . ASP A 1 786 ? 7.739 8.745 25.897 1.00 92.06 786 ASP A O 1
ATOM 6342 N N . ALA A 1 787 ? 6.632 8.859 23.950 1.00 91.75 787 ALA A N 1
ATOM 6343 C CA . ALA A 1 787 ? 7.790 9.238 23.160 1.00 91.75 787 ALA A CA 1
ATOM 6344 C C . ALA A 1 787 ? 8.434 10.543 23.663 1.00 91.75 787 ALA A C 1
ATOM 6346 O O . ALA A 1 787 ? 9.660 10.634 23.685 1.00 91.75 787 ALA A O 1
ATOM 6347 N N . ARG A 1 788 ? 7.641 11.531 24.115 1.00 90.38 788 ARG A N 1
ATOM 6348 C CA . ARG A 1 788 ? 8.173 12.766 24.725 1.00 90.38 788 ARG A CA 1
ATOM 6349 C C . ARG A 1 788 ? 8.835 12.503 26.072 1.00 90.38 788 ARG A C 1
ATOM 6351 O O . ARG A 1 788 ? 9.852 13.128 26.361 1.00 90.38 788 ARG A O 1
ATOM 6358 N N . SER A 1 789 ? 8.295 11.593 26.878 1.00 90.62 789 SER A N 1
ATOM 6359 C CA . SER A 1 789 ? 8.910 11.200 28.150 1.00 90.62 789 SER A CA 1
ATOM 6360 C C . SER A 1 789 ? 10.253 10.494 27.927 1.00 90.62 789 SER A C 1
ATOM 6362 O O . SER A 1 789 ? 11.228 10.787 28.619 1.00 90.62 789 SER A O 1
ATOM 6364 N N . ILE A 1 790 ? 10.355 9.644 26.899 1.00 90.62 790 ILE A N 1
ATOM 6365 C CA . ILE A 1 790 ? 11.633 9.050 26.472 1.00 90.62 790 ILE A CA 1
ATOM 6366 C C . ILE A 1 790 ? 12.595 10.131 25.950 1.00 90.62 790 ILE A C 1
ATOM 6368 O O . ILE A 1 790 ? 13.760 10.161 26.352 1.00 90.62 790 ILE A O 1
ATOM 6372 N N . ASP A 1 791 ? 12.116 11.061 25.114 1.00 89.62 791 ASP A N 1
ATOM 6373 C CA . ASP A 1 791 ? 12.918 12.188 24.617 1.00 89.62 791 ASP A CA 1
ATOM 6374 C C . ASP A 1 791 ? 13.452 13.048 25.780 1.00 89.62 791 ASP A C 1
ATOM 6376 O O . ASP A 1 791 ? 14.593 13.506 25.736 1.00 89.62 791 ASP A O 1
ATOM 6380 N N . ALA A 1 792 ? 12.678 13.233 26.855 1.00 90.00 792 ALA A N 1
ATOM 6381 C CA . ALA A 1 792 ? 13.120 13.943 28.055 1.00 90.00 792 ALA A CA 1
ATOM 6382 C C . ALA A 1 792 ? 14.293 13.237 28.758 1.00 90.00 792 ALA A C 1
ATOM 6384 O O . ALA A 1 792 ? 15.256 13.901 29.145 1.00 90.00 792 ALA A O 1
ATOM 6385 N N . ILE A 1 793 ? 14.267 11.902 28.859 1.00 89.25 793 ILE A N 1
ATOM 6386 C CA . ILE A 1 793 ? 15.368 11.100 29.426 1.00 89.25 793 ILE A CA 1
ATOM 6387 C C . ILE A 1 793 ? 16.630 11.203 28.561 1.00 89.25 793 ILE A C 1
ATOM 6389 O O . ILE A 1 793 ? 17.730 11.415 29.082 1.00 89.25 793 ILE A O 1
ATOM 6393 N N . ILE A 1 794 ? 16.484 11.104 27.236 1.00 87.25 794 ILE A N 1
ATOM 6394 C CA . ILE A 1 794 ? 17.599 11.247 26.289 1.00 87.25 794 ILE A CA 1
ATOM 6395 C C . ILE A 1 794 ? 18.214 12.652 26.396 1.00 87.25 794 ILE A C 1
ATOM 6397 O O . ILE A 1 794 ? 19.432 12.800 26.532 1.00 87.25 794 ILE A O 1
ATOM 6401 N N . ASN A 1 795 ? 17.378 13.693 26.385 1.00 85.88 795 ASN A N 1
ATOM 6402 C CA . ASN A 1 795 ? 17.817 15.086 26.471 1.00 85.88 795 ASN A CA 1
ATOM 6403 C C . ASN A 1 795 ? 18.505 15.399 27.805 1.00 85.88 795 ASN A C 1
ATOM 6405 O O . ASN A 1 795 ? 19.519 16.098 27.820 1.00 85.88 795 ASN A O 1
ATOM 6409 N N . PHE A 1 796 ? 18.013 14.850 28.916 1.00 88.56 796 PHE A N 1
ATOM 6410 C CA . PHE A 1 796 ? 18.636 15.025 30.225 1.00 88.56 796 PHE A CA 1
ATOM 6411 C C . PHE A 1 796 ? 20.037 14.407 30.305 1.00 88.56 796 PHE A C 1
ATOM 6413 O O . PHE A 1 796 ? 20.971 15.044 30.788 1.00 88.56 796 PHE A O 1
ATOM 6420 N N . ASN A 1 797 ? 20.243 13.210 29.755 1.00 84.94 797 ASN A N 1
ATOM 6421 C CA . ASN A 1 797 ? 21.579 12.607 29.710 1.00 84.94 797 ASN A CA 1
ATOM 6422 C C . ASN A 1 797 ? 22.583 13.459 28.905 1.00 84.94 797 ASN A C 1
ATOM 6424 O O . ASN A 1 797 ? 23.755 13.578 29.281 1.00 84.94 797 ASN A O 1
ATOM 6428 N N . ASN A 1 798 ? 22.112 14.127 27.848 1.00 82.50 798 ASN A N 1
ATOM 6429 C CA . ASN A 1 798 ? 22.910 15.054 27.042 1.00 82.50 798 ASN A CA 1
ATOM 6430 C C . ASN A 1 798 ? 23.234 16.380 27.758 1.00 82.50 798 ASN A C 1
ATOM 6432 O O . ASN A 1 798 ? 24.181 17.073 27.378 1.00 82.50 798 ASN A O 1
ATOM 6436 N N . LEU A 1 799 ? 22.502 16.724 28.819 1.00 83.19 799 LEU A N 1
ATOM 6437 C CA . LEU A 1 799 ? 22.612 17.993 29.540 1.00 83.19 799 LEU A CA 1
ATOM 6438 C C . LEU A 1 799 ? 23.960 18.149 30.261 1.00 83.19 799 LEU A C 1
ATOM 6440 O O . LEU A 1 799 ? 24.497 19.253 30.345 1.00 83.19 799 LEU A O 1
ATOM 6444 N N . SER A 1 800 ? 24.567 17.044 30.706 1.00 81.56 800 SER A N 1
ATOM 6445 C CA . SER A 1 800 ? 25.932 17.036 31.257 1.00 81.56 800 SER A CA 1
ATOM 6446 C C . SER A 1 800 ? 26.969 17.545 30.244 1.00 81.56 800 SER A C 1
ATOM 6448 O O . SER A 1 800 ? 27.825 18.363 30.580 1.00 81.56 800 SER A O 1
ATOM 6450 N N . ARG A 1 801 ? 26.836 17.138 28.977 1.00 80.31 801 ARG A N 1
ATOM 6451 C CA . ARG A 1 801 ? 27.689 17.565 27.862 1.00 80.31 801 ARG A CA 1
ATOM 6452 C C . ARG A 1 801 ? 27.440 19.023 27.481 1.00 80.31 801 ARG A C 1
ATOM 6454 O O . ARG A 1 801 ? 28.389 19.724 27.140 1.00 80.31 801 ARG A O 1
ATOM 6461 N N . VAL A 1 802 ? 26.192 19.492 27.578 1.00 77.62 802 VAL A N 1
ATOM 6462 C CA . VAL A 1 802 ? 25.846 20.915 27.409 1.00 77.62 802 VAL A CA 1
ATOM 6463 C C . VAL A 1 802 ? 26.522 21.754 28.490 1.00 77.62 802 VAL A C 1
ATOM 6465 O O . VAL A 1 802 ? 27.213 22.712 28.159 1.00 77.62 802 VAL A O 1
ATOM 6468 N N . ARG A 1 803 ? 26.401 21.365 29.767 1.00 80.56 803 ARG A N 1
ATOM 6469 C CA . ARG A 1 803 ? 27.041 22.069 30.891 1.00 80.56 803 ARG A CA 1
ATOM 6470 C C . ARG A 1 803 ? 28.561 22.094 30.757 1.00 80.56 803 ARG A C 1
ATOM 6472 O O . ARG A 1 803 ? 29.142 23.160 30.886 1.00 80.56 803 ARG A O 1
ATOM 6479 N N . GLN A 1 804 ? 29.189 20.974 30.400 1.00 80.19 804 GLN A N 1
ATOM 6480 C CA . GLN A 1 804 ? 30.633 20.919 30.136 1.00 80.19 804 GLN A CA 1
ATOM 6481 C C . GLN A 1 804 ? 31.050 21.773 28.933 1.00 80.19 804 GLN A C 1
ATOM 6483 O O . GLN A 1 804 ? 32.110 22.387 28.958 1.00 80.19 804 GLN A O 1
ATOM 6488 N N . GLY A 1 805 ? 30.237 21.821 27.873 1.00 76.38 805 GLY A N 1
ATOM 6489 C CA . GLY A 1 805 ? 30.486 22.672 26.707 1.00 76.38 805 GLY A CA 1
ATOM 6490 C C . GLY A 1 805 ? 30.379 24.160 27.040 1.00 76.38 805 GLY A C 1
ATOM 6491 O O . GLY A 1 805 ? 31.205 24.952 26.595 1.00 76.38 805 GLY A O 1
ATOM 6492 N N . ILE A 1 806 ? 29.399 24.527 27.866 1.00 75.56 806 ILE A N 1
ATOM 6493 C CA . ILE A 1 806 ? 29.236 25.880 28.398 1.00 75.56 806 ILE A CA 1
ATOM 6494 C C . ILE A 1 806 ? 30.395 26.217 29.331 1.00 75.56 806 ILE A C 1
ATOM 6496 O O . ILE A 1 806 ? 30.988 27.270 29.163 1.00 75.56 806 ILE A O 1
ATOM 6500 N N . GLU A 1 807 ? 30.770 25.339 30.261 1.00 73.44 807 GLU A N 1
ATOM 6501 C CA . GLU A 1 807 ? 31.928 25.536 31.138 1.00 73.44 807 GLU A CA 1
ATOM 6502 C C . GLU A 1 807 ? 33.210 25.692 30.323 1.00 73.44 807 GLU A C 1
ATOM 6504 O O . GLU A 1 807 ? 33.922 26.660 30.527 1.00 73.44 807 GLU A O 1
ATOM 6509 N N . LEU A 1 808 ? 33.461 24.846 29.320 1.00 72.38 808 LEU A N 1
ATOM 6510 C CA . LEU A 1 808 ? 34.627 24.968 28.439 1.00 72.38 808 LEU A CA 1
ATOM 6511 C C . LEU A 1 808 ? 34.725 26.352 27.770 1.00 72.38 808 LEU A C 1
ATOM 6513 O O . LEU A 1 808 ? 35.829 26.853 27.566 1.00 72.38 808 LEU A O 1
ATOM 6517 N N . ILE A 1 809 ? 33.587 26.953 27.412 1.00 72.50 809 ILE A N 1
ATOM 6518 C CA . ILE A 1 809 ? 33.523 28.255 26.736 1.00 72.50 809 ILE A CA 1
ATOM 6519 C C . ILE A 1 809 ? 33.497 29.416 27.746 1.00 72.50 809 ILE A C 1
ATOM 6521 O O . ILE A 1 809 ? 34.119 30.441 27.495 1.00 72.50 809 ILE A O 1
ATOM 6525 N N . LEU A 1 810 ? 32.810 29.274 28.884 1.00 65.06 810 LEU A N 1
ATOM 6526 C CA . LEU A 1 810 ? 32.562 30.338 29.869 1.00 65.06 810 LEU A CA 1
ATOM 6527 C C . LEU A 1 810 ? 33.578 30.378 31.020 1.00 65.06 810 LEU A C 1
ATOM 6529 O O . LEU A 1 810 ? 33.795 31.443 31.591 1.00 65.06 810 LEU A O 1
ATOM 6533 N N . SER A 1 811 ? 34.209 29.254 31.375 1.00 60.62 811 SER A N 1
ATOM 6534 C CA . SER A 1 811 ? 35.279 29.198 32.384 1.00 60.62 811 SER A CA 1
ATOM 6535 C C . SER A 1 811 ? 36.615 29.702 31.838 1.00 60.62 811 SER A C 1
ATOM 6537 O O . SER A 1 811 ? 37.547 29.941 32.604 1.00 60.62 811 SER A O 1
ATOM 6539 N N . ALA A 1 812 ? 36.724 29.855 30.517 1.00 57.00 812 ALA A N 1
ATOM 6540 C CA . ALA A 1 812 ? 37.851 30.489 29.862 1.00 57.00 812 ALA A CA 1
ATOM 6541 C C . ALA A 1 812 ? 37.716 32.014 29.988 1.00 57.00 812 ALA A C 1
ATOM 6543 O O . ALA A 1 812 ? 37.361 32.716 29.046 1.00 57.00 812 ALA A O 1
ATOM 6544 N N . SER A 1 813 ? 38.064 32.558 31.152 1.00 51.84 813 SER A N 1
ATOM 6545 C CA . SER A 1 813 ? 38.325 33.995 31.338 1.00 51.84 813 SER A CA 1
ATOM 6546 C C . SER A 1 813 ? 39.587 34.482 30.589 1.00 51.84 813 SER A C 1
ATOM 6548 O O . SER A 1 813 ? 40.122 35.549 30.878 1.00 51.84 813 SER A O 1
ATOM 6550 N N . ALA A 1 814 ? 40.049 33.718 29.596 1.00 58.75 814 ALA A N 1
ATOM 6551 C CA . ALA A 1 814 ? 41.122 34.035 28.674 1.00 58.75 814 ALA A CA 1
ATOM 6552 C C . ALA A 1 814 ? 40.753 33.524 27.270 1.00 58.75 814 ALA A C 1
ATOM 6554 O O . ALA A 1 814 ? 40.227 32.426 27.119 1.00 58.75 814 ALA A O 1
ATOM 6555 N N . GLU A 1 815 ? 41.037 34.359 26.275 1.00 69.69 815 GLU A N 1
ATOM 6556 C CA . GLU A 1 815 ? 41.010 34.134 24.824 1.00 69.69 815 GLU A CA 1
ATOM 6557 C C . GLU A 1 815 ? 40.822 32.668 24.345 1.00 69.69 815 GLU A C 1
ATOM 6559 O O . GLU A 1 815 ? 41.683 31.810 24.540 1.00 69.69 815 GLU A O 1
ATOM 6564 N N . ILE A 1 816 ? 39.721 32.404 23.635 1.00 77.19 816 ILE A N 1
ATOM 6565 C CA . ILE A 1 816 ? 39.383 31.126 22.992 1.00 77.19 816 ILE A CA 1
ATOM 6566 C C . ILE A 1 816 ? 40.008 31.079 21.593 1.00 77.19 816 ILE A C 1
ATOM 6568 O O . ILE A 1 816 ? 39.772 31.960 20.766 1.00 77.19 816 ILE A O 1
ATOM 6572 N N . THR A 1 817 ? 40.753 30.020 21.283 1.00 78.81 817 THR A N 1
ATOM 6573 C CA . THR A 1 817 ? 41.268 29.777 19.925 1.00 78.81 817 THR A CA 1
ATOM 6574 C C . THR A 1 817 ? 40.254 28.959 19.110 1.00 78.81 817 THR A C 1
ATOM 6576 O O . THR A 1 817 ? 39.880 27.864 19.556 1.00 78.81 817 THR A O 1
ATOM 6579 N N . PRO A 1 818 ? 39.810 29.419 17.920 1.00 78.62 818 PRO A N 1
ATOM 6580 C CA . PRO A 1 818 ? 38.940 28.621 17.061 1.00 78.62 818 PRO A CA 1
ATOM 6581 C C . PRO A 1 818 ? 39.585 27.274 16.697 1.00 78.62 818 PRO A C 1
ATOM 6583 O O . PRO A 1 818 ? 40.756 27.186 16.337 1.00 78.62 818 PRO A O 1
ATOM 6586 N N . SER A 1 819 ? 38.813 26.197 16.833 1.00 80.50 819 SER A N 1
ATOM 6587 C CA . SER A 1 819 ? 39.214 24.825 16.502 1.00 80.50 819 SER A CA 1
ATOM 6588 C C . SER A 1 819 ? 37.985 23.991 16.143 1.00 80.50 819 SER A C 1
ATOM 6590 O O . SER A 1 819 ? 36.862 24.347 16.513 1.00 80.50 819 SER A O 1
ATOM 6592 N N . SER A 1 820 ? 38.185 22.837 15.497 1.00 79.06 820 SER A N 1
ATOM 6593 C CA . SER A 1 820 ? 37.109 21.874 15.202 1.00 79.06 820 SER A CA 1
ATOM 6594 C C . SER A 1 820 ? 36.333 21.456 16.460 1.00 79.06 820 SER A C 1
ATOM 6596 O O . SER A 1 820 ? 35.114 21.297 16.424 1.00 79.06 820 SER A O 1
ATOM 6598 N N . LYS A 1 821 ? 37.015 21.364 17.610 1.00 80.00 821 LYS A N 1
ATOM 6599 C CA . LYS A 1 821 ? 36.398 21.080 18.913 1.00 80.00 821 LYS A CA 1
ATOM 6600 C C . LYS A 1 821 ? 35.457 22.198 19.377 1.00 80.00 821 LYS A C 1
ATOM 6602 O O . LYS A 1 821 ? 34.374 21.904 19.884 1.00 80.00 821 LYS A O 1
ATOM 6607 N N . ILE A 1 822 ? 35.838 23.465 19.196 1.00 81.38 822 ILE A N 1
ATOM 6608 C CA . ILE A 1 822 ? 34.971 24.608 19.524 1.00 81.38 822 ILE A CA 1
ATOM 6609 C C . ILE A 1 822 ? 33.798 24.681 18.542 1.00 81.38 822 ILE A C 1
ATOM 6611 O O . ILE A 1 822 ? 32.665 24.823 18.988 1.00 81.38 822 ILE A O 1
ATOM 6615 N N . LYS A 1 823 ? 34.033 24.471 17.240 1.00 82.75 823 LYS A N 1
ATOM 6616 C CA . LYS A 1 823 ? 32.981 24.428 16.209 1.00 82.75 823 LYS A CA 1
ATOM 6617 C C . LYS A 1 823 ? 31.894 23.406 16.534 1.00 82.75 823 LYS A C 1
ATOM 6619 O O . LYS A 1 823 ? 30.709 23.730 16.538 1.00 82.75 823 LYS A O 1
ATOM 6624 N N . ASN A 1 824 ? 32.306 22.188 16.883 1.00 82.44 824 ASN A N 1
ATOM 6625 C CA . ASN A 1 824 ? 31.389 21.112 17.251 1.00 82.44 824 ASN A CA 1
ATOM 6626 C C . ASN A 1 824 ? 30.638 21.419 18.554 1.00 82.44 824 ASN A C 1
ATOM 6628 O O . ASN A 1 824 ? 29.441 21.159 18.644 1.00 82.44 824 ASN A O 1
ATOM 6632 N N . THR A 1 825 ? 31.309 22.008 19.551 1.00 81.56 825 THR A N 1
ATOM 6633 C CA . THR A 1 825 ? 30.668 22.429 20.809 1.00 81.56 825 THR A CA 1
ATOM 6634 C C . THR A 1 825 ? 29.629 23.533 20.570 1.00 81.56 825 THR A C 1
ATOM 6636 O O . THR A 1 825 ? 28.523 23.447 21.095 1.00 81.56 825 THR A O 1
ATOM 6639 N N . VAL A 1 826 ? 29.932 24.525 19.726 1.00 82.50 826 VAL A N 1
ATOM 6640 C CA . VAL A 1 826 ? 28.992 25.592 19.338 1.00 82.50 826 VAL A CA 1
ATOM 6641 C C . VAL A 1 826 ? 27.797 25.020 18.579 1.00 82.50 826 VAL A C 1
ATOM 6643 O O . VAL A 1 826 ? 26.660 25.350 18.907 1.00 82.50 826 VAL A O 1
ATOM 6646 N N . GLY A 1 827 ? 28.032 24.114 17.625 1.00 82.81 827 GLY A N 1
ATOM 6647 C CA . GLY A 1 827 ? 26.965 23.418 16.902 1.00 82.81 827 GLY A CA 1
ATOM 6648 C C . GLY A 1 827 ? 26.076 22.562 17.810 1.00 82.81 827 GLY A C 1
ATOM 6649 O O . GLY A 1 827 ? 24.874 22.470 17.587 1.00 82.81 827 GLY A O 1
ATOM 6650 N N . PHE A 1 828 ? 26.640 21.973 18.866 1.00 82.00 828 PHE A N 1
ATOM 6651 C CA . PHE A 1 828 ? 25.875 21.211 19.851 1.00 82.00 828 PHE A CA 1
ATOM 6652 C C . PHE A 1 828 ? 25.037 22.117 20.766 1.00 82.00 828 PHE A C 1
ATOM 6654 O O . PHE A 1 828 ? 23.861 21.841 20.988 1.00 82.00 828 PHE A O 1
ATOM 6661 N N . ILE A 1 829 ? 25.604 23.224 21.261 1.00 82.69 829 ILE A N 1
ATOM 6662 C CA . ILE A 1 829 ? 24.885 24.195 22.106 1.00 82.69 829 ILE A CA 1
ATOM 6663 C C . ILE A 1 829 ? 23.783 24.909 21.310 1.00 82.69 829 ILE A C 1
ATOM 6665 O O . ILE A 1 829 ? 22.713 25.183 21.853 1.00 82.69 829 ILE A O 1
ATOM 6669 N N . SER A 1 830 ? 23.996 25.170 20.016 1.00 83.69 830 SER A N 1
ATOM 6670 C CA . SER A 1 830 ? 23.015 25.860 19.170 1.00 83.69 830 SER A CA 1
ATOM 6671 C C . SER A 1 830 ? 21.686 25.106 19.042 1.00 83.69 830 SER A C 1
ATOM 6673 O O . SER A 1 830 ? 20.647 25.734 18.836 1.00 83.69 830 SER A O 1
ATOM 6675 N N . ALA A 1 831 ? 21.687 23.782 19.237 1.00 82.12 831 ALA A N 1
ATOM 6676 C CA . ALA A 1 831 ? 20.478 22.960 19.274 1.00 82.12 831 ALA A CA 1
ATOM 6677 C C . ALA A 1 831 ? 19.560 23.265 20.477 1.00 82.12 831 ALA A C 1
ATOM 6679 O O . ALA A 1 831 ? 18.375 22.941 20.431 1.00 82.12 831 ALA A O 1
ATOM 6680 N N . TYR A 1 832 ? 20.081 23.913 21.524 1.00 83.38 832 TYR A N 1
ATOM 6681 C CA . TYR A 1 832 ? 19.339 24.299 22.730 1.00 83.38 832 TYR A CA 1
ATOM 6682 C C . TYR A 1 832 ? 18.847 25.754 22.690 1.00 83.38 832 TYR A C 1
ATOM 6684 O O . TYR A 1 832 ? 18.241 26.224 23.653 1.00 83.38 832 TYR A O 1
ATOM 6692 N N . LEU A 1 833 ? 19.084 26.469 21.584 1.00 83.25 833 LEU A N 1
ATOM 6693 C CA . LEU A 1 833 ? 18.633 27.844 21.384 1.00 83.25 833 LEU A CA 1
ATOM 6694 C C . LEU A 1 833 ? 17.377 27.918 20.497 1.00 83.25 833 LEU A C 1
ATOM 6696 O O . LEU A 1 833 ? 17.232 27.138 19.551 1.00 83.25 833 LEU A O 1
ATOM 6700 N N . PRO A 1 834 ? 16.494 28.910 20.725 1.00 83.75 834 PRO A N 1
ATOM 6701 C CA . PRO A 1 834 ? 15.454 29.286 19.772 1.00 83.75 834 PRO A CA 1
ATOM 6702 C C . PRO A 1 834 ? 16.029 29.565 18.376 1.00 83.75 834 PRO A C 1
ATOM 6704 O O . PRO A 1 834 ? 17.138 30.084 18.251 1.00 83.75 834 PRO A O 1
ATOM 6707 N N . ALA A 1 835 ? 15.257 29.284 17.320 1.00 81.06 835 ALA A N 1
ATOM 6708 C CA . ALA A 1 835 ? 15.717 29.388 15.929 1.00 81.06 835 ALA A CA 1
ATOM 6709 C C . ALA A 1 835 ? 16.294 30.770 15.561 1.00 81.06 835 ALA A C 1
ATOM 6711 O O . ALA A 1 835 ? 17.220 30.857 14.754 1.00 81.06 835 ALA A O 1
ATOM 6712 N N . GLU A 1 836 ? 15.770 31.843 16.157 1.00 84.94 836 GLU A N 1
ATOM 6713 C CA . GLU A 1 836 ? 16.283 33.200 15.952 1.00 84.94 836 GLU A CA 1
ATOM 6714 C C . GLU A 1 836 ? 17.675 33.379 16.566 1.00 84.94 836 GLU A C 1
ATOM 6716 O O . GLU A 1 836 ? 18.600 33.806 15.880 1.00 84.94 836 GLU A O 1
ATOM 6721 N N . LEU A 1 837 ? 17.863 32.946 17.815 1.00 86.38 837 LEU A N 1
ATOM 6722 C CA . LEU A 1 837 ? 19.146 33.023 18.515 1.00 86.38 837 LEU A CA 1
ATOM 6723 C C . LEU A 1 837 ? 20.182 32.050 17.941 1.00 86.38 837 LEU A C 1
ATOM 6725 O O . LEU A 1 837 ? 21.368 32.367 17.909 1.00 86.38 837 LEU A O 1
ATOM 6729 N N . ARG A 1 838 ? 19.750 30.901 17.412 1.00 86.00 838 ARG A N 1
ATOM 6730 C CA . ARG A 1 838 ? 20.625 29.963 16.699 1.00 86.00 838 ARG A CA 1
ATOM 6731 C C . ARG A 1 838 ? 21.293 30.617 15.488 1.00 86.00 838 ARG A C 1
ATOM 6733 O O . ARG A 1 838 ? 22.505 30.500 15.340 1.00 86.00 838 ARG A O 1
ATOM 6740 N N . LYS A 1 839 ? 20.534 31.354 14.668 1.00 83.75 839 LYS A N 1
ATOM 6741 C CA . LYS A 1 839 ? 21.091 32.091 13.519 1.00 83.75 839 LYS A CA 1
ATOM 6742 C C . LYS A 1 839 ? 22.088 33.160 13.952 1.00 83.75 839 LYS A C 1
ATOM 6744 O O . LYS A 1 839 ? 23.099 33.358 13.281 1.00 83.75 839 LYS A O 1
ATOM 6749 N N . VAL A 1 840 ? 21.811 33.843 15.063 1.00 85.50 840 VAL A N 1
ATOM 6750 C CA . VAL A 1 840 ? 22.721 34.851 15.624 1.00 85.50 840 VAL A CA 1
ATOM 6751 C C . VAL A 1 840 ? 24.015 34.189 16.106 1.00 85.50 840 VAL A C 1
ATOM 6753 O O . VAL A 1 840 ? 25.089 34.684 15.786 1.00 85.50 840 VAL A O 1
ATOM 6756 N N . LEU A 1 841 ? 23.944 33.036 16.779 1.00 84.62 841 LEU A N 1
ATOM 6757 C CA . LEU A 1 841 ? 25.126 32.288 17.221 1.00 84.62 841 LEU A CA 1
ATOM 6758 C C . LEU A 1 841 ? 25.960 31.769 16.037 1.00 84.62 841 LEU A C 1
ATOM 6760 O O . LEU A 1 841 ? 27.179 31.922 16.032 1.00 84.62 841 LEU A O 1
ATOM 6764 N N . GLU A 1 842 ? 25.316 31.200 15.015 1.00 83.75 842 GLU A N 1
ATOM 6765 C CA . GLU A 1 842 ? 25.981 30.733 13.787 1.00 83.75 842 GLU A CA 1
ATOM 6766 C C . GLU A 1 842 ? 26.653 31.898 13.034 1.00 83.75 842 GLU A C 1
ATOM 6768 O O . GLU A 1 842 ? 27.777 31.760 12.545 1.00 83.75 842 GLU A O 1
ATOM 6773 N N . SER A 1 843 ? 26.012 33.072 13.006 1.00 83.31 843 SER A N 1
ATOM 6774 C CA . SER A 1 843 ? 26.571 34.295 12.411 1.00 83.31 843 SER A CA 1
ATOM 6775 C C . SER A 1 843 ? 27.742 34.852 13.226 1.00 83.31 843 SER A C 1
ATOM 6777 O O . SER A 1 843 ? 28.765 35.225 12.651 1.00 83.31 843 SER A O 1
ATOM 6779 N N . ASN A 1 844 ? 27.626 34.874 14.560 1.00 84.88 844 ASN A N 1
ATOM 6780 C CA . ASN A 1 844 ? 28.701 35.284 15.464 1.00 84.88 844 ASN A CA 1
ATOM 6781 C C . ASN A 1 844 ? 29.924 34.389 15.282 1.00 84.88 844 ASN A C 1
ATOM 6783 O O . ASN A 1 844 ? 31.028 34.897 15.117 1.00 84.88 844 ASN A O 1
ATOM 6787 N N . TYR A 1 845 ? 29.724 33.070 15.246 1.00 84.00 845 TYR A N 1
ATOM 6788 C CA . TYR A 1 845 ? 30.809 32.119 15.044 1.00 84.00 845 TYR A CA 1
ATOM 6789 C C . TYR A 1 845 ? 31.469 32.289 13.671 1.00 84.00 845 TYR A C 1
ATOM 6791 O O . TYR A 1 845 ? 32.685 32.418 13.604 1.00 84.00 845 TYR A O 1
ATOM 6799 N N . SER A 1 846 ? 30.681 32.385 12.594 1.00 82.50 846 SER A N 1
ATOM 6800 C CA . SER A 1 846 ? 31.209 32.559 11.229 1.00 82.50 846 SER A CA 1
ATOM 6801 C C . SER A 1 846 ? 32.035 33.842 11.078 1.00 82.50 846 SER A C 1
ATOM 6803 O O . SER A 1 846 ? 33.035 33.856 10.373 1.00 82.50 846 SER A O 1
ATOM 6805 N N . ARG A 1 847 ? 31.656 34.923 11.775 1.00 82.25 847 ARG A N 1
ATOM 6806 C CA . ARG A 1 847 ? 32.415 36.186 11.804 1.00 82.25 847 ARG A CA 1
ATOM 6807 C C . ARG A 1 847 ? 33.747 36.068 12.557 1.00 82.25 847 ARG A C 1
ATOM 6809 O O . ARG A 1 847 ? 34.668 36.835 12.289 1.00 82.25 847 ARG A O 1
ATOM 6816 N N . LEU A 1 848 ? 33.820 35.174 13.540 1.00 79.00 848 LEU A N 1
ATOM 6817 C CA . LEU A 1 848 ? 34.952 35.036 14.459 1.00 79.00 848 LEU A CA 1
ATOM 6818 C C . LEU A 1 848 ? 35.883 33.865 14.090 1.00 79.00 848 LEU A C 1
ATOM 6820 O O . LEU A 1 848 ? 37.005 33.827 14.585 1.00 79.00 848 LEU A O 1
ATOM 6824 N N . GLU A 1 849 ? 35.456 32.930 13.230 1.00 79.88 849 GLU A N 1
ATOM 6825 C CA . GLU A 1 849 ? 36.218 31.720 12.860 1.00 79.88 849 GLU A CA 1
ATOM 6826 C C . GLU A 1 849 ? 37.570 32.049 12.195 1.00 79.88 849 GLU A C 1
ATOM 6828 O O . GLU A 1 849 ? 38.547 31.342 12.434 1.00 79.88 849 GLU A O 1
ATOM 6833 N N . ASP A 1 850 ? 37.661 33.170 11.469 1.00 76.94 850 ASP A N 1
ATOM 6834 C CA . ASP A 1 850 ? 38.895 33.650 10.822 1.00 76.94 850 ASP A CA 1
ATOM 6835 C C . ASP A 1 850 ? 39.864 34.382 11.778 1.00 76.94 850 ASP A C 1
ATOM 6837 O O . ASP A 1 850 ? 40.981 34.752 11.400 1.00 76.94 850 ASP A O 1
ATOM 6841 N N . GLN A 1 851 ? 39.463 34.630 13.029 1.00 75.44 851 GLN A N 1
ATOM 6842 C CA . GLN A 1 851 ? 40.294 35.332 14.007 1.00 75.44 851 GLN A CA 1
ATOM 6843 C C . GLN A 1 851 ? 41.239 34.368 14.730 1.00 75.44 851 GLN A C 1
ATOM 6845 O O . GLN A 1 851 ? 40.886 33.239 15.052 1.00 75.44 851 GLN A O 1
ATOM 6850 N N . LYS A 1 852 ? 42.453 34.823 15.078 1.00 72.00 852 LYS A N 1
ATOM 6851 C CA . LYS A 1 852 ? 43.395 33.995 15.860 1.00 72.00 852 LYS A CA 1
ATOM 6852 C C . LYS A 1 852 ? 42.877 33.670 17.267 1.00 72.00 852 LYS A C 1
ATOM 6854 O O . LYS A 1 852 ? 43.315 32.677 17.844 1.00 72.00 852 LYS A O 1
ATOM 6859 N N . LYS A 1 853 ? 42.021 34.529 17.828 1.00 76.06 853 LYS A N 1
ATOM 6860 C CA . LYS A 1 853 ? 41.493 34.467 19.195 1.00 76.06 853 LYS A CA 1
ATOM 6861 C C . LYS A 1 853 ? 40.126 35.161 19.248 1.00 76.06 853 LYS A C 1
ATOM 6863 O O . LYS A 1 853 ? 39.964 36.173 18.577 1.00 76.06 853 LYS A O 1
ATOM 6868 N N . MET A 1 854 ? 39.196 34.642 20.048 1.00 80.69 854 MET A N 1
ATOM 6869 C CA . MET A 1 854 ? 37.867 35.215 20.315 1.00 80.69 854 MET A CA 1
ATOM 6870 C C . MET A 1 854 ? 37.525 35.128 21.807 1.00 80.69 854 MET A C 1
ATOM 6872 O O . MET A 1 854 ? 38.130 34.345 22.537 1.00 80.69 854 MET A O 1
ATOM 6876 N N . THR A 1 855 ? 36.545 35.890 22.281 1.00 79.06 855 THR A N 1
ATOM 6877 C CA . THR A 1 855 ? 36.064 35.817 23.671 1.00 79.06 855 THR A CA 1
ATOM 6878 C C . THR A 1 855 ? 34.665 35.204 23.774 1.00 79.06 855 THR A C 1
ATOM 6880 O O . THR A 1 855 ? 33.880 35.214 22.825 1.00 79.06 855 THR A O 1
ATOM 6883 N N . ALA A 1 856 ? 34.328 34.665 24.948 1.00 74.50 856 ALA A N 1
ATOM 6884 C CA . ALA A 1 856 ? 33.018 34.065 25.209 1.00 74.50 856 ALA A CA 1
ATOM 6885 C C . ALA A 1 856 ? 31.853 35.067 25.085 1.00 74.50 856 ALA A C 1
ATOM 6887 O O . ALA A 1 856 ? 30.746 34.689 24.694 1.00 74.50 856 ALA A O 1
ATOM 6888 N N . ASP A 1 857 ? 32.099 36.341 25.400 1.00 75.88 857 ASP A N 1
ATOM 6889 C CA . ASP A 1 857 ? 31.105 37.419 25.332 1.00 75.88 857 ASP A CA 1
ATOM 6890 C C . ASP A 1 857 ? 30.860 37.898 23.891 1.00 75.88 857 ASP A C 1
ATOM 6892 O O . ASP A 1 857 ? 29.764 38.353 23.571 1.00 75.88 857 ASP A O 1
ATOM 6896 N N . GLU A 1 858 ? 31.837 37.731 22.993 1.00 77.69 858 GLU A N 1
ATOM 6897 C CA . GLU A 1 858 ? 31.660 37.975 21.554 1.00 77.69 858 GLU A CA 1
ATOM 6898 C C . GLU A 1 858 ? 30.865 36.862 20.859 1.00 77.69 858 GLU A C 1
ATOM 6900 O O . GLU A 1 858 ? 30.252 37.100 19.814 1.00 77.69 858 GLU A O 1
ATOM 6905 N N . LEU A 1 859 ? 30.888 35.652 21.425 1.00 81.00 859 LEU A N 1
ATOM 6906 C CA . LEU A 1 859 ? 30.230 34.477 20.864 1.00 81.00 859 LEU A CA 1
ATOM 6907 C C . LEU A 1 859 ? 28.791 34.312 21.382 1.00 81.00 859 LEU A C 1
ATOM 6909 O O . LEU A 1 859 ? 27.874 34.127 20.578 1.00 81.00 859 LEU A O 1
ATOM 6913 N N . PHE A 1 860 ? 28.581 34.424 22.701 1.00 84.00 860 PHE A N 1
ATOM 6914 C CA . PHE A 1 860 ? 27.283 34.241 23.363 1.00 84.00 860 PHE A CA 1
ATOM 6915 C C . PHE A 1 860 ? 26.766 35.531 23.999 1.00 84.00 860 PHE A C 1
ATOM 6917 O O . PHE A 1 860 ? 27.324 35.999 24.995 1.00 84.00 860 PHE A O 1
ATOM 6924 N N . THR A 1 861 ? 25.631 36.032 23.504 1.00 83.38 861 THR A N 1
ATOM 6925 C CA . THR A 1 861 ? 24.933 37.173 24.116 1.00 83.38 861 THR A CA 1
ATOM 6926 C C . THR A 1 861 ? 24.325 36.803 25.474 1.00 83.38 861 THR A C 1
ATOM 6928 O O . THR A 1 861 ? 24.111 35.627 25.787 1.00 83.38 861 THR A O 1
ATOM 6931 N N . SER A 1 862 ? 24.007 37.810 26.292 1.00 80.19 862 SER A N 1
ATOM 6932 C CA . SER A 1 862 ? 23.289 37.620 27.562 1.00 80.19 862 SER A CA 1
ATOM 6933 C C . SER A 1 862 ? 21.943 36.910 27.368 1.00 80.19 862 SER A C 1
ATOM 6935 O O . SER A 1 862 ? 21.593 36.036 28.159 1.00 80.19 862 SER A O 1
ATOM 6937 N N . GLU A 1 863 ? 21.226 37.217 26.286 1.00 84.38 863 GLU A N 1
ATOM 6938 C CA . GLU A 1 863 ? 19.946 36.587 25.936 1.00 84.38 863 GLU A CA 1
ATOM 6939 C C . GLU A 1 863 ? 20.114 35.102 25.590 1.00 84.38 863 GLU A C 1
ATOM 6941 O O . GLU A 1 863 ? 19.315 34.274 26.023 1.00 84.38 863 GLU A O 1
ATOM 6946 N N . MET A 1 864 ? 21.180 34.731 24.867 1.00 86.38 864 MET A N 1
ATOM 6947 C CA . MET A 1 864 ? 21.490 33.323 24.587 1.00 86.38 864 MET A CA 1
ATOM 6948 C C . MET A 1 864 ? 21.778 32.551 25.872 1.00 86.38 864 MET A C 1
ATOM 6950 O O . MET A 1 864 ? 21.305 31.429 26.032 1.00 86.38 864 MET A O 1
ATOM 6954 N N . ARG A 1 865 ? 22.527 33.153 26.803 1.00 82.94 865 ARG A N 1
ATOM 6955 C CA . ARG A 1 865 ? 22.852 32.528 28.094 1.00 82.94 865 ARG A CA 1
ATOM 6956 C C . ARG A 1 865 ? 21.593 32.289 28.925 1.00 82.94 865 ARG A C 1
ATOM 6958 O O . ARG A 1 865 ? 21.403 31.183 29.422 1.00 82.94 865 ARG A O 1
ATOM 6965 N N . GLN A 1 866 ? 20.696 33.274 28.993 1.00 84.12 866 GLN A N 1
ATOM 6966 C CA . GLN A 1 866 ? 19.401 33.124 29.664 1.00 84.12 866 GLN A CA 1
ATOM 6967 C C . GLN A 1 866 ? 18.519 32.059 29.000 1.00 84.12 866 GLN A C 1
ATOM 6969 O O . GLN A 1 866 ? 17.941 31.228 29.699 1.00 84.12 866 GLN A O 1
ATOM 6974 N N . ALA A 1 867 ? 18.452 32.031 27.664 1.00 85.56 867 ALA A N 1
ATOM 6975 C CA . ALA A 1 867 ? 17.680 31.030 26.927 1.00 85.56 867 ALA A CA 1
ATOM 6976 C C . ALA A 1 867 ? 18.199 29.603 27.171 1.00 85.56 867 ALA A C 1
ATOM 6978 O O . ALA A 1 867 ? 17.408 28.681 27.366 1.00 85.56 867 ALA A O 1
ATOM 6979 N N . ILE A 1 868 ? 19.522 29.423 27.217 1.00 84.00 868 ILE A N 1
ATOM 6980 C CA . ILE A 1 868 ? 20.153 28.134 27.519 1.00 84.00 868 ILE A CA 1
ATOM 6981 C C . ILE A 1 868 ? 19.875 27.715 28.967 1.00 84.00 868 ILE A C 1
ATOM 6983 O O . ILE A 1 868 ? 19.514 26.561 29.203 1.00 84.00 868 ILE A O 1
ATOM 6987 N N . GLU A 1 869 ? 19.992 28.621 29.942 1.00 82.94 869 GLU A N 1
ATOM 6988 C CA . GLU A 1 869 ? 19.656 28.325 31.342 1.00 82.94 869 GLU A CA 1
ATOM 6989 C C . GLU A 1 869 ? 18.186 27.934 31.509 1.00 82.94 869 GLU A C 1
ATOM 6991 O O . GLU A 1 869 ? 17.881 26.948 32.184 1.00 82.94 869 GLU A O 1
ATOM 6996 N N . GLN A 1 870 ? 17.275 28.666 30.865 1.00 86.50 870 GLN A N 1
ATOM 6997 C CA . GLN A 1 870 ? 15.851 28.350 30.872 1.00 86.50 870 GLN A CA 1
ATOM 6998 C C . GLN A 1 870 ? 15.594 26.974 30.252 1.00 86.50 870 GLN A C 1
ATOM 7000 O O . GLN A 1 870 ? 14.905 26.155 30.859 1.00 86.50 870 GLN A O 1
ATOM 7005 N N . LYS A 1 871 ? 16.200 26.679 29.093 1.00 86.81 871 LYS A N 1
ATOM 7006 C CA . LYS A 1 871 ? 16.041 25.381 28.431 1.00 86.81 871 LYS A CA 1
ATOM 7007 C C . LYS A 1 871 ? 16.618 24.234 29.258 1.00 86.81 871 LYS A C 1
ATOM 7009 O O . LYS A 1 871 ? 16.043 23.153 29.296 1.00 86.81 871 LYS A O 1
ATOM 7014 N N . THR A 1 872 ? 17.720 24.478 29.963 1.00 85.19 872 THR A N 1
ATOM 7015 C CA . THR A 1 872 ? 18.335 23.513 30.884 1.00 85.19 872 THR A CA 1
ATOM 7016 C C . THR A 1 872 ? 17.390 23.180 32.041 1.00 85.19 872 THR A C 1
ATOM 7018 O O . THR A 1 872 ? 17.223 22.009 32.366 1.00 85.19 872 THR A O 1
ATOM 7021 N N . ARG A 1 873 ? 16.726 24.186 32.633 1.00 86.50 873 ARG A N 1
ATOM 7022 C CA . ARG A 1 873 ? 15.712 23.963 33.682 1.00 86.50 873 ARG A CA 1
ATOM 7023 C C . ARG A 1 873 ? 14.499 23.200 33.152 1.00 86.50 873 ARG A C 1
ATOM 7025 O O . ARG A 1 873 ? 14.040 22.281 33.815 1.00 86.50 873 ARG A O 1
ATOM 7032 N N . GLU A 1 874 ? 14.031 23.539 31.953 1.00 88.38 874 GLU A N 1
ATOM 7033 C CA . GLU A 1 874 ? 12.911 22.851 31.298 1.00 88.38 874 GLU A CA 1
ATOM 7034 C C . GLU A 1 874 ? 13.223 21.366 31.041 1.00 88.38 874 GLU A C 1
ATOM 7036 O O . GLU A 1 874 ? 12.392 20.500 31.298 1.00 88.38 874 GLU A O 1
ATOM 7041 N N . VAL A 1 875 ? 14.432 21.043 30.563 1.00 87.50 875 VAL A N 1
ATOM 7042 C CA . VAL A 1 875 ? 14.860 19.646 30.360 1.00 87.50 875 VAL A CA 1
ATOM 7043 C C . VAL A 1 875 ? 14.918 18.885 31.688 1.00 87.50 875 VAL A C 1
ATOM 7045 O O . VAL A 1 875 ? 14.486 17.736 31.739 1.00 87.50 875 VAL A O 1
ATOM 7048 N N . GLU A 1 876 ? 15.405 19.518 32.757 1.00 87.94 876 GLU A N 1
ATOM 7049 C CA . GLU A 1 876 ? 15.439 18.931 34.102 1.00 87.94 876 GLU A CA 1
ATOM 7050 C C . GLU A 1 876 ? 14.026 18.629 34.628 1.00 87.94 876 GLU A C 1
ATOM 7052 O O . GLU A 1 876 ? 13.762 17.534 35.118 1.00 87.94 876 GLU A O 1
ATOM 7057 N N . GLU A 1 877 ? 13.099 19.579 34.485 1.00 89.69 877 GLU A N 1
ATOM 7058 C CA . GLU A 1 877 ? 11.699 19.432 34.892 1.00 89.69 877 GLU A CA 1
ATOM 7059 C C . GLU A 1 877 ? 10.995 18.323 34.097 1.00 89.69 877 GLU A C 1
ATOM 7061 O O . GLU A 1 877 ? 10.371 17.433 34.677 1.00 89.69 877 GLU A O 1
ATOM 7066 N N . ASN A 1 878 ? 11.169 18.310 32.772 1.00 89.69 878 ASN A N 1
ATOM 7067 C CA . ASN A 1 878 ? 10.628 17.264 31.904 1.00 89.69 878 ASN A CA 1
ATOM 7068 C C . ASN A 1 878 ? 11.177 15.877 32.264 1.00 89.69 878 ASN A C 1
ATOM 7070 O O . ASN A 1 878 ? 10.443 14.892 32.211 1.00 89.69 878 ASN A O 1
ATOM 7074 N N . TYR A 1 879 ? 12.447 15.787 32.664 1.00 91.00 879 TYR A N 1
ATOM 7075 C CA . TYR A 1 879 ? 13.040 14.539 33.132 1.00 91.00 879 TYR A CA 1
ATOM 7076 C C . TYR A 1 879 ? 12.448 14.068 34.465 1.00 91.00 879 TYR A C 1
ATOM 7078 O O . TYR A 1 879 ? 12.146 12.883 34.604 1.00 91.00 879 TYR A O 1
ATOM 7086 N N . GLN A 1 880 ? 12.210 14.970 35.422 1.00 88.62 880 GLN A N 1
ATOM 7087 C CA . GLN A 1 880 ? 11.522 14.614 36.671 1.00 88.62 880 GLN A CA 1
ATOM 7088 C C . GLN A 1 880 ? 10.095 14.117 36.410 1.00 88.62 880 GLN A C 1
ATOM 7090 O O . GLN A 1 880 ? 9.665 13.129 37.006 1.00 88.62 880 GLN A O 1
ATOM 7095 N N . ASN A 1 881 ? 9.387 14.739 35.466 1.00 88.12 881 ASN A N 1
ATOM 7096 C CA . ASN A 1 881 ? 8.070 14.273 35.035 1.00 88.12 881 ASN A CA 1
ATOM 7097 C C . ASN A 1 881 ? 8.152 12.875 34.395 1.00 88.12 881 ASN A C 1
ATOM 7099 O O . ASN A 1 881 ? 7.368 11.996 34.746 1.00 88.12 881 ASN A O 1
ATOM 7103 N N . ALA A 1 882 ? 9.148 12.624 33.537 1.00 88.69 882 ALA A N 1
ATOM 7104 C CA . ALA A 1 882 ? 9.373 11.308 32.935 1.00 88.69 882 ALA A CA 1
ATOM 7105 C C . ALA A 1 882 ? 9.743 10.227 33.973 1.00 88.69 882 ALA A C 1
ATOM 7107 O O . ALA A 1 882 ? 9.297 9.084 33.865 1.00 88.69 882 ALA A O 1
ATOM 7108 N N . LEU A 1 883 ? 10.500 10.566 35.025 1.00 86.75 883 LEU A N 1
ATOM 7109 C CA . LEU A 1 883 ? 10.828 9.642 36.122 1.00 86.75 883 LEU A CA 1
ATOM 7110 C C . LEU A 1 883 ? 9.599 9.173 36.912 1.00 86.75 883 LEU A C 1
ATOM 7112 O O . LEU A 1 883 ? 9.638 8.077 37.481 1.00 86.75 883 LEU A O 1
ATOM 7116 N N . ASN A 1 884 ? 8.547 9.992 36.948 1.00 86.31 884 ASN A N 1
ATOM 7117 C CA . ASN A 1 884 ? 7.287 9.717 37.639 1.00 86.31 884 ASN A CA 1
ATOM 7118 C C . ASN A 1 884 ? 6.194 9.164 36.710 1.00 86.31 884 ASN A C 1
ATOM 7120 O O . ASN A 1 884 ? 5.080 8.939 37.171 1.00 86.31 884 ASN A O 1
ATOM 7124 N N . SER A 1 885 ? 6.495 8.972 35.424 1.00 87.00 885 SER A N 1
ATOM 7125 C CA . SER A 1 885 ? 5.557 8.409 34.450 1.00 87.00 885 SER A CA 1
ATOM 7126 C C . SER A 1 885 ? 5.554 6.878 34.464 1.00 87.00 885 SER A C 1
ATOM 7128 O O . SER A 1 885 ? 6.514 6.246 34.913 1.00 87.00 885 SER A O 1
ATOM 7130 N N . ASP A 1 886 ? 4.497 6.283 33.917 1.00 87.62 886 ASP A N 1
ATOM 7131 C CA . ASP A 1 886 ? 4.303 4.829 33.906 1.00 87.62 886 ASP A CA 1
ATOM 7132 C C . ASP A 1 886 ? 5.149 4.101 32.840 1.00 87.62 886 ASP A C 1
ATOM 7134 O O . ASP A 1 886 ? 5.254 2.871 32.871 1.00 87.62 886 ASP A O 1
ATOM 7138 N N . ILE A 1 887 ? 5.863 4.847 31.979 1.00 88.44 887 ILE A N 1
ATOM 7139 C CA . ILE A 1 887 ? 6.663 4.317 30.856 1.00 88.44 887 ILE A CA 1
ATOM 7140 C C . ILE A 1 887 ? 7.693 3.262 31.285 1.00 88.44 887 ILE A C 1
ATOM 7142 O O . ILE A 1 887 ? 8.068 2.395 30.499 1.00 88.44 887 ILE A O 1
ATOM 7146 N N . TRP A 1 888 ? 8.183 3.334 32.528 1.00 88.06 888 TRP A N 1
ATOM 7147 C CA . TRP A 1 888 ? 9.172 2.395 33.058 1.00 88.06 888 TRP A CA 1
ATOM 7148 C C . TRP A 1 888 ? 8.588 0.991 33.205 1.00 88.06 888 TRP A C 1
ATOM 7150 O O . TRP A 1 888 ? 9.218 0.015 32.805 1.00 88.06 888 TRP A O 1
ATOM 7160 N N . GLY A 1 889 ? 7.380 0.900 33.768 1.00 83.44 889 GLY A N 1
ATOM 7161 C CA . GLY A 1 889 ? 6.672 -0.365 33.943 1.00 83.44 889 GLY A CA 1
ATOM 7162 C C . GLY A 1 889 ? 6.045 -0.846 32.639 1.00 83.44 889 GLY A C 1
ATOM 7163 O O . GLY A 1 889 ? 6.164 -2.021 32.303 1.00 83.44 889 GLY A O 1
ATOM 7164 N N . GLU A 1 890 ? 5.441 0.071 31.885 1.00 84.50 890 GLU A N 1
ATOM 7165 C CA . GLU A 1 890 ? 4.747 -0.223 30.630 1.00 84.50 890 GLU A CA 1
ATOM 7166 C C . GLU A 1 890 ? 5.682 -0.792 29.556 1.00 84.50 890 GLU A C 1
ATOM 7168 O O . GLU A 1 890 ? 5.351 -1.770 28.885 1.00 84.50 890 GLU A O 1
ATOM 7173 N N . TYR A 1 891 ? 6.889 -0.233 29.440 1.00 86.50 891 TYR A N 1
ATOM 7174 C CA . TYR A 1 891 ? 7.862 -0.628 28.421 1.00 86.50 891 TYR A CA 1
ATOM 7175 C C . TYR A 1 891 ? 9.042 -1.440 28.956 1.00 86.50 891 TYR A C 1
ATOM 7177 O O . TYR A 1 891 ? 9.981 -1.692 28.203 1.00 86.50 891 TYR A O 1
ATOM 7185 N N . GLN A 1 892 ? 8.993 -1.856 30.227 1.00 84.75 892 GLN A N 1
ATOM 7186 C CA . GLN A 1 892 ? 10.043 -2.641 30.892 1.00 84.75 892 GLN A CA 1
ATOM 7187 C C . GLN A 1 892 ? 11.436 -1.983 30.803 1.00 84.75 892 GLN A C 1
ATOM 7189 O O . GLN A 1 892 ? 12.449 -2.657 30.619 1.00 84.75 892 GLN A O 1
ATOM 7194 N N . LEU A 1 893 ? 11.490 -0.653 30.918 1.00 86.94 893 LEU A N 1
ATOM 7195 C CA . LEU A 1 893 ? 12.737 0.113 30.854 1.00 86.94 893 LEU A CA 1
ATOM 7196 C C . LEU A 1 893 ? 13.463 0.073 32.204 1.00 86.94 893 LEU A C 1
ATOM 7198 O O . LEU A 1 893 ? 12.849 0.217 33.265 1.00 86.94 893 LEU A O 1
ATOM 7202 N N . ASP A 1 894 ? 14.789 -0.058 32.179 1.00 85.12 894 ASP A N 1
ATOM 7203 C CA . ASP A 1 894 ? 15.586 -0.104 33.404 1.00 85.12 894 ASP A CA 1
ATOM 7204 C C . ASP A 1 894 ? 15.857 1.305 33.944 1.00 85.12 894 ASP A C 1
ATOM 7206 O O . ASP A 1 894 ? 16.784 2.007 33.521 1.00 85.12 894 ASP A O 1
ATOM 7210 N N . LYS A 1 895 ? 15.062 1.692 34.946 1.00 85.38 895 LYS A N 1
ATOM 7211 C CA . LYS A 1 895 ? 15.201 2.959 35.675 1.00 85.38 895 LYS A CA 1
ATOM 7212 C C . LYS A 1 895 ? 16.555 3.108 36.371 1.00 85.38 895 LYS A C 1
ATOM 7214 O O . LYS A 1 895 ? 17.056 4.226 36.485 1.00 85.38 895 LYS A O 1
ATOM 7219 N N . ASN A 1 896 ? 17.175 2.009 36.802 1.00 81.38 896 ASN A N 1
ATOM 7220 C CA . ASN A 1 896 ? 18.471 2.038 37.482 1.00 81.38 896 ASN A CA 1
ATOM 7221 C C . ASN A 1 896 ? 19.634 2.247 36.502 1.00 81.38 896 ASN A C 1
ATOM 7223 O O . ASN A 1 896 ? 20.700 2.713 36.909 1.00 81.38 896 ASN A O 1
ATOM 7227 N N . ASN A 1 897 ? 19.419 1.969 35.213 1.00 81.56 897 ASN A N 1
ATOM 7228 C CA . ASN A 1 897 ? 20.394 2.160 34.144 1.00 81.56 897 ASN A CA 1
ATOM 7229 C C . ASN A 1 897 ? 19.975 3.250 33.140 1.00 81.56 897 ASN A C 1
ATOM 7231 O O . ASN A 1 897 ? 20.271 3.167 31.947 1.00 81.56 897 ASN A O 1
ATOM 7235 N N . ALA A 1 898 ? 19.334 4.322 33.621 1.00 76.62 898 ALA A N 1
ATOM 7236 C CA . ALA A 1 898 ? 18.876 5.448 32.796 1.00 76.62 898 ALA A CA 1
ATOM 7237 C C . ALA A 1 898 ? 19.998 6.197 32.037 1.00 76.62 898 ALA A C 1
ATOM 7239 O O . ALA A 1 898 ? 19.715 7.029 31.176 1.00 76.62 898 ALA A O 1
ATOM 7240 N N . LYS A 1 899 ? 21.272 5.910 32.348 1.00 77.12 899 LYS A N 1
ATOM 7241 C CA . LYS A 1 899 ? 22.447 6.431 31.631 1.00 77.12 899 LYS A CA 1
ATOM 7242 C C . LYS A 1 899 ? 22.771 5.657 30.351 1.00 77.12 899 LYS A C 1
ATOM 7244 O O . LYS A 1 899 ? 23.435 6.209 29.476 1.00 77.12 899 LYS A O 1
ATOM 7249 N N . ASN A 1 900 ? 22.333 4.402 30.232 1.00 81.56 900 ASN A N 1
ATOM 7250 C CA . ASN A 1 900 ? 22.480 3.646 28.995 1.00 81.56 900 ASN A CA 1
ATOM 7251 C C . ASN A 1 900 ? 21.383 4.068 28.009 1.00 81.56 900 ASN A C 1
ATOM 7253 O O . ASN A 1 900 ? 20.231 3.656 28.139 1.00 81.56 900 ASN A O 1
ATOM 7257 N N . LEU A 1 901 ? 21.751 4.896 27.029 1.00 84.38 901 LEU A N 1
ATOM 7258 C CA . LEU A 1 901 ? 20.812 5.466 26.064 1.00 84.38 901 LEU A CA 1
ATOM 7259 C C . LEU A 1 901 ? 20.286 4.469 25.022 1.00 84.38 901 LEU A C 1
ATOM 7261 O O . LEU A 1 901 ? 19.280 4.758 24.379 1.00 84.38 901 LEU A O 1
ATOM 7265 N N . GLU A 1 902 ? 20.925 3.310 24.861 1.00 86.12 902 GLU A N 1
ATOM 7266 C CA . GLU A 1 902 ? 20.594 2.338 23.813 1.00 86.12 902 GLU A CA 1
ATOM 7267 C C . GLU A 1 902 ? 19.138 1.856 23.901 1.00 86.12 902 GLU A C 1
ATOM 7269 O O . GLU A 1 902 ? 18.399 1.951 22.919 1.00 86.12 902 GLU A O 1
ATOM 7274 N N . GLN A 1 903 ? 18.685 1.465 25.100 1.00 86.88 903 GLN A N 1
ATOM 7275 C CA . GLN A 1 903 ? 17.300 1.029 25.334 1.00 86.88 903 GLN A CA 1
ATOM 7276 C C . GLN A 1 903 ? 16.276 2.123 24.983 1.00 86.88 903 GLN A C 1
ATOM 7278 O O . GLN A 1 903 ? 15.215 1.842 24.428 1.00 86.88 903 GLN A O 1
ATOM 7283 N N . PHE A 1 904 ? 16.608 3.390 25.251 1.00 89.81 904 PHE A N 1
ATOM 7284 C CA . PHE A 1 904 ? 15.717 4.520 25.001 1.00 89.81 904 PHE A CA 1
ATOM 7285 C C . PHE A 1 904 ? 15.659 4.865 23.518 1.00 89.81 904 PHE A C 1
ATOM 7287 O O . PHE A 1 904 ? 14.573 5.114 23.008 1.00 89.81 904 PHE A O 1
ATOM 7294 N N . TYR A 1 905 ? 16.787 4.827 22.802 1.00 89.12 905 TYR A N 1
ATOM 7295 C CA . TYR A 1 905 ? 16.794 5.021 21.351 1.00 89.12 905 TYR A CA 1
ATOM 7296 C C . TYR A 1 905 ? 16.042 3.905 20.627 1.00 89.12 905 TYR A C 1
ATOM 7298 O O . TYR A 1 905 ? 15.223 4.192 19.752 1.00 89.12 905 TYR A O 1
ATOM 7306 N N . GLN A 1 906 ? 16.262 2.647 21.022 1.00 88.19 906 GLN A N 1
ATOM 7307 C CA . GLN A 1 906 ? 15.558 1.506 20.446 1.00 88.19 906 GLN A CA 1
ATOM 7308 C C . GLN A 1 906 ? 14.048 1.623 20.673 1.00 88.19 906 GLN A C 1
ATOM 7310 O O . GLN A 1 906 ? 13.274 1.536 19.716 1.00 88.19 906 GLN A O 1
ATOM 7315 N N . LYS A 1 907 ? 13.625 1.908 21.912 1.00 90.75 907 LYS A N 1
ATOM 7316 C CA . LYS A 1 907 ? 12.206 2.077 22.232 1.00 90.75 907 LYS A CA 1
ATOM 7317 C C . LYS A 1 907 ? 11.607 3.298 21.540 1.00 90.75 907 LYS A C 1
ATOM 7319 O O . LYS A 1 907 ? 10.517 3.218 20.988 1.00 90.75 907 LYS A O 1
ATOM 7324 N N . ARG A 1 908 ? 12.332 4.417 21.473 1.00 92.38 908 ARG A N 1
ATOM 7325 C CA . ARG A 1 908 ? 11.889 5.632 20.774 1.00 92.38 908 ARG A CA 1
ATOM 7326 C C . ARG A 1 908 ? 11.627 5.387 19.291 1.00 92.38 908 ARG A C 1
ATOM 7328 O O . ARG A 1 908 ? 10.661 5.932 18.746 1.00 92.38 908 ARG A O 1
ATOM 7335 N N . GLN A 1 909 ? 12.485 4.591 18.654 1.00 91.06 909 GLN A N 1
ATOM 7336 C CA . GLN A 1 909 ? 12.341 4.194 17.260 1.00 91.06 909 GLN A CA 1
ATOM 7337 C C . GLN A 1 909 ? 11.167 3.221 17.066 1.00 91.06 909 GLN A C 1
ATOM 7339 O O . GLN A 1 909 ? 10.435 3.360 16.085 1.00 91.06 909 GLN A O 1
ATOM 7344 N N . GLU A 1 910 ? 10.943 2.294 18.004 1.00 91.94 910 GLU A N 1
ATOM 7345 C CA . GLU A 1 910 ? 9.759 1.422 18.023 1.00 91.94 910 GLU A CA 1
ATOM 7346 C C . GLU A 1 910 ? 8.467 2.253 18.107 1.00 91.94 910 GLU A C 1
ATOM 7348 O O . GLU A 1 910 ? 7.638 2.169 17.205 1.00 91.94 910 GLU A O 1
ATOM 7353 N N . LEU A 1 911 ? 8.348 3.161 19.089 1.00 94.19 911 LEU A N 1
ATOM 7354 C CA . LEU A 1 911 ? 7.178 4.041 19.241 1.00 94.19 911 LEU A CA 1
ATOM 7355 C C . LEU A 1 911 ? 6.938 4.918 18.001 1.00 94.19 911 LEU A C 1
ATOM 7357 O O . LEU A 1 911 ? 5.798 5.121 17.582 1.00 94.19 911 LEU A O 1
ATOM 7361 N N . LYS A 1 912 ? 8.007 5.443 17.382 1.00 93.69 912 LYS A N 1
ATOM 7362 C CA . LYS A 1 912 ? 7.895 6.227 16.139 1.00 93.69 912 LYS A CA 1
ATOM 7363 C C . LYS A 1 912 ? 7.370 5.374 14.984 1.00 93.69 912 LYS A C 1
ATOM 7365 O O . LYS A 1 912 ? 6.541 5.863 14.222 1.00 93.69 912 LYS A O 1
ATOM 7370 N N . SER A 1 913 ? 7.827 4.131 14.870 1.00 94.44 913 SER A N 1
ATOM 7371 C CA . SER A 1 913 ? 7.378 3.207 13.824 1.00 94.44 913 SER A CA 1
ATOM 7372 C C . SER A 1 913 ? 5.909 2.817 14.028 1.00 94.44 913 SER A C 1
ATOM 7374 O O . SER A 1 913 ? 5.156 2.804 13.058 1.00 94.44 913 SER A O 1
ATOM 7376 N N . THR A 1 914 ? 5.461 2.631 15.277 1.00 95.00 914 THR A N 1
ATOM 7377 C CA . THR A 1 914 ? 4.037 2.435 15.603 1.00 95.00 914 THR A CA 1
ATOM 7378 C C . THR A 1 914 ? 3.189 3.642 15.204 1.00 95.00 914 THR A C 1
ATOM 7380 O O . THR A 1 914 ? 2.185 3.477 14.520 1.00 95.00 914 THR A O 1
ATOM 7383 N N . ILE A 1 915 ? 3.606 4.866 15.559 1.00 93.88 915 ILE A N 1
ATOM 7384 C CA . ILE A 1 915 ? 2.900 6.098 15.155 1.00 93.88 915 ILE A CA 1
ATOM 7385 C C . ILE A 1 915 ? 2.810 6.203 13.630 1.00 93.88 915 ILE A C 1
ATOM 7387 O O . ILE A 1 915 ? 1.776 6.589 13.095 1.00 93.88 915 ILE A O 1
ATOM 7391 N N . ASP A 1 916 ? 3.896 5.897 12.926 1.00 94.19 916 ASP A N 1
ATOM 7392 C CA . ASP A 1 916 ? 3.938 5.967 11.470 1.00 94.19 916 ASP A CA 1
ATOM 7393 C C . ASP A 1 916 ? 2.969 4.955 10.825 1.00 94.19 916 ASP A C 1
ATOM 7395 O O . ASP A 1 916 ? 2.245 5.339 9.909 1.00 94.19 916 ASP A O 1
ATOM 7399 N N . LEU A 1 917 ? 2.876 3.722 11.343 1.00 95.31 917 LEU A N 1
ATOM 7400 C CA . LEU A 1 917 ? 1.882 2.727 10.907 1.00 95.31 917 LEU A CA 1
ATOM 7401 C C . LEU A 1 917 ? 0.445 3.168 11.218 1.00 95.31 917 LEU A C 1
ATOM 7403 O O . LEU A 1 917 ? -0.410 3.107 10.340 1.00 95.31 917 LEU A O 1
ATOM 7407 N N . LEU A 1 918 ? 0.184 3.682 12.423 1.00 93.44 918 LEU A N 1
ATOM 7408 C CA . LEU A 1 918 ? -1.134 4.201 12.809 1.00 93.44 918 LEU A CA 1
ATOM 7409 C C . LEU A 1 918 ? -1.582 5.350 11.898 1.00 93.44 918 LEU A C 1
ATOM 7411 O O . LEU A 1 918 ? -2.718 5.376 11.441 1.00 93.44 918 LEU A O 1
ATOM 7415 N N . ARG A 1 919 ? -0.679 6.268 11.546 1.00 91.38 919 ARG A N 1
ATOM 7416 C CA . ARG A 1 919 ? -1.006 7.351 10.610 1.00 91.38 919 ARG A CA 1
ATOM 7417 C C . ARG A 1 919 ? -1.251 6.867 9.180 1.00 91.38 919 ARG A C 1
ATOM 7419 O O . ARG A 1 919 ? -1.949 7.553 8.444 1.00 91.38 919 ARG A O 1
ATOM 7426 N N . LEU A 1 920 ? -0.676 5.733 8.764 1.00 92.19 920 LEU A N 1
ATOM 7427 C CA . LEU A 1 920 ? -1.028 5.112 7.481 1.00 92.19 920 LEU A CA 1
ATOM 7428 C C . LEU A 1 920 ? -2.458 4.550 7.504 1.00 92.19 920 LEU A C 1
ATOM 7430 O O . LEU A 1 920 ? -3.132 4.605 6.477 1.00 92.19 920 LEU A O 1
ATOM 7434 N N . LEU A 1 921 ? -2.932 4.066 8.660 1.00 90.00 921 LEU A N 1
ATOM 7435 C CA . LEU A 1 921 ? -4.315 3.609 8.839 1.00 90.00 921 LEU A CA 1
ATOM 7436 C C . LEU A 1 921 ? -5.334 4.754 8.779 1.00 90.00 921 LEU A C 1
ATOM 7438 O O . LEU A 1 921 ? -6.456 4.526 8.343 1.00 90.00 921 LEU A O 1
ATOM 7442 N N . ASP A 1 922 ? -4.954 5.968 9.177 1.00 87.75 922 ASP A N 1
ATOM 7443 C CA . ASP A 1 922 ? -5.835 7.149 9.187 1.00 87.75 922 ASP A CA 1
ATOM 7444 C C . ASP A 1 922 ? -5.637 8.076 7.970 1.00 87.75 922 ASP A C 1
ATOM 7446 O O . ASP A 1 922 ? -5.976 9.261 7.979 1.00 87.75 922 ASP A O 1
ATOM 7450 N N . LEU A 1 923 ? -5.053 7.563 6.883 1.00 84.56 923 LEU A N 1
ATOM 7451 C CA . LEU A 1 923 ? -4.938 8.346 5.656 1.00 84.56 923 LEU A CA 1
ATOM 7452 C C . LEU A 1 923 ? -6.321 8.661 5.082 1.00 84.56 923 LEU A C 1
ATOM 7454 O O . LEU A 1 923 ? -7.191 7.806 5.007 1.00 84.56 923 LEU A O 1
ATOM 7458 N N . SER A 1 924 ? -6.490 9.878 4.571 1.00 76.94 924 SER A N 1
ATOM 7459 C CA . SER A 1 924 ? -7.643 10.263 3.754 1.00 76.94 924 SER A CA 1
ATOM 7460 C C . SER A 1 924 ? -7.232 10.430 2.292 1.00 76.94 924 SER A C 1
ATOM 7462 O O . SER A 1 924 ? -6.064 10.695 1.987 1.00 76.94 924 SER A O 1
ATOM 7464 N N . ASN A 1 925 ? -8.191 10.374 1.363 1.00 62.56 925 ASN A N 1
ATOM 7465 C CA . ASN A 1 925 ? -7.919 10.681 -0.049 1.00 62.56 925 ASN A CA 1
ATOM 7466 C C . ASN A 1 925 ? -7.257 12.052 -0.242 1.00 62.56 925 ASN A C 1
ATOM 7468 O O . ASN A 1 925 ? -6.404 12.210 -1.114 1.00 62.56 925 ASN A O 1
ATOM 7472 N N . LYS A 1 926 ? -7.603 13.036 0.595 1.00 64.25 926 LYS A N 1
ATOM 7473 C CA . LYS A 1 926 ? -7.012 14.382 0.580 1.00 64.25 926 LYS A CA 1
ATOM 7474 C C . LYS A 1 926 ? -5.531 14.361 0.975 1.00 64.25 926 LYS A C 1
ATOM 7476 O O . LYS A 1 926 ? -4.704 15.005 0.323 1.00 64.25 926 LYS A O 1
ATOM 7481 N N . LEU A 1 927 ? -5.175 13.605 2.013 1.00 70.88 927 LEU A N 1
ATOM 7482 C CA . LEU A 1 927 ? -3.787 13.431 2.453 1.00 70.88 927 LEU A CA 1
ATOM 7483 C C . LEU A 1 927 ? -2.950 12.675 1.415 1.00 70.88 927 LEU A C 1
ATOM 7485 O O . LEU A 1 927 ? -1.839 13.098 1.089 1.00 70.88 927 LEU A O 1
ATOM 7489 N N . ILE A 1 928 ? -3.528 11.635 0.813 1.00 68.94 928 ILE A N 1
ATOM 7490 C CA . ILE A 1 928 ? -2.913 10.866 -0.274 1.00 68.94 928 ILE A CA 1
ATOM 7491 C C . ILE A 1 928 ? -2.668 11.749 -1.500 1.00 68.94 928 ILE A C 1
ATOM 7493 O O . ILE A 1 928 ? -1.546 11.810 -2.001 1.00 68.94 928 ILE A O 1
ATOM 7497 N N . ALA A 1 929 ? -3.680 12.502 -1.942 1.00 54.28 929 ALA A N 1
ATOM 7498 C CA . ALA A 1 929 ? -3.588 13.386 -3.104 1.00 54.28 929 ALA A CA 1
ATOM 7499 C C . ALA A 1 929 ? -2.572 14.529 -2.934 1.00 54.28 929 ALA A C 1
ATOM 7501 O O . ALA A 1 929 ? -2.178 15.150 -3.920 1.00 54.28 929 ALA A O 1
ATOM 7502 N N . THR A 1 930 ? -2.158 14.825 -1.698 1.00 58.38 930 THR A N 1
ATOM 7503 C CA . THR A 1 930 ? -1.177 15.872 -1.382 1.00 58.38 930 THR A CA 1
ATOM 7504 C C . THR A 1 930 ? 0.163 15.331 -0.875 1.00 58.38 930 THR A C 1
ATOM 7506 O O . THR A 1 930 ? 1.028 16.138 -0.530 1.00 58.38 930 THR A O 1
ATOM 7509 N N . ASN A 1 931 ? 0.351 14.002 -0.849 1.00 68.38 931 ASN A N 1
ATOM 7510 C CA . ASN A 1 931 ? 1.520 13.305 -0.297 1.00 68.38 931 ASN A CA 1
ATOM 7511 C C . ASN A 1 931 ? 1.884 13.769 1.129 1.00 68.38 931 ASN A C 1
ATOM 7513 O O . ASN A 1 931 ? 3.037 14.101 1.417 1.00 68.38 931 ASN A O 1
ATOM 7517 N N . ARG A 1 932 ? 0.901 13.836 2.035 1.00 74.56 932 ARG A N 1
ATOM 7518 C CA . ARG A 1 932 ? 1.075 14.329 3.415 1.00 74.56 932 ARG A CA 1
ATOM 7519 C C . ARG A 1 932 ? 0.567 13.336 4.449 1.00 74.56 932 ARG A C 1
ATOM 7521 O O . ARG A 1 932 ? -0.408 12.647 4.209 1.00 74.56 932 ARG A O 1
ATOM 7528 N N . MET A 1 933 ? 1.190 13.344 5.627 1.00 79.69 933 MET A N 1
ATOM 7529 C CA . MET A 1 933 ? 0.776 12.522 6.776 1.00 79.69 933 MET A CA 1
ATOM 7530 C C . MET A 1 933 ? -0.185 13.228 7.746 1.00 79.69 933 MET A C 1
ATOM 7532 O O . MET A 1 933 ? -0.667 12.601 8.678 1.00 79.69 933 MET A O 1
ATOM 7536 N N . ALA A 1 934 ? -0.400 14.540 7.594 1.00 74.94 934 ALA A N 1
ATOM 7537 C CA . ALA A 1 934 ? -1.297 15.320 8.447 1.00 74.94 934 ALA A CA 1
ATOM 7538 C C . ALA A 1 934 ? -1.765 16.606 7.750 1.00 74.94 934 ALA A C 1
ATOM 7540 O O . ALA A 1 934 ? -1.021 17.220 6.972 1.00 74.94 934 ALA A O 1
ATOM 7541 N N . GLU A 1 935 ? -2.976 17.055 8.082 1.00 62.28 935 GLU A N 1
ATOM 7542 C CA . GLU A 1 935 ? -3.500 18.354 7.667 1.00 62.28 935 GLU A CA 1
ATOM 7543 C C . GLU A 1 935 ? -2.858 19.451 8.529 1.00 62.28 935 GLU A C 1
ATOM 7545 O O . GLU A 1 935 ? -3.206 19.634 9.690 1.00 62.28 935 GLU A O 1
ATOM 7550 N N . LYS A 1 936 ? -1.863 20.172 8.000 1.00 55.94 936 LYS A N 1
ATOM 7551 C CA . LYS A 1 936 ? -1.343 21.387 8.650 1.00 55.94 936 LYS A CA 1
ATOM 7552 C C . LYS A 1 936 ? -1.655 22.633 7.835 1.00 55.94 936 LYS A C 1
ATOM 7554 O O . LYS A 1 936 ? -1.344 22.698 6.642 1.00 55.94 936 LYS A O 1
ATOM 7559 N N . GLU A 1 937 ? -2.169 23.645 8.528 1.00 35.78 937 GLU A N 1
ATOM 7560 C CA . GLU A 1 937 ? -2.195 25.035 8.080 1.00 35.78 937 GLU A CA 1
ATOM 7561 C C . GLU A 1 937 ? -0.761 25.598 8.033 1.00 35.78 937 GLU A C 1
ATOM 7563 O O . GLU A 1 937 ? -0.026 25.560 9.019 1.00 35.78 937 GLU A O 1
ATOM 7568 N N . GLY A 1 938 ? -0.340 26.119 6.874 1.00 40.44 938 GLY A N 1
ATOM 7569 C CA . GLY A 1 938 ? 0.921 26.862 6.725 1.00 40.44 938 GLY A CA 1
ATOM 7570 C C . GLY A 1 938 ? 1.888 26.345 5.648 1.00 40.44 938 GLY A C 1
ATOM 7571 O O . GLY A 1 938 ? 1.953 25.162 5.314 1.00 40.44 938 GLY A O 1
ATOM 7572 N N . LYS A 1 939 ? 2.658 27.271 5.053 1.00 42.31 939 LYS A N 1
ATOM 7573 C CA . LYS A 1 939 ? 3.633 26.999 3.980 1.00 42.31 939 LYS A CA 1
ATOM 7574 C C . LYS A 1 939 ? 4.983 26.537 4.562 1.00 42.31 939 LYS A C 1
ATOM 7576 O O . LYS A 1 939 ? 5.707 27.365 5.101 1.00 42.31 939 LYS A O 1
ATOM 7581 N N . LYS A 1 940 ? 5.335 25.269 4.280 1.00 38.66 940 LYS A N 1
ATOM 7582 C CA . LYS A 1 940 ? 6.633 24.546 4.414 1.00 38.66 940 LYS A CA 1
ATOM 7583 C C . LYS A 1 940 ? 6.734 23.569 5.606 1.00 38.66 940 LYS A C 1
ATOM 7585 O O . LYS A 1 940 ? 6.765 23.998 6.749 1.00 38.66 940 LYS A O 1
ATOM 7590 N N . GLY A 1 941 ? 6.917 22.273 5.299 1.00 48.03 941 GLY A N 1
ATOM 7591 C CA . GLY A 1 941 ? 7.611 21.317 6.186 1.00 48.03 941 GLY A CA 1
ATOM 7592 C C . GLY A 1 941 ? 6.803 20.194 6.859 1.00 48.03 941 GLY A C 1
ATOM 7593 O O . GLY A 1 941 ? 7.131 19.847 7.988 1.00 48.03 941 GLY A O 1
ATOM 7594 N N . GLY A 1 942 ? 5.767 19.624 6.233 1.00 60.50 942 GLY A N 1
ATOM 7595 C CA . GLY A 1 942 ? 5.126 18.396 6.749 1.00 60.50 942 GLY A CA 1
ATOM 7596 C C . GLY A 1 942 ? 5.877 17.119 6.337 1.00 60.50 942 GLY A C 1
ATOM 7597 O O . GLY A 1 942 ? 6.439 17.090 5.245 1.00 60.50 942 GLY A O 1
ATOM 7598 N N . GLU A 1 943 ? 5.876 16.078 7.185 1.00 74.06 943 GLU A N 1
ATOM 7599 C CA . GLU A 1 943 ? 6.319 14.724 6.795 1.00 74.06 943 GLU A CA 1
ATOM 7600 C C . GLU A 1 943 ? 5.453 14.216 5.627 1.00 74.06 943 GLU A C 1
ATOM 7602 O O . GLU A 1 943 ? 4.222 14.333 5.660 1.00 74.06 943 GLU A O 1
ATOM 7607 N N . THR A 1 944 ? 6.099 13.672 4.593 1.00 81.50 944 THR A N 1
ATOM 7608 C CA . THR A 1 944 ? 5.424 13.108 3.415 1.00 81.50 944 THR A CA 1
ATOM 7609 C C . THR A 1 944 ? 5.163 11.622 3.606 1.00 81.50 944 THR A C 1
ATOM 7611 O O . THR A 1 944 ? 5.910 10.956 4.330 1.00 81.50 944 THR A O 1
ATOM 7614 N N . ILE A 1 945 ? 4.149 11.088 2.921 1.00 79.75 945 ILE A N 1
ATOM 7615 C CA . ILE A 1 945 ? 3.841 9.651 2.960 1.00 79.75 945 ILE A CA 1
ATOM 7616 C C . ILE A 1 945 ? 5.057 8.857 2.473 1.00 79.75 945 ILE A C 1
ATOM 7618 O O . ILE A 1 945 ? 5.488 7.918 3.133 1.00 79.75 945 ILE A O 1
ATOM 7622 N N . THR A 1 946 ? 5.706 9.319 1.399 1.00 78.31 946 THR A N 1
ATOM 7623 C CA . THR A 1 946 ? 6.954 8.726 0.889 1.00 78.31 946 THR A CA 1
ATOM 7624 C C . THR A 1 946 ? 8.044 8.628 1.963 1.00 78.31 946 THR A C 1
ATOM 7626 O O . THR A 1 946 ? 8.638 7.570 2.138 1.00 78.31 946 THR A O 1
ATOM 7629 N N . SER A 1 947 ? 8.286 9.701 2.730 1.00 82.12 947 SER A N 1
ATOM 7630 C CA . SER A 1 947 ? 9.316 9.689 3.781 1.00 82.12 947 SER A CA 1
ATOM 7631 C C . SER A 1 947 ? 9.000 8.729 4.933 1.00 82.12 947 SER A C 1
ATOM 7633 O O . SER A 1 947 ? 9.917 8.175 5.541 1.00 82.12 947 SER A O 1
ATOM 7635 N N . VAL A 1 948 ? 7.712 8.522 5.227 1.00 87.69 948 VAL A N 1
ATOM 7636 C CA . VAL A 1 948 ? 7.259 7.560 6.235 1.00 87.69 948 VAL A CA 1
ATOM 7637 C C . VAL A 1 948 ? 7.474 6.130 5.754 1.00 87.69 948 VAL A C 1
ATOM 7639 O O . VAL A 1 948 ? 8.045 5.332 6.493 1.00 87.69 948 VAL A O 1
ATOM 7642 N N . LEU A 1 949 ? 7.081 5.817 4.517 1.00 87.88 949 LEU A N 1
ATOM 7643 C CA . LEU A 1 949 ? 7.234 4.475 3.950 1.00 87.88 949 LEU A CA 1
ATOM 7644 C C . LEU A 1 949 ? 8.707 4.047 3.901 1.00 87.88 949 LEU A C 1
ATOM 7646 O O . LEU A 1 949 ? 9.030 2.954 4.354 1.00 87.88 949 LEU A O 1
ATOM 7650 N N . GLU A 1 950 ? 9.614 4.923 3.460 1.00 86.31 950 GLU A N 1
ATOM 7651 C CA . GLU A 1 950 ? 11.063 4.653 3.454 1.00 86.31 950 GLU A CA 1
ATOM 7652 C C . GLU A 1 950 ? 11.615 4.358 4.856 1.00 86.31 950 GLU A C 1
ATOM 7654 O O . GLU A 1 950 ? 12.394 3.426 5.068 1.00 86.31 950 GLU A O 1
ATOM 7659 N N . ARG A 1 951 ? 11.176 5.126 5.858 1.00 88.94 951 ARG A N 1
ATOM 7660 C CA . ARG A 1 951 ? 11.595 4.916 7.246 1.00 88.94 951 ARG A CA 1
ATOM 7661 C C . ARG A 1 951 ? 11.066 3.601 7.814 1.00 88.94 951 ARG A C 1
ATOM 7663 O O . ARG A 1 951 ? 11.809 2.918 8.519 1.00 88.94 951 ARG A O 1
ATOM 7670 N N . LEU A 1 952 ? 9.822 3.242 7.502 1.00 92.12 952 LEU A N 1
ATOM 7671 C CA . LEU A 1 952 ? 9.242 1.959 7.891 1.00 92.12 952 LEU A CA 1
ATOM 7672 C C . LEU A 1 952 ? 9.987 0.798 7.221 1.00 92.12 952 LEU A C 1
ATOM 7674 O O . LEU A 1 952 ? 10.382 -0.130 7.919 1.00 92.12 952 LEU A O 1
ATOM 7678 N N . LYS A 1 953 ? 10.289 0.881 5.917 1.00 88.62 953 LYS A N 1
ATOM 7679 C CA . LYS A 1 953 ? 11.112 -0.120 5.212 1.00 88.62 953 LYS A CA 1
ATOM 7680 C C . LYS A 1 953 ? 12.476 -0.304 5.873 1.00 88.62 953 LYS A C 1
ATOM 7682 O O . LYS A 1 953 ? 12.898 -1.431 6.100 1.00 88.62 953 LYS A O 1
ATOM 7687 N N . LYS A 1 954 ? 13.140 0.793 6.254 1.00 88.75 954 LYS A N 1
ATOM 7688 C CA . LYS A 1 954 ? 14.426 0.738 6.964 1.00 88.75 954 LYS A CA 1
ATOM 7689 C C . LYS A 1 954 ? 14.312 0.067 8.336 1.00 88.75 954 LYS A C 1
ATOM 7691 O O . LYS A 1 954 ? 15.192 -0.706 8.706 1.00 88.75 954 LYS A O 1
ATOM 7696 N N . TYR A 1 955 ? 13.259 0.368 9.098 1.00 89.69 955 TYR A N 1
ATOM 7697 C CA . TYR A 1 955 ? 13.042 -0.224 10.422 1.00 89.69 955 TYR A CA 1
ATOM 7698 C C . TYR A 1 955 ? 12.720 -1.722 10.337 1.00 89.69 955 TYR A C 1
ATOM 7700 O O . TYR A 1 955 ? 13.269 -2.523 11.093 1.00 89.69 955 TYR A O 1
ATOM 7708 N N . PHE A 1 956 ? 11.873 -2.098 9.380 1.00 87.12 956 PHE A N 1
ATOM 7709 C CA . PHE A 1 956 ? 11.399 -3.461 9.174 1.00 87.12 956 PHE A CA 1
ATOM 7710 C C . PHE A 1 956 ? 12.232 -4.258 8.167 1.00 87.12 956 PHE A C 1
ATOM 7712 O O . PHE A 1 956 ? 11.759 -5.292 7.731 1.00 87.12 956 PHE A O 1
ATOM 7719 N N . LYS A 1 957 ? 13.459 -3.846 7.819 1.00 80.38 957 LYS A N 1
ATOM 7720 C CA . LYS A 1 957 ? 14.260 -4.442 6.725 1.00 80.38 957 LYS A CA 1
ATOM 7721 C C . LYS A 1 957 ? 14.344 -5.983 6.718 1.00 80.38 957 LYS A C 1
ATOM 7723 O O . LYS A 1 957 ? 14.427 -6.574 5.651 1.00 80.38 957 LYS A O 1
ATOM 7728 N N . ASP A 1 958 ? 14.282 -6.611 7.894 1.00 74.00 958 ASP A N 1
ATOM 7729 C CA . ASP A 1 958 ? 14.366 -8.067 8.088 1.00 74.00 958 ASP A CA 1
ATOM 7730 C C . ASP A 1 958 ? 12.985 -8.741 8.299 1.00 74.00 958 ASP A C 1
ATOM 7732 O O . ASP A 1 958 ? 12.908 -9.895 8.712 1.00 74.00 958 ASP A O 1
ATOM 7736 N N . SER A 1 959 ? 11.880 -8.020 8.088 1.00 79.31 959 SER A N 1
ATOM 7737 C CA . SER A 1 959 ? 10.500 -8.469 8.318 1.00 79.31 959 SER A CA 1
ATOM 7738 C C . SER A 1 959 ? 9.723 -8.575 6.997 1.00 79.31 959 SER A C 1
ATOM 7740 O O . SER A 1 959 ? 9.871 -7.711 6.127 1.00 79.31 959 SER A O 1
ATOM 7742 N N . PRO A 1 960 ? 8.819 -9.571 6.858 1.00 75.69 960 PRO A N 1
ATOM 7743 C CA . PRO A 1 960 ? 7.895 -9.657 5.724 1.00 75.69 960 PRO A CA 1
ATOM 7744 C C . PRO A 1 960 ? 7.048 -8.392 5.502 1.00 75.69 960 PRO A C 1
ATOM 7746 O O . PRO A 1 960 ? 6.610 -8.154 4.378 1.00 75.69 960 PRO A O 1
ATOM 7749 N N . LEU A 1 961 ? 6.877 -7.547 6.531 1.00 84.00 961 LEU A N 1
ATOM 7750 C CA . LEU A 1 961 ? 6.122 -6.291 6.459 1.00 84.00 961 LEU A CA 1
ATOM 7751 C C . LEU A 1 961 ? 6.685 -5.308 5.418 1.00 84.00 961 LEU A C 1
ATOM 7753 O O . LEU A 1 961 ? 5.946 -4.471 4.905 1.00 84.00 961 LEU A O 1
ATOM 7757 N N . VAL A 1 962 ? 7.973 -5.398 5.061 1.00 79.94 962 VAL A N 1
ATOM 7758 C CA . VAL A 1 962 ? 8.573 -4.574 3.986 1.00 79.94 962 VAL A CA 1
ATOM 7759 C C . VAL A 1 962 ? 7.810 -4.728 2.674 1.00 79.94 962 VAL A C 1
ATOM 7761 O O . VAL A 1 962 ? 7.665 -3.760 1.920 1.00 79.94 962 VAL A O 1
ATOM 7764 N N . GLN A 1 963 ? 7.282 -5.925 2.433 1.00 72.75 963 GLN A N 1
ATOM 7765 C CA . GLN A 1 963 ? 6.477 -6.220 1.264 1.00 72.75 963 GLN A CA 1
ATOM 7766 C C . GLN A 1 963 ? 5.115 -5.525 1.340 1.00 72.75 963 GLN A C 1
ATOM 7768 O O . GLN A 1 963 ? 4.725 -4.822 0.411 1.00 72.75 963 GLN A O 1
ATOM 7773 N N . ASP A 1 964 ? 4.432 -5.596 2.483 1.00 81.50 964 ASP A N 1
ATOM 7774 C CA . ASP A 1 964 ? 3.155 -4.901 2.685 1.00 81.50 964 ASP A CA 1
ATOM 7775 C C . ASP A 1 964 ? 3.311 -3.378 2.576 1.00 81.50 964 ASP A C 1
ATOM 7777 O O . ASP A 1 964 ? 2.492 -2.703 1.954 1.00 81.50 964 ASP A O 1
ATOM 7781 N N . ILE A 1 965 ? 4.410 -2.823 3.096 1.00 85.00 965 ILE A N 1
ATOM 7782 C CA . ILE A 1 965 ? 4.744 -1.399 2.952 1.00 85.00 965 ILE A CA 1
ATOM 7783 C C . ILE A 1 965 ? 4.991 -1.045 1.477 1.00 85.00 965 ILE A C 1
ATOM 7785 O O . ILE A 1 965 ? 4.588 0.027 1.020 1.00 85.00 965 ILE A O 1
ATOM 7789 N N . SER A 1 966 ? 5.619 -1.938 0.709 1.00 77.06 966 SER A N 1
ATOM 7790 C CA . SER A 1 966 ? 5.799 -1.765 -0.739 1.00 77.06 966 SER A CA 1
ATOM 7791 C C . SER A 1 966 ? 4.471 -1.850 -1.500 1.00 77.06 966 SER A C 1
ATOM 7793 O O . SER A 1 966 ? 4.279 -1.110 -2.463 1.00 77.06 966 SER A O 1
ATOM 7795 N N . ASN A 1 967 ? 3.515 -2.649 -1.022 1.00 72.69 967 ASN A N 1
ATOM 7796 C CA . ASN A 1 967 ? 2.153 -2.714 -1.563 1.00 72.69 967 ASN A CA 1
ATOM 7797 C C . ASN A 1 967 ? 1.369 -1.431 -1.303 1.00 72.69 967 ASN A C 1
ATOM 7799 O O . ASN A 1 967 ? 0.738 -0.893 -2.215 1.00 72.69 967 ASN A O 1
ATOM 7803 N N . VAL A 1 968 ? 1.472 -0.890 -0.087 1.00 81.12 968 VAL A N 1
ATOM 7804 C CA . VAL A 1 968 ? 0.933 0.433 0.251 1.00 81.12 968 VAL A CA 1
ATOM 7805 C C . VAL A 1 968 ? 1.532 1.496 -0.673 1.00 81.12 968 VAL A C 1
ATOM 7807 O O . VAL A 1 968 ? 0.801 2.293 -1.259 1.00 81.12 968 VAL A O 1
ATOM 7810 N N . GLU A 1 969 ? 2.852 1.485 -0.873 1.00 79.88 969 GLU A N 1
ATOM 7811 C CA . GLU A 1 969 ? 3.524 2.415 -1.783 1.00 79.88 969 GLU A CA 1
ATOM 7812 C C . GLU A 1 969 ? 3.038 2.280 -3.235 1.00 79.88 969 GLU A C 1
ATOM 7814 O O . GLU A 1 969 ? 2.820 3.287 -3.918 1.00 79.88 969 GLU A O 1
ATOM 7819 N N . PHE A 1 970 ? 2.845 1.049 -3.706 1.00 70.06 970 PHE A N 1
ATOM 7820 C CA . PHE A 1 970 ? 2.339 0.761 -5.041 1.00 70.06 970 PHE A CA 1
ATOM 7821 C C . PHE A 1 970 ? 0.925 1.319 -5.246 1.00 70.06 970 PHE A C 1
ATOM 7823 O O . PHE A 1 970 ? 0.701 2.057 -6.206 1.00 70.06 970 PHE A O 1
ATOM 7830 N N . ILE A 1 971 ? -0.003 1.068 -4.316 1.00 71.62 971 ILE A N 1
ATOM 7831 C CA . ILE A 1 971 ? -1.381 1.595 -4.359 1.00 71.62 971 ILE A CA 1
ATOM 7832 C C . ILE A 1 971 ? -1.401 3.123 -4.394 1.00 71.62 971 ILE A C 1
ATOM 7834 O O . ILE A 1 971 ? -2.193 3.746 -5.114 1.00 71.62 971 ILE A O 1
ATOM 7838 N N . LEU A 1 972 ? -0.515 3.756 -3.628 1.00 71.44 972 LEU A N 1
ATOM 7839 C CA . LEU A 1 972 ? -0.399 5.210 -3.607 1.00 71.44 972 LEU A CA 1
ATOM 7840 C C . LEU A 1 972 ? 0.063 5.762 -4.967 1.00 71.44 972 LEU A C 1
ATOM 7842 O O . LEU A 1 972 ? -0.421 6.817 -5.385 1.00 71.44 972 LEU A O 1
ATOM 7846 N N . LYS A 1 973 ? 0.938 5.041 -5.682 1.00 66.38 973 LYS A N 1
ATOM 7847 C CA . LYS A 1 973 ? 1.500 5.447 -6.984 1.00 66.38 973 LYS A CA 1
ATOM 7848 C C . LYS A 1 973 ? 0.619 5.093 -8.184 1.00 66.38 973 LYS A C 1
ATOM 7850 O O . LYS A 1 973 ? 0.567 5.871 -9.143 1.00 66.38 973 LYS A O 1
ATOM 7855 N N . GLU A 1 974 ? -0.056 3.947 -8.164 1.00 57.09 974 GLU A N 1
ATOM 7856 C CA . GLU A 1 974 ? -0.803 3.462 -9.321 1.00 57.09 974 GLU A CA 1
ATOM 7857 C C . GLU A 1 974 ? -2.175 4.125 -9.488 1.00 57.09 974 GLU A C 1
ATOM 7859 O O . GLU A 1 974 ? -2.865 4.526 -8.543 1.00 57.09 974 GLU A O 1
ATOM 7864 N N . LYS A 1 975 ? -2.541 4.265 -10.764 1.00 49.94 975 LYS A N 1
ATOM 7865 C CA . LYS A 1 975 ? -3.898 4.549 -11.218 1.00 49.94 975 LYS A CA 1
ATOM 7866 C C . LYS A 1 975 ? -4.294 3.404 -12.104 1.00 49.94 975 LYS A C 1
ATOM 7868 O O . LYS A 1 975 ? -3.948 3.400 -13.287 1.00 49.94 975 LYS A O 1
ATOM 7873 N N . ILE A 1 976 ? -4.934 2.420 -11.502 1.00 44.34 976 ILE A N 1
ATOM 7874 C CA . ILE A 1 976 ? -5.547 1.366 -12.281 1.00 44.34 976 ILE A CA 1
ATOM 7875 C C . ILE A 1 976 ? -6.969 1.814 -12.526 1.00 44.34 976 ILE A C 1
ATOM 7877 O O . ILE A 1 976 ? -7.797 1.794 -11.626 1.00 44.34 976 ILE A O 1
ATOM 7881 N N . ASP A 1 977 ? -7.191 2.290 -13.744 1.00 42.59 977 ASP A N 1
ATOM 7882 C CA . ASP A 1 977 ? -8.522 2.561 -14.254 1.00 42.59 977 ASP A CA 1
ATOM 7883 C C . ASP A 1 977 ? -9.180 1.213 -14.549 1.00 42.59 977 ASP A C 1
ATOM 7885 O O . ASP A 1 977 ? -8.897 0.575 -15.564 1.00 42.59 977 ASP A O 1
ATOM 7889 N N . PHE A 1 978 ? -9.976 0.700 -13.616 1.00 46.25 978 PHE A N 1
ATOM 7890 C CA . PHE A 1 978 ? -10.786 -0.490 -13.867 1.00 46.25 978 PHE A CA 1
ATOM 7891 C C . PHE A 1 978 ? -12.106 -0.144 -14.584 1.00 46.25 978 PHE A C 1
ATOM 7893 O O . PHE A 1 978 ? -12.818 -1.051 -14.992 1.00 46.25 978 PHE A O 1
ATOM 7900 N N . GLY A 1 979 ? -12.402 1.138 -14.832 1.00 44.19 979 GLY A N 1
ATOM 7901 C CA . GLY A 1 979 ? -13.680 1.630 -15.353 1.00 44.19 979 GLY A CA 1
ATOM 7902 C C . GLY A 1 979 ? -13.978 1.347 -16.830 1.00 44.19 979 GLY A C 1
ATOM 7903 O O . GLY A 1 979 ? -15.046 1.727 -17.309 1.00 44.19 979 GLY A O 1
ATOM 7904 N N . GLU A 1 980 ? -13.091 0.671 -17.562 1.00 50.44 980 GLU A N 1
ATOM 7905 C CA . GLU A 1 980 ? -13.308 0.287 -18.961 1.00 50.44 980 GLU A CA 1
ATOM 7906 C C . GLU A 1 980 ? -13.683 -1.198 -19.102 1.00 50.44 980 GLU A C 1
ATOM 7908 O O . GLU A 1 980 ? -13.200 -2.057 -18.360 1.00 50.44 980 GLU A O 1
ATOM 7913 N N . LYS A 1 981 ? -14.520 -1.526 -20.099 1.00 62.75 981 LYS A N 1
ATOM 7914 C CA . LYS A 1 981 ? -14.797 -2.922 -20.478 1.00 62.75 981 LYS A CA 1
ATOM 7915 C C . LYS A 1 981 ? -13.500 -3.595 -20.922 1.00 62.75 981 LYS A C 1
ATOM 7917 O O . LYS A 1 981 ? -12.861 -3.137 -21.868 1.00 62.75 981 LYS A O 1
ATOM 7922 N N . ARG A 1 982 ? -13.134 -4.700 -20.270 1.00 74.06 982 ARG A N 1
ATOM 7923 C CA . ARG A 1 982 ? -11.935 -5.480 -20.601 1.00 74.06 982 ARG A CA 1
ATOM 7924 C C . ARG A 1 982 ? -12.331 -6.814 -21.203 1.00 74.06 982 ARG A C 1
ATOM 7926 O O . ARG A 1 982 ? -13.205 -7.488 -20.665 1.00 74.06 982 ARG A O 1
ATOM 7933 N N . ARG A 1 983 ? -11.648 -7.211 -22.275 1.00 85.44 983 ARG A N 1
ATOM 7934 C CA . ARG A 1 983 ? -11.810 -8.533 -22.876 1.00 85.44 983 ARG A CA 1
ATOM 7935 C C . ARG A 1 983 ? -10.958 -9.523 -22.088 1.00 85.44 983 ARG A C 1
ATOM 7937 O O . ARG A 1 983 ? -9.734 -9.542 -22.223 1.00 85.44 983 ARG A O 1
ATOM 7944 N N . LEU A 1 984 ? -11.593 -10.285 -21.205 1.00 87.88 984 LEU A N 1
ATOM 7945 C CA . LEU A 1 984 ? -10.900 -11.120 -20.228 1.00 87.88 984 LEU A CA 1
ATOM 7946 C C . LEU A 1 984 ? -10.895 -12.593 -20.623 1.00 87.88 984 LEU A C 1
ATOM 7948 O O . LEU A 1 984 ? -11.866 -13.119 -21.173 1.00 87.88 984 LEU A O 1
ATOM 7952 N N . ALA A 1 985 ? -9.818 -13.278 -20.254 1.00 90.38 985 ALA A N 1
ATOM 7953 C CA . ALA A 1 985 ? -9.682 -14.719 -20.390 1.00 90.38 985 ALA A CA 1
ATOM 7954 C C . ALA A 1 985 ? -9.024 -15.330 -19.146 1.00 90.38 985 ALA A C 1
ATOM 7956 O O . ALA A 1 985 ? -8.282 -14.655 -18.431 1.00 90.38 985 ALA A O 1
ATOM 7957 N N . MET A 1 986 ? -9.307 -16.602 -18.870 1.00 92.31 986 MET A N 1
ATOM 7958 C CA . MET A 1 986 ? -8.778 -17.317 -17.710 1.00 92.31 986 MET A CA 1
ATOM 7959 C C . MET A 1 986 ? -7.997 -18.554 -18.114 1.00 92.31 986 MET A C 1
ATOM 7961 O O . MET A 1 986 ? -8.404 -19.294 -19.007 1.00 92.31 986 MET A O 1
ATOM 7965 N N . ILE A 1 987 ? -6.888 -18.777 -17.415 1.00 94.44 987 ILE A N 1
ATOM 7966 C CA . ILE A 1 987 ? -5.985 -19.911 -17.608 1.00 94.44 987 ILE A CA 1
ATOM 7967 C C . ILE A 1 987 ? -5.926 -20.691 -16.301 1.00 94.44 987 ILE A C 1
ATOM 7969 O O . ILE A 1 987 ? -5.739 -20.083 -15.256 1.00 94.44 987 ILE A O 1
ATOM 7973 N N . PHE A 1 988 ? -6.031 -22.014 -16.353 1.00 95.19 988 PHE A N 1
ATOM 7974 C CA . PHE A 1 988 ? -5.734 -22.937 -15.259 1.00 95.19 988 PHE A CA 1
ATOM 7975 C C . PHE A 1 988 ? -4.660 -23.909 -15.736 1.00 95.19 988 PHE A C 1
ATOM 7977 O O . PHE A 1 988 ? -4.881 -24.647 -16.697 1.00 95.19 988 PHE A O 1
ATOM 7984 N N . THR A 1 989 ? -3.482 -23.887 -15.112 1.00 94.19 989 THR A N 1
ATOM 7985 C CA . THR A 1 989 ? -2.326 -24.615 -15.642 1.00 94.19 989 THR A CA 1
ATOM 7986 C C . THR A 1 989 ? -1.315 -25.028 -14.576 1.00 94.19 989 THR A C 1
ATOM 7988 O O . THR A 1 989 ? -1.251 -24.448 -13.491 1.00 94.19 989 THR A O 1
ATOM 7991 N N . ASP A 1 990 ? -0.509 -26.037 -14.906 1.00 93.12 990 ASP A N 1
ATOM 7992 C CA . ASP A 1 990 ? 0.740 -26.369 -14.208 1.00 93.12 990 ASP A CA 1
ATOM 7993 C C . ASP A 1 990 ? 1.994 -26.120 -15.066 1.00 93.12 990 ASP A C 1
ATOM 7995 O O . ASP A 1 990 ? 3.053 -26.694 -14.799 1.00 93.12 990 ASP A O 1
ATOM 7999 N N . ASN A 1 991 ? 1.891 -25.284 -16.106 1.00 91.69 991 ASN A N 1
ATOM 8000 C CA . ASN A 1 991 ? 3.029 -24.931 -16.948 1.00 91.69 991 ASN A CA 1
ATOM 8001 C C . ASN A 1 991 ? 4.211 -24.450 -16.086 1.00 91.69 991 ASN A C 1
ATOM 8003 O O . ASN A 1 991 ? 4.058 -23.567 -15.237 1.00 91.69 991 ASN A O 1
ATOM 8007 N N . ALA A 1 992 ? 5.392 -25.028 -16.327 1.00 89.38 992 ALA A N 1
ATOM 8008 C CA . ALA A 1 992 ? 6.571 -24.811 -15.496 1.00 89.38 992 ALA A CA 1
ATOM 8009 C C . ALA A 1 992 ? 6.958 -23.325 -15.399 1.00 89.38 992 ALA A C 1
ATOM 8011 O O . ALA A 1 992 ? 7.157 -22.831 -14.291 1.00 89.38 992 ALA A O 1
ATOM 8012 N N . GLN A 1 993 ? 6.974 -22.587 -16.519 1.00 87.94 993 GLN A N 1
ATOM 8013 C CA . GLN A 1 993 ? 7.301 -21.154 -16.535 1.00 87.94 993 GLN A CA 1
ATOM 8014 C C . GLN A 1 993 ? 6.312 -20.339 -15.695 1.00 87.94 993 GLN A C 1
ATOM 8016 O O . GLN A 1 993 ? 6.715 -19.472 -14.916 1.00 87.94 993 GLN A O 1
ATOM 8021 N N . MET A 1 994 ? 5.014 -20.612 -15.855 1.00 90.81 994 MET A N 1
ATOM 8022 C CA . MET A 1 994 ? 3.959 -19.880 -15.154 1.00 90.81 994 MET A CA 1
ATOM 8023 C C . MET A 1 994 ? 3.956 -20.177 -13.653 1.00 90.81 994 MET A C 1
ATOM 8025 O O . MET A 1 994 ? 3.755 -19.261 -12.863 1.00 90.81 994 MET A O 1
ATOM 8029 N N . LEU A 1 995 ? 4.242 -21.415 -13.239 1.00 90.88 995 LEU A N 1
ATOM 8030 C CA . LEU A 1 995 ? 4.376 -21.759 -11.822 1.00 90.88 995 LEU A CA 1
ATOM 8031 C C . LEU A 1 995 ? 5.623 -21.145 -11.183 1.00 90.88 995 LEU A C 1
ATOM 8033 O O . LEU A 1 995 ? 5.532 -20.612 -10.079 1.00 90.88 995 LEU A O 1
ATOM 8037 N N . TRP A 1 996 ? 6.767 -21.161 -11.873 1.00 88.31 996 TRP A N 1
ATOM 8038 C CA . TRP A 1 996 ? 8.002 -20.550 -11.364 1.00 88.31 996 TRP A CA 1
ATOM 8039 C C . TRP A 1 996 ? 7.847 -19.057 -11.104 1.00 88.31 996 TRP A C 1
ATOM 8041 O O . TRP A 1 996 ? 8.405 -18.508 -10.155 1.00 88.31 996 TRP A O 1
ATOM 8051 N N . GLN A 1 997 ? 7.067 -18.402 -11.960 1.00 86.88 997 GLN A N 1
ATOM 8052 C CA . GLN A 1 997 ? 6.812 -16.973 -11.889 1.00 86.88 997 GLN A CA 1
ATOM 8053 C C . GLN A 1 997 ? 5.471 -16.642 -11.222 1.00 86.88 997 GLN A C 1
ATOM 8055 O O . GLN A 1 997 ? 5.100 -15.466 -11.173 1.00 86.88 997 GLN A O 1
ATOM 8060 N N . ALA A 1 998 ? 4.775 -17.630 -10.638 1.00 87.06 998 ALA A N 1
ATOM 8061 C CA . ALA A 1 998 ? 3.513 -17.426 -9.924 1.00 87.06 998 ALA A CA 1
ATOM 8062 C C . ALA A 1 998 ? 3.638 -16.339 -8.868 1.00 87.06 998 ALA A C 1
ATOM 8064 O O . ALA A 1 998 ? 2.792 -15.464 -8.754 1.00 87.06 998 ALA A O 1
ATOM 8065 N N . GLY A 1 999 ? 4.774 -16.312 -8.194 1.00 78.75 999 GLY A N 1
ATOM 8066 C CA . GLY A 1 999 ? 5.135 -15.284 -7.246 1.00 78.75 999 GLY A CA 1
ATOM 8067 C C . GLY A 1 999 ? 5.192 -13.838 -7.717 1.00 78.75 999 GLY A C 1
ATOM 8068 O O . GLY A 1 999 ? 4.872 -12.930 -6.953 1.00 78.75 999 GLY A O 1
ATOM 8069 N N . LYS A 1 1000 ? 5.647 -13.634 -8.956 1.00 79.25 1000 LYS A N 1
ATOM 8070 C CA . LYS A 1 1000 ? 5.945 -12.321 -9.546 1.00 79.25 1000 LYS A CA 1
ATOM 8071 C C . LYS A 1 1000 ? 4.715 -11.668 -10.168 1.00 79.25 1000 LYS A C 1
ATOM 8073 O O . LYS A 1 1000 ? 4.633 -10.445 -10.230 1.00 79.25 1000 LYS A O 1
ATOM 8078 N N . TYR A 1 1001 ? 3.775 -12.481 -10.644 1.00 82.25 1001 TYR A N 1
ATOM 8079 C CA . TYR A 1 1001 ? 2.607 -12.019 -11.385 1.00 82.25 1001 TYR A CA 1
ATOM 8080 C C . TYR A 1 1001 ? 1.321 -12.157 -10.561 1.00 82.25 1001 TYR A C 1
ATOM 8082 O O . TYR A 1 1001 ? 1.215 -13.098 -9.779 1.00 82.25 1001 TYR A O 1
ATOM 8090 N N . PRO A 1 1002 ? 0.318 -11.281 -10.744 1.00 78.06 1002 PRO A N 1
ATOM 8091 C CA . PRO A 1 1002 ? 0.301 -10.124 -11.649 1.00 78.06 1002 PRO A CA 1
ATOM 8092 C C . PRO A 1 1002 ? 1.281 -9.007 -11.233 1.00 78.06 1002 PRO A C 1
ATOM 8094 O O . PRO A 1 1002 ? 1.565 -8.831 -10.052 1.00 78.06 1002 PRO A O 1
ATOM 8097 N N . LEU A 1 1003 ? 1.801 -8.242 -12.205 1.00 67.25 1003 LEU A N 1
ATOM 8098 C CA . LEU A 1 1003 ? 2.791 -7.183 -11.947 1.00 67.25 1003 LEU A CA 1
ATOM 8099 C C . LEU A 1 1003 ? 2.165 -5.964 -11.271 1.00 67.25 1003 LEU A C 1
ATOM 8101 O O . LEU A 1 1003 ? 1.587 -5.109 -11.945 1.00 67.25 1003 LEU A O 1
ATOM 8105 N N . GLY A 1 1004 ? 2.401 -5.813 -9.976 1.00 62.50 1004 GLY A N 1
ATOM 8106 C CA . GLY A 1 1004 ? 2.105 -4.576 -9.266 1.00 62.50 1004 GLY A CA 1
ATOM 8107 C C . GLY A 1 1004 ? 2.174 -4.734 -7.761 1.00 62.50 1004 GLY A C 1
ATOM 8108 O O . GLY A 1 1004 ? 3.000 -4.105 -7.105 1.00 62.50 1004 GLY A O 1
ATOM 8109 N N . ASN A 1 1005 ? 1.358 -5.646 -7.244 1.00 58.25 1005 ASN A N 1
ATOM 8110 C CA . ASN A 1 1005 ? 1.383 -6.039 -5.850 1.00 58.25 1005 ASN A CA 1
ATOM 8111 C C . ASN A 1 1005 ? 2.600 -6.942 -5.593 1.00 58.25 1005 ASN A C 1
ATOM 8113 O O . ASN A 1 1005 ? 2.766 -8.003 -6.198 1.00 58.25 1005 ASN A O 1
ATOM 8117 N N . SER A 1 1006 ? 3.476 -6.485 -4.712 1.00 58.19 1006 SER A N 1
ATOM 8118 C CA . SER A 1 1006 ? 4.641 -7.214 -4.253 1.00 58.19 1006 SER A CA 1
ATOM 8119 C C . SER A 1 1006 ? 4.162 -8.367 -3.343 1.00 58.19 1006 SER A C 1
ATOM 8121 O O . SER A 1 1006 ? 3.488 -8.179 -2.332 1.00 58.19 1006 SER A O 1
ATOM 8123 N N . SER A 1 1007 ? 4.445 -9.615 -3.734 1.00 67.25 1007 SER A N 1
ATOM 8124 C CA . SER A 1 1007 ? 3.979 -10.813 -3.017 1.00 67.25 1007 SER A CA 1
ATOM 8125 C C . SER A 1 1007 ? 5.055 -11.371 -2.084 1.00 67.25 1007 SER A C 1
ATOM 8127 O O . SER A 1 1007 ? 6.229 -11.406 -2.451 1.00 67.25 1007 SER A O 1
ATOM 8129 N N . CYS A 1 1008 ? 4.682 -11.881 -0.905 1.00 66.19 1008 CYS A N 1
ATOM 8130 C CA . CYS A 1 1008 ? 5.578 -12.697 -0.067 1.00 66.19 1008 CYS A CA 1
ATOM 8131 C C . CYS A 1 1008 ? 6.009 -13.997 -0.775 1.00 66.19 1008 CYS A C 1
ATOM 8133 O O . CYS A 1 1008 ? 7.040 -14.585 -0.449 1.00 66.19 1008 CYS A O 1
ATOM 8135 N N . GLN A 1 1009 ? 5.240 -14.381 -1.796 1.00 71.25 1009 GLN A N 1
ATOM 8136 C CA . GLN A 1 1009 ? 5.530 -15.444 -2.736 1.00 71.25 1009 GLN A CA 1
ATOM 8137 C C . GLN A 1 1009 ? 6.400 -14.941 -3.901 1.00 71.25 1009 GLN A C 1
ATOM 8139 O O . GLN A 1 1009 ? 6.476 -15.617 -4.899 1.00 71.25 1009 GLN A O 1
ATOM 8144 N N . HIS A 1 1010 ? 7.046 -13.774 -3.890 1.00 75.88 1010 HIS A N 1
ATOM 8145 C CA . HIS A 1 1010 ? 7.909 -13.384 -5.016 1.00 75.88 1010 HIS A CA 1
ATOM 8146 C C . HIS A 1 1010 ? 9.246 -14.140 -4.969 1.00 75.88 1010 HIS A C 1
ATOM 8148 O O . HIS A 1 1010 ? 9.959 -14.051 -3.978 1.00 75.88 1010 HIS A O 1
ATOM 8154 N N . TYR A 1 1011 ? 9.657 -14.826 -6.038 1.00 71.25 1011 TYR A N 1
ATOM 8155 C CA . TYR A 1 1011 ? 10.897 -15.618 -6.008 1.00 71.25 1011 TYR A CA 1
ATOM 8156 C C . TYR A 1 1011 ? 12.163 -14.780 -5.749 1.00 71.25 1011 TYR A C 1
ATOM 8158 O O . TYR A 1 1011 ? 13.000 -15.150 -4.927 1.00 71.25 1011 TYR A O 1
ATOM 8166 N N . ALA A 1 1012 ? 12.273 -13.613 -6.395 1.00 66.69 1012 ALA A N 1
ATOM 8167 C CA . ALA A 1 1012 ? 13.419 -12.717 -6.223 1.00 66.69 1012 ALA A CA 1
ATOM 8168 C C . ALA A 1 1012 ? 13.479 -12.029 -4.844 1.00 66.69 1012 ALA A C 1
ATOM 8170 O O . ALA A 1 1012 ? 14.542 -11.998 -4.235 1.00 66.69 1012 ALA A O 1
ATOM 8171 N N . GLU A 1 1013 ? 12.354 -11.523 -4.325 1.00 63.31 1013 GLU A N 1
ATOM 8172 C CA . GLU A 1 1013 ? 12.349 -10.607 -3.166 1.00 63.31 1013 GLU A CA 1
ATOM 8173 C C . GLU A 1 1013 ? 11.463 -11.081 -1.995 1.00 63.31 1013 GLU A C 1
ATOM 8175 O O . GLU A 1 1013 ? 11.579 -10.591 -0.877 1.00 63.31 1013 GLU A O 1
ATOM 8180 N N . GLY A 1 1014 ? 10.595 -12.073 -2.204 1.00 65.75 1014 GLY A N 1
ATOM 8181 C CA . GLY A 1 1014 ? 9.595 -12.524 -1.231 1.00 65.75 1014 GLY A CA 1
ATOM 8182 C C . GLY A 1 1014 ? 10.190 -13.300 -0.057 1.00 65.75 1014 GLY A C 1
ATOM 8183 O O . GLY A 1 1014 ? 11.161 -14.040 -0.216 1.00 65.75 1014 GLY A O 1
ATOM 8184 N N . SER A 1 1015 ? 9.607 -13.137 1.129 1.00 66.94 1015 SER A N 1
ATOM 8185 C CA . SER A 1 1015 ? 10.073 -13.747 2.383 1.00 66.94 1015 SER A CA 1
ATOM 8186 C C . SER A 1 1015 ? 9.891 -15.267 2.456 1.00 66.94 1015 SER A C 1
ATOM 8188 O O . SER A 1 1015 ? 10.656 -15.919 3.156 1.00 66.94 1015 SER A O 1
ATOM 8190 N N . TYR A 1 1016 ? 8.935 -15.840 1.715 1.00 70.88 1016 TYR A N 1
ATOM 8191 C CA . TYR A 1 1016 ? 8.661 -17.288 1.679 1.00 70.88 1016 TYR A CA 1
ATOM 8192 C C . TYR A 1 1016 ? 9.092 -17.938 0.358 1.00 70.88 1016 TYR A C 1
ATOM 8194 O O . TYR A 1 1016 ? 8.569 -18.978 -0.045 1.00 70.88 1016 TYR A O 1
ATOM 8202 N N . ALA A 1 1017 ? 10.032 -17.312 -0.356 1.00 72.31 1017 ALA A N 1
ATOM 8203 C CA . ALA A 1 1017 ? 10.407 -17.745 -1.695 1.00 72.31 1017 ALA A CA 1
ATOM 8204 C C . ALA A 1 1017 ? 10.917 -19.201 -1.741 1.00 72.31 1017 ALA A C 1
ATOM 8206 O O . ALA A 1 1017 ? 10.557 -19.906 -2.683 1.00 72.31 1017 ALA A O 1
ATOM 8207 N N . ASN A 1 1018 ? 11.651 -19.683 -0.727 1.00 76.38 1018 ASN A N 1
ATOM 8208 C CA . ASN A 1 1018 ? 12.150 -21.069 -0.638 1.00 76.38 1018 ASN A CA 1
ATOM 8209 C C . ASN A 1 1018 ? 11.033 -22.127 -0.702 1.00 76.38 1018 ASN A C 1
ATOM 8211 O O . ASN A 1 1018 ? 11.210 -23.180 -1.311 1.00 76.38 1018 ASN A O 1
ATOM 8215 N N . GLN A 1 1019 ? 9.859 -21.839 -0.138 1.00 82.19 1019 GLN A N 1
ATOM 8216 C CA . GLN A 1 1019 ? 8.728 -22.773 -0.093 1.00 82.19 1019 GLN A CA 1
ATOM 8217 C C . GLN A 1 1019 ? 7.916 -22.817 -1.395 1.00 82.19 1019 GLN A C 1
ATOM 8219 O O . GLN A 1 1019 ? 7.094 -23.714 -1.593 1.00 82.19 1019 GLN A O 1
ATOM 8224 N N . LEU A 1 1020 ? 8.132 -21.882 -2.323 1.00 83.88 1020 LEU A N 1
ATOM 8225 C CA . LEU A 1 1020 ? 7.417 -21.883 -3.605 1.00 83.88 1020 LEU A CA 1
ATOM 8226 C C . LEU A 1 1020 ? 7.881 -22.981 -4.546 1.00 83.88 1020 LEU A C 1
ATOM 8228 O O . LEU A 1 1020 ? 7.176 -23.300 -5.500 1.00 83.88 1020 LEU A O 1
ATOM 8232 N N . MET A 1 1021 ? 9.032 -23.600 -4.288 1.00 87.75 1021 MET A N 1
ATOM 8233 C CA . MET A 1 1021 ? 9.432 -24.765 -5.071 1.00 87.75 1021 MET A CA 1
ATOM 8234 C C . MET A 1 1021 ? 8.499 -25.956 -4.830 1.00 87.75 1021 MET A C 1
ATOM 8236 O O . MET A 1 1021 ? 8.332 -26.793 -5.719 1.00 87.75 1021 MET A O 1
ATOM 8240 N N . GLY A 1 1022 ? 7.764 -25.950 -3.712 1.00 88.25 1022 GLY A N 1
ATOM 8241 C CA . GLY A 1 1022 ? 6.580 -26.781 -3.539 1.00 88.25 1022 GLY A CA 1
ATOM 8242 C C . GLY A 1 1022 ? 5.478 -26.474 -4.562 1.00 88.25 1022 GLY A C 1
ATOM 8243 O O . GLY A 1 1022 ? 4.858 -27.395 -5.065 1.00 88.25 1022 GLY A O 1
ATOM 8244 N N . TYR A 1 1023 ? 5.235 -25.221 -4.964 1.00 89.31 1023 TYR A N 1
ATOM 8245 C CA . TYR A 1 1023 ? 4.232 -24.907 -6.003 1.00 89.31 1023 TYR A CA 1
ATOM 8246 C C . TYR A 1 1023 ? 4.619 -25.435 -7.377 1.00 89.31 1023 TYR A C 1
ATOM 8248 O O . TYR A 1 1023 ? 3.768 -25.876 -8.152 1.00 89.31 1023 TYR A O 1
ATOM 8256 N N . VAL A 1 1024 ? 5.912 -25.390 -7.677 1.00 90.25 1024 VAL A N 1
ATOM 8257 C CA . VAL A 1 1024 ? 6.428 -25.813 -8.975 1.00 90.25 1024 VAL A CA 1
ATOM 8258 C C . VAL A 1 1024 ? 6.465 -27.332 -9.088 1.00 90.25 1024 VAL A C 1
ATOM 8260 O O . VAL A 1 1024 ? 5.984 -27.848 -10.089 1.00 90.25 1024 VAL A O 1
ATOM 8263 N N . GLY A 1 1025 ? 7.010 -28.041 -8.096 1.00 90.75 1025 GLY A N 1
ATOM 8264 C CA . GLY A 1 1025 ? 7.201 -29.491 -8.190 1.00 90.75 1025 GLY A CA 1
ATOM 8265 C C . GLY A 1 1025 ? 6.027 -30.345 -7.697 1.00 90.75 1025 GLY A C 1
ATOM 8266 O O . GLY A 1 1025 ? 5.872 -31.469 -8.165 1.00 90.75 1025 GLY A O 1
ATOM 8267 N N . ASP A 1 1026 ? 5.166 -29.845 -6.802 1.00 94.50 1026 ASP A N 1
ATOM 8268 C CA . ASP A 1 1026 ? 4.108 -30.678 -6.221 1.00 94.50 1026 ASP A CA 1
ATOM 8269 C C . ASP A 1 1026 ? 2.937 -30.915 -7.201 1.00 94.50 1026 ASP A C 1
ATOM 8271 O O . ASP A 1 1026 ? 2.314 -29.952 -7.668 1.00 94.50 1026 ASP A O 1
ATOM 8275 N N . PRO A 1 1027 ? 2.557 -32.173 -7.506 1.00 95.25 1027 PRO A N 1
ATOM 8276 C CA . PRO A 1 1027 ? 1.424 -32.487 -8.388 1.00 95.25 1027 PRO A CA 1
ATOM 8277 C C . PRO A 1 1027 ? 0.080 -31.971 -7.906 1.00 95.25 1027 PRO A C 1
ATOM 8279 O O . PRO A 1 1027 ? -0.828 -31.801 -8.717 1.00 95.25 1027 PRO A O 1
ATOM 8282 N N . ASN A 1 1028 ? -0.087 -31.744 -6.607 1.00 95.12 1028 ASN A N 1
ATOM 8283 C CA . ASN A 1 1028 ? -1.336 -31.198 -6.103 1.00 95.12 1028 ASN A CA 1
ATOM 8284 C C . ASN A 1 1028 ? -1.482 -29.690 -6.312 1.00 95.12 1028 ASN A C 1
ATOM 8286 O O . ASN A 1 1028 ? -2.538 -29.172 -5.975 1.00 95.12 1028 ASN A O 1
ATOM 8290 N N . CYS A 1 1029 ? -0.474 -28.980 -6.819 1.00 95.44 1029 CYS A N 1
ATOM 8291 C CA . CYS A 1 1029 ? -0.520 -27.531 -6.974 1.00 95.44 1029 CYS A CA 1
ATOM 8292 C C . CYS A 1 1029 ? -0.672 -27.124 -8.442 1.00 95.44 1029 CYS A C 1
ATOM 8294 O O . CYS A 1 1029 ? 0.020 -27.642 -9.317 1.00 95.44 1029 CYS A O 1
ATOM 8296 N N . LYS A 1 1030 ? -1.562 -26.165 -8.698 1.00 96.31 1030 LYS A N 1
ATOM 8297 C CA . LYS A 1 1030 ? -1.763 -25.489 -9.982 1.00 96.31 1030 LYS A CA 1
ATOM 8298 C C . LYS A 1 1030 ? -1.962 -23.997 -9.767 1.00 96.31 1030 LYS A C 1
ATOM 8300 O O . LYS A 1 1030 ? -2.224 -23.547 -8.655 1.00 96.31 1030 LYS A O 1
ATOM 8305 N N . VAL A 1 1031 ? -1.868 -23.223 -10.840 1.00 95.06 1031 VAL A N 1
ATOM 8306 C CA . VAL A 1 1031 ? -2.155 -21.788 -10.811 1.00 95.06 1031 VAL A CA 1
ATOM 8307 C C . VAL A 1 1031 ? -3.271 -21.454 -11.788 1.00 95.06 1031 VAL A C 1
ATOM 8309 O O . VAL A 1 1031 ? -3.304 -21.946 -12.918 1.00 95.06 1031 VAL A O 1
ATOM 8312 N N . ALA A 1 1032 ? -4.189 -20.608 -11.337 1.00 95.31 1032 ALA A N 1
ATOM 8313 C CA . ALA A 1 1032 ? -5.167 -19.956 -12.180 1.00 95.31 1032 ALA A CA 1
ATOM 8314 C C . ALA A 1 1032 ? -4.773 -18.490 -12.390 1.00 95.31 1032 ALA A C 1
ATOM 8316 O O . ALA A 1 1032 ? -4.406 -17.814 -11.429 1.00 95.31 1032 ALA A O 1
ATOM 8317 N N . TYR A 1 1033 ? -4.898 -17.984 -13.614 1.00 93.69 1033 TYR A N 1
ATOM 8318 C CA . TYR A 1 1033 ? -4.672 -16.586 -13.974 1.00 93.69 1033 TYR A CA 1
ATOM 8319 C C . TYR A 1 1033 ? -5.889 -15.988 -14.663 1.00 93.69 1033 TYR A C 1
ATOM 8321 O O . TYR A 1 1033 ? -6.525 -16.642 -15.483 1.00 93.69 1033 TYR A O 1
ATOM 8329 N N . LEU A 1 1034 ? -6.156 -14.720 -14.369 1.00 90.31 1034 LEU A N 1
ATOM 8330 C CA . LEU A 1 1034 ? -7.067 -13.859 -15.109 1.00 90.31 1034 LEU A CA 1
ATOM 8331 C C . LEU A 1 1034 ? -6.228 -12.904 -15.956 1.00 90.31 1034 LEU A C 1
ATOM 8333 O O 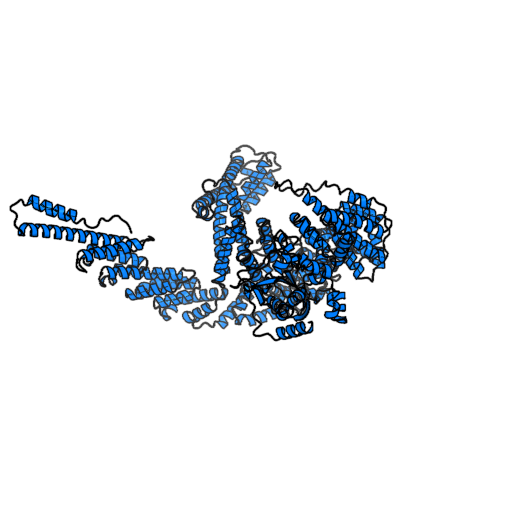. LEU A 1 1034 ? -5.432 -12.143 -15.410 1.00 90.31 1034 LEU A O 1
ATOM 8337 N N . VAL A 1 1035 ? -6.405 -12.940 -17.270 1.00 90.19 1035 VAL A N 1
ATOM 8338 C CA . VAL A 1 1035 ? -5.595 -12.215 -18.252 1.00 90.19 1035 VAL A CA 1
ATOM 8339 C C . VAL A 1 1035 ? -6.466 -11.211 -18.997 1.00 90.19 1035 VAL A C 1
ATOM 8341 O O . VAL A 1 1035 ? -7.578 -11.530 -19.416 1.00 90.19 1035 VAL A O 1
ATOM 8344 N N . ASP A 1 1036 ? -5.946 -9.999 -19.173 1.00 86.69 1036 ASP A N 1
ATOM 8345 C CA . ASP A 1 1036 ? -6.557 -8.975 -20.016 1.00 86.69 1036 ASP A CA 1
ATOM 8346 C C . ASP A 1 1036 ? -6.002 -9.062 -21.436 1.00 86.69 1036 ASP A C 1
ATOM 8348 O O . ASP A 1 1036 ? -4.869 -8.650 -21.697 1.00 86.69 1036 ASP A O 1
ATOM 8352 N N . LEU A 1 1037 ? -6.805 -9.575 -22.368 1.00 86.94 1037 LEU A N 1
ATOM 8353 C CA . LEU A 1 1037 ? -6.388 -9.740 -23.761 1.00 86.94 1037 LEU A CA 1
ATOM 8354 C C . LEU A 1 1037 ? -6.082 -8.392 -24.429 1.00 86.94 1037 LEU A C 1
ATOM 8356 O O . LEU A 1 1037 ? -5.269 -8.331 -25.350 1.00 86.94 1037 LEU A O 1
ATOM 8360 N N . ASN A 1 1038 ? -6.644 -7.289 -23.922 1.00 82.56 1038 ASN A N 1
ATOM 8361 C CA . ASN A 1 1038 ? -6.361 -5.955 -24.445 1.00 82.56 1038 ASN A CA 1
ATOM 8362 C C . ASN A 1 1038 ? -4.929 -5.489 -24.137 1.00 82.56 1038 ASN A C 1
ATOM 8364 O O . ASN A 1 1038 ? -4.450 -4.568 -24.802 1.00 82.56 1038 ASN A O 1
ATOM 8368 N N . ARG A 1 1039 ? -4.246 -6.109 -23.159 1.00 79.38 1039 ARG A N 1
ATOM 8369 C CA . ARG A 1 1039 ? -2.845 -5.824 -22.791 1.00 79.38 1039 ARG A CA 1
ATOM 8370 C C . ARG A 1 1039 ? -1.822 -6.605 -23.617 1.00 79.38 1039 ARG A C 1
ATOM 8372 O O . ARG A 1 1039 ? -0.625 -6.368 -23.454 1.00 79.38 1039 ARG A O 1
ATOM 8379 N N . LEU A 1 1040 ? -2.267 -7.525 -24.471 1.00 79.00 1040 LEU A N 1
ATOM 8380 C CA . LEU A 1 1040 ? -1.385 -8.253 -25.381 1.00 79.00 1040 LEU A CA 1
ATOM 8381 C C . LEU A 1 1040 ? -0.870 -7.329 -26.497 1.00 79.00 1040 LEU A C 1
ATOM 8383 O O . LEU A 1 1040 ? -1.432 -6.262 -26.759 1.00 79.00 1040 LEU A O 1
ATOM 8387 N N . SER A 1 1041 ? 0.229 -7.727 -27.142 1.00 71.44 1041 SER A N 1
ATOM 8388 C CA . SER A 1 1041 ? 0.801 -6.981 -28.268 1.00 71.44 1041 SER A CA 1
ATOM 8389 C C . SER A 1 1041 ? -0.190 -6.883 -29.434 1.00 71.44 1041 SER A C 1
ATOM 8391 O O . SER A 1 1041 ? -1.087 -7.716 -29.567 1.00 71.44 1041 SER A O 1
ATOM 8393 N N . GLN A 1 1042 ? -0.036 -5.863 -30.288 1.00 67.69 1042 GLN A N 1
ATOM 8394 C CA . GLN A 1 1042 ? -0.924 -5.675 -31.441 1.00 67.69 1042 GLN A CA 1
ATOM 8395 C C . GLN A 1 1042 ? -0.964 -6.924 -32.329 1.00 67.69 1042 GLN A C 1
ATOM 8397 O O . GLN A 1 1042 ? -2.052 -7.394 -32.619 1.00 67.69 1042 GLN A O 1
ATOM 8402 N N . ASP A 1 1043 ? 0.193 -7.512 -32.642 1.00 72.44 1043 ASP A N 1
ATOM 8403 C CA . ASP A 1 1043 ? 0.295 -8.708 -33.486 1.00 72.44 1043 ASP A CA 1
ATOM 8404 C C . ASP A 1 1043 ? -0.521 -9.895 -32.932 1.00 72.44 1043 ASP A C 1
ATOM 8406 O O . ASP A 1 1043 ? -1.194 -10.597 -33.683 1.00 72.44 1043 ASP A O 1
ATOM 8410 N N . ILE A 1 1044 ? -0.510 -10.106 -31.608 1.00 78.44 1044 ILE A N 1
ATOM 8411 C CA . ILE A 1 1044 ? -1.286 -11.178 -30.963 1.00 78.44 1044 ILE A CA 1
ATOM 8412 C C . ILE A 1 1044 ? -2.779 -10.837 -30.958 1.00 78.44 1044 ILE A C 1
ATOM 8414 O O . ILE A 1 1044 ? -3.611 -11.719 -31.161 1.00 78.44 1044 ILE A O 1
ATOM 8418 N N . ARG A 1 1045 ? -3.135 -9.568 -30.729 1.00 83.38 1045 ARG A N 1
ATOM 8419 C CA . ARG A 1 1045 ? -4.535 -9.124 -30.789 1.00 83.38 1045 ARG A CA 1
ATOM 8420 C C . ARG A 1 1045 ? -5.107 -9.300 -32.192 1.00 83.38 1045 ARG A C 1
ATOM 8422 O O . ARG A 1 1045 ? -6.201 -9.840 -32.304 1.00 83.38 1045 ARG A O 1
ATOM 8429 N N . ASP A 1 1046 ? -4.342 -8.954 -33.222 1.00 79.56 1046 ASP A N 1
ATOM 8430 C CA . ASP A 1 1046 ? -4.716 -9.153 -34.621 1.00 79.56 1046 ASP A CA 1
ATOM 8431 C C . ASP A 1 1046 ? -4.900 -10.653 -34.927 1.00 79.56 1046 ASP A C 1
ATOM 8433 O O . ASP A 1 1046 ? -5.902 -11.038 -35.524 1.00 79.56 1046 ASP A O 1
ATOM 8437 N N . GLU A 1 1047 ? -4.009 -11.536 -34.446 1.00 81.06 1047 GLU A N 1
ATOM 8438 C CA . GLU A 1 1047 ? -4.178 -12.992 -34.615 1.00 81.06 1047 GLU A CA 1
ATOM 8439 C C . GLU A 1 1047 ? -5.442 -13.517 -33.910 1.00 81.06 1047 GLU A C 1
ATOM 8441 O O . GLU A 1 1047 ? -6.172 -14.337 -34.475 1.00 81.06 1047 GLU A O 1
ATOM 8446 N N . ILE A 1 1048 ? -5.735 -13.032 -32.698 1.00 85.38 1048 ILE A N 1
ATOM 8447 C CA . ILE A 1 1048 ? -6.960 -13.379 -31.962 1.00 85.38 1048 ILE A CA 1
ATOM 8448 C C . ILE A 1 1048 ? -8.206 -12.854 -32.693 1.00 85.38 1048 ILE A C 1
ATOM 8450 O O . ILE A 1 1048 ? -9.238 -13.525 -32.686 1.00 85.38 1048 ILE A O 1
ATOM 8454 N N . GLU A 1 1049 ? -8.144 -11.669 -33.302 1.00 82.81 1049 GLU A N 1
ATOM 8455 C CA . GLU A 1 1049 ? -9.237 -11.096 -34.097 1.00 82.81 1049 GLU A CA 1
ATOM 8456 C C . GLU A 1 1049 ? -9.468 -11.869 -35.404 1.00 82.81 1049 GLU A C 1
ATOM 8458 O O . GLU A 1 1049 ? -10.617 -12.100 -35.779 1.00 82.81 1049 GLU A O 1
ATOM 8463 N N . GLU A 1 1050 ? -8.402 -12.319 -36.072 1.00 84.50 1050 GLU A N 1
ATOM 8464 C CA . GLU A 1 1050 ? -8.483 -13.063 -37.333 1.00 84.50 1050 GLU A CA 1
ATOM 8465 C C . GLU A 1 1050 ? -8.935 -14.520 -37.157 1.00 84.50 1050 GLU A C 1
ATOM 8467 O O . GLU A 1 1050 ? -9.718 -15.022 -37.966 1.00 84.50 1050 GLU A O 1
ATOM 8472 N N . ARG A 1 1051 ? -8.412 -15.222 -36.142 1.00 83.62 1051 ARG A N 1
ATOM 8473 C CA . ARG A 1 1051 ? -8.557 -16.687 -35.993 1.00 83.62 1051 ARG A CA 1
ATOM 8474 C C . ARG A 1 1051 ? -9.393 -17.111 -34.791 1.00 83.62 1051 ARG A C 1
ATOM 8476 O O . ARG A 1 1051 ? -9.765 -18.274 -34.673 1.00 83.62 1051 ARG A O 1
ATOM 8483 N N . GLY A 1 1052 ? -9.703 -16.175 -33.900 1.00 82.12 1052 GLY A N 1
ATOM 8484 C CA . GLY A 1 1052 ? -10.354 -16.459 -32.629 1.00 82.12 1052 GLY A CA 1
ATOM 8485 C C . GLY A 1 1052 ? -9.381 -16.945 -31.551 1.00 82.12 1052 GLY A C 1
ATOM 8486 O O . GLY A 1 1052 ? -8.312 -17.496 -31.820 1.00 82.12 1052 GLY A O 1
ATOM 8487 N N . ILE A 1 1053 ? -9.782 -16.751 -30.292 1.00 84.06 1053 ILE A N 1
ATOM 8488 C CA . ILE A 1 1053 ? -8.990 -17.117 -29.108 1.00 84.06 1053 ILE A CA 1
ATOM 8489 C C . ILE A 1 1053 ? -8.668 -18.617 -29.071 1.00 84.06 1053 ILE A C 1
ATOM 8491 O O . ILE A 1 1053 ? -7.548 -18.986 -28.739 1.00 84.06 1053 ILE A O 1
ATOM 8495 N N . GLU A 1 1054 ? -9.608 -19.476 -29.471 1.00 83.56 1054 GLU A N 1
ATOM 8496 C CA . GLU A 1 1054 ? -9.452 -20.933 -29.402 1.00 83.56 1054 GLU A CA 1
ATOM 8497 C C . GLU A 1 1054 ? -8.333 -21.462 -30.305 1.00 83.56 1054 GLU A C 1
ATOM 8499 O O . GLU A 1 1054 ? -7.630 -22.392 -29.920 1.00 83.56 1054 GLU A O 1
ATOM 8504 N N . GLU A 1 1055 ? -8.113 -20.846 -31.470 1.00 83.44 1055 GLU A N 1
ATOM 8505 C CA . GLU A 1 1055 ? -7.017 -21.223 -32.370 1.00 83.44 1055 GLU A CA 1
ATOM 8506 C C . GLU A 1 1055 ? -5.690 -20.538 -32.010 1.00 83.44 1055 GLU A C 1
ATOM 8508 O O . GLU A 1 1055 ? -4.614 -21.088 -32.267 1.00 83.44 1055 GLU A O 1
ATOM 8513 N N . ALA A 1 1056 ? -5.750 -19.336 -31.431 1.00 84.38 1056 ALA A N 1
ATOM 8514 C CA . ALA A 1 1056 ? -4.569 -18.540 -31.103 1.00 84.38 1056 ALA A CA 1
ATOM 8515 C C . ALA A 1 1056 ? -3.925 -18.939 -29.762 1.00 84.38 1056 ALA A C 1
ATOM 8517 O O . ALA A 1 1056 ? -2.710 -18.817 -29.602 1.00 84.38 1056 ALA A O 1
ATOM 8518 N N . LYS A 1 1057 ? -4.713 -19.433 -28.797 1.00 85.00 1057 LYS A N 1
ATOM 8519 C CA . LYS A 1 1057 ? -4.327 -19.555 -27.381 1.00 85.00 1057 LYS A CA 1
ATOM 8520 C C . LYS A 1 1057 ? -3.052 -20.351 -27.098 1.00 85.00 1057 LYS A C 1
ATOM 8522 O O . LYS A 1 1057 ? -2.287 -19.979 -26.206 1.00 85.00 1057 LYS A O 1
ATOM 8527 N N . ASP A 1 1058 ? -2.788 -21.401 -27.870 1.00 81.38 1058 ASP A N 1
ATOM 8528 C CA . ASP A 1 1058 ? -1.605 -22.252 -27.689 1.00 81.38 1058 ASP A CA 1
ATOM 8529 C C . ASP A 1 1058 ? -0.320 -21.619 -28.238 1.00 81.38 1058 ASP A C 1
ATOM 8531 O O . ASP A 1 1058 ? 0.780 -22.029 -27.866 1.00 81.38 1058 ASP A O 1
ATOM 8535 N N . ARG A 1 1059 ? -0.445 -20.598 -29.095 1.00 81.94 1059 ARG A N 1
ATOM 8536 C CA . ARG A 1 1059 ? 0.682 -19.874 -29.703 1.00 81.94 1059 ARG A CA 1
ATOM 8537 C C . ARG A 1 1059 ? 1.079 -18.626 -28.931 1.00 81.94 1059 ARG A C 1
ATOM 8539 O O . ARG A 1 1059 ? 2.169 -18.108 -29.160 1.00 81.94 1059 ARG A O 1
ATOM 8546 N N . ILE A 1 1060 ? 0.221 -18.152 -28.026 1.00 84.38 1060 ILE A N 1
ATOM 8547 C CA . ILE A 1 1060 ? 0.512 -16.973 -27.212 1.00 84.38 1060 ILE A CA 1
ATOM 8548 C C . ILE A 1 1060 ? 1.678 -17.305 -26.263 1.00 84.38 1060 ILE A C 1
ATOM 8550 O O . ILE A 1 1060 ? 1.557 -18.239 -25.456 1.00 84.38 1060 ILE A O 1
ATOM 8554 N N . PRO A 1 1061 ? 2.797 -16.555 -26.314 1.00 83.38 1061 PRO A N 1
ATOM 8555 C CA . PRO A 1 1061 ? 3.912 -16.759 -25.400 1.00 83.38 1061 PRO A CA 1
ATOM 8556 C C . PRO A 1 1061 ? 3.460 -16.651 -23.941 1.00 83.38 1061 PRO A C 1
ATOM 8558 O O . PRO A 1 1061 ? 2.761 -15.710 -23.556 1.00 83.38 1061 PRO A O 1
ATOM 8561 N N . LYS A 1 1062 ? 3.881 -17.595 -23.089 1.00 86.44 1062 LYS A N 1
ATOM 8562 C CA . LYS A 1 1062 ? 3.448 -17.617 -21.678 1.00 86.44 1062 LYS A CA 1
ATOM 8563 C C . LYS A 1 1062 ? 3.892 -16.366 -20.924 1.00 86.44 1062 LYS A C 1
ATOM 8565 O O . LYS A 1 1062 ? 3.157 -15.878 -20.069 1.00 86.44 1062 LYS A O 1
ATOM 8570 N N . GLN A 1 1063 ? 5.040 -15.798 -21.291 1.00 82.38 1063 GLN A N 1
ATOM 8571 C CA . GLN A 1 1063 ? 5.520 -14.538 -20.730 1.00 82.38 1063 GLN A CA 1
ATOM 8572 C C . GLN A 1 1063 ? 4.581 -13.356 -21.027 1.00 82.38 1063 GLN A C 1
ATOM 8574 O O . GLN A 1 1063 ? 4.382 -12.506 -20.159 1.00 82.38 1063 GLN A O 1
ATOM 8579 N N . ASP A 1 1064 ? 3.963 -13.314 -22.210 1.00 81.81 1064 ASP A N 1
ATOM 8580 C CA . ASP A 1 1064 ? 3.003 -12.264 -22.571 1.00 81.81 1064 ASP A CA 1
ATOM 8581 C C . ASP A 1 1064 ? 1.695 -12.419 -21.792 1.00 81.81 1064 ASP A C 1
ATOM 8583 O O . ASP A 1 1064 ? 1.159 -11.432 -21.289 1.00 81.81 1064 ASP A O 1
ATOM 8587 N N . LEU A 1 1065 ? 1.235 -13.659 -21.590 1.00 87.75 1065 LEU A N 1
ATOM 8588 C CA . LEU A 1 1065 ? 0.082 -13.963 -20.733 1.00 87.75 1065 LEU A CA 1
ATOM 8589 C C . LEU A 1 1065 ? 0.336 -13.562 -19.272 1.00 87.75 1065 LEU A C 1
ATOM 8591 O O . LEU A 1 1065 ? -0.537 -12.971 -18.638 1.00 87.75 1065 LEU A O 1
ATOM 8595 N N . LEU A 1 1066 ? 1.537 -13.827 -18.747 1.00 87.06 1066 LEU A N 1
ATOM 8596 C CA . LEU A 1 1066 ? 1.948 -13.382 -17.412 1.00 87.06 1066 LEU A CA 1
ATOM 8597 C C . LEU A 1 1066 ? 1.951 -11.849 -17.317 1.00 87.06 1066 LEU A C 1
ATOM 8599 O O . LEU A 1 1066 ? 1.354 -11.290 -16.400 1.00 87.06 1066 LEU A O 1
ATOM 8603 N N . ASN A 1 1067 ? 2.544 -11.152 -18.289 1.00 79.75 1067 ASN A N 1
ATOM 8604 C CA . ASN A 1 1067 ? 2.573 -9.685 -18.323 1.00 79.75 1067 ASN A CA 1
ATOM 8605 C C . ASN A 1 1067 ? 1.173 -9.053 -18.439 1.00 79.75 1067 ASN A C 1
ATOM 8607 O O . ASN A 1 1067 ? 0.938 -7.975 -17.889 1.00 79.75 1067 ASN A O 1
ATOM 8611 N N . ALA A 1 1068 ? 0.245 -9.723 -19.124 1.00 83.50 1068 ALA A N 1
ATOM 8612 C CA . ALA A 1 1068 ? -1.151 -9.315 -19.266 1.00 83.50 1068 ALA A CA 1
ATOM 8613 C C . ALA A 1 1068 ? -2.053 -9.763 -18.095 1.00 83.50 1068 ALA A C 1
ATOM 8615 O O . ALA A 1 1068 ? -3.239 -9.423 -18.067 1.00 83.50 1068 ALA A O 1
ATOM 8616 N N . SER A 1 1069 ? -1.509 -10.493 -17.115 1.00 87.56 1069 SER A N 1
ATOM 8617 C CA . SER A 1 1069 ? -2.238 -10.962 -15.937 1.00 87.56 1069 SER A CA 1
ATOM 8618 C C . SER A 1 1069 ? -2.747 -9.802 -15.074 1.00 87.56 1069 SER A C 1
ATOM 8620 O O . SER A 1 1069 ? -1.999 -8.898 -14.694 1.00 87.56 1069 SER A O 1
ATOM 8622 N N . LEU A 1 1070 ? -4.037 -9.849 -14.744 1.00 80.62 1070 LEU A N 1
ATOM 8623 C CA . LEU A 1 1070 ? -4.711 -8.960 -13.798 1.00 80.62 1070 LEU A CA 1
ATOM 8624 C C . LEU A 1 1070 ? -4.831 -9.573 -12.408 1.00 80.62 1070 LEU A C 1
ATOM 8626 O O . LEU A 1 1070 ? -4.846 -8.849 -11.411 1.00 80.62 1070 LEU A O 1
ATOM 8630 N N . ALA A 1 1071 ? -4.976 -10.893 -12.348 1.00 85.00 1071 ALA A N 1
ATOM 8631 C CA . ALA A 1 1071 ? -5.147 -11.611 -11.103 1.00 85.00 1071 ALA A CA 1
ATOM 8632 C C . ALA A 1 1071 ? -4.669 -13.056 -11.208 1.00 85.00 1071 ALA A C 1
ATOM 8634 O O . ALA A 1 1071 ? -4.586 -13.619 -12.300 1.00 85.00 1071 ALA A O 1
ATOM 8635 N N . ARG A 1 1072 ? -4.403 -13.675 -10.063 1.00 91.69 1072 ARG A N 1
ATOM 8636 C CA . ARG A 1 1072 ? -4.101 -15.097 -9.945 1.00 91.69 1072 ARG A CA 1
ATOM 8637 C C . ARG A 1 1072 ? -4.672 -15.703 -8.673 1.00 91.69 1072 ARG A C 1
ATOM 8639 O O . ARG A 1 1072 ? -4.869 -15.002 -7.688 1.00 91.69 1072 ARG A O 1
ATOM 8646 N N . SER A 1 1073 ? -4.820 -17.018 -8.660 1.00 91.06 1073 SER A N 1
ATOM 8647 C CA . SER A 1 1073 ? -5.059 -17.809 -7.450 1.00 91.06 1073 SER A CA 1
ATOM 8648 C C . SER A 1 1073 ? -4.284 -19.121 -7.562 1.00 91.06 1073 SER A C 1
ATOM 8650 O O . SER A 1 1073 ? -4.209 -19.712 -8.642 1.00 91.06 1073 SER A O 1
ATOM 8652 N N . ILE A 1 1074 ? -3.659 -19.553 -6.466 1.00 93.19 1074 ILE A N 1
ATOM 8653 C CA . ILE A 1 1074 ? -3.052 -20.884 -6.378 1.00 93.19 1074 ILE A CA 1
ATOM 8654 C C . ILE A 1 1074 ? -4.160 -21.875 -6.034 1.00 93.19 1074 ILE A C 1
ATOM 8656 O O . ILE A 1 1074 ? -4.968 -21.641 -5.138 1.00 93.19 1074 ILE A O 1
ATOM 8660 N N . ILE A 1 1075 ? -4.205 -22.984 -6.758 1.00 95.06 1075 ILE A N 1
ATOM 8661 C CA . ILE A 1 1075 ? -5.248 -23.993 -6.638 1.00 95.06 1075 ILE A CA 1
ATOM 8662 C C . ILE A 1 1075 ? -4.604 -25.302 -6.212 1.00 95.06 1075 ILE A C 1
ATOM 8664 O O . ILE A 1 1075 ? -3.645 -25.764 -6.832 1.00 95.06 1075 ILE A O 1
ATOM 8668 N N . LYS A 1 1076 ? -5.138 -25.909 -5.156 1.00 95.31 1076 LYS A N 1
ATOM 8669 C CA . LYS A 1 1076 ? -4.581 -27.109 -4.541 1.00 95.31 1076 LYS A CA 1
ATOM 8670 C C . LYS A 1 1076 ? -5.578 -28.257 -4.558 1.00 95.31 1076 LYS A C 1
ATOM 8672 O O . LYS A 1 1076 ? -6.727 -28.102 -4.153 1.00 95.31 1076 LYS A O 1
ATOM 8677 N N . MET A 1 1077 ? -5.120 -29.430 -4.976 1.00 96.19 1077 MET A N 1
ATOM 8678 C CA . MET A 1 1077 ? -5.838 -30.682 -4.784 1.00 96.19 1077 MET A CA 1
ATOM 8679 C C . MET A 1 1077 ? -5.606 -31.192 -3.359 1.00 96.19 1077 MET A C 1
ATOM 8681 O O . MET A 1 1077 ? -4.476 -31.409 -2.916 1.00 96.19 1077 MET A O 1
ATOM 8685 N N . THR A 1 1078 ? -6.695 -31.375 -2.629 1.00 95.19 1078 THR A N 1
ATOM 8686 C CA . THR A 1 1078 ? -6.721 -31.857 -1.246 1.00 95.19 1078 THR A CA 1
ATOM 8687 C C . THR A 1 1078 ? -7.805 -32.916 -1.102 1.00 95.19 1078 THR A C 1
ATOM 8689 O O . THR A 1 1078 ? -8.523 -33.215 -2.056 1.00 95.19 1078 THR A O 1
ATOM 8692 N N . LYS A 1 1079 ? -7.943 -33.486 0.094 1.00 94.12 1079 LYS A N 1
ATOM 8693 C CA . LYS A 1 1079 ? -9.029 -34.415 0.401 1.00 94.12 1079 LYS A CA 1
ATOM 8694 C C . LYS A 1 1079 ? -9.723 -34.059 1.704 1.00 94.12 1079 LYS A C 1
ATOM 8696 O O . LYS A 1 1079 ? -9.103 -33.516 2.618 1.00 94.12 1079 LYS A O 1
ATOM 8701 N N . ASP A 1 1080 ? -11.011 -34.355 1.802 1.00 91.19 1080 ASP A N 1
ATOM 8702 C CA . ASP A 1 1080 ? -11.726 -34.222 3.069 1.00 91.19 1080 ASP A CA 1
ATOM 8703 C C . ASP A 1 1080 ? -11.451 -35.421 4.000 1.00 91.19 1080 ASP A C 1
ATOM 8705 O O . ASP A 1 1080 ? -10.671 -36.328 3.697 1.00 91.19 1080 ASP A O 1
ATOM 8709 N N . ARG A 1 1081 ? -12.110 -35.449 5.164 1.00 87.31 1081 ARG A N 1
ATOM 8710 C CA . ARG A 1 1081 ? -11.976 -36.553 6.135 1.00 87.31 1081 ARG A CA 1
ATOM 8711 C C . ARG A 1 1081 ? -12.477 -37.909 5.618 1.00 87.31 1081 ARG A C 1
ATOM 8713 O O . ARG A 1 1081 ? -12.212 -38.919 6.262 1.00 87.31 1081 ARG A O 1
ATOM 8720 N N . LYS A 1 1082 ? -13.228 -37.935 4.516 1.00 87.94 1082 LYS A N 1
ATOM 8721 C CA . LYS A 1 1082 ? -13.712 -39.149 3.843 1.00 87.94 1082 LYS A CA 1
ATOM 8722 C C . LYS A 1 1082 ? -12.839 -39.532 2.647 1.00 87.94 1082 LYS A C 1
ATOM 8724 O O . LYS A 1 1082 ? -13.207 -40.436 1.907 1.00 87.94 1082 LYS A O 1
ATOM 8729 N N . GLU A 1 1083 ? -11.707 -38.854 2.474 1.00 87.38 1083 GLU A N 1
ATOM 8730 C CA . GLU A 1 1083 ? -10.815 -38.989 1.326 1.00 87.38 1083 GLU A CA 1
ATOM 8731 C C . GLU A 1 1083 ? -11.450 -38.603 -0.019 1.00 87.38 1083 GLU A C 1
ATOM 8733 O O . GLU A 1 1083 ? -10.915 -38.938 -1.073 1.00 87.38 1083 GLU A O 1
ATOM 8738 N N . GLU A 1 1084 ? -12.562 -37.860 -0.004 1.00 91.75 1084 GLU A N 1
ATOM 8739 C CA . GLU A 1 1084 ? -13.156 -37.328 -1.231 1.00 91.75 1084 GLU A CA 1
ATOM 8740 C C . GLU A 1 1084 ? -12.328 -36.134 -1.736 1.00 91.75 1084 GLU A C 1
ATOM 8742 O O . GLU A 1 1084 ? -11.854 -35.339 -0.915 1.00 91.75 1084 GLU A O 1
ATOM 8747 N N . PRO A 1 1085 ? -12.159 -35.972 -3.064 1.00 95.19 1085 PRO A N 1
ATOM 8748 C CA . PRO A 1 1085 ? -11.352 -34.897 -3.627 1.00 95.19 1085 PRO A CA 1
ATOM 8749 C C . PRO A 1 1085 ? -11.967 -33.522 -3.362 1.00 95.19 1085 PRO A C 1
ATOM 8751 O O . PRO A 1 1085 ? -13.163 -33.284 -3.582 1.00 95.19 1085 PRO A O 1
ATOM 8754 N N . VAL A 1 1086 ? -11.117 -32.598 -2.922 1.00 95.50 1086 VAL A N 1
ATOM 8755 C CA . VAL A 1 1086 ? -11.459 -31.208 -2.630 1.00 95.50 1086 VAL A CA 1
ATOM 8756 C C . VAL A 1 1086 ? -10.467 -30.280 -3.322 1.00 95.50 1086 VAL A C 1
ATOM 8758 O O . VAL A 1 1086 ? -9.269 -30.306 -3.042 1.00 95.50 1086 VAL A O 1
ATOM 8761 N N . ILE A 1 1087 ? -10.981 -29.412 -4.186 1.00 96.12 1087 ILE A N 1
ATOM 8762 C CA . ILE A 1 1087 ? -10.225 -28.330 -4.811 1.00 96.12 1087 ILE A CA 1
ATOM 8763 C C . ILE A 1 1087 ? -10.235 -27.131 -3.862 1.00 96.12 1087 ILE A C 1
ATOM 8765 O O . ILE A 1 1087 ? -11.264 -26.486 -3.654 1.00 96.12 1087 ILE A O 1
ATOM 8769 N N . LEU A 1 1088 ? -9.083 -26.849 -3.266 1.00 94.50 1088 LEU A N 1
ATOM 8770 C CA . LEU A 1 1088 ? -8.861 -25.711 -2.387 1.00 94.50 1088 LEU A CA 1
ATOM 8771 C C . LEU A 1 1088 ? -8.324 -24.533 -3.206 1.00 94.50 1088 LEU A C 1
ATOM 8773 O O . LEU A 1 1088 ? -7.314 -24.668 -3.892 1.00 94.50 1088 LEU A O 1
ATOM 8777 N N . LEU A 1 1089 ? -8.987 -23.381 -3.130 1.00 92.50 1089 LEU A N 1
ATOM 8778 C CA . LEU A 1 1089 ? -8.552 -22.155 -3.797 1.00 92.50 1089 LEU A CA 1
ATOM 8779 C C . LEU A 1 1089 ? -7.917 -21.224 -2.766 1.00 92.50 1089 LEU A C 1
ATOM 8781 O O . LEU A 1 1089 ? -8.582 -20.830 -1.806 1.00 92.50 1089 LEU A O 1
ATOM 8785 N N . GLU A 1 1090 ? -6.651 -20.863 -2.969 1.00 89.06 1090 GLU A N 1
ATOM 8786 C CA . GLU A 1 1090 ? -5.997 -19.796 -2.207 1.00 89.06 1090 GLU A CA 1
ATOM 8787 C C . GLU A 1 1090 ? -6.617 -18.425 -2.541 1.00 89.06 1090 GLU A C 1
ATOM 8789 O O . GLU A 1 1090 ? -7.270 -18.277 -3.586 1.00 89.06 1090 GLU A O 1
ATOM 8794 N N . PRO A 1 1091 ? -6.427 -17.406 -1.680 1.00 82.69 1091 PRO A N 1
ATOM 8795 C CA . PRO A 1 1091 ? -6.906 -16.053 -1.938 1.00 82.69 1091 PRO A CA 1
ATOM 8796 C C . PRO A 1 1091 ? -6.491 -15.540 -3.323 1.00 82.69 1091 PRO A C 1
ATOM 8798 O O . PRO A 1 1091 ? -5.401 -15.831 -3.821 1.00 82.69 1091 PRO A O 1
ATOM 8801 N N . THR A 1 1092 ? -7.371 -14.768 -3.965 1.00 83.88 1092 THR A N 1
ATOM 8802 C CA . THR A 1 1092 ? -7.066 -14.183 -5.274 1.00 83.88 1092 THR A CA 1
ATOM 8803 C C . THR A 1 1092 ? -6.146 -12.975 -5.103 1.00 83.88 1092 THR A C 1
ATOM 8805 O O . THR A 1 1092 ? -6.489 -12.003 -4.433 1.00 83.88 1092 THR A O 1
ATOM 8808 N N . TYR A 1 1093 ? -4.983 -13.015 -5.743 1.00 79.31 1093 TYR A N 1
ATOM 8809 C CA . TYR A 1 1093 ? -4.035 -11.908 -5.826 1.00 79.31 1093 TYR A CA 1
ATOM 8810 C C . TYR A 1 1093 ? -4.291 -11.112 -7.098 1.00 79.31 1093 TYR A C 1
ATOM 8812 O O . TYR A 1 1093 ? -4.235 -11.681 -8.182 1.00 79.31 1093 TYR A O 1
ATOM 8820 N N . THR A 1 1094 ? -4.518 -9.807 -6.998 1.00 74.94 1094 THR A N 1
ATOM 8821 C CA . THR A 1 1094 ? -4.695 -8.903 -8.144 1.00 74.94 1094 THR A CA 1
ATOM 8822 C C . THR A 1 1094 ? -3.530 -7.921 -8.260 1.00 74.94 1094 THR A C 1
ATOM 8824 O O . THR A 1 1094 ? -2.681 -7.836 -7.372 1.00 74.94 1094 THR A O 1
ATOM 8827 N N . VAL A 1 1095 ? -3.486 -7.147 -9.352 1.00 63.59 1095 VAL A N 1
ATOM 8828 C CA . VAL A 1 1095 ? -2.495 -6.065 -9.518 1.00 63.59 1095 VAL A CA 1
ATOM 8829 C C . VAL A 1 1095 ? -2.555 -5.064 -8.356 1.00 63.59 1095 VAL A C 1
ATOM 8831 O O . VAL A 1 1095 ? -1.530 -4.497 -7.998 1.00 63.59 1095 VAL A O 1
ATOM 8834 N N . VAL A 1 1096 ? -3.735 -4.853 -7.763 1.00 57.34 1096 VAL A N 1
ATOM 8835 C CA . VAL A 1 1096 ? -3.968 -3.828 -6.730 1.00 57.34 1096 VAL A CA 1
ATOM 8836 C C . VAL A 1 1096 ? -4.026 -4.412 -5.326 1.00 57.34 1096 VAL A C 1
ATOM 8838 O O . VAL A 1 1096 ? -3.657 -3.734 -4.376 1.00 57.34 1096 VAL A O 1
ATOM 8841 N N . TYR A 1 1097 ? -4.490 -5.651 -5.173 1.00 61.69 1097 TYR A N 1
ATOM 8842 C CA . TYR A 1 1097 ? -4.990 -6.127 -3.890 1.00 61.69 1097 TYR A CA 1
ATOM 8843 C C . TYR A 1 1097 ? -4.706 -7.616 -3.675 1.00 61.69 1097 TYR A C 1
ATOM 8845 O O . TYR A 1 1097 ? -4.887 -8.431 -4.579 1.00 61.69 1097 TYR A O 1
ATOM 8853 N N . LYS A 1 1098 ? -4.254 -7.976 -2.471 1.00 56.72 1098 LYS A N 1
ATOM 8854 C CA . LYS A 1 1098 ? -4.159 -9.372 -2.028 1.00 56.72 1098 LYS A CA 1
ATOM 8855 C C . LYS A 1 1098 ? -5.508 -9.753 -1.411 1.00 56.72 1098 LYS A C 1
ATOM 8857 O O . LYS A 1 1098 ? -6.014 -8.997 -0.600 1.00 56.72 1098 LYS A O 1
ATOM 8862 N N . GLY A 1 1099 ? -6.100 -10.875 -1.824 1.00 52.53 1099 GLY A N 1
ATOM 8863 C CA . GLY A 1 1099 ? -7.365 -11.365 -1.262 1.00 52.53 1099 GLY A CA 1
ATOM 8864 C C . GLY A 1 1099 ? -8.625 -10.698 -1.822 1.00 52.53 1099 GLY A C 1
ATOM 8865 O O . GLY A 1 1099 ? -9.601 -10.523 -1.096 1.00 52.53 1099 GLY A O 1
ATOM 8866 N N . ASP A 1 1100 ? -8.629 -10.299 -3.101 1.00 58.62 1100 ASP A N 1
ATOM 8867 C CA . ASP A 1 1100 ? -9.753 -9.555 -3.688 1.00 58.62 1100 ASP A CA 1
ATOM 8868 C C . ASP A 1 1100 ? -10.994 -10.446 -3.830 1.00 58.62 1100 ASP A C 1
ATOM 8870 O O . ASP A 1 1100 ? -11.195 -11.147 -4.827 1.00 58.62 1100 ASP A O 1
ATOM 8874 N N . THR A 1 1101 ? -11.858 -10.384 -2.819 1.00 62.16 1101 THR A N 1
ATOM 8875 C CA . THR A 1 1101 ? -13.110 -11.147 -2.778 1.00 62.16 1101 THR A CA 1
ATOM 8876 C C . THR A 1 1101 ? -14.063 -10.802 -3.926 1.00 62.16 1101 THR A C 1
ATOM 8878 O O . THR A 1 1101 ? -14.921 -11.619 -4.265 1.00 62.16 1101 THR A O 1
ATOM 8881 N N . SER A 1 1102 ? -13.911 -9.638 -4.576 1.00 61.06 1102 SER A N 1
ATOM 8882 C CA . SER A 1 1102 ? -14.718 -9.290 -5.752 1.00 61.06 1102 SER A CA 1
ATOM 8883 C C . SER A 1 1102 ? -14.348 -10.135 -6.973 1.00 61.06 1102 SER A C 1
ATOM 8885 O O . SER A 1 1102 ? -15.220 -10.467 -7.780 1.00 61.06 1102 SER A O 1
ATOM 8887 N N . MET A 1 1103 ? -13.081 -10.551 -7.070 1.00 72.19 1103 MET A N 1
ATOM 8888 C CA . MET A 1 1103 ? -12.564 -11.391 -8.150 1.00 72.19 1103 MET A CA 1
ATOM 8889 C C . MET A 1 1103 ? -12.703 -12.884 -7.859 1.00 72.19 1103 MET A C 1
ATOM 8891 O O . MET A 1 1103 ? -12.802 -13.675 -8.800 1.00 72.19 1103 MET A O 1
ATOM 8895 N N . ASP A 1 1104 ? -12.790 -13.280 -6.584 1.00 77.44 1104 ASP A N 1
ATOM 8896 C CA . ASP A 1 1104 ? -12.973 -14.678 -6.173 1.00 77.44 1104 ASP A CA 1
ATOM 8897 C C . ASP A 1 1104 ? -14.138 -15.359 -6.895 1.00 77.44 1104 ASP A C 1
ATOM 8899 O O . ASP A 1 1104 ? -14.054 -16.545 -7.212 1.00 77.44 1104 ASP A O 1
ATOM 8903 N N . ARG A 1 1105 ? -15.210 -14.616 -7.204 1.00 77.12 1105 ARG A N 1
ATOM 8904 C CA . ARG A 1 1105 ? -16.370 -15.144 -7.935 1.00 77.12 1105 ARG A CA 1
ATOM 8905 C C . ARG A 1 1105 ? -16.005 -15.695 -9.315 1.00 77.12 1105 ARG A C 1
ATOM 8907 O O . ARG A 1 1105 ? -16.504 -16.757 -9.673 1.00 77.12 1105 ARG A O 1
ATOM 8914 N N . TYR A 1 1106 ? -15.109 -15.034 -10.054 1.00 81.25 1106 TYR A N 1
ATOM 8915 C CA . TYR A 1 1106 ? -14.702 -15.468 -11.394 1.00 81.25 1106 TYR A CA 1
ATOM 8916 C C . TYR A 1 1106 ? -13.812 -16.707 -11.325 1.00 81.25 1106 TYR A C 1
ATOM 8918 O O . TYR A 1 1106 ? -14.038 -17.663 -12.060 1.00 81.25 1106 TYR A O 1
ATOM 8926 N N . PHE A 1 1107 ? -12.865 -16.737 -10.383 1.00 88.06 1107 PHE A N 1
ATOM 8927 C CA . PHE A 1 1107 ? -12.030 -17.915 -10.134 1.00 88.06 1107 PHE A CA 1
ATOM 8928 C C . PHE A 1 1107 ? -12.856 -19.111 -9.667 1.00 88.06 1107 PHE A C 1
ATOM 8930 O O . PHE A 1 1107 ? -12.668 -20.214 -10.172 1.00 88.06 1107 PHE A O 1
ATOM 8937 N N . ASN A 1 1108 ? -13.806 -18.895 -8.755 1.00 88.25 1108 ASN A N 1
ATOM 8938 C CA . ASN A 1 1108 ? -14.711 -19.944 -8.299 1.00 88.25 1108 ASN A CA 1
ATOM 8939 C C . ASN A 1 1108 ? -15.539 -20.486 -9.457 1.00 88.25 1108 ASN A C 1
ATOM 8941 O O . ASN A 1 1108 ? -15.606 -21.693 -9.641 1.00 88.25 1108 ASN A O 1
ATOM 8945 N N . LEU A 1 1109 ? -16.136 -19.598 -10.251 1.00 85.38 1109 LEU A N 1
ATOM 8946 C CA . LEU A 1 1109 ? -16.973 -19.998 -11.370 1.00 85.38 1109 LEU A CA 1
ATOM 8947 C C . LEU A 1 1109 ? -16.183 -20.774 -12.429 1.00 85.38 1109 LEU A C 1
ATOM 8949 O O . LEU A 1 1109 ? -16.622 -21.829 -12.879 1.00 85.38 1109 LEU A O 1
ATOM 8953 N N . PHE A 1 1110 ? -15.013 -20.264 -12.808 1.00 89.25 1110 PHE A N 1
ATOM 8954 C CA . PHE A 1 1110 ? -14.166 -20.889 -13.815 1.00 89.25 1110 PHE A CA 1
ATOM 8955 C C . PHE A 1 1110 ? -13.677 -22.271 -13.368 1.00 89.25 1110 PHE A C 1
ATOM 8957 O O . PHE A 1 1110 ? -13.838 -23.244 -14.101 1.00 89.25 1110 PHE A O 1
ATOM 8964 N N . VAL A 1 1111 ? -13.145 -22.381 -12.145 1.00 91.56 1111 VAL A N 1
ATOM 8965 C CA . VAL A 1 1111 ? -12.640 -23.653 -11.601 1.00 91.56 1111 VAL A CA 1
ATOM 8966 C C . VAL A 1 1111 ? -13.773 -24.657 -11.360 1.00 91.56 1111 VAL A C 1
ATOM 8968 O O . VAL A 1 1111 ? -13.567 -25.848 -11.591 1.00 91.56 1111 VAL A O 1
ATOM 8971 N N . ASP A 1 1112 ? -14.968 -24.207 -10.962 1.00 89.81 1112 ASP A N 1
ATOM 8972 C CA . ASP A 1 1112 ? -16.138 -25.083 -10.809 1.00 89.81 1112 ASP A CA 1
ATOM 8973 C C . ASP A 1 1112 ? -16.504 -25.739 -12.144 1.00 89.81 1112 ASP A C 1
ATOM 8975 O O . ASP A 1 1112 ? -16.514 -26.962 -12.257 1.00 89.81 1112 ASP A O 1
ATOM 8979 N N . LEU A 1 1113 ? -16.714 -24.936 -13.189 1.00 86.62 1113 LEU A N 1
ATOM 8980 C CA . LEU A 1 1113 ? -17.186 -25.423 -14.490 1.00 86.62 1113 LEU A CA 1
ATOM 8981 C C . LEU A 1 1113 ? -16.157 -26.282 -15.236 1.00 86.62 1113 LEU A C 1
ATOM 8983 O O . LEU A 1 1113 ? -16.530 -27.242 -15.916 1.00 86.62 1113 LEU A O 1
ATOM 8987 N N . ILE A 1 1114 ? -14.878 -25.914 -15.148 1.00 87.50 1114 ILE A N 1
ATOM 8988 C CA . ILE A 1 1114 ? -13.803 -26.537 -15.929 1.00 87.50 1114 ILE A CA 1
ATOM 8989 C C . ILE A 1 1114 ? -13.175 -27.731 -15.207 1.00 87.50 1114 ILE A C 1
ATOM 8991 O O . ILE A 1 1114 ? -12.738 -28.669 -15.871 1.00 87.50 1114 ILE A O 1
ATOM 8995 N N . VAL A 1 1115 ? -13.143 -27.732 -13.870 1.00 91.50 1115 VAL A N 1
ATOM 8996 C CA . VAL A 1 1115 ? -12.410 -28.747 -13.094 1.00 91.50 1115 VAL A CA 1
ATOM 8997 C C . VAL A 1 1115 ? -13.304 -29.445 -12.069 1.00 91.50 1115 VAL A C 1
ATOM 8999 O O . VAL A 1 1115 ? -13.426 -30.670 -12.106 1.00 91.50 1115 VAL A O 1
ATOM 9002 N N . ALA A 1 1116 ? -13.976 -28.712 -11.177 1.00 91.38 1116 ALA A N 1
ATOM 9003 C CA . ALA A 1 1116 ? -14.671 -29.323 -10.039 1.00 91.38 1116 ALA A CA 1
ATOM 9004 C C . ALA A 1 1116 ? -15.923 -30.122 -10.432 1.00 91.38 1116 ALA A C 1
ATOM 9006 O O . ALA A 1 1116 ? -16.061 -31.280 -10.031 1.00 91.38 1116 ALA A O 1
ATOM 9007 N N . GLU A 1 1117 ? -16.815 -29.541 -11.238 1.00 90.00 1117 GLU A N 1
ATOM 9008 C CA . GLU A 1 1117 ? -18.024 -30.191 -11.751 1.00 90.00 1117 GLU A CA 1
ATOM 9009 C C . GLU A 1 1117 ? -17.687 -31.453 -12.572 1.00 90.00 1117 GLU A C 1
ATOM 9011 O O . GLU A 1 1117 ? -18.264 -32.506 -12.280 1.00 90.00 1117 GLU A O 1
ATOM 9016 N N . PRO A 1 1118 ? -16.726 -31.419 -13.519 1.00 90.75 1118 PRO A N 1
ATOM 9017 C CA . PRO A 1 1118 ? -16.267 -32.614 -14.232 1.00 90.75 1118 PRO A CA 1
ATOM 9018 C C . PRO A 1 1118 ? -15.704 -33.702 -13.312 1.00 90.75 1118 PRO A C 1
ATOM 9020 O O . PRO A 1 1118 ? -16.040 -34.873 -13.474 1.00 90.75 1118 PRO A O 1
ATOM 9023 N N . MET A 1 1119 ? -14.896 -33.326 -12.314 1.00 93.06 1119 MET A N 1
ATOM 9024 C CA . MET A 1 1119 ? -14.316 -34.274 -11.355 1.00 93.06 1119 MET A CA 1
ATOM 9025 C C . MET A 1 1119 ? -15.322 -34.787 -10.319 1.00 93.06 1119 MET A C 1
ATOM 9027 O O . MET A 1 1119 ? -15.012 -35.735 -9.590 1.00 93.06 1119 MET A O 1
ATOM 9031 N N . LYS A 1 1120 ? -16.498 -34.153 -10.210 1.00 91.06 1120 LYS A N 1
ATOM 9032 C CA . LYS A 1 1120 ? -17.431 -34.297 -9.079 1.00 91.06 1120 LYS A CA 1
ATOM 9033 C C . LYS A 1 1120 ? -16.739 -34.033 -7.733 1.00 91.06 1120 LYS A C 1
ATOM 9035 O O . LYS A 1 1120 ? -17.047 -34.680 -6.733 1.00 91.06 1120 LYS A O 1
ATOM 9040 N N . ALA A 1 1121 ? -15.786 -33.104 -7.728 1.00 92.00 1121 ALA A N 1
ATOM 9041 C CA . ALA A 1 1121 ? -15.028 -32.707 -6.549 1.00 92.00 1121 ALA A CA 1
ATOM 9042 C C . ALA A 1 1121 ? -15.758 -31.601 -5.777 1.00 92.00 1121 ALA A C 1
ATOM 9044 O O . ALA A 1 1121 ? -16.550 -30.840 -6.338 1.00 92.00 1121 ALA A O 1
ATOM 9045 N N . LYS A 1 1122 ? -15.478 -31.487 -4.477 1.00 93.12 1122 LYS A N 1
ATOM 9046 C CA . LYS A 1 1122 ? -15.917 -30.325 -3.689 1.00 93.12 1122 LYS A CA 1
ATOM 9047 C C . LYS A 1 1122 ? -14.949 -29.169 -3.911 1.00 93.12 1122 LYS A C 1
ATOM 9049 O O . LYS A 1 1122 ? -13.779 -29.391 -4.204 1.00 93.12 1122 LYS A O 1
ATOM 9054 N N . MET A 1 1123 ? -15.412 -27.943 -3.700 1.00 94.00 1123 MET A N 1
ATOM 9055 C CA . MET A 1 1123 ? -14.549 -26.761 -3.672 1.00 94.00 1123 MET A CA 1
ATOM 9056 C C . MET A 1 1123 ? -14.534 -26.134 -2.285 1.00 94.00 1123 MET A C 1
ATOM 9058 O O . MET A 1 1123 ? -15.560 -26.127 -1.602 1.00 94.00 1123 MET A O 1
ATOM 9062 N N . ALA A 1 1124 ? -13.393 -25.587 -1.878 1.00 91.88 1124 ALA A N 1
ATOM 9063 C CA . ALA A 1 1124 ? -13.232 -24.917 -0.593 1.00 91.88 1124 ALA A CA 1
ATOM 9064 C C . ALA A 1 1124 ? -12.341 -23.668 -0.692 1.00 91.88 1124 ALA A C 1
ATOM 9066 O O . ALA A 1 1124 ? -11.488 -23.565 -1.572 1.00 91.88 1124 ALA A O 1
ATOM 9067 N N . ARG A 1 1125 ? -12.534 -22.734 0.245 1.00 89.12 1125 ARG A N 1
ATOM 9068 C CA . ARG A 1 1125 ? -11.692 -21.547 0.499 1.00 89.12 1125 ARG A CA 1
ATOM 9069 C C . ARG A 1 1125 ? -11.466 -21.374 2.000 1.00 89.12 1125 ARG A C 1
ATOM 9071 O O . ARG A 1 1125 ? -12.128 -22.042 2.787 1.00 89.12 1125 ARG A O 1
ATOM 9078 N N . GLY A 1 1126 ? -10.567 -20.482 2.410 1.00 83.31 1126 GLY A N 1
ATOM 9079 C CA . GLY A 1 1126 ? -10.369 -20.149 3.828 1.00 83.31 1126 GLY A CA 1
ATOM 9080 C C . GLY A 1 1126 ? -11.583 -19.498 4.504 1.00 83.31 1126 GLY A C 1
ATOM 9081 O O . GLY A 1 1126 ? -12.508 -19.025 3.839 1.00 83.31 1126 GLY A O 1
ATOM 9082 N N . GLY A 1 1127 ? -11.561 -19.450 5.839 1.00 76.81 1127 GLY A N 1
ATOM 9083 C CA . GLY A 1 1127 ? -12.526 -18.704 6.656 1.00 76.81 1127 GLY A CA 1
ATOM 9084 C C . GLY A 1 1127 ? -13.768 -19.496 7.079 1.00 76.81 1127 GLY A C 1
ATOM 9085 O O . GLY A 1 1127 ? -14.850 -18.920 7.205 1.00 76.81 1127 GLY A O 1
ATOM 9086 N N . GLY A 1 1128 ? -13.645 -20.813 7.265 1.00 83.75 1128 GLY A N 1
ATOM 9087 C CA . GLY A 1 1128 ? -14.723 -21.674 7.764 1.00 83.75 1128 GLY A CA 1
ATOM 9088 C C . GLY A 1 1128 ? -14.307 -22.555 8.942 1.00 83.75 1128 GLY A C 1
ATOM 9089 O O . GLY A 1 1128 ? -13.268 -22.339 9.551 1.00 83.75 1128 GLY A O 1
ATOM 9090 N N . ASN A 1 1129 ? -15.152 -23.536 9.271 1.00 84.38 1129 ASN A N 1
ATOM 9091 C CA . ASN A 1 1129 ? -14.957 -24.457 10.401 1.00 84.38 1129 ASN A CA 1
ATOM 9092 C C . ASN A 1 1129 ? -14.675 -25.900 9.946 1.00 84.38 1129 ASN A C 1
ATOM 9094 O O . ASN A 1 1129 ? -14.633 -26.814 10.773 1.00 84.38 1129 ASN A O 1
ATOM 9098 N N . ASP A 1 1130 ? -14.561 -26.123 8.636 1.00 88.56 1130 ASP A N 1
ATOM 9099 C CA . ASP A 1 1130 ? -14.235 -27.424 8.067 1.00 88.56 1130 ASP A CA 1
ATOM 9100 C C . ASP A 1 1130 ? -12.716 -27.590 7.941 1.00 88.56 1130 ASP A C 1
ATOM 9102 O O . ASP A 1 1130 ? -11.950 -26.633 8.009 1.00 88.56 1130 ASP A O 1
ATOM 9106 N N . SER A 1 1131 ? -12.273 -28.830 7.735 1.00 89.94 1131 SER A N 1
ATOM 9107 C CA . SER A 1 1131 ? -10.855 -29.169 7.595 1.00 89.94 1131 SER A CA 1
ATOM 9108 C C . SER A 1 1131 ? -10.608 -29.991 6.336 1.00 89.94 1131 SER A C 1
ATOM 9110 O O . SER A 1 1131 ? -11.334 -30.963 6.096 1.00 89.94 1131 SER A O 1
ATOM 9112 N N . VAL A 1 1132 ? -9.542 -29.674 5.612 1.00 93.19 1132 VAL A N 1
ATOM 9113 C CA . VAL A 1 1132 ? -9.018 -30.465 4.492 1.00 93.19 1132 VAL A CA 1
ATOM 9114 C C . VAL A 1 1132 ? -7.635 -31.010 4.825 1.00 93.19 1132 VAL A C 1
ATOM 9116 O O . VAL A 1 1132 ? -6.905 -30.468 5.649 1.00 93.19 1132 VAL A O 1
ATOM 9119 N N . ILE A 1 1133 ? -7.278 -32.118 4.187 1.00 91.88 1133 ILE A N 1
ATOM 9120 C CA . ILE A 1 1133 ? -6.013 -32.818 4.384 1.00 91.88 1133 ILE A CA 1
ATOM 9121 C C . ILE A 1 1133 ? -5.217 -32.725 3.085 1.00 91.88 1133 ILE A C 1
ATOM 9123 O O . ILE A 1 1133 ? -5.706 -33.082 2.011 1.00 91.88 1133 ILE A O 1
ATOM 9127 N N . LYS A 1 1134 ? -3.969 -32.268 3.195 1.00 90.56 1134 LYS A N 1
ATOM 9128 C CA . LYS A 1 1134 ? -3.009 -32.183 2.091 1.00 90.56 1134 LYS A CA 1
ATOM 9129 C C . LYS A 1 1134 ? -1.921 -33.248 2.251 1.00 90.56 1134 LYS A C 1
ATOM 9131 O O . LYS A 1 1134 ? -1.504 -33.547 3.369 1.00 90.56 1134 LYS A O 1
ATOM 9136 N N . GLY A 1 1135 ? -1.441 -33.798 1.136 1.00 86.38 1135 GLY A N 1
ATOM 9137 C CA . GLY A 1 1135 ? -0.226 -34.615 1.123 1.00 86.38 1135 GLY A CA 1
ATOM 9138 C C . GLY A 1 1135 ? 1.026 -33.798 1.475 1.00 86.38 1135 GLY A C 1
ATOM 9139 O O . GLY A 1 1135 ? 1.048 -32.573 1.343 1.00 86.38 1135 GLY A O 1
ATOM 9140 N N . ARG A 1 1136 ? 2.085 -34.480 1.928 1.00 89.62 1136 ARG A N 1
ATOM 9141 C CA . ARG A 1 1136 ? 3.389 -33.856 2.207 1.00 89.62 1136 ARG A CA 1
ATOM 9142 C C . ARG A 1 1136 ? 4.015 -33.336 0.909 1.00 89.62 1136 ARG A C 1
ATOM 9144 O O . ARG A 1 1136 ? 3.959 -34.026 -0.106 1.00 89.62 1136 ARG A O 1
ATOM 9151 N N . SER A 1 1137 ? 4.616 -32.147 0.963 1.00 92.69 1137 SER A N 1
ATOM 9152 C CA . SER A 1 1137 ? 5.350 -31.568 -0.171 1.00 92.69 1137 SER A CA 1
ATOM 9153 C C . SER A 1 1137 ? 6.580 -32.411 -0.534 1.00 92.69 1137 SER A C 1
ATOM 9155 O O . SER A 1 1137 ? 7.207 -32.997 0.352 1.00 92.69 1137 SER A O 1
ATOM 9157 N N . LEU A 1 1138 ? 6.911 -32.458 -1.824 1.00 91.06 1138 LEU A N 1
ATOM 9158 C CA . LEU A 1 1138 ? 8.138 -33.039 -2.371 1.00 91.06 1138 LEU A CA 1
ATOM 9159 C C . LEU A 1 1138 ? 9.344 -32.112 -2.164 1.00 91.06 1138 LEU A C 1
ATOM 9161 O O . LEU A 1 1138 ? 10.476 -32.583 -2.094 1.00 91.06 1138 LEU A O 1
ATOM 9165 N N . SER A 1 1139 ? 9.097 -30.808 -2.018 1.00 90.69 1139 SER A N 1
ATOM 9166 C CA . SER A 1 1139 ? 10.125 -29.814 -1.719 1.00 90.69 1139 SER A CA 1
ATOM 9167 C C . SER A 1 1139 ? 10.691 -30.024 -0.305 1.00 90.69 1139 SER A C 1
ATOM 9169 O O . SER A 1 1139 ? 9.908 -30.118 0.650 1.00 90.69 1139 SER A O 1
ATOM 9171 N N . PRO A 1 1140 ? 12.028 -30.038 -0.125 1.00 86.94 1140 PRO A N 1
ATOM 9172 C CA . PRO A 1 1140 ? 12.665 -30.153 1.192 1.00 86.94 1140 PRO A CA 1
ATOM 9173 C C . PRO A 1 1140 ? 12.243 -29.054 2.175 1.00 86.94 1140 PRO A C 1
ATOM 9175 O O . PRO A 1 1140 ? 12.051 -29.317 3.360 1.00 86.94 1140 PRO A O 1
ATOM 9178 N N . GLU A 1 1141 ? 12.032 -27.844 1.661 1.00 85.19 1141 GLU A N 1
ATOM 9179 C CA . GLU A 1 1141 ? 11.611 -26.661 2.423 1.00 85.19 1141 GLU A CA 1
ATOM 9180 C C . GLU A 1 1141 ? 10.089 -26.622 2.654 1.00 85.19 1141 GLU A C 1
ATOM 9182 O O . GLU A 1 1141 ? 9.562 -25.710 3.288 1.00 85.19 1141 GLU A O 1
ATOM 9187 N N . GLY A 1 1142 ? 9.360 -27.618 2.144 1.00 87.94 1142 GLY A N 1
ATOM 9188 C CA . GLY A 1 1142 ? 7.906 -27.664 2.170 1.00 87.94 1142 GLY A CA 1
ATOM 9189 C C . GLY A 1 1142 ? 7.252 -26.836 1.060 1.00 87.94 1142 GLY A C 1
ATOM 9190 O O . GLY A 1 1142 ? 7.884 -26.440 0.080 1.00 87.94 1142 GLY A O 1
ATOM 9191 N N . GLN A 1 1143 ? 5.952 -26.596 1.227 1.00 87.69 1143 GLN A N 1
ATOM 9192 C CA . GLN A 1 1143 ? 5.111 -25.828 0.311 1.00 87.69 1143 GLN A CA 1
ATOM 9193 C C . GLN A 1 1143 ? 4.395 -24.737 1.109 1.00 87.69 1143 GLN A C 1
ATOM 9195 O O . GLN A 1 1143 ? 3.810 -25.051 2.148 1.00 87.69 1143 GLN A O 1
ATOM 9200 N N . TYR A 1 1144 ? 4.434 -23.495 0.617 1.00 84.62 1144 TYR A N 1
ATOM 9201 C CA . TYR A 1 1144 ? 3.767 -22.356 1.256 1.00 84.62 1144 TYR A CA 1
ATOM 9202 C C . TYR A 1 1144 ? 2.250 -22.579 1.318 1.00 84.62 1144 TYR A C 1
ATOM 9204 O O . TYR A 1 1144 ? 1.667 -23.162 0.403 1.00 84.62 1144 TYR A O 1
ATOM 9212 N N . GLU A 1 1145 ? 1.613 -22.122 2.392 1.00 83.19 1145 GLU A N 1
ATOM 9213 C CA . GLU A 1 1145 ? 0.162 -22.158 2.575 1.00 83.19 1145 GLU A CA 1
ATOM 9214 C C . GLU A 1 1145 ? -0.328 -20.760 2.932 1.00 83.19 1145 GLU A C 1
ATOM 9216 O O . GLU A 1 1145 ? 0.058 -20.216 3.965 1.00 83.19 1145 GLU A O 1
ATOM 9221 N N . ASP A 1 1146 ? -1.199 -20.191 2.099 1.00 76.06 1146 ASP A N 1
ATOM 9222 C CA . ASP A 1 1146 ? -1.847 -18.907 2.408 1.00 76.06 1146 ASP A CA 1
ATOM 9223 C C . ASP A 1 1146 ? -3.126 -19.094 3.255 1.00 76.06 1146 ASP A C 1
ATOM 9225 O O . ASP A 1 1146 ? -3.788 -18.125 3.616 1.00 76.06 1146 ASP A O 1
ATOM 9229 N N . LEU A 1 1147 ? -3.502 -20.344 3.568 1.00 81.69 1147 LEU A N 1
ATOM 9230 C CA . LEU A 1 1147 ? -4.739 -20.711 4.265 1.00 81.69 1147 LEU A CA 1
ATOM 9231 C C . LEU A 1 1147 ? -4.490 -21.687 5.423 1.00 81.69 1147 LEU A C 1
ATOM 9233 O O . LEU A 1 1147 ? -3.683 -22.609 5.311 1.00 81.69 1147 LEU A O 1
ATOM 9237 N N . ASP A 1 1148 ? -5.276 -21.560 6.497 1.00 82.38 1148 ASP A N 1
ATOM 9238 C CA . ASP A 1 1148 ? -5.382 -22.605 7.521 1.00 82.38 1148 ASP A CA 1
ATOM 9239 C C . ASP A 1 1148 ? -6.229 -23.776 6.999 1.00 82.38 1148 ASP A C 1
ATOM 9241 O O . ASP A 1 1148 ? -7.445 -23.664 6.810 1.00 82.38 1148 ASP A O 1
ATOM 9245 N N . LEU A 1 1149 ? -5.588 -24.930 6.795 1.00 85.81 1149 LEU A N 1
ATOM 9246 C CA . LEU A 1 1149 ? -6.237 -26.153 6.316 1.00 85.81 1149 LEU A CA 1
ATOM 9247 C C . LEU A 1 1149 ? -7.277 -26.716 7.302 1.00 85.81 1149 LEU A C 1
ATOM 9249 O O . LEU A 1 1149 ? -8.106 -27.533 6.898 1.00 85.81 1149 LEU A O 1
ATOM 9253 N N . ASN A 1 1150 ? -7.270 -26.283 8.569 1.00 86.12 1150 ASN A N 1
ATOM 9254 C CA . ASN A 1 1150 ? -8.268 -26.645 9.583 1.00 86.12 1150 ASN A CA 1
ATOM 9255 C C . ASN A 1 1150 ? -9.407 -25.620 9.730 1.00 86.12 1150 ASN A C 1
ATOM 9257 O O . ASN A 1 1150 ? -10.267 -25.800 10.594 1.00 86.12 1150 ASN A O 1
ATOM 9261 N N . GLY A 1 1151 ? -9.415 -24.574 8.899 1.00 84.62 1151 GLY A N 1
ATOM 9262 C CA . GLY A 1 1151 ? -10.377 -23.476 8.942 1.00 84.62 1151 GLY A CA 1
ATOM 9263 C C . GLY A 1 1151 ? -10.930 -23.124 7.562 1.00 84.62 1151 GLY A C 1
ATOM 9264 O O . GLY A 1 1151 ? -10.950 -21.954 7.172 1.00 84.62 1151 GLY A O 1
ATOM 9265 N N . VAL A 1 1152 ? -11.366 -24.125 6.791 1.00 88.44 1152 VAL A N 1
ATOM 9266 C CA . VAL A 1 1152 ? -11.903 -23.932 5.435 1.00 88.44 1152 VAL A CA 1
ATOM 9267 C C . VAL A 1 1152 ? -13.430 -23.917 5.404 1.00 88.44 1152 VAL A C 1
ATOM 9269 O O . VAL A 1 1152 ? -14.110 -24.431 6.291 1.00 88.44 1152 VAL A O 1
ATOM 9272 N N . LYS A 1 1153 ? -13.987 -23.307 4.360 1.00 89.25 1153 LYS A N 1
ATOM 9273 C CA . LYS A 1 1153 ? -15.414 -23.230 4.057 1.00 89.25 1153 LYS A CA 1
ATOM 9274 C C . LYS A 1 1153 ? -15.675 -23.877 2.703 1.00 89.25 1153 LYS A C 1
ATOM 9276 O O . LYS A 1 1153 ? -15.135 -23.427 1.689 1.00 89.25 1153 LYS A O 1
ATOM 9281 N N . PHE A 1 1154 ? -16.538 -24.891 2.670 1.00 88.56 1154 PHE A N 1
ATOM 9282 C CA . PHE A 1 1154 ? -16.990 -25.476 1.409 1.00 88.56 1154 PHE A CA 1
ATOM 9283 C C . PHE A 1 1154 ? -17.871 -24.499 0.619 1.00 88.56 1154 PHE A C 1
ATOM 9285 O O . PHE A 1 1154 ? -18.783 -23.865 1.155 1.00 88.56 1154 PHE A O 1
ATOM 9292 N N . ILE A 1 1155 ? -17.597 -24.391 -0.679 1.00 82.88 1155 ILE A N 1
ATOM 9293 C CA . ILE A 1 1155 ? -18.356 -23.574 -1.622 1.00 82.88 1155 ILE A CA 1
ATOM 9294 C C . ILE A 1 1155 ? -19.517 -24.430 -2.139 1.00 82.88 1155 ILE A C 1
ATOM 9296 O O . ILE A 1 1155 ? -19.312 -25.473 -2.758 1.00 82.88 1155 ILE A O 1
ATOM 9300 N N . HIS A 1 1156 ? -20.752 -24.012 -1.865 1.00 67.38 1156 HIS A N 1
ATOM 9301 C CA . HIS A 1 1156 ? -21.950 -24.648 -2.417 1.00 67.38 1156 HIS A CA 1
ATOM 9302 C C . HIS A 1 1156 ? -22.365 -23.956 -3.722 1.00 67.38 1156 HIS A C 1
ATOM 9304 O O . HIS A 1 1156 ? -22.215 -22.739 -3.833 1.00 67.38 1156 HIS A O 1
ATOM 9310 N N . LYS A 1 1157 ? -22.892 -24.729 -4.691 1.00 57.09 1157 LYS A N 1
ATOM 9311 C CA . LYS A 1 1157 ? -23.321 -24.247 -6.021 1.00 57.09 1157 LYS A CA 1
ATOM 9312 C C . LYS A 1 1157 ? -24.069 -22.909 -5.931 1.00 57.09 1157 LYS A C 1
ATOM 9314 O O . LYS A 1 1157 ? -24.961 -22.757 -5.093 1.00 57.09 1157 LYS A O 1
ATOM 9319 N N . LEU A 1 1158 ? -23.708 -21.967 -6.810 1.00 53.22 1158 LEU A N 1
ATOM 9320 C CA . LEU A 1 1158 ? -24.280 -20.616 -6.893 1.00 53.22 1158 LEU A CA 1
ATOM 9321 C C . LEU A 1 1158 ? -25.814 -20.691 -6.935 1.00 53.22 1158 LEU A C 1
ATOM 9323 O O . LEU A 1 1158 ? -26.401 -21.146 -7.912 1.00 53.22 1158 LEU A O 1
ATOM 9327 N N . SER A 1 1159 ? -26.475 -20.272 -5.854 1.00 39.88 1159 SER A N 1
ATOM 9328 C CA . SER A 1 1159 ? -27.925 -20.454 -5.700 1.00 39.88 1159 SER A CA 1
ATOM 9329 C C . SER A 1 1159 ? -28.765 -19.423 -6.466 1.00 39.88 1159 SER A C 1
ATOM 9331 O O . SER A 1 1159 ? -29.963 -19.645 -6.634 1.00 39.88 1159 SER A O 1
ATOM 9333 N N . LYS A 1 1160 ? -28.153 -18.344 -6.984 1.00 49.56 1160 LYS A N 1
ATOM 9334 C CA . LYS A 1 1160 ? -28.739 -17.390 -7.944 1.00 49.56 1160 LYS A CA 1
ATOM 9335 C C . LYS A 1 1160 ? -27.639 -16.702 -8.757 1.00 49.56 1160 LYS A C 1
ATOM 9337 O O . LYS A 1 1160 ? -26.956 -15.836 -8.221 1.00 49.56 1160 LYS A O 1
ATOM 9342 N N . SER A 1 1161 ? -27.495 -17.068 -10.027 1.00 56.47 1161 SER A N 1
ATOM 9343 C CA . SER A 1 1161 ? -26.542 -16.428 -10.939 1.00 56.47 1161 SER A CA 1
ATOM 9344 C C . SER A 1 1161 ? -27.099 -15.123 -11.507 1.00 56.47 1161 SER A C 1
ATOM 9346 O O . SER A 1 1161 ? -28.272 -15.049 -11.880 1.00 56.47 1161 SER A O 1
ATOM 9348 N N . THR A 1 1162 ? -26.271 -14.086 -11.576 1.00 66.56 1162 THR A N 1
ATOM 9349 C CA . THR A 1 1162 ? -26.581 -12.837 -12.282 1.00 66.56 1162 THR A CA 1
ATOM 9350 C C . THR A 1 1162 ? -26.606 -13.061 -13.799 1.00 66.56 1162 THR A C 1
ATOM 9352 O O . THR A 1 1162 ? -26.099 -14.062 -14.301 1.00 66.56 1162 THR A O 1
ATOM 9355 N N . LYS A 1 1163 ? -27.191 -12.127 -14.561 1.00 67.69 1163 LYS A N 1
ATOM 9356 C CA . LYS A 1 1163 ? -27.221 -12.217 -16.032 1.00 67.69 1163 LYS A CA 1
ATOM 9357 C C . LYS A 1 1163 ? -25.808 -12.280 -16.635 1.00 67.69 1163 LYS A C 1
ATOM 9359 O O . LYS A 1 1163 ? -25.572 -13.090 -17.520 1.00 67.69 1163 LYS A O 1
ATOM 9364 N N . GLU A 1 1164 ? -24.890 -11.470 -16.111 1.00 65.44 1164 GLU A N 1
ATOM 9365 C CA . GLU A 1 1164 ? -23.471 -11.476 -16.489 1.00 65.44 1164 GLU A CA 1
ATOM 9366 C C . GLU A 1 1164 ? -22.824 -12.840 -16.201 1.00 65.44 1164 GLU A C 1
ATOM 9368 O O . GLU A 1 1164 ? -22.165 -13.407 -17.064 1.00 65.44 1164 GLU A O 1
ATOM 9373 N N . GLU A 1 1165 ? -23.094 -13.438 -15.035 1.00 67.25 1165 GLU A N 1
ATOM 9374 C CA . GLU A 1 1165 ? -22.592 -14.777 -14.699 1.00 67.25 1165 GLU A CA 1
ATOM 9375 C C . GLU A 1 1165 ? -23.151 -15.864 -15.620 1.00 67.25 1165 GLU A C 1
ATOM 9377 O O . GLU A 1 1165 ? -22.422 -16.788 -15.960 1.00 67.25 1165 GLU A O 1
ATOM 9382 N N . MET A 1 1166 ? -24.411 -15.771 -16.055 1.00 73.19 1166 MET A N 1
ATOM 9383 C CA . MET A 1 1166 ? -24.959 -16.727 -17.024 1.00 73.19 1166 MET A CA 1
ATOM 9384 C C . MET A 1 1166 ? -24.276 -16.616 -18.395 1.00 73.19 1166 MET A C 1
ATOM 9386 O O . MET A 1 1166 ? -24.003 -17.643 -19.009 1.00 73.19 1166 MET A O 1
ATOM 9390 N N . GLU A 1 1167 ? -23.971 -15.399 -18.856 1.00 72.00 1167 GLU A N 1
ATOM 9391 C CA . GLU A 1 1167 ? -23.246 -15.170 -20.115 1.00 72.00 1167 GLU A CA 1
ATOM 9392 C C . GLU A 1 1167 ? -21.801 -15.695 -20.029 1.00 72.00 1167 GLU A C 1
ATOM 9394 O O . GLU A 1 1167 ? -21.325 -16.360 -20.951 1.00 72.00 1167 GLU A O 1
ATOM 9399 N N . VAL A 1 1168 ? -21.125 -15.480 -18.894 1.00 73.69 1168 VAL A N 1
ATOM 9400 C CA . VAL A 1 1168 ? -19.799 -16.058 -18.610 1.00 73.69 1168 VAL A CA 1
ATOM 9401 C C . VAL A 1 1168 ? -19.867 -17.591 -18.565 1.00 73.69 1168 VAL A C 1
ATOM 9403 O O . VAL A 1 1168 ? -19.036 -18.261 -19.176 1.00 73.69 1168 VAL A O 1
ATOM 9406 N N . MET A 1 1169 ? -20.875 -18.167 -17.896 1.00 76.31 1169 MET A N 1
ATOM 9407 C CA . MET A 1 1169 ? -21.094 -19.619 -17.845 1.00 76.31 1169 MET A CA 1
ATOM 9408 C C . MET A 1 1169 ? -21.288 -20.227 -19.233 1.00 76.31 1169 MET A C 1
ATOM 9410 O O . MET A 1 1169 ? -20.752 -21.298 -19.508 1.00 76.31 1169 MET A O 1
ATOM 9414 N N . GLU A 1 1170 ? -22.072 -19.578 -20.094 1.00 75.56 1170 GLU A N 1
ATOM 9415 C CA . GLU A 1 1170 ? -22.335 -20.052 -21.453 1.00 75.56 1170 GLU A CA 1
ATOM 9416 C C . GLU A 1 1170 ? -21.056 -20.047 -22.297 1.00 75.56 1170 GLU A C 1
ATOM 9418 O O . GLU A 1 1170 ? -20.749 -21.053 -22.937 1.00 75.56 1170 GLU A O 1
ATOM 9423 N N . ARG A 1 1171 ? -20.253 -18.978 -22.210 1.00 74.38 1171 ARG A N 1
ATOM 9424 C CA . ARG A 1 1171 ? -18.955 -18.885 -22.897 1.00 74.38 1171 ARG A CA 1
ATOM 9425 C C . ARG A 1 1171 ? -17.973 -19.960 -22.429 1.00 74.38 1171 ARG A C 1
ATOM 9427 O O . ARG A 1 1171 ? -17.469 -20.702 -23.268 1.00 74.38 1171 ARG A O 1
ATOM 9434 N N . ILE A 1 1172 ? -17.790 -20.126 -21.115 1.00 77.12 1172 ILE A N 1
ATOM 9435 C CA . ILE A 1 1172 ? -16.902 -21.161 -20.545 1.00 77.12 1172 ILE A CA 1
ATOM 9436 C C . ILE A 1 1172 ? -17.366 -22.576 -20.931 1.00 77.12 1172 ILE A C 1
ATOM 9438 O O . ILE A 1 1172 ? -16.556 -23.471 -21.159 1.00 77.12 1172 ILE A O 1
ATOM 9442 N N . ARG A 1 1173 ? -18.681 -22.814 -21.007 1.00 75.94 1173 ARG A N 1
ATOM 9443 C CA . ARG A 1 1173 ? -19.215 -24.112 -21.446 1.00 75.94 1173 ARG A CA 1
ATOM 9444 C C . ARG A 1 1173 ? -19.033 -24.353 -22.939 1.00 75.94 1173 ARG A C 1
ATOM 9446 O O . ARG A 1 1173 ? -18.946 -25.508 -23.330 1.00 75.94 1173 ARG A O 1
ATOM 9453 N N . SER A 1 1174 ? -18.997 -23.298 -23.751 1.00 68.44 1174 SER A N 1
ATOM 9454 C CA . SER A 1 1174 ? -18.798 -23.397 -25.202 1.00 68.44 1174 SER A CA 1
ATOM 9455 C C . SER A 1 1174 ? -17.339 -23.621 -25.619 1.00 68.44 1174 SER A C 1
ATOM 9457 O O . SER A 1 1174 ? -17.101 -24.122 -26.712 1.00 68.44 1174 SER A O 1
ATOM 9459 N N . SER A 1 1175 ? -16.378 -23.274 -24.755 1.00 62.38 1175 SER A N 1
ATOM 9460 C CA . SER A 1 1175 ? -14.936 -23.502 -24.952 1.00 62.38 1175 SER A CA 1
ATOM 9461 C C . SER A 1 1175 ? -14.453 -24.875 -24.465 1.00 62.38 1175 SER A C 1
ATOM 9463 O O . SER A 1 1175 ? -13.261 -25.174 -24.532 1.00 62.38 1175 SER A O 1
ATOM 9465 N N . ARG A 1 1176 ? -15.357 -25.660 -23.875 1.00 59.81 1176 ARG A N 1
ATOM 9466 C CA . ARG A 1 1176 ? -15.115 -27.014 -23.379 1.00 59.81 1176 ARG A CA 1
ATOM 9467 C C . ARG A 1 1176 ? -15.490 -28.026 -24.450 1.00 59.81 1176 ARG A C 1
ATOM 9469 O O . ARG A 1 1176 ? -14.755 -29.032 -24.557 1.00 59.81 1176 ARG A O 1
#

Foldseek 3Di:
DDPPDDPDPVVVVVVVLVVQVVVCPPPDDPVSSVVVNVVVLVVVLVVLLVQLLVLLLVLLVPALDPDPCNVSSVVSLVVSVVSCVVSVPDDCPSLVPPVSLVSLLVSLLSCLLVLNPPSSVVSCVSSVHDPCSLQDPSNLVSLVNLLLVLLVCQLPDPDRDVVSLVSSQVSCVSSVPALVSCPPVLVVQLLVCLQVLNLVSNVSSCVSSVPDLVNCQDPSNLVSLVVSLVVCLLVLNPVSNVSSCVRHNVVDDPLVVNVVVLVVCLVVLVLLSNVVNVVSDVSSVVVCVVVLVVLLVLQVDPVDDPVSVVVSLVSLLSNCLNPPVPLLQVLLVLLQVLLVDAFDPPDPFSADSSNVSSLVSLLSFQFLSSLVSQCSLLQRPSGDLVSNLSSLVSCLDPLRPNDDPQLSVLSVLLSPLDDSVPRPSNLCNLLVLLVVPLFPVLSVLLSNLQCCSNPDNCVVPVPVVCCVPQQVLQDSPQSSLQVSLLVLLVAPCSSVLVSLQSNQCVPPPPLSVLQSVLSSLLSVADSVLSNLVRVQSNQERHRHPVQSVLNSLLSQLRSLQRLLVLLVVLVVPVPDPDDDDDPPPPPPDDDDDVLSVVLSVDDDHHSVSSSVSSLVVSQVSVCVQAPDPLSHSVLVVVCCVQLVHPVLLSLLCSVCVVQRHVSSVQSSQLRDLVSNLCQLCVCVPVQNCLFDVLADPLQLVLLSDKDKFWLFFDLPPPPPPFLLNQLLVLVVCCQPPVVLQDDVVVVDPHLVVLSVVVVVLVVVCVVPVPCSLVSLVVVLVVLVVLLLLLVLLVVLLCLVVLVVLCCVQVVCPDWDAADPVVVVSLVSLLVQADPVVSVVLVVLCVVCNPPRTDHSCSRDPPVSVVSNVVSSVVSVVSNVVSLVDCSCVVVVNDPVVSNPSPSSVSVSLSSVLSSLSSLSSVDHPSLLSSQASDDDDDPDDGDGNVNSLVSNCVVQVVTQVPLSSQLSVLSSNDDDPSRGGFRKMKIKDLNQSCLSQVQCPPPGRRGLCGCNDHVCVLQSSLQNSHSFKIKMFMFGPVSADPVLNVVCVVPNCLVSVVVPRVVRRRPRTFKMWMWGWWAFPVSATEIEIEAIGGNNHTRPPSCVVVVCLLCCLSNCVSSVGWYKYFAAQGAIGRRWGPRPSTHDDSHDRRGMDIDDPDPDDDPSSVSSNVSSVVSD

Secondary structure (DSSP, 8-state):
---------HHHHHHHHHHHHHHH-TT--HHHHHHHHHHHHHHHHHHHHHHHHHHHHHHHTTTTSS-S-HHHHHHHHHHHHHHHHHTTPPTTTTTT-HHHHHHHHHHHHHHHHTT-HHHHHHHHHHTT--GGGGGSHHHHHHHHHHHHHHHHHHHH-SS--HHHHHHHHHHHHHHT--SGGGHHHHHHHHHHHHHTT-HHHHHHHHHHTT--HHHHTSHHHHHHHHHHHHHHHHHT-HHHHHHHHHHT-TT--HHHHHHHHHHHHHHHT-HHHHHHHHHH-TTHHHHHHHHHHHHHHHHH-TTS-HHHHHHHHHHHHHHHHTT-HHHHHHHHHHHHHHTTS---TT-TTS--HHHHHHHHHHTT--SHHHHHHHHHHHT-TTS-HHHHHHHHHHHTSTT--SS-HHHHHHHHHHHHHS-TTTS-GGGHHHHHHHTT-S-HHHHHHHHHT-THHHHS-TTTS-HHHHHHHH-TTS-HHHHHHHHHHHHHHT-TTHHHHHHHHHHHTTT-HHHHHHHHHHHHHHTTS-HHHHHHHHHHHHHS---STTHHHHHHHHHHHHHHHHHHHHHHHHHT-TT-----S-TTSTTS--PPPHHHHHHHHS--SSHHHHHHHHHHHHHHHHHHHS--TT--HHHHHHHHHHHS--HHHHHHHHH-GGGHHHHHHHHHT-SSHHHHHHHHT-TTSHHHHHHHTTS-HHHHHHHH--EEEEEEEEE-------HHHHHHHHHHHHHHTS--S--GGGT--TTHHHHHHHHHHHHHHHH-GGGHHHHHHHHHHHHHHHHHHHHHHHHHHHHHHHHHHHHHHHS--S-BPP-HHHHHHHHHHHTTS-HHHHHHHHHHHHHHTTSS-B-HHHHS-HHHHHHHHHHHHHHHHHHHHHHTSTHHHHTT--GGGTT--HHHHHHHHHHHHHHHHHHHHT--HHHHHTT-SS---SSS-PPPHHHHHHHHHHHTTTSTHHHHHHHHHHHHH------SEEEEEEEEE--HHHHHTTTT-SSSSPPTT-TTT-TTGGGGHHHHH-TTEEEEEEEEGGGS-HHHHHHHHHH-HHHHTTTS-HHHHHHTEEEEEEEEEEE-TT--EEEEEPPPEESS-BT-HHHHHHHHHHHIIIIIHHHT-EEEEEEEEE--B-PPPSSTT----SS-TTSEEEEP--SS--HHHHHHHHHHHHT-

pLDDT: mean 78.85, std 13.2, range [27.88, 96.31]

Mean predicted aligned error: 20.3 Å

Organism: NCBI:txid1797513

Nearest PDB structures (foldseek):
  9e8j-assembly1_f  TM=1.321E-01  e=9.619E-01  Homo sapiens